Protein AF-0000000083960354 (afdb_homodimer)

Radius of gyration: 38.1 Å; Cα contacts (8 Å, |Δi|>4): 2220; chains: 2; bounding box: 64×115×76 Å

Organism: NCBI:txid5486

Foldseek 3Di:
DWEWFWEAEDFWIWIDGPLDIDIDTFDWDDAPQAIFGALVVVLVVVVVVCCVVPVPGAFFAYAYALKKFKWFWDDDPNFIKTFADAPHPPDRGRIGHLPIQRLPVLQVVCLVQVPPDVQCLQQQNGDGSSFQVSVLVVCQPPPDGQMEMEGSRFVSLQCQAFNWDADPRIIITGDDAADFAQDADDANRHPPFDGPVVCVSSVRDHHYDGLQRYDNGDDAFLAFRHHGVPDNHTYTHYYHLVVLLVLLQDAPVWQWAWEWEDDQWIKIKTKHLDADRFHLWRDQDDRADPRIGIIMDIGNGQPVLLCVQQNDPDDPVVLVVVQVVVCVVVVHHLCVVLLQKAWAGNCQAGSPDVNGRPDHIDIDWDPDPRADTLPPDNDPRSSSSVVVNSLLNVLLRVLVRPVRDDHQAYEYEDDVLPPLVSQLSNCLANVHWYWYWDDSNHRSSSRVSRRLSRQLNVCVVVVDDSVVSSNVSNNPGDIGTDDDDPDPRPVSSVSSVVSSVVNVVVVVVVVVVVVVVVD/DWEKFWEAEDFWIWIDGPLDIDIDTFDWDDAPQAIFGALVVVLVVVVVVCCVVPVPGAFFAYAYAQKKFKWFWDDDPNFIKTFADAPHPPDRGRIGHLPIQRLPVLQVVCLVQVPPDPQCLQQQNGDGSSFQVSVLVVCQPPPDGQMEMEGSRFVSLQCQAFNWDADPRIIITGDDAADFAQDADDANRHPPFDGPVVCVSSVRDHHYDGLQRYDNGDDAFLAFRHAGVPDNHTYTHYYHLVVLLVLLQDAPVWQWAWEWEDDQWIKIKTKHLDADRFHLWRDQDDRADPSIGIIMDIGNGQPVLLCVQQNDPDDPVVLVVVQVVVCVVVVHHLCVVLLQKAWAGNCQAGSPDVNGRPDHIDIDWDPDPRADTLPPDNDPRSSSSVVVNSLLNVLLRVLVRPVRDDHQAYEYEDDVLPPLVSQVSNCLANVHWYWYWDDSNHSSSSRVSRRLSRQLNVCVVVVDDSVVSSCVSNNPGDIGTDDDDPDPRPVSSVSSVVSSVVNVVVVVVVVVVVVVVVD

Secondary structure (DSSP, 8-state):
--EEEEEE-SSEEEEEETTEEEEEE---EE-SS-EEE-HHHHHHHHHHHHHHTTT--SEEEEEE-S-EEEEEEEEETTEEEEEEPPSSTTS---EE-TT---THHHHHHHHHH--S-HHHHHBTTS--TTSHHHHHHHHHHH--S-EEEEEHHHHHHHHHHH--EEETTEEEEE--PPPPP-S---STT-STT--HHHHHHTT---EE--S--S-SSPPPTT-EEEE-TTS--EEEEEEEHHHHHHHHH--TT-SSEEEEEESSSEEEEEEESS----TTSEEEE--SSTT-EEEEEEES-SHHHHHHHH-TT--HHHHHHHHHHHHHHHTS-HHHHTTT-EEEE-BTBB-SSS-BTT--EEEE----SSS---TT--SHHHHHHHHHHHHHHHHHHHHHHHTTS--SEEEEEEGGGG-HHHHHHHHHHH--EEEEE--TTTT-HHHHHHHHHHHHHHHHHTT--HHHHHHHHHTT--EEEPP--STTHHHHHHHHHHHHHHHHHHHHHHHHHHHHHH-/--EEEEEE-SSEEEEEETTEEEEEE---EE-SS-EEE-HHHHHHHHHHHHHHTTT--SEEEEEE-S-EEEEEEEEETTEEEEEEPPSSTTS---EE-TT----HHHHHHHHHH--S-HHHHHBTTS--TTSHHHHHHHHHHH--S-EEEEEHHHHHHHHHHH--EEETTEEEEE--PPPPPSS---STT-STT--HHHHHHTT---EE--S--S-SSPPPTT-EEEE-TTS--EEEEEEEHHHHHHHHH--TT-SSEEEEEESSSEEEEEEESS----TTSEEEE--SSTT-EEEEEEES-SHHHHHHHH-TT--HHHHHHHHHHHHHHHTS-HHHHTTT-EEEE-BTBB-SSS-BTT--EEEE----SSS---TT--SHHHHHHHHHHHHHHHHHHHHHHHTTS--SEEEEEEGGGG-HHHHHHHHHHH--EEEEE--TTTT-HHHHHHHHHHHHHHHHHTT--HHHHHHHHHTT--EEEPP--STTHHHHHHHHHHHHHHHHHHHHHHHHHHHHHH-

Structure (mmCIF, N/CA/C/O backbone):
data_AF-0000000083960354-model_v1
#
loop_
_entity.id
_entity.type
_entity.pdbx_description
1 polymer 'Protein MPA43'
#
loop_
_atom_site.group_PDB
_atom_site.id
_atom_site.type_symbol
_atom_site.label_atom_id
_atom_site.label_alt_id
_atom_site.label_comp_id
_atom_site.label_asym_id
_atom_site.label_entity_id
_atom_site.label_seq_id
_atom_site.pdbx_PDB_ins_code
_atom_site.Cartn_x
_atom_site.Cartn_y
_atom_site.Cartn_z
_atom_site.occupancy
_atom_site.B_iso_or_equiv
_atom_site.auth_seq_id
_atom_site.auth_comp_id
_atom_site.auth_asym_id
_atom_site.auth_atom_id
_atom_site.pdbx_PDB_model_num
ATOM 1 N N . MET A 1 1 ? -21.328 49.625 16.438 1 67.38 1 MET A N 1
ATOM 2 C CA . MET A 1 1 ? -19.859 49.656 16.391 1 67.38 1 MET A CA 1
ATOM 3 C C . MET A 1 1 ? -19.344 48.906 15.164 1 67.38 1 MET A C 1
ATOM 5 O O . MET A 1 1 ? -19.719 47.781 14.914 1 67.38 1 MET A O 1
ATOM 9 N N . ASP A 1 2 ? -18.594 49.75 14.344 1 91.25 2 ASP A N 1
ATOM 10 C CA . ASP A 1 2 ? -18.109 49.188 13.094 1 91.25 2 ASP A CA 1
ATOM 11 C C . ASP A 1 2 ? -16.656 48.719 13.234 1 91.25 2 ASP A C 1
ATOM 13 O O . ASP A 1 2 ? -15.828 49.438 13.789 1 91.25 2 ASP A O 1
ATOM 17 N N . ALA A 1 3 ? -16.375 47.469 13.023 1 96.5 3 ALA A N 1
ATOM 18 C CA . ALA A 1 3 ? -15.07 46.844 13.211 1 96.5 3 ALA A CA 1
ATOM 19 C C . ALA A 1 3 ? -14.594 46.156 11.93 1 96.5 3 ALA A C 1
ATOM 21 O O . ALA A 1 3 ? -15.391 45.906 11.023 1 96.5 3 ALA A O 1
ATOM 22 N N . VAL A 1 4 ? -13.281 45.969 11.93 1 97.06 4 VAL A N 1
ATOM 23 C CA . VAL A 1 4 ? -12.672 45.25 10.805 1 97.06 4 VAL A CA 1
ATOM 24 C C . VAL A 1 4 ? -11.789 44.125 11.32 1 97.06 4 VAL A C 1
ATOM 26 O O . VAL A 1 4 ? -11.078 44.281 12.32 1 97.06 4 VAL A O 1
ATOM 29 N N . GLY A 1 5 ? -11.969 43 10.711 1 97 5 GLY A N 1
ATOM 30 C CA . GLY A 1 5 ? -11.086 41.875 10.969 1 97 5 GLY A CA 1
ATOM 31 C C . GLY A 1 5 ? -10.195 41.531 9.789 1 97 5 GLY A C 1
ATOM 32 O O . GLY A 1 5 ? -10.664 41.469 8.648 1 97 5 GLY A O 1
ATOM 33 N N . ILE A 1 6 ? -8.852 41.344 10.047 1 97.75 6 ILE A N 1
ATOM 34 C CA . ILE A 1 6 ? -7.875 41 9.023 1 97.75 6 ILE A CA 1
ATOM 35 C C . ILE A 1 6 ? -7.289 39.625 9.305 1 97.75 6 ILE A C 1
ATOM 37 O O . ILE A 1 6 ? -6.867 39.344 10.43 1 97.75 6 ILE A O 1
ATOM 41 N N . ASP A 1 7 ? -7.309 38.812 8.281 1 96 7 ASP A N 1
ATOM 42 C CA . ASP A 1 7 ? -6.637 37.531 8.305 1 96 7 ASP A CA 1
ATOM 43 C C . ASP A 1 7 ? -5.535 37.438 7.25 1 96 7 ASP A C 1
ATOM 45 O O . ASP A 1 7 ? -5.816 37.469 6.051 1 96 7 ASP A O 1
ATOM 49 N N . ILE A 1 8 ? -4.273 37.344 7.742 1 96.69 8 ILE A N 1
ATOM 50 C CA . ILE A 1 8 ? -3.146 37.188 6.828 1 96.69 8 ILE A CA 1
ATOM 51 C C . ILE A 1 8 ? -2.76 35.719 6.73 1 96.69 8 ILE A C 1
ATOM 53 O O . ILE A 1 8 ? -1.924 35.25 7.5 1 96.69 8 ILE A O 1
ATOM 57 N N . GLY A 1 9 ? -3.287 35.125 5.723 1 91.12 9 GLY A N 1
ATOM 58 C CA . GLY A 1 9 ? -2.98 33.719 5.477 1 91.12 9 GLY A CA 1
ATOM 59 C C . GLY A 1 9 ? -1.713 33.5 4.668 1 91.12 9 GLY A C 1
ATOM 60 O O . GLY A 1 9 ? -0.95 34.469 4.457 1 91.12 9 GLY A O 1
ATOM 61 N N . THR A 1 10 ? -1.487 32.281 4.238 1 87.5 10 THR A N 1
ATOM 62 C CA . THR A 1 10 ? -0.272 31.922 3.508 1 87.5 10 THR A CA 1
ATOM 63 C C . THR A 1 10 ? -0.278 32.562 2.121 1 87.5 10 THR A C 1
ATOM 65 O O . THR A 1 10 ? 0.724 33.125 1.691 1 87.5 10 THR A O 1
ATOM 68 N N . GLY A 1 11 ? -1.442 32.531 1.475 1 88.69 11 GLY A N 1
ATOM 69 C CA . GLY A 1 11 ? -1.457 32.938 0.082 1 88.69 11 GLY A CA 1
ATOM 70 C C . GLY A 1 11 ? -2.172 34.281 -0.138 1 88.69 11 GLY A C 1
ATOM 71 O O . GLY A 1 11 ? -2.02 34.906 -1.188 1 88.69 11 GLY A O 1
ATOM 72 N N . SER A 1 12 ? -2.973 34.625 0.85 1 93.5 12 SER A N 1
ATOM 73 C CA . SER A 1 12 ? -3.758 35.812 0.65 1 93.5 12 SER A CA 1
ATOM 74 C C . SER A 1 12 ? -4.152 36.438 1.982 1 93.5 12 SER A C 1
ATOM 76 O O . SER A 1 12 ? -4.059 35.812 3.029 1 93.5 12 SER A O 1
ATOM 78 N N . ILE A 1 13 ? -4.574 37.75 1.894 1 95.88 13 ILE A N 1
ATOM 79 C CA . ILE A 1 13 ? -5.156 38.469 3.002 1 95.88 13 ILE A CA 1
ATOM 80 C C . ILE A 1 13 ? -6.672 38.562 2.838 1 95.88 13 ILE A C 1
ATOM 82 O O . ILE A 1 13 ? -7.176 38.75 1.729 1 95.88 13 ILE A O 1
ATOM 86 N N . ARG A 1 14 ? -7.371 38.344 3.916 1 94.56 14 ARG A N 1
ATOM 87 C CA . ARG A 1 14 ? -8.82 38.5 3.941 1 94.56 14 ARG A CA 1
ATOM 88 C C . ARG A 1 14 ? -9.234 39.594 4.93 1 94.56 14 ARG A C 1
ATOM 90 O O . ARG A 1 14 ? -8.711 39.656 6.047 1 94.56 14 ARG A O 1
ATOM 97 N N . MET A 1 15 ? -10.109 40.438 4.492 1 95.62 15 MET A N 1
ATOM 98 C CA . MET A 1 15 ? -10.68 41.5 5.352 1 95.62 15 MET A CA 1
ATOM 99 C C . MET A 1 15 ? -12.188 41.312 5.508 1 95.62 15 MET A C 1
ATOM 101 O O . MET A 1 15 ? -12.914 41.219 4.52 1 95.62 15 MET A O 1
ATOM 105 N N . TYR A 1 16 ? -12.602 41.125 6.715 1 94.19 16 TYR A N 1
ATOM 106 C CA . TYR A 1 16 ? -14.023 41.062 7.023 1 94.19 16 TYR A CA 1
ATOM 107 C C . TYR A 1 16 ? -14.531 42.406 7.508 1 94.19 16 TYR A C 1
ATOM 109 O O . TYR A 1 16 ? -14.055 42.938 8.516 1 94.19 16 TYR A O 1
ATOM 117 N N . HIS A 1 17 ? -15.531 43 6.824 1 93.19 17 HIS A N 1
ATOM 118 C CA . HIS A 1 17 ? -16.156 44.281 7.148 1 93.19 17 HIS A CA 1
ATOM 119 C C . HIS A 1 17 ? -17.562 44.344 6.574 1 93.19 17 HIS A C 1
ATOM 121 O O . HIS A 1 17 ? -17.781 44.062 5.391 1 93.19 17 HIS A O 1
ATOM 127 N N . GLY A 1 18 ? -18.578 44.688 7.371 1 87.56 18 GLY A N 1
ATOM 128 C CA . GLY A 1 18 ? -19.938 44.844 6.902 1 87.56 18 GLY A CA 1
ATOM 129 C C . GLY A 1 18 ? -20.531 43.562 6.348 1 87.56 18 GLY A C 1
ATOM 130 O O . GLY A 1 18 ? -21.172 43.562 5.293 1 87.56 18 GLY A O 1
ATOM 131 N N . SER A 1 19 ? -20.141 42.5 6.867 1 86.19 19 SER A N 1
ATOM 132 C CA . SER A 1 19 ? -20.625 41.156 6.516 1 86.19 19 SER A CA 1
ATOM 133 C C . SER A 1 19 ? -20.141 40.75 5.133 1 86.19 19 SER A C 1
ATOM 135 O O . SER A 1 19 ? -20.766 39.906 4.48 1 86.19 19 SER A O 1
ATOM 137 N N . GLN A 1 20 ? -19.094 41.406 4.727 1 88.88 20 GLN A N 1
ATOM 138 C CA . GLN A 1 20 ? -18.469 41.062 3.453 1 88.88 20 GLN A CA 1
ATOM 139 C C . GLN A 1 20 ? -17 40.75 3.639 1 88.88 20 GLN A C 1
ATOM 141 O O . GLN A 1 20 ? -16.359 41.219 4.59 1 88.88 20 GLN A O 1
ATOM 146 N N . VAL A 1 21 ? -16.531 39.906 2.77 1 91 21 VAL A N 1
ATOM 147 C CA . VAL A 1 21 ? -15.117 39.531 2.797 1 91 21 VAL A CA 1
ATOM 148 C C . VAL A 1 21 ? -14.445 40 1.5 1 91 21 VAL A C 1
ATOM 150 O O . VAL A 1 21 ? -14.984 39.781 0.411 1 91 21 VAL A O 1
ATOM 153 N N . GLN A 1 22 ? -13.359 40.719 1.618 1 92.5 22 GLN A N 1
ATOM 154 C CA . GLN A 1 22 ? -12.508 41.125 0.497 1 92.5 22 GLN A CA 1
ATOM 155 C C . GLN A 1 22 ? -11.164 40.406 0.563 1 92.5 22 GLN A C 1
ATOM 157 O O . GLN A 1 22 ? -10.688 40.062 1.648 1 92.5 22 GLN A O 1
ATOM 162 N N . TYR A 1 23 ? -10.586 40.219 -0.602 1 91.62 23 TYR A N 1
ATOM 163 C CA . TYR A 1 23 ? -9.383 39.406 -0.675 1 91.62 23 TYR A CA 1
ATOM 164 C C . TYR A 1 23 ? -8.281 40.125 -1.447 1 91.62 23 TYR A C 1
ATOM 166 O O . TYR A 1 23 ? -8.57 40.906 -2.336 1 91.62 23 TYR A O 1
ATOM 174 N N . SER A 1 24 ? -6.957 39.875 -1.041 1 95.94 24 SER A N 1
ATOM 175 C CA . SER A 1 24 ? -5.762 40.312 -1.757 1 95.94 24 SER A CA 1
ATOM 176 C C . SER A 1 24 ? -4.668 39.25 -1.717 1 95.94 24 SER A C 1
ATOM 178 O O . SER A 1 24 ? -4.273 38.781 -0.639 1 95.94 24 SER A O 1
ATOM 180 N N . PRO A 1 25 ? -4.082 38.844 -2.846 1 95.88 25 PRO A N 1
ATOM 181 C CA . PRO A 1 25 ? -3.074 37.781 -2.883 1 95.88 25 PRO A CA 1
ATOM 182 C C . PRO A 1 25 ? -1.724 38.25 -2.328 1 95.88 25 PRO A C 1
ATOM 184 O O . PRO A 1 25 ? -1.368 39.406 -2.434 1 95.88 25 PRO A O 1
ATOM 187 N N . ILE A 1 26 ? -1.023 37.312 -1.743 1 95.88 26 ILE A N 1
ATOM 188 C CA . ILE A 1 26 ? 0.321 37.531 -1.229 1 95.88 26 ILE A CA 1
ATOM 189 C C . ILE A 1 26 ? 1.338 36.781 -2.076 1 95.88 26 ILE A C 1
ATOM 191 O O . ILE A 1 26 ? 1.096 35.625 -2.471 1 95.88 26 ILE A O 1
ATOM 195 N N . THR A 1 27 ? 2.486 37.344 -2.359 1 95.56 27 THR A N 1
ATOM 196 C CA . THR A 1 27 ? 3.57 36.688 -3.088 1 95.56 27 THR A CA 1
ATOM 197 C C . THR A 1 27 ? 4.445 35.875 -2.145 1 95.56 27 THR A C 1
ATOM 199 O O . THR A 1 27 ? 4.852 36.344 -1.088 1 95.56 27 THR A O 1
ATOM 202 N N . THR A 1 28 ? 4.66 34.688 -2.504 1 94.06 28 THR A N 1
ATOM 203 C CA . THR A 1 28 ? 5.566 33.812 -1.751 1 94.06 28 THR A CA 1
ATOM 204 C C . THR A 1 28 ? 6.809 33.5 -2.574 1 94.06 28 THR A C 1
ATOM 206 O O . THR A 1 28 ? 6.707 33.188 -3.76 1 94.06 28 THR A O 1
ATOM 209 N N . THR A 1 29 ? 8.016 33.656 -1.961 1 93 29 THR A N 1
ATOM 210 C CA . THR A 1 29 ? 9.281 33.312 -2.604 1 93 29 THR A CA 1
ATOM 211 C C . THR A 1 29 ? 9.844 32 -2.047 1 93 29 THR A C 1
ATOM 213 O O . THR A 1 29 ? 10.148 31.922 -0.857 1 93 29 THR A O 1
ATOM 216 N N . HIS A 1 30 ? 9.969 31.062 -2.873 1 88.62 30 HIS A N 1
ATOM 217 C CA . HIS A 1 30 ? 10.641 29.828 -2.51 1 88.62 30 HIS A CA 1
ATOM 218 C C . HIS A 1 30 ? 12.133 29.891 -2.826 1 88.62 30 HIS A C 1
ATOM 220 O O . HIS A 1 30 ? 12.555 29.547 -3.93 1 88.62 30 HIS A O 1
ATOM 226 N N . GLY A 1 31 ? 12.828 30.344 -1.823 1 84.62 31 GLY A N 1
ATOM 227 C CA . GLY A 1 31 ? 14.258 30.516 -2.023 1 84.62 31 GLY A CA 1
ATOM 228 C C . GLY A 1 31 ? 15.039 29.234 -1.888 1 84.62 31 GLY A C 1
ATOM 229 O O . GLY A 1 31 ? 14.461 28.172 -1.629 1 84.62 31 GLY A O 1
ATOM 230 N N . ASN A 1 32 ? 16.391 29.234 -2.141 1 78.25 32 ASN A N 1
ATOM 231 C CA . ASN A 1 32 ? 17.266 28.078 -2.049 1 78.25 32 ASN A CA 1
ATOM 232 C C . ASN A 1 32 ? 17.406 27.594 -0.609 1 78.25 32 ASN A C 1
ATOM 234 O O . ASN A 1 32 ? 17.734 26.422 -0.37 1 78.25 32 ASN A O 1
ATOM 238 N N . LYS A 1 33 ? 17.203 28.594 0.32 1 75.38 33 LYS A N 1
ATOM 239 C CA . LYS A 1 33 ? 17.484 28.281 1.715 1 75.38 33 LYS A CA 1
ATOM 240 C C . LYS A 1 33 ? 16.203 28.234 2.543 1 75.38 33 LYS A C 1
ATOM 242 O O . LYS A 1 33 ? 16.047 27.375 3.408 1 75.38 33 LYS A O 1
ATOM 247 N N . VAL A 1 34 ? 15.406 29.328 2.299 1 89.44 34 VAL A N 1
ATOM 248 C CA . VAL A 1 34 ? 14.211 29.469 3.125 1 89.44 34 VAL A CA 1
ATOM 249 C C . VAL A 1 34 ? 13.047 29.953 2.268 1 89.44 34 VAL A C 1
ATOM 251 O O . VAL A 1 34 ? 13.25 30.484 1.173 1 89.44 34 VAL A O 1
ATOM 254 N N . ILE A 1 35 ? 11.875 29.75 2.723 1 92.19 35 ILE A N 1
ATOM 255 C CA . ILE A 1 35 ? 10.656 30.266 2.105 1 92.19 35 ILE A CA 1
ATOM 256 C C . ILE A 1 35 ? 10.258 31.578 2.752 1 92.19 35 ILE A C 1
ATOM 258 O O . ILE A 1 35 ? 10.125 31.672 3.975 1 92.19 35 ILE A O 1
ATOM 262 N N . THR A 1 36 ? 10.047 32.625 1.883 1 95.88 36 THR A N 1
ATOM 263 C CA . THR A 1 36 ? 9.906 33.938 2.471 1 95.88 36 THR A CA 1
ATOM 264 C C . THR A 1 36 ? 8.773 34.719 1.799 1 95.88 36 THR A C 1
ATOM 266 O O . THR A 1 36 ? 8.242 34.281 0.774 1 95.88 36 THR A O 1
ATOM 269 N N . GLN A 1 37 ? 8.367 35.75 2.492 1 96.94 37 GLN A N 1
ATOM 270 C CA . GLN A 1 37 ? 7.477 36.781 1.987 1 96.94 37 GLN A CA 1
ATOM 271 C C . GLN A 1 37 ? 7.988 38.156 2.35 1 96.94 37 GLN A C 1
ATOM 273 O O . GLN A 1 37 ? 9.086 38.312 2.895 1 96.94 37 GLN A O 1
ATOM 278 N N . SER A 1 38 ? 7.25 39.156 1.9 1 97.56 38 SER A N 1
ATOM 279 C CA . SER A 1 38 ? 7.625 40.562 2.17 1 97.56 38 SER A CA 1
ATOM 280 C C . SER A 1 38 ? 6.641 41.219 3.127 1 97.56 38 SER A C 1
ATOM 282 O O . SER A 1 38 ? 5.449 41.312 2.826 1 97.56 38 SER A O 1
ATOM 284 N N . SER A 1 39 ? 7.137 41.719 4.246 1 97.56 39 SER A N 1
ATOM 285 C CA . SER A 1 39 ? 6.273 42.344 5.254 1 97.56 39 SER A CA 1
ATOM 286 C C . SER A 1 39 ? 5.617 43.625 4.719 1 97.56 39 SER A C 1
ATOM 288 O O . SER A 1 39 ? 4.445 43.875 4.992 1 97.56 39 SER A O 1
ATOM 290 N N . PHE A 1 40 ? 6.324 44.344 3.994 1 96.62 40 PHE A N 1
ATOM 291 C CA . PHE A 1 40 ? 5.785 45.625 3.529 1 96.62 40 PHE A CA 1
ATOM 292 C C . PHE A 1 40 ? 4.867 45.406 2.33 1 96.62 40 PHE A C 1
ATOM 294 O O . PHE A 1 40 ? 3.939 46.188 2.105 1 96.62 40 PHE A O 1
ATOM 301 N N . GLU A 1 41 ? 5.121 44.375 1.548 1 96.94 41 GLU A N 1
ATOM 302 C CA . GLU A 1 41 ? 4.078 44 0.589 1 96.94 41 GLU A CA 1
ATOM 303 C C . GLU A 1 41 ? 2.762 43.688 1.296 1 96.94 41 GLU A C 1
ATOM 305 O O . GLU A 1 41 ? 1.703 44.188 0.891 1 96.94 41 GLU A O 1
ATOM 310 N N . ILE A 1 42 ? 2.863 42.906 2.312 1 98 42 ILE A N 1
ATOM 311 C CA . ILE A 1 42 ? 1.69 42.5 3.088 1 98 42 ILE A CA 1
ATOM 312 C C . ILE A 1 42 ? 1.022 43.75 3.672 1 98 42 ILE A C 1
ATOM 314 O O . ILE A 1 42 ? -0.198 43.906 3.58 1 98 42 ILE A O 1
ATOM 318 N N . TYR A 1 43 ? 1.802 44.625 4.215 1 97.88 43 TYR A N 1
ATOM 319 C CA . TYR A 1 43 ? 1.276 45.844 4.832 1 97.88 43 TYR A CA 1
ATOM 320 C C . TYR A 1 43 ? 0.567 46.719 3.807 1 97.88 43 TYR A C 1
ATOM 322 O O . TYR A 1 43 ? -0.525 47.219 4.066 1 97.88 43 TYR A O 1
ATOM 330 N N . ASP A 1 44 ? 1.19 46.875 2.668 1 96.75 44 ASP A N 1
ATOM 331 C CA . ASP A 1 44 ? 0.589 47.656 1.607 1 96.75 44 ASP A CA 1
ATOM 332 C C . ASP A 1 44 ? -0.757 47.094 1.178 1 96.75 44 ASP A C 1
ATOM 334 O O . ASP A 1 44 ? -1.698 47.844 0.897 1 96.75 44 ASP A O 1
ATOM 338 N N . LYS A 1 45 ? -0.787 45.875 1.073 1 97.5 45 LYS A N 1
ATOM 339 C CA . LYS A 1 45 ? -2.025 45.188 0.695 1 97.5 45 LYS A CA 1
ATOM 340 C C . LYS A 1 45 ? -3.09 45.375 1.776 1 97.5 45 LYS A C 1
ATOM 342 O O . LYS A 1 45 ? -4.273 45.5 1.472 1 97.5 45 LYS A O 1
ATOM 347 N N . VAL A 1 46 ? -2.695 45.281 3.062 1 97.56 46 VAL A N 1
ATOM 348 C CA . VAL A 1 46 ? -3.619 45.531 4.164 1 97.56 46 VAL A CA 1
ATOM 349 C C . VAL A 1 46 ? -4.188 46.938 4.051 1 97.56 46 VAL A C 1
ATOM 351 O O . VAL A 1 46 ? -5.402 47.156 4.145 1 97.56 46 VAL A O 1
ATOM 354 N N . LEU A 1 47 ? -3.322 47.938 3.826 1 96.5 47 LEU A N 1
ATOM 355 C CA . LEU A 1 47 ? -3.77 49.312 3.68 1 96.5 47 LEU A CA 1
ATOM 356 C C . LEU A 1 47 ? -4.719 49.469 2.494 1 96.5 47 LEU A C 1
ATOM 358 O O . LEU A 1 47 ? -5.688 50.219 2.555 1 96.5 47 LEU A O 1
ATOM 362 N N . GLY A 1 48 ? -4.34 48.781 1.43 1 96.69 48 GLY A N 1
ATOM 363 C CA . GLY A 1 48 ? -5.219 48.781 0.272 1 96.69 48 GLY A CA 1
ATOM 364 C C . GLY A 1 48 ? -6.621 48.281 0.587 1 96.69 48 GLY A C 1
ATOM 365 O O . GLY A 1 48 ? -7.605 48.875 0.136 1 96.69 48 GLY A O 1
ATOM 366 N N . LEU A 1 49 ? -6.77 47.25 1.324 1 96.56 49 LEU A N 1
ATOM 367 C CA . LEU A 1 49 ? -8.062 46.688 1.72 1 96.56 49 LEU A CA 1
ATOM 368 C C . LEU A 1 49 ? -8.797 47.656 2.646 1 96.56 49 LEU A C 1
ATOM 370 O O . LEU A 1 49 ? -10.008 47.844 2.498 1 96.56 49 LEU A O 1
ATOM 374 N N . LEU A 1 50 ? -8.086 48.25 3.607 1 95.88 50 LEU A N 1
ATOM 375 C CA . LEU A 1 50 ? -8.688 49.156 4.574 1 95.88 50 LEU A CA 1
ATOM 376 C C . LEU A 1 50 ? -9.211 50.438 3.881 1 95.88 50 LEU A C 1
ATOM 378 O O . LEU A 1 50 ? -10.195 51.031 4.328 1 95.88 50 LEU A O 1
ATOM 382 N N . SER A 1 51 ? -8.547 50.75 2.836 1 94.06 51 SER A N 1
ATOM 383 C CA . SER A 1 51 ? -8.906 51.969 2.113 1 94.06 51 SER A CA 1
ATOM 384 C C . SER A 1 51 ? -10.25 51.812 1.407 1 94.06 51 SER A C 1
ATOM 386 O O . SER A 1 51 ? -10.914 52.812 1.083 1 94.06 51 SER A O 1
ATOM 388 N N . ILE A 1 52 ? -10.625 50.625 1.146 1 89.31 52 ILE A N 1
ATOM 389 C CA . ILE A 1 52 ? -11.906 50.344 0.504 1 89.31 52 ILE A CA 1
ATOM 390 C C . ILE A 1 52 ? -13.039 50.906 1.362 1 89.31 52 ILE A C 1
ATOM 392 O O . ILE A 1 52 ? -14.039 51.406 0.836 1 89.31 52 ILE A O 1
ATOM 396 N N . SER A 1 53 ? -12.961 50.844 2.619 1 87.69 53 SER A N 1
ATOM 397 C CA . SER A 1 53 ? -13.961 51.375 3.545 1 87.69 53 SER A CA 1
ATOM 398 C C . SER A 1 53 ? -13.633 52.812 3.973 1 87.69 53 SER A C 1
ATOM 400 O O . SER A 1 53 ? -14.234 53.344 4.906 1 87.69 53 SER A O 1
ATOM 402 N N . ASN A 1 54 ? -12.656 53.375 3.406 1 90.25 54 ASN A N 1
ATOM 403 C CA . ASN A 1 54 ? -12.195 54.719 3.742 1 90.25 54 ASN A CA 1
ATOM 404 C C . ASN A 1 54 ? -11.852 54.844 5.227 1 90.25 54 ASN A C 1
ATOM 406 O O . ASN A 1 54 ? -12.102 55.875 5.84 1 90.25 54 ASN A O 1
ATOM 410 N N . PHE A 1 55 ? -11.516 53.75 5.82 1 90.62 55 PHE A N 1
ATOM 411 C CA . PHE A 1 55 ? -11.133 53.688 7.227 1 90.62 55 PHE A CA 1
ATOM 412 C C . PHE A 1 55 ? -12.297 54.094 8.117 1 90.62 55 PHE A C 1
ATOM 414 O O . PHE A 1 55 ? -12.094 54.719 9.164 1 90.62 55 PHE A O 1
ATOM 421 N N . GLN A 1 56 ? -13.453 53.875 7.625 1 92.19 56 GLN A N 1
ATOM 422 C CA . GLN A 1 56 ? -14.641 54.188 8.406 1 92.19 56 GLN A CA 1
ATOM 423 C C . GLN A 1 56 ? -15.039 53.031 9.305 1 92.19 56 GLN A C 1
ATOM 425 O O . GLN A 1 56 ? -16.016 52.344 9.039 1 92.19 56 GLN A O 1
ATOM 430 N N . PHE A 1 57 ? -14.406 52.812 10.352 1 96.25 57 PHE A N 1
ATOM 431 C CA . PHE A 1 57 ? -14.633 51.812 11.406 1 96.25 57 PHE A CA 1
ATOM 432 C C . PHE A 1 57 ? -13.945 52.25 12.695 1 96.25 57 PHE A C 1
ATOM 434 O O . PHE A 1 57 ? -13.133 53.188 12.695 1 96.25 57 PHE A O 1
ATOM 441 N N . ASP A 1 58 ? -14.289 51.594 13.781 1 96.62 58 ASP A N 1
ATOM 442 C CA . ASP A 1 58 ? -13.836 52.125 15.07 1 96.62 58 ASP A CA 1
ATOM 443 C C . ASP A 1 58 ? -12.773 51.188 15.68 1 96.62 58 ASP A C 1
ATOM 445 O O . ASP A 1 58 ? -12.102 51.562 16.641 1 96.62 58 ASP A O 1
ATOM 449 N N . SER A 1 59 ? -12.609 50.031 15.148 1 98.12 59 SER A N 1
ATOM 450 C CA . SER A 1 59 ? -11.625 49.094 15.703 1 98.12 59 SER A CA 1
ATOM 451 C C . SER A 1 59 ? -11.156 48.094 14.648 1 98.12 59 SER A C 1
ATOM 453 O O . SER A 1 59 ? -11.844 47.875 13.656 1 98.12 59 SER A O 1
ATOM 455 N N . ILE A 1 60 ? -9.953 47.531 14.891 1 98.38 60 ILE A N 1
ATOM 456 C CA . ILE A 1 60 ? -9.344 46.594 13.969 1 98.38 60 ILE A CA 1
ATOM 457 C C . ILE A 1 60 ? -8.555 45.531 14.75 1 98.38 60 ILE A C 1
ATOM 459 O O . ILE A 1 60 ? -8.07 45.812 15.852 1 98.38 60 ILE A O 1
ATOM 463 N N . CYS A 1 61 ? -8.516 44.375 14.234 1 98.44 61 CYS A N 1
ATOM 464 C CA . CYS A 1 61 ? -7.66 43.312 14.734 1 98.44 61 CYS A CA 1
ATOM 465 C C . CYS A 1 61 ? -7.027 42.531 13.594 1 98.44 61 CYS A C 1
ATOM 467 O O . CYS A 1 61 ? -7.68 42.281 12.578 1 98.44 61 CYS A O 1
ATOM 469 N N . VAL A 1 62 ? -5.738 42.188 13.766 1 98.25 62 VAL A N 1
ATOM 470 C CA . VAL A 1 62 ? -4.992 41.438 12.734 1 98.25 62 VAL A CA 1
ATOM 471 C C . VAL A 1 62 ? -4.617 40.062 13.25 1 98.25 62 VAL A C 1
ATOM 473 O O . VAL A 1 62 ? -3.945 39.938 14.273 1 98.25 62 VAL A O 1
ATOM 476 N N . CYS A 1 63 ? -5.066 39.062 12.586 1 96 63 CYS A N 1
ATOM 477 C CA . CYS A 1 63 ? -4.582 37.688 12.75 1 96 63 CYS A CA 1
ATOM 478 C C . CYS A 1 63 ? -3.721 37.25 11.57 1 96 63 CYS A C 1
ATOM 480 O O . CYS A 1 63 ? -3.846 37.812 10.477 1 96 63 CYS A O 1
ATOM 482 N N . ALA A 1 64 ? -2.824 36.312 11.828 1 95.38 64 ALA A N 1
ATOM 483 C CA . ALA A 1 64 ? -1.934 35.906 10.75 1 95.38 64 ALA A CA 1
ATOM 484 C C . ALA A 1 64 ? -1.369 34.5 11.016 1 95.38 64 ALA A C 1
ATOM 486 O O . ALA A 1 64 ? -1.551 33.938 12.109 1 95.38 64 ALA A O 1
ATOM 487 N N . THR A 1 65 ? -0.783 34 10.008 1 91.75 65 THR A N 1
ATOM 488 C CA . THR A 1 65 ? 0.03 32.781 10.203 1 91.75 65 THR A CA 1
ATOM 489 C C . THR A 1 65 ? 1.121 33.062 11.242 1 91.75 65 THR A C 1
ATOM 491 O O . THR A 1 65 ? 1.423 34.188 11.562 1 91.75 65 THR A O 1
ATOM 494 N N . CYS A 1 66 ? 1.701 31.969 11.727 1 90.88 66 CYS A N 1
ATOM 495 C CA . CYS A 1 66 ? 2.768 32.125 12.703 1 90.88 66 CYS A CA 1
ATOM 496 C C . CYS A 1 66 ? 4.102 32.406 12.023 1 90.88 66 CYS A C 1
ATOM 498 O O . CYS A 1 66 ? 5.121 31.812 12.383 1 90.88 66 CYS A O 1
ATOM 500 N N . SER A 1 67 ? 4.094 33.219 11.023 1 94 67 SER A N 1
ATOM 501 C CA . SER A 1 67 ? 5.312 33.625 10.336 1 94 67 SER A CA 1
ATOM 502 C C . SER A 1 67 ? 6.059 34.719 11.109 1 94 67 SER A C 1
ATOM 504 O O . SER A 1 67 ? 5.473 35.406 11.945 1 94 67 SER A O 1
ATOM 506 N N . GLN A 1 68 ? 7.359 34.812 10.852 1 96.06 68 GLN A N 1
ATOM 507 C CA . GLN A 1 68 ? 8.203 35.719 11.586 1 96.06 68 GLN A CA 1
ATOM 508 C C . GLN A 1 68 ? 8.711 36.844 10.68 1 96.06 68 GLN A C 1
ATOM 510 O O . GLN A 1 68 ? 9.156 36.594 9.562 1 96.06 68 GLN A O 1
ATOM 515 N N . VAL A 1 69 ? 8.586 38.062 11.164 1 97.56 69 VAL A N 1
ATOM 516 C CA . VAL A 1 69 ? 9.133 39.188 10.445 1 97.56 69 VAL A CA 1
ATOM 517 C C . VAL A 1 69 ? 10.523 39.531 10.984 1 97.56 69 VAL A C 1
ATOM 519 O O . VAL A 1 69 ? 10.688 39.781 12.18 1 97.56 69 VAL A O 1
ATOM 522 N N . VAL A 1 70 ? 11.461 39.5 10.117 1 97.75 70 VAL A N 1
ATOM 523 C CA . VAL A 1 70 ? 12.867 39.688 10.477 1 97.75 70 VAL A CA 1
ATOM 524 C C . VAL A 1 70 ? 13.305 41.125 10.086 1 97.75 70 VAL A C 1
ATOM 526 O O . VAL A 1 70 ? 13.328 41.469 8.906 1 97.75 70 VAL A O 1
ATOM 529 N N . LEU A 1 71 ? 13.688 41.844 11.141 1 97.75 71 LEU A N 1
ATOM 530 C CA . LEU A 1 71 ? 14.102 43.25 10.938 1 97.75 71 LEU A CA 1
ATOM 531 C C . LEU A 1 71 ? 15.492 43.5 11.516 1 97.75 71 LEU A C 1
ATOM 533 O O . LEU A 1 71 ? 15.953 42.719 12.375 1 97.75 71 LEU A O 1
ATOM 537 N N . GLU A 1 72 ? 16.109 44.469 11.07 1 97.12 72 GLU A N 1
ATOM 538 C CA . GLU A 1 72 ? 17.391 44.875 11.617 1 97.12 72 GLU A CA 1
ATOM 539 C C . GLU A 1 72 ? 17.344 46.312 12.133 1 97.12 72 GLU A C 1
ATOM 541 O O . GLU A 1 72 ? 16.656 47.156 11.57 1 97.12 72 GLU A O 1
ATOM 546 N N . LYS A 1 73 ? 18.109 46.594 13.164 1 96.62 73 LYS A N 1
ATOM 547 C CA . LYS A 1 73 ? 18.203 47.938 13.758 1 96.62 73 LYS A CA 1
ATOM 548 C C . LYS A 1 73 ? 19.125 48.844 12.953 1 96.62 73 LYS A C 1
ATOM 550 O O . LYS A 1 73 ? 20.172 48.406 12.469 1 96.62 73 LYS A O 1
ATOM 555 N N . VAL A 1 74 ? 18.625 50 12.805 1 94.5 74 VAL A N 1
ATOM 556 C CA . VAL A 1 74 ? 19.453 51.031 12.203 1 94.5 74 VAL A CA 1
ATOM 557 C C . VAL A 1 74 ? 19.344 52.312 13.023 1 94.5 74 VAL A C 1
ATOM 559 O O . VAL A 1 74 ? 18.266 52.656 13.516 1 94.5 74 VAL A O 1
ATOM 562 N N . ILE A 1 75 ? 20.469 53.031 13.117 1 93.12 75 ILE A N 1
ATOM 563 C CA . ILE A 1 75 ? 20.5 54.281 13.875 1 93.12 75 ILE A CA 1
ATOM 564 C C . ILE A 1 75 ? 20.547 55.438 12.906 1 93.12 75 ILE A C 1
ATOM 566 O O . ILE A 1 75 ? 21.438 55.531 12.062 1 93.12 75 ILE A O 1
ATOM 570 N N . ILE A 1 76 ? 19.547 56.25 12.992 1 91.44 76 ILE A N 1
ATOM 571 C CA . ILE A 1 76 ? 19.5 57.469 12.203 1 91.44 76 ILE A CA 1
ATOM 572 C C . ILE A 1 76 ? 19.297 58.656 13.125 1 91.44 76 ILE A C 1
ATOM 574 O O . ILE A 1 76 ? 18.297 58.781 13.836 1 91.44 76 ILE A O 1
ATOM 578 N N . GLU A 1 77 ? 20.25 59.625 13.117 1 90.5 77 GLU A N 1
ATOM 579 C CA . GLU A 1 77 ? 20.203 60.844 13.914 1 90.5 77 GLU A CA 1
ATOM 580 C C . GLU A 1 77 ? 19.938 60.531 15.391 1 90.5 77 GLU A C 1
ATOM 582 O O . GLU A 1 77 ? 19.047 61.125 16 1 90.5 77 GLU A O 1
ATOM 587 N N . GLY A 1 78 ? 20.5 59.469 15.883 1 90.88 78 GLY A N 1
ATOM 588 C CA . GLY A 1 78 ? 20.469 59.125 17.297 1 90.88 78 GLY A CA 1
ATOM 589 C C . GLY A 1 78 ? 19.266 58.281 17.688 1 90.88 78 GLY A C 1
ATOM 590 O O . GLY A 1 78 ? 19.156 57.844 18.828 1 90.88 78 GLY A O 1
ATOM 591 N N . ALA A 1 79 ? 18.375 58.125 16.75 1 92.69 79 ALA A N 1
ATOM 592 C CA . ALA A 1 79 ? 17.188 57.312 17.031 1 92.69 79 ALA A CA 1
ATOM 593 C C . ALA A 1 79 ? 17.281 55.938 16.375 1 92.69 79 ALA A C 1
ATOM 595 O O . ALA A 1 79 ? 17.875 55.812 15.297 1 92.69 79 ALA A O 1
ATOM 596 N N . THR A 1 80 ? 16.75 54.969 17.047 1 95.44 80 THR A N 1
ATOM 597 C CA . THR A 1 80 ? 16.781 53.594 16.531 1 95.44 80 THR A CA 1
ATOM 598 C C . THR A 1 80 ? 15.555 53.312 15.664 1 95.44 80 THR A C 1
ATOM 600 O O . THR A 1 80 ? 14.422 53.562 16.078 1 95.44 80 THR A O 1
ATOM 603 N N . TYR A 1 81 ? 15.766 52.844 14.477 1 96.62 81 TYR A N 1
ATOM 604 C CA . TYR A 1 81 ? 14.719 52.406 13.555 1 96.62 81 TYR A CA 1
ATOM 605 C C . TYR A 1 81 ? 14.891 50.969 13.156 1 96.62 81 TYR A C 1
ATOM 607 O O . TYR A 1 81 ? 15.938 50.375 13.398 1 96.62 81 TYR A O 1
ATOM 615 N N . LEU A 1 82 ? 13.805 50.375 12.719 1 97 82 LEU A N 1
ATOM 616 C CA . LEU A 1 82 ? 13.828 49.031 12.18 1 97 82 LEU A CA 1
ATOM 617 C C . LEU A 1 82 ? 13.633 49.031 10.664 1 97 82 LEU A C 1
ATOM 619 O O . LEU A 1 82 ? 12.836 49.812 10.141 1 97 82 LEU A O 1
ATOM 623 N N . THR A 1 83 ? 14.422 48.25 9.977 1 97 83 THR A N 1
ATOM 624 C CA . THR A 1 83 ? 14.297 48.062 8.531 1 97 83 THR A CA 1
ATOM 625 C C . THR A 1 83 ? 14.32 46.562 8.188 1 97 83 THR A C 1
ATOM 627 O O . THR A 1 83 ? 14.898 45.781 8.93 1 97 83 THR A O 1
ATOM 630 N N . PRO A 1 84 ? 13.625 46.188 7.09 1 97 84 PRO A N 1
ATOM 631 C CA . PRO A 1 84 ? 13.594 44.781 6.719 1 97 84 PRO A CA 1
ATOM 632 C C . PRO A 1 84 ? 14.984 44.188 6.52 1 97 84 PRO A C 1
ATOM 634 O O . PRO A 1 84 ? 15.844 44.812 5.902 1 97 84 PRO A O 1
ATOM 637 N N . TYR A 1 85 ? 15.219 43.031 7.125 1 96.62 85 TYR A N 1
ATOM 638 C CA . TYR A 1 85 ? 16.375 42.219 6.797 1 96.62 85 TYR A CA 1
ATOM 639 C C . TYR A 1 85 ? 16.016 41.125 5.777 1 96.62 85 TYR A C 1
ATOM 641 O O . TYR A 1 85 ? 15.227 40.219 6.07 1 96.62 85 TYR A O 1
ATOM 649 N N . HIS A 1 86 ? 16.641 41.156 4.648 1 94.94 86 HIS A N 1
ATOM 650 C CA . HIS A 1 86 ? 16.266 40.25 3.576 1 94.94 86 HIS A CA 1
ATOM 651 C C . HIS A 1 86 ? 17 38.906 3.697 1 94.94 86 HIS A C 1
ATOM 653 O O . HIS A 1 86 ? 18.234 38.875 3.617 1 94.94 86 HIS A O 1
ATOM 659 N N . LEU A 1 87 ? 16.234 37.875 3.85 1 94.88 87 LEU A N 1
ATOM 660 C CA . LEU A 1 87 ? 16.781 36.531 4.082 1 94.88 87 LEU A CA 1
ATOM 661 C C . LEU A 1 87 ? 17.219 35.875 2.773 1 94.88 87 LEU A C 1
ATOM 663 O O . LEU A 1 87 ? 18.047 34.969 2.777 1 94.88 87 LEU A O 1
ATOM 667 N N . ASN A 1 88 ? 16.547 36.219 1.674 1 92.19 88 ASN A N 1
ATOM 668 C CA . ASN A 1 88 ? 16.938 35.812 0.337 1 92.19 88 ASN A CA 1
ATOM 669 C C . ASN A 1 88 ? 17.547 36.938 -0.462 1 92.19 88 ASN A C 1
ATOM 671 O O . ASN A 1 88 ? 17.203 38.125 -0.256 1 92.19 88 ASN A O 1
ATOM 675 N N . ASP A 1 89 ? 18.406 36.594 -1.46 1 88.56 89 ASP A N 1
ATOM 676 C CA . ASP A 1 89 ? 19.094 37.625 -2.236 1 88.56 89 ASP A CA 1
ATOM 677 C C . ASP A 1 89 ? 18.203 38.188 -3.33 1 88.56 89 ASP A C 1
ATOM 679 O O . ASP A 1 89 ? 17.469 37.438 -3.98 1 88.56 89 ASP A O 1
ATOM 683 N N . GLY A 1 90 ? 18.266 39.469 -3.518 1 85.75 90 GLY A N 1
ATOM 684 C CA . GLY A 1 90 ? 17.703 40.156 -4.684 1 85.75 90 GLY A CA 1
ATOM 685 C C . GLY A 1 90 ? 16.203 40.312 -4.613 1 85.75 90 GLY A C 1
ATOM 686 O O . GLY A 1 90 ? 15.57 40.719 -5.586 1 85.75 90 GLY A O 1
ATOM 687 N N . VAL A 1 91 ? 15.586 39.969 -3.533 1 88.75 91 VAL A N 1
ATOM 688 C CA . VAL A 1 91 ? 14.141 40.094 -3.41 1 88.75 91 VAL A CA 1
ATOM 689 C C . VAL A 1 91 ? 13.773 40.5 -1.989 1 88.75 91 VAL A C 1
ATOM 691 O O . VAL A 1 91 ? 14.5 40.219 -1.04 1 88.75 91 VAL A O 1
ATOM 694 N N . GLU A 1 92 ? 12.742 41.344 -1.81 1 92.69 92 GLU A N 1
ATOM 695 C CA . GLU A 1 92 ? 12.219 41.625 -0.477 1 92.69 92 GLU A CA 1
ATOM 696 C C . GLU A 1 92 ? 11.742 40.344 0.208 1 92.69 92 GLU A C 1
ATOM 698 O O . GLU A 1 92 ? 10.805 39.688 -0.262 1 92.69 92 GLU A O 1
ATOM 703 N N . SER A 1 93 ? 12.383 39.938 1.27 1 95.75 93 SER A N 1
ATOM 704 C CA . SER A 1 93 ? 12.156 38.625 1.839 1 95.75 93 SER A CA 1
ATOM 705 C C . SER A 1 93 ? 12.383 38.625 3.348 1 95.75 93 SER A C 1
ATOM 707 O O . SER A 1 93 ? 13.125 37.781 3.869 1 95.75 93 SER A O 1
ATOM 709 N N . ASP A 1 94 ? 11.664 39.5 4.035 1 97.31 94 ASP A N 1
ATOM 710 C CA . ASP A 1 94 ? 11.938 39.688 5.457 1 97.31 94 ASP A CA 1
ATOM 711 C C . ASP A 1 94 ? 10.938 38.906 6.312 1 97.31 94 ASP A C 1
ATOM 713 O O . ASP A 1 94 ? 10.945 39.031 7.543 1 97.31 94 ASP A O 1
ATOM 717 N N . VAL A 1 95 ? 10.062 38.188 5.711 1 97.62 95 VAL A N 1
ATOM 718 C CA . VAL A 1 95 ? 9.133 37.312 6.441 1 97.62 95 VAL A CA 1
ATOM 719 C C . VAL A 1 95 ? 9.531 35.844 6.258 1 97.62 95 VAL A C 1
ATOM 721 O O . VAL A 1 95 ? 9.469 35.312 5.145 1 97.62 95 VAL A O 1
ATOM 724 N N . LEU A 1 96 ? 9.984 35.281 7.309 1 95.88 96 LEU A N 1
ATOM 725 C CA . LEU A 1 96 ? 10.203 33.812 7.305 1 95.88 96 LEU A CA 1
ATOM 726 C C . LEU A 1 96 ? 8.883 33.062 7.453 1 95.88 96 LEU A C 1
ATOM 728 O O . LEU A 1 96 ? 8.273 33.094 8.523 1 95.88 96 LEU A O 1
ATOM 732 N N . LEU A 1 97 ? 8.5 32.406 6.395 1 93.94 97 LEU A N 1
ATOM 733 C CA . LEU A 1 97 ? 7.176 31.797 6.32 1 93.94 97 LEU A CA 1
ATOM 734 C C . LEU A 1 97 ? 7.059 30.625 7.293 1 93.94 97 LEU A C 1
ATOM 736 O O . LEU A 1 97 ? 8.008 29.875 7.477 1 93.94 97 LEU A O 1
ATOM 740 N N . TRP A 1 98 ? 5.898 30.422 7.844 1 89.38 98 TRP A N 1
ATOM 741 C CA . TRP A 1 98 ? 5.645 29.438 8.883 1 89.38 98 TRP A CA 1
ATOM 742 C C . TRP A 1 98 ? 5.984 28.031 8.383 1 89.38 98 TRP A C 1
ATOM 744 O O . TRP A 1 98 ? 6.434 27.188 9.156 1 89.38 98 TRP A O 1
ATOM 754 N N . MET A 1 99 ? 5.809 27.75 7.125 1 81.75 99 MET A N 1
ATOM 755 C CA . MET A 1 99 ? 5.941 26.391 6.598 1 81.75 99 MET A CA 1
ATOM 756 C C . MET A 1 99 ? 7.398 26.062 6.289 1 81.75 99 MET A C 1
ATOM 758 O O . MET A 1 99 ? 7.711 24.969 5.832 1 81.75 99 MET A O 1
ATOM 762 N N . ASP A 1 100 ? 8.25 27.031 6.465 1 86.44 100 ASP A N 1
ATOM 763 C CA . ASP A 1 100 ? 9.672 26.766 6.262 1 86.44 100 ASP A CA 1
ATOM 764 C C . ASP A 1 100 ? 10.203 25.781 7.312 1 86.44 100 ASP A C 1
ATOM 766 O O . ASP A 1 100 ? 9.969 25.969 8.508 1 86.44 100 ASP A O 1
ATOM 770 N N . ASN A 1 101 ? 10.914 24.719 6.953 1 81.25 101 ASN A N 1
ATOM 771 C CA . ASN A 1 101 ? 11.398 23.688 7.852 1 81.25 101 ASN A CA 1
ATOM 772 C C . ASN A 1 101 ? 12.922 23.609 7.859 1 81.25 101 ASN A C 1
ATOM 774 O O . ASN A 1 101 ? 13.5 22.594 8.234 1 81.25 101 ASN A O 1
ATOM 778 N N . SER A 1 102 ? 13.547 24.609 7.574 1 85.62 102 SER A N 1
ATOM 779 C CA . SER A 1 102 ? 14.992 24.625 7.387 1 85.62 102 SER A CA 1
ATOM 780 C C . SER A 1 102 ? 15.727 24.469 8.711 1 85.62 102 SER A C 1
ATOM 782 O O . SER A 1 102 ? 16.875 24.016 8.75 1 85.62 102 SER A O 1
ATOM 784 N N . PRO A 1 103 ? 15.102 24.844 9.844 1 90.19 103 PRO A N 1
ATOM 785 C CA . PRO A 1 103 ? 15.852 24.781 11.102 1 90.19 103 PRO A CA 1
ATOM 786 C C . PRO A 1 103 ? 15.93 23.359 11.672 1 90.19 103 PRO A C 1
ATOM 788 O O . PRO A 1 103 ? 15.664 23.156 12.852 1 90.19 103 PRO A O 1
ATOM 791 N N . VAL A 1 104 ? 16.375 22.453 10.953 1 83.38 104 VAL A N 1
ATOM 792 C CA . VAL A 1 104 ? 16.438 21.047 11.359 1 83.38 104 VAL A CA 1
ATOM 793 C C . VAL A 1 104 ? 17.516 2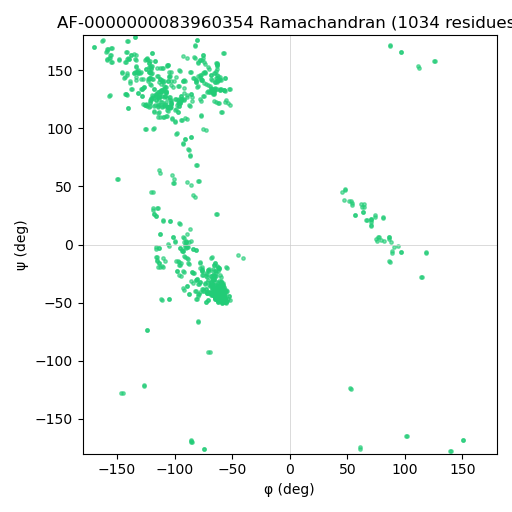0.875 12.43 1 83.38 104 VAL A C 1
ATOM 795 O O . VAL A 1 104 ? 17.266 20.266 13.477 1 83.38 104 VAL A O 1
ATOM 798 N N . ALA A 1 105 ? 18.719 21.438 12.203 1 88.5 105 ALA A N 1
ATOM 799 C CA . ALA A 1 105 ? 19.828 21.328 13.148 1 88.5 105 ALA A CA 1
ATOM 800 C C . ALA A 1 105 ? 19.484 22 14.477 1 88.5 105 ALA A C 1
ATOM 802 O O . ALA A 1 105 ? 19.797 21.469 15.547 1 88.5 105 ALA A O 1
ATOM 803 N N . GLN A 1 106 ? 18.875 23.141 14.422 1 91.25 106 GLN A N 1
ATOM 804 C CA . GLN A 1 106 ? 18.484 23.875 15.617 1 91.25 106 GLN A CA 1
ATOM 805 C C . GLN A 1 106 ? 17.438 23.109 16.422 1 91.25 106 GLN A C 1
ATOM 807 O O . GLN A 1 106 ? 17.484 23.109 17.656 1 91.25 106 GLN A O 1
ATOM 812 N N . CYS A 1 107 ? 16.547 22.516 15.695 1 86.19 107 CYS A N 1
ATOM 813 C CA . CYS A 1 107 ? 15.531 21.688 16.359 1 86.19 107 CYS A CA 1
ATOM 814 C C . CYS A 1 107 ? 16.172 20.531 17.109 1 86.19 107 CYS A C 1
ATOM 816 O O . CYS A 1 107 ? 15.812 20.266 18.266 1 86.19 107 CYS A O 1
ATOM 818 N N . GLU A 1 108 ? 17.125 19.906 16.516 1 86 108 GLU A N 1
ATOM 819 C CA . GLU A 1 108 ? 17.828 18.797 17.156 1 86 108 GLU A CA 1
ATOM 820 C C . GLU A 1 108 ? 18.578 19.281 18.406 1 86 108 GLU A C 1
ATOM 822 O O . GLU A 1 108 ? 18.562 18.609 19.438 1 86 108 GLU A O 1
ATOM 827 N N . GLU A 1 109 ? 19.156 20.375 18.297 1 89.94 109 GLU A N 1
ATOM 828 C CA . GLU A 1 109 ? 19.891 20.953 19.422 1 89.94 109 GLU A CA 1
ATOM 829 C C . GLU A 1 109 ? 18.938 21.297 20.562 1 89.94 109 GLU A C 1
ATOM 831 O O . GLU A 1 109 ? 19.234 20.984 21.734 1 89.94 109 GLU A O 1
ATOM 836 N N . LEU A 1 110 ? 17.859 21.922 20.234 1 88.38 110 LEU A N 1
ATOM 837 C CA . LEU A 1 110 ? 16.891 22.297 21.266 1 88.38 110 LEU A CA 1
ATOM 838 C C . LEU A 1 110 ? 16.344 21.062 21.969 1 88.38 110 LEU A C 1
ATOM 840 O O . LEU A 1 110 ? 16.188 21.047 23.188 1 88.38 110 LEU A O 1
ATOM 844 N N . ASN A 1 111 ? 16.062 20.078 21.203 1 86.81 111 ASN A N 1
ATOM 845 C CA . ASN A 1 111 ? 15.516 18.859 21.766 1 86.81 111 ASN A CA 1
ATOM 846 C C . ASN A 1 111 ? 16.531 18.141 22.656 1 86.81 111 ASN A C 1
ATOM 848 O O . ASN A 1 111 ? 16.172 17.469 23.625 1 86.81 111 ASN A O 1
ATOM 852 N N . ARG A 1 112 ? 17.781 18.297 22.344 1 87.06 112 ARG A N 1
ATOM 853 C CA . ARG A 1 112 ? 18.859 17.734 23.156 1 87.06 112 ARG A CA 1
ATOM 854 C C . ARG A 1 112 ? 19.062 18.531 24.438 1 87.06 112 ARG A C 1
ATOM 856 O O . ARG A 1 112 ? 19.234 17.953 25.5 1 87.06 112 ARG A O 1
ATOM 863 N N . ASP A 1 113 ? 18.922 19.812 24.297 1 85.19 113 ASP A N 1
ATOM 864 C CA . ASP A 1 113 ? 19.359 20.688 25.375 1 85.19 113 ASP A CA 1
ATOM 865 C C . ASP A 1 113 ? 18.219 21 26.328 1 85.19 113 ASP A C 1
ATOM 867 O O . ASP A 1 113 ? 18.438 21.266 27.516 1 85.19 113 ASP A O 1
ATOM 871 N N . VAL A 1 114 ? 17.156 21.141 25.75 1 82.19 114 VAL A N 1
ATOM 872 C CA . VAL A 1 114 ? 16 21.422 26.594 1 82.19 114 VAL A CA 1
ATOM 873 C C . VAL A 1 114 ? 15.391 20.109 27.094 1 82.19 114 VAL A C 1
ATOM 875 O O . VAL A 1 114 ? 14.672 19.438 26.359 1 82.19 114 VAL A O 1
ATOM 878 N N . VAL A 1 115 ? 15.859 19.719 28.266 1 72 115 VAL A N 1
ATOM 879 C CA . VAL A 1 115 ? 15.398 18.453 28.844 1 72 115 VAL A CA 1
ATOM 880 C C . VAL A 1 115 ? 14.547 18.719 30.078 1 72 115 VAL A C 1
ATOM 882 O O . VAL A 1 115 ? 14.812 19.656 30.828 1 72 115 VAL A O 1
ATOM 885 N N . GLU A 1 116 ? 13.484 18.141 30.188 1 66.88 116 GLU A N 1
ATOM 886 C CA . GLU A 1 116 ? 12.641 18.125 31.375 1 66.88 116 GLU A CA 1
ATOM 887 C C . GLU A 1 116 ? 12.109 19.516 31.703 1 66.88 116 GLU A C 1
ATOM 889 O O . GLU A 1 116 ? 12.133 19.938 32.875 1 66.88 116 GLU A O 1
ATOM 894 N N . ASP A 1 117 ? 11.875 20.312 30.734 1 71.38 117 ASP A N 1
ATOM 895 C CA . ASP A 1 117 ? 11.289 21.625 30.938 1 71.38 117 ASP A CA 1
ATOM 896 C C . ASP A 1 117 ? 9.797 21.625 30.625 1 71.38 117 ASP A C 1
ATOM 898 O O . ASP A 1 117 ? 9.352 20.922 29.703 1 71.38 117 ASP A O 1
ATOM 902 N N . ASP A 1 118 ? 9.094 22.344 31.453 1 74.75 118 ASP A N 1
ATOM 903 C CA . ASP A 1 118 ? 7.648 22.438 31.281 1 74.75 118 ASP A CA 1
ATOM 904 C C . ASP A 1 118 ? 7.289 22.922 29.875 1 74.75 118 ASP A C 1
ATOM 906 O O . ASP A 1 118 ? 6.211 22.609 29.375 1 74.75 118 ASP A O 1
ATOM 910 N N . VAL A 1 119 ? 8.305 23.516 29.312 1 74.31 119 VAL A N 1
ATOM 911 C CA . VAL A 1 119 ? 8.062 24.047 27.984 1 74.31 119 VAL A CA 1
ATOM 912 C C . VAL A 1 119 ? 7.855 22.891 27 1 74.31 119 VAL A C 1
ATOM 914 O O . VAL A 1 119 ? 7.039 22.984 26.078 1 74.31 119 VAL A O 1
ATOM 917 N N . LEU A 1 120 ? 8.539 21.875 27.219 1 76.56 120 LEU A N 1
ATOM 918 C CA . LEU A 1 120 ? 8.438 20.734 26.312 1 76.56 120 LEU A CA 1
ATOM 919 C C . LEU A 1 120 ? 7.055 20.094 26.406 1 76.56 120 LEU A C 1
ATOM 921 O O . LEU A 1 120 ? 6.516 19.641 25.391 1 76.56 120 LEU A O 1
ATOM 925 N N . GLN A 1 121 ? 6.496 20.188 27.516 1 77.38 121 GLN A N 1
ATOM 926 C CA . GLN A 1 121 ? 5.164 19.609 27.688 1 77.38 121 GLN A CA 1
ATOM 927 C C . GLN A 1 121 ? 4.113 20.438 26.953 1 77.38 121 GLN A C 1
ATOM 929 O O . GLN A 1 121 ? 3.143 19.891 26.438 1 77.38 121 GLN A O 1
ATOM 934 N N . GLN A 1 122 ? 4.34 21.688 26.891 1 80 122 GLN A N 1
ATOM 935 C CA . GLN A 1 122 ? 3.367 22.578 26.281 1 80 122 GLN A CA 1
ATOM 936 C C . GLN A 1 122 ? 3.4 22.484 24.766 1 80 122 GLN A C 1
ATOM 938 O O . GLN A 1 122 ? 2.438 22.859 24.094 1 80 122 GLN A O 1
ATOM 943 N N . ILE A 1 123 ? 4.566 21.938 24.359 1 78.81 123 ILE A N 1
ATOM 944 C CA . ILE A 1 123 ? 4.66 21.891 22.906 1 78.81 123 ILE A CA 1
ATOM 945 C C . ILE A 1 123 ? 4.578 20.438 22.438 1 78.81 123 ILE A C 1
ATOM 947 O O . ILE A 1 123 ? 5.086 20.109 21.359 1 78.81 123 ILE A O 1
ATOM 951 N N . GLY A 1 124 ? 4.051 19.625 23.25 1 73.44 124 GLY A N 1
ATOM 952 C CA . GLY A 1 124 ? 3.809 18.25 22.844 1 73.44 124 GLY A CA 1
ATOM 953 C C . GLY A 1 124 ? 5.012 17.344 23.047 1 73.44 124 GLY A C 1
ATOM 954 O O . GLY A 1 124 ? 5.062 16.25 22.516 1 73.44 124 GLY A O 1
ATOM 955 N N . GLY A 1 125 ? 6.066 17.844 23.672 1 76.06 125 GLY A N 1
ATOM 956 C CA . GLY A 1 125 ? 7.16 16.984 24.062 1 76.06 125 GLY A CA 1
ATOM 957 C C . GLY A 1 125 ? 8.453 17.266 23.328 1 76.06 125 GLY A C 1
ATOM 958 O O . GLY A 1 125 ? 9.539 16.969 23.828 1 76.06 125 GLY A O 1
ATOM 959 N N . LYS A 1 126 ? 8.297 17.781 22.125 1 78.88 126 LYS A N 1
ATOM 960 C CA . LYS A 1 126 ? 9.523 18.047 21.375 1 78.88 126 LYS A CA 1
ATOM 961 C C . LYS A 1 126 ? 9.359 19.25 20.453 1 78.88 126 LYS A C 1
ATOM 963 O O . LYS A 1 126 ? 8.25 19.562 20.031 1 78.88 126 LYS A O 1
ATOM 968 N N . PHE A 1 127 ? 10.523 19.797 20.109 1 80.69 127 PHE A N 1
ATOM 969 C CA . PHE A 1 127 ? 10.547 20.875 19.125 1 80.69 127 PHE A CA 1
ATOM 970 C C . PHE A 1 127 ? 10.484 20.312 17.703 1 80.69 127 PHE A C 1
ATOM 972 O O . PHE A 1 127 ? 11.039 19.25 17.438 1 80.69 127 PHE A O 1
ATOM 979 N N . ILE A 1 128 ? 9.727 21.047 16.875 1 77.25 128 ILE A N 1
ATOM 980 C CA . ILE A 1 128 ? 9.742 20.75 15.445 1 77.25 128 ILE A CA 1
ATOM 981 C C . ILE A 1 128 ? 10.156 21.984 14.664 1 77.25 128 ILE A C 1
ATOM 983 O O . ILE A 1 128 ? 10.008 23.109 15.148 1 77.25 128 ILE A O 1
ATOM 987 N N . PRO A 1 129 ? 10.68 21.812 13.453 1 80.19 129 PRO A N 1
ATOM 988 C CA . PRO A 1 129 ? 11.242 22.938 12.703 1 80.19 129 PRO A CA 1
ATOM 989 C C . PRO A 1 129 ? 10.211 24.016 12.406 1 80.19 129 PRO A C 1
ATOM 991 O O . PRO A 1 129 ? 10.57 25.188 12.25 1 80.19 129 PRO A O 1
ATOM 994 N N . GLU A 1 130 ? 8.953 23.719 12.453 1 79.19 130 GLU A N 1
ATOM 995 C CA . GLU A 1 130 ? 7.895 24.656 12.109 1 79.19 130 GLU A CA 1
ATOM 996 C C . GLU A 1 130 ? 7.652 25.656 13.242 1 79.19 130 GLU A C 1
ATOM 998 O O . GLU A 1 130 ? 7.074 26.719 13.023 1 79.19 130 GLU A O 1
ATOM 1003 N N . LEU A 1 131 ? 8.133 25.375 14.367 1 82.88 131 LEU A N 1
ATOM 1004 C CA . LEU A 1 131 ? 7.871 26.219 15.531 1 82.88 131 LEU A CA 1
ATOM 1005 C C . LEU A 1 131 ? 8.742 27.469 15.5 1 82.88 131 LEU A C 1
ATOM 1007 O O . LEU A 1 131 ? 9.797 27.484 14.867 1 82.88 131 LEU A O 1
ATOM 1011 N N . GLY A 1 132 ? 8.289 28.453 16.219 1 87.06 132 GLY A N 1
ATOM 1012 C CA . GLY A 1 132 ? 8.93 29.75 16.219 1 87.06 132 GLY A CA 1
ATOM 1013 C C . GLY A 1 132 ? 10.328 29.734 16.828 1 87.06 132 GLY A C 1
ATOM 1014 O O . GLY A 1 132 ? 11.234 30.406 16.328 1 87.06 132 GLY A O 1
ATOM 1015 N N . LEU A 1 133 ? 10.516 28.922 17.781 1 87.88 133 LEU A N 1
ATOM 1016 C CA . LEU A 1 133 ? 11.781 28.953 18.5 1 87.88 133 LEU A CA 1
ATOM 1017 C C . LEU A 1 133 ? 12.906 28.375 17.656 1 87.88 133 LEU A C 1
ATOM 1019 O O . LEU A 1 133 ? 14 28.938 17.594 1 87.88 133 LEU A O 1
ATOM 1023 N N . PRO A 1 134 ? 12.672 27.219 17.094 1 89.75 134 PRO A N 1
ATOM 1024 C CA . PRO A 1 134 ? 13.734 26.734 16.203 1 89.75 134 PRO A CA 1
ATOM 1025 C C . PRO A 1 134 ? 14.086 27.734 15.102 1 89.75 134 PRO A C 1
ATOM 1027 O O . PRO A 1 134 ? 15.266 27.891 14.758 1 89.75 134 PRO A O 1
ATOM 1030 N N . LYS A 1 135 ? 13.125 28.375 14.57 1 91.81 135 LYS A N 1
ATOM 1031 C CA . LYS A 1 135 ? 13.359 29.375 13.531 1 91.81 135 LYS A CA 1
ATOM 1032 C C . LYS A 1 135 ? 14.125 30.578 14.094 1 91.81 135 LYS A C 1
ATOM 1034 O O . LYS A 1 135 ? 14.977 31.141 13.406 1 91.81 135 LYS A O 1
ATOM 1039 N N . LEU A 1 136 ? 13.75 30.984 15.266 1 92.56 136 LEU A N 1
ATOM 1040 C CA . LEU A 1 136 ? 14.461 32.062 15.93 1 92.56 136 LEU A CA 1
ATOM 1041 C C . LEU A 1 136 ? 15.922 31.703 16.156 1 92.56 136 LEU A C 1
ATOM 1043 O O . LEU A 1 136 ? 16.812 32.531 15.984 1 92.56 136 LEU A O 1
ATOM 1047 N N . LYS A 1 137 ? 16.078 30.516 16.562 1 92.5 137 LYS A N 1
ATOM 1048 C CA . LYS A 1 137 ? 17.438 30.047 16.797 1 92.5 137 LYS A CA 1
ATOM 1049 C C . LYS A 1 137 ? 18.25 30 15.508 1 92.5 137 LYS A C 1
ATOM 1051 O O . LYS A 1 137 ? 19.438 30.297 15.5 1 92.5 137 LYS A O 1
ATOM 1056 N N . LEU A 1 138 ? 17.656 29.562 14.453 1 94.12 138 LEU A N 1
ATOM 1057 C CA . LEU A 1 138 ? 18.297 29.594 13.148 1 94.12 138 LEU A CA 1
ATOM 1058 C C . LEU A 1 138 ? 18.828 30.984 12.828 1 94.12 138 LEU A C 1
ATOM 1060 O O . LEU A 1 138 ? 19.984 31.141 12.422 1 94.12 138 LEU A O 1
ATOM 1064 N N . LEU A 1 139 ? 17.984 32 13.031 1 95.12 139 LEU A N 1
ATOM 1065 C CA . LEU A 1 139 ? 18.375 33.375 12.773 1 95.12 139 LEU A CA 1
ATOM 1066 C C . LEU A 1 139 ? 19.484 33.812 13.719 1 95.12 139 LEU A C 1
ATOM 1068 O O . LEU A 1 139 ? 20.438 34.469 13.297 1 95.12 139 LEU A O 1
ATOM 1072 N N . ASN A 1 140 ? 19.297 33.469 14.922 1 94.69 140 ASN A N 1
ATOM 1073 C CA . ASN A 1 140 ? 20.281 33.812 15.93 1 94.69 140 ASN A CA 1
ATOM 1074 C C . ASN A 1 140 ? 21.656 33.25 15.57 1 94.69 140 ASN A C 1
ATOM 1076 O O . ASN A 1 140 ? 22.672 33.906 15.789 1 94.69 140 ASN A O 1
ATOM 1080 N N . ASP A 1 141 ? 21.688 32.062 15.039 1 93.81 141 ASP A N 1
ATOM 1081 C CA . ASP A 1 141 ? 22.922 31.359 14.781 1 93.81 141 ASP A CA 1
ATOM 1082 C C . ASP A 1 141 ? 23.547 31.781 13.453 1 93.81 141 ASP A C 1
ATOM 1084 O O . ASP A 1 141 ? 24.75 31.625 13.242 1 93.81 141 ASP A O 1
ATOM 1088 N N . THR A 1 142 ? 22.797 32.25 12.562 1 92.25 142 THR A N 1
ATOM 1089 C CA . THR A 1 142 ? 23.312 32.375 11.203 1 92.25 142 THR A CA 1
ATOM 1090 C C . THR A 1 142 ? 23.453 33.844 10.805 1 92.25 142 THR A C 1
ATOM 1092 O O . THR A 1 142 ? 24.156 34.188 9.844 1 92.25 142 THR A O 1
ATOM 1095 N N . VAL A 1 143 ? 22.766 34.719 11.508 1 91.56 143 VAL A N 1
ATOM 1096 C CA . VAL A 1 143 ? 22.781 36.125 11.117 1 91.56 143 VAL A CA 1
ATOM 1097 C C . VAL A 1 143 ? 23.594 36.938 12.125 1 91.56 143 VAL A C 1
ATOM 1099 O O . VAL A 1 143 ? 23.375 36.812 13.336 1 91.56 143 VAL A O 1
ATOM 1102 N N . SER A 1 144 ? 24.438 37.812 11.695 1 85.81 144 SER A N 1
ATOM 1103 C CA . SER A 1 144 ? 25.344 38.562 12.555 1 85.81 144 SER A CA 1
ATOM 1104 C C . SER A 1 144 ? 24.766 39.938 12.891 1 85.81 144 SER A C 1
ATOM 1106 O O . SER A 1 144 ? 25.141 40.531 13.898 1 85.81 144 SER A O 1
ATOM 1108 N N . SER A 1 145 ? 23.797 40.406 12.234 1 86.69 145 SER A N 1
ATOM 1109 C CA . SER A 1 145 ? 23.203 41.719 12.445 1 86.69 145 SER A CA 1
ATOM 1110 C C . SER A 1 145 ? 22.359 41.75 13.711 1 86.69 145 SER A C 1
ATOM 1112 O O . SER A 1 145 ? 21.953 40.719 14.211 1 86.69 145 SER A O 1
ATOM 1114 N N . GLU A 1 146 ? 22.188 43.031 14.25 1 93.88 146 GLU A N 1
ATOM 1115 C CA . GLU A 1 146 ? 21.281 43.188 15.375 1 93.88 146 GLU A CA 1
ATOM 1116 C C . GLU A 1 146 ? 19.828 43.125 14.922 1 93.88 146 GLU A C 1
ATOM 1118 O O . GLU A 1 146 ? 19.234 44.125 14.508 1 93.88 146 GLU A O 1
ATOM 1123 N N . LEU A 1 147 ? 19.297 41.969 15.117 1 96.38 147 LEU A N 1
ATOM 1124 C CA . LEU A 1 147 ? 17.953 41.719 14.594 1 96.38 147 LEU A CA 1
ATOM 1125 C C . LEU A 1 147 ? 16.906 41.938 15.664 1 96.38 147 LEU A C 1
ATOM 1127 O O . LEU A 1 147 ? 17.188 41.875 16.859 1 96.38 147 LEU A O 1
ATOM 1131 N N . VAL A 1 148 ? 15.727 42.344 15.266 1 96.19 148 VAL A N 1
ATOM 1132 C CA . VAL A 1 148 ? 14.477 42.312 16 1 96.19 148 VAL A CA 1
ATOM 1133 C C . VAL A 1 148 ? 13.445 41.469 15.25 1 96.19 148 VAL A C 1
ATOM 1135 O O . VAL A 1 148 ? 13.188 41.719 14.07 1 96.19 148 VAL A O 1
ATOM 1138 N N . VAL A 1 149 ? 12.891 40.5 15.906 1 96.31 149 VAL A N 1
ATOM 1139 C CA . VAL A 1 149 ? 11.969 39.594 15.227 1 96.31 149 VAL A CA 1
ATOM 1140 C C . VAL A 1 149 ? 10.57 39.75 15.812 1 96.31 149 VAL A C 1
ATOM 1142 O O . VAL A 1 149 ? 10.406 39.844 17.031 1 96.31 149 VAL A O 1
ATOM 1145 N N . PHE A 1 150 ? 9.57 39.906 14.938 1 96 150 PHE A N 1
ATOM 1146 C CA . PHE A 1 150 ? 8.164 40 15.312 1 96 150 PHE A CA 1
ATOM 1147 C C . PHE A 1 150 ? 7.375 38.781 14.82 1 96 150 PHE A C 1
ATOM 1149 O O . PHE A 1 150 ? 7.754 38.156 13.828 1 96 150 PHE A O 1
ATOM 1156 N N . GLU A 1 151 ? 6.305 38.469 15.57 1 94.56 151 GLU A N 1
ATOM 1157 C CA . GLU A 1 151 ? 5.234 37.75 14.898 1 94.56 151 GLU A CA 1
ATOM 1158 C C . GLU A 1 151 ? 4.578 38.594 13.812 1 94.56 151 GLU A C 1
ATOM 1160 O O . GLU A 1 151 ? 4.41 39.781 13.977 1 94.56 151 GLU A O 1
ATOM 1165 N N . LEU A 1 152 ? 4.137 37.938 12.797 1 96.56 152 LEU A N 1
ATOM 1166 C CA . LEU A 1 152 ? 3.619 38.688 11.648 1 96.56 152 LEU A CA 1
ATOM 1167 C C . LEU A 1 152 ? 2.418 39.531 12.047 1 96.56 152 LEU A C 1
ATOM 1169 O O . LEU A 1 152 ? 2.348 40.719 11.703 1 96.56 152 LEU A O 1
ATOM 1173 N N . TYR A 1 153 ? 1.448 39 12.742 1 95.94 153 TYR A N 1
ATOM 1174 C CA . TYR A 1 153 ? 0.274 39.75 13.133 1 95.94 153 TYR A CA 1
ATOM 1175 C C . TYR A 1 153 ? 0.666 40.938 14.016 1 95.94 153 TYR A C 1
ATOM 1177 O O . TYR A 1 153 ? 0.069 42 13.922 1 95.94 153 TYR A O 1
ATOM 1185 N N . ASP A 1 154 ? 1.688 40.781 14.859 1 95.31 154 ASP A N 1
ATOM 1186 C CA . ASP A 1 154 ? 2.15 41.812 15.766 1 95.31 154 ASP A CA 1
ATOM 1187 C C . ASP A 1 154 ? 2.84 42.938 15 1 95.31 154 ASP A C 1
ATOM 1189 O O . ASP A 1 154 ? 2.688 44.125 15.344 1 95.31 154 ASP A O 1
ATOM 1193 N N . PHE A 1 155 ? 3.586 42.531 14.078 1 97.38 155 PHE A N 1
ATOM 1194 C CA . PHE A 1 155 ? 4.309 43.562 13.312 1 97.38 155 PHE A CA 1
ATOM 1195 C C . PHE A 1 155 ? 3.346 44.438 12.531 1 97.38 155 PHE A C 1
ATOM 1197 O O . PHE A 1 155 ? 3.537 45.656 12.438 1 97.38 155 PHE A O 1
ATOM 1204 N N . ILE A 1 156 ? 2.373 43.844 11.945 1 98.12 156 ILE A N 1
ATOM 1205 C CA . ILE A 1 156 ? 1.396 44.594 11.195 1 98.12 156 ILE A CA 1
ATOM 1206 C C . ILE A 1 156 ? 0.663 45.562 12.133 1 98.12 156 ILE A C 1
ATOM 1208 O O . ILE A 1 156 ? 0.426 46.719 11.797 1 98.12 156 ILE A O 1
ATOM 1212 N N . SER A 1 157 ? 0.285 45.094 13.281 1 97.44 157 SER A N 1
ATOM 1213 C CA . SER A 1 157 ? -0.317 45.938 14.289 1 97.44 157 SER A CA 1
ATOM 1214 C C . SER A 1 157 ? 0.63 47.062 14.688 1 97.44 157 SER A C 1
ATOM 1216 O O . SER A 1 157 ? 0.198 48.219 14.906 1 97.44 157 SER A O 1
ATOM 1218 N N . TYR A 1 158 ? 1.905 46.719 14.812 1 97.19 158 TYR A N 1
ATOM 1219 C CA . TYR A 1 158 ? 2.938 47.719 15.141 1 97.19 158 TYR A CA 1
ATOM 1220 C C . TYR A 1 158 ? 3.006 48.812 14.086 1 97.19 158 TYR A C 1
ATOM 1222 O O . TYR A 1 158 ? 3.084 50 14.414 1 97.19 158 TYR A O 1
ATOM 1230 N N . LEU A 1 159 ? 2.98 48.406 12.859 1 97.5 159 LEU A N 1
ATOM 1231 C CA . LEU A 1 159 ? 3.029 49.375 11.758 1 97.5 159 LEU A CA 1
ATOM 1232 C C . LEU A 1 159 ? 1.774 50.219 11.734 1 97.5 159 LEU A C 1
ATOM 1234 O O . LEU A 1 159 ? 1.839 51.406 11.391 1 97.5 159 LEU A O 1
ATOM 1238 N N . LEU A 1 160 ? 0.673 49.656 12.016 1 97.12 160 LEU A N 1
ATOM 1239 C CA . LEU A 1 160 ? -0.565 50.438 12.078 1 97.12 160 LEU A CA 1
ATOM 1240 C C . LEU A 1 160 ? -0.495 51.469 13.172 1 97.12 160 LEU A C 1
ATOM 1242 O O . LEU A 1 160 ? -1.057 52.562 13.023 1 97.12 160 LEU A O 1
ATOM 1246 N N . LYS A 1 161 ? 0.126 51.156 14.219 1 96.06 161 LYS A N 1
ATOM 1247 C CA . LYS A 1 161 ? 0.21 52 15.391 1 96.06 161 LYS A CA 1
ATOM 1248 C C . LYS A 1 161 ? 1.246 53.094 15.195 1 96.06 161 LYS A C 1
ATOM 1250 O O . LYS A 1 161 ? 1.012 54.25 15.562 1 96.06 161 LYS A O 1
ATOM 1255 N N . TYR A 1 162 ? 2.477 52.781 14.602 1 95 162 TYR A N 1
ATOM 1256 C CA . TYR A 1 162 ? 3.6 53.719 14.609 1 95 162 TYR A CA 1
ATOM 1257 C C . TYR A 1 162 ? 3.949 54.156 13.195 1 95 162 TYR A C 1
ATOM 1259 O O . TYR A 1 162 ? 4.723 55.125 13.016 1 95 162 TYR A O 1
ATOM 1267 N N . SER A 1 163 ? 3.379 53.5 12.188 1 93.19 163 SER A N 1
ATOM 1268 C CA . SER A 1 163 ? 3.592 53.812 10.789 1 93.19 163 SER A CA 1
ATOM 1269 C C . SER A 1 163 ? 5.059 53.656 10.398 1 93.19 163 SER A C 1
ATOM 1271 O O . SER A 1 163 ? 5.832 53.031 11.117 1 93.19 163 SER A O 1
ATOM 1273 N N . HIS A 1 164 ? 5.379 54.031 9.172 1 93.44 164 HIS A N 1
ATOM 1274 C CA . HIS A 1 164 ? 6.73 53.938 8.641 1 93.44 164 HIS A CA 1
ATOM 1275 C C . HIS A 1 164 ? 7.07 55.125 7.754 1 93.44 164 HIS A C 1
ATOM 1277 O O . HIS A 1 164 ? 6.188 55.906 7.41 1 93.44 164 HIS A O 1
ATOM 1283 N N . LYS A 1 165 ? 8.336 55.25 7.492 1 93.12 165 LYS A N 1
ATOM 1284 C CA . LYS A 1 165 ? 8.82 56.25 6.535 1 93.12 165 LYS A CA 1
ATOM 1285 C C . LYS A 1 165 ? 9.844 55.656 5.578 1 93.12 165 LYS A C 1
ATOM 1287 O O . LYS A 1 165 ? 10.367 54.562 5.832 1 93.12 165 LYS A O 1
ATOM 1292 N N . VAL A 1 166 ? 10 56.312 4.504 1 91.69 166 VAL A N 1
ATOM 1293 C CA . VAL A 1 166 ? 10.992 55.875 3.525 1 91.69 166 VAL A CA 1
ATOM 1294 C C . VAL A 1 166 ? 12.156 56.844 3.504 1 91.69 166 VAL A C 1
ATOM 1296 O O . VAL A 1 166 ? 11.961 58.062 3.299 1 91.69 166 VAL A O 1
ATOM 1299 N N . VAL A 1 167 ? 13.328 56.312 3.824 1 90.25 167 VAL A N 1
ATOM 1300 C CA . VAL A 1 167 ? 14.555 57.125 3.76 1 90.25 167 VAL A CA 1
ATOM 1301 C C . VAL A 1 167 ? 15.57 56.406 2.859 1 90.25 167 VAL A C 1
ATOM 1303 O O . VAL A 1 167 ? 15.961 55.281 3.121 1 90.25 167 VAL A O 1
ATOM 1306 N N . ASP A 1 168 ? 16.031 57.031 1.753 1 88.69 168 ASP A N 1
ATOM 1307 C CA . ASP A 1 168 ? 17.016 56.531 0.802 1 88.69 168 ASP A CA 1
ATOM 1308 C C . ASP A 1 168 ? 16.578 55.156 0.277 1 88.69 168 ASP A C 1
ATOM 1310 O O . ASP A 1 168 ? 17.391 54.219 0.224 1 88.69 168 ASP A O 1
ATOM 1314 N N . GLY A 1 169 ? 15.266 55.062 0.136 1 86.69 169 GLY A N 1
ATOM 1315 C CA . GLY A 1 169 ? 14.727 53.875 -0.467 1 86.69 169 GLY A CA 1
ATOM 1316 C C . GLY A 1 169 ? 14.508 52.75 0.534 1 86.69 169 GLY A C 1
ATOM 1317 O O . GLY A 1 169 ? 14.039 51.656 0.171 1 86.69 169 GLY A O 1
ATOM 1318 N N . LYS A 1 170 ? 14.75 53.062 1.764 1 90.25 170 LYS A N 1
ATOM 1319 C CA . LYS A 1 170 ? 14.562 52.062 2.805 1 90.25 170 LYS A CA 1
ATOM 1320 C C . LYS A 1 170 ? 13.328 52.375 3.646 1 90.25 170 LYS A C 1
ATOM 1322 O O . LYS A 1 170 ? 13.094 53.5 4.031 1 90.25 170 LYS A O 1
ATOM 1327 N N . LYS A 1 171 ? 12.547 51.375 3.822 1 94.56 171 LYS A N 1
ATOM 1328 C CA . LYS A 1 171 ? 11.406 51.5 4.723 1 94.56 171 LYS A CA 1
ATOM 1329 C C . LYS A 1 171 ? 11.844 51.406 6.184 1 94.56 171 LYS A C 1
ATOM 1331 O O . LYS A 1 171 ? 12.531 50.438 6.57 1 94.56 171 LYS A O 1
ATOM 1336 N N . LEU A 1 172 ? 11.477 52.438 6.965 1 94.5 172 LEU A N 1
ATOM 1337 C CA . LEU A 1 172 ? 11.914 52.531 8.352 1 94.5 172 LEU A CA 1
ATOM 1338 C C . LEU A 1 172 ? 10.727 52.75 9.289 1 94.5 172 LEU A C 1
ATOM 1340 O O . LEU A 1 172 ? 9.805 53.5 8.969 1 94.5 172 LEU A O 1
ATOM 1344 N N . THR A 1 173 ? 10.68 52.031 10.336 1 95.69 173 THR A N 1
ATOM 1345 C CA . THR A 1 173 ? 9.719 52.281 11.414 1 95.69 173 THR A CA 1
ATOM 1346 C C . THR A 1 173 ? 10.445 52.5 12.742 1 95.69 173 THR A C 1
ATOM 1348 O O . THR A 1 173 ? 11.469 51.875 13 1 95.69 173 THR A O 1
ATOM 1351 N N . PRO A 1 174 ? 9.961 53.438 13.562 1 95.31 174 PRO A N 1
ATOM 1352 C CA . PRO A 1 174 ? 10.609 53.625 14.859 1 95.31 174 PRO A CA 1
ATOM 1353 C C . PRO A 1 174 ? 10.578 52.375 15.727 1 95.31 174 PRO A C 1
ATOM 1355 O O . PRO A 1 174 ? 9.578 51.656 15.742 1 95.31 174 PRO A O 1
ATOM 1358 N N . TYR A 1 175 ? 11.664 52.219 16.375 1 95.62 175 TYR A N 1
ATOM 1359 C CA . TYR A 1 175 ? 11.711 51.062 17.25 1 95.62 175 TYR A CA 1
ATOM 1360 C C . TYR A 1 175 ? 11.531 51.469 18.703 1 95.62 175 TYR A C 1
ATOM 1362 O O . TYR A 1 175 ? 12.297 52.281 19.234 1 95.62 175 TYR A O 1
ATOM 1370 N N . ILE A 1 176 ? 10.555 50.938 19.312 1 93.12 176 ILE A N 1
ATOM 1371 C CA . ILE A 1 176 ? 10.352 51.031 20.75 1 93.12 176 ILE A CA 1
ATOM 1372 C C . ILE A 1 176 ? 10.617 49.688 21.406 1 93.12 176 ILE A C 1
ATOM 1374 O O . ILE A 1 176 ? 9.828 48.75 21.25 1 93.12 176 ILE A O 1
ATOM 1378 N N . LYS A 1 177 ? 11.656 49.625 22.109 1 91.69 177 LYS A N 1
ATOM 1379 C CA . LYS A 1 177 ? 12.031 48.375 22.766 1 91.69 177 LYS A CA 1
ATOM 1380 C C . LYS A 1 177 ? 11 47.969 23.812 1 91.69 177 LYS A C 1
ATOM 1382 O O . LYS A 1 177 ? 10.727 48.719 24.75 1 91.69 177 LYS A O 1
ATOM 1387 N N . PRO A 1 178 ? 10.461 46.781 23.641 1 90.19 178 PRO A N 1
ATOM 1388 C CA . PRO A 1 178 ? 9.477 46.344 24.641 1 90.19 178 PRO A CA 1
ATOM 1389 C C . PRO A 1 178 ? 10.109 45.906 25.953 1 90.19 178 PRO A C 1
ATOM 1391 O O . PRO A 1 178 ? 11.289 45.531 25.969 1 90.19 178 PRO A O 1
ATOM 1394 N N . GLN A 1 179 ? 9.297 45.906 26.953 1 86.19 179 GLN A N 1
ATOM 1395 C CA . GLN A 1 179 ? 9.711 45.312 28.203 1 86.19 179 GLN A CA 1
ATOM 1396 C C . GLN A 1 179 ? 9.844 43.781 28.078 1 86.19 179 GLN A C 1
ATOM 1398 O O . GLN A 1 179 ? 9.039 43.156 27.391 1 86.19 179 GLN A O 1
ATOM 1403 N N . ARG A 1 180 ? 10.859 43.188 28.734 1 84.62 180 ARG A N 1
ATOM 1404 C CA . ARG A 1 180 ? 11.047 41.75 28.672 1 84.62 180 ARG A CA 1
ATOM 1405 C C . ARG A 1 180 ? 10.008 41.031 29.516 1 84.62 180 ARG A C 1
ATOM 1407 O O . ARG A 1 180 ? 9.609 41.5 30.578 1 84.62 180 ARG A O 1
ATOM 1414 N N . PHE A 1 181 ? 9.531 39.969 28.969 1 84.44 181 PHE A N 1
ATOM 1415 C CA . PHE A 1 181 ? 8.602 39.156 29.75 1 84.44 181 PHE A CA 1
ATOM 1416 C C . PHE A 1 181 ? 9.312 38.5 30.922 1 84.44 181 PHE A C 1
ATOM 1418 O O . PHE A 1 181 ? 10.422 38 30.781 1 84.44 181 PHE A O 1
ATOM 1425 N N . LYS A 1 182 ? 8.773 38.594 32.094 1 76.88 182 LYS A N 1
ATOM 1426 C CA . LYS A 1 182 ? 9.367 38.031 33.281 1 76.88 182 LYS A CA 1
ATOM 1427 C C . LYS A 1 182 ? 9.062 36.531 33.375 1 76.88 182 LYS A C 1
ATOM 1429 O O . LYS A 1 182 ? 9.898 35.75 33.844 1 76.88 182 LYS A O 1
ATOM 1434 N N . GLU A 1 183 ? 7.82 36.219 33.156 1 66.94 183 GLU A N 1
ATOM 1435 C CA . GLU A 1 183 ? 7.367 34.812 33.281 1 66.94 183 GLU A CA 1
ATOM 1436 C C . GLU A 1 183 ? 6.484 34.438 32.094 1 66.94 183 GLU A C 1
ATOM 1438 O O . GLU A 1 183 ? 5.953 35.312 31.391 1 66.94 183 GLU A O 1
ATOM 1443 N N . GLY A 1 184 ? 6.613 33.188 31.812 1 64.62 184 GLY A N 1
ATOM 1444 C CA . GLY A 1 184 ? 5.641 32.719 30.859 1 64.62 184 GLY A CA 1
ATOM 1445 C C . GLY A 1 184 ? 6.273 32.031 29.656 1 64.62 184 GLY A C 1
ATOM 1446 O O . GLY A 1 184 ? 7.492 32.094 29.469 1 64.62 184 GLY A O 1
ATOM 1447 N N . TYR A 1 185 ? 5.48 31.219 29.016 1 63.75 185 TYR A N 1
ATOM 1448 C CA . TYR A 1 185 ? 5.898 30.484 27.828 1 63.75 185 TYR A CA 1
ATOM 1449 C C . TYR A 1 185 ? 5.094 30.938 26.609 1 63.75 185 TYR A C 1
ATOM 1451 O O . TYR A 1 185 ? 3.979 31.453 26.75 1 63.75 185 TYR A O 1
ATOM 1459 N N . ALA A 1 186 ? 5.906 30.922 25.438 1 66.31 186 ALA A N 1
ATOM 1460 C CA . ALA A 1 186 ? 5.293 31.297 24.156 1 66.31 186 ALA A CA 1
ATOM 1461 C C . ALA A 1 186 ? 4.18 30.312 23.781 1 66.31 186 ALA A C 1
ATOM 1463 O O . ALA A 1 186 ? 4.238 29.141 24.141 1 66.31 186 ALA A O 1
ATOM 1464 N N . LEU A 1 187 ? 3.219 30.938 23.141 1 65.31 187 LEU A N 1
ATOM 1465 C CA . LEU A 1 187 ? 2.088 30.219 22.578 1 65.31 187 LEU A CA 1
ATOM 1466 C C . LEU A 1 187 ? 2.488 29.484 21.297 1 65.31 187 LEU A C 1
ATOM 1468 O O . LEU A 1 187 ? 3.072 30.094 20.391 1 65.31 187 LEU A O 1
ATOM 1472 N N . ASP A 1 188 ? 2.189 28.172 21.25 1 62.47 188 ASP A N 1
ATOM 1473 C CA . ASP A 1 188 ? 2.064 27.359 20.047 1 62.47 188 ASP A CA 1
ATOM 1474 C C . ASP A 1 188 ? 3.23 27.594 19.094 1 62.47 188 ASP A C 1
ATOM 1476 O O . ASP A 1 188 ? 3.025 27.797 17.891 1 62.47 188 ASP A O 1
ATOM 1480 N N . GLY A 1 189 ? 4.359 27.75 19.578 1 65.75 189 GLY A N 1
ATOM 1481 C CA . GLY A 1 189 ? 5.457 27.891 18.641 1 65.75 189 GLY A CA 1
ATOM 1482 C C . GLY A 1 189 ? 5.781 29.344 18.312 1 65.75 189 GLY A C 1
ATOM 1483 O O . GLY A 1 189 ? 6.574 29.625 17.422 1 65.75 189 GLY A O 1
ATOM 1484 N N . SER A 1 190 ? 5.07 30.266 18.859 1 77.62 190 SER A N 1
ATOM 1485 C CA . SER A 1 190 ? 5.258 31.688 18.625 1 77.62 190 SER A CA 1
ATOM 1486 C C . SER A 1 190 ? 6.625 32.156 19.109 1 77.62 190 SER A C 1
ATOM 1488 O O . SER A 1 190 ? 7.246 31.5 19.953 1 77.62 190 SER A O 1
ATOM 1490 N N . VAL A 1 191 ? 7.07 33.156 18.453 1 82.25 191 VAL A N 1
ATOM 1491 C CA . VAL A 1 191 ? 8.32 33.75 18.906 1 82.25 191 VAL A CA 1
ATOM 1492 C C . VAL A 1 191 ? 8.062 34.594 20.141 1 82.25 191 VAL A C 1
ATOM 1494 O O . VAL A 1 191 ? 8.953 34.781 20.984 1 82.25 191 VAL A O 1
ATOM 1497 N N . LYS A 1 192 ? 6.883 34.969 20.25 1 81.56 192 LYS A N 1
ATOM 1498 C CA . LYS A 1 192 ? 6.512 35.844 21.359 1 81.56 192 LYS A CA 1
ATOM 1499 C C . LYS A 1 192 ? 6.047 35.031 22.562 1 81.56 192 LYS A C 1
ATOM 1501 O O . LYS A 1 192 ? 5.371 34.031 22.422 1 81.56 192 LYS A O 1
ATOM 1506 N N . GLY A 1 193 ? 6.441 35.531 23.766 1 79.06 193 GLY A N 1
ATOM 1507 C CA . GLY A 1 193 ? 5.844 34.969 24.969 1 79.06 193 GLY A CA 1
ATOM 1508 C C . GLY A 1 193 ? 6.855 34.312 25.875 1 79.06 193 GLY A C 1
ATOM 1509 O O . GLY A 1 193 ? 6.539 33.969 27.031 1 79.06 193 GLY A O 1
ATOM 1510 N N . TRP A 1 194 ? 8.078 34.25 25.344 1 82.44 194 TRP A N 1
ATOM 1511 C CA . TRP A 1 194 ? 9.117 33.562 26.125 1 82.44 194 TRP A CA 1
ATOM 1512 C C . TRP A 1 194 ? 9.719 34.531 27.156 1 82.44 194 TRP A C 1
ATOM 1514 O O . TRP A 1 194 ? 9.945 35.688 26.859 1 82.44 194 TRP A O 1
ATOM 1524 N N . SER A 1 195 ? 10.008 33.938 28.297 1 81.38 195 SER A N 1
ATOM 1525 C CA . SER A 1 195 ? 10.703 34.75 29.297 1 81.38 195 SER A CA 1
ATOM 1526 C C . SER A 1 195 ? 12.141 35.031 28.875 1 81.38 195 SER A C 1
ATOM 1528 O O . SER A 1 195 ? 12.766 34.219 28.188 1 81.38 195 SER A O 1
ATOM 1530 N N . ALA A 1 196 ? 12.523 36.125 29.391 1 83 196 ALA A N 1
ATOM 1531 C CA . ALA A 1 196 ? 13.906 36.469 29.094 1 83 196 ALA A CA 1
ATOM 1532 C C . ALA A 1 196 ? 14.883 35.438 29.625 1 83 196 ALA A C 1
ATOM 1534 O O . ALA A 1 196 ? 15.875 35.125 28.969 1 83 196 ALA A O 1
ATOM 1535 N N . VAL A 1 197 ? 14.594 34.938 30.688 1 83.69 197 VAL A N 1
ATOM 1536 C CA . VAL A 1 197 ? 15.461 33.938 31.328 1 83.69 197 VAL A CA 1
ATOM 1537 C C . VAL A 1 197 ? 15.523 32.688 30.469 1 83.69 197 VAL A C 1
ATOM 1539 O O . VAL A 1 197 ? 16.594 32.094 30.312 1 83.69 197 VAL A O 1
ATOM 1542 N N . PHE A 1 198 ? 14.469 32.281 29.953 1 83.31 198 PHE A N 1
ATOM 1543 C CA . PHE A 1 198 ? 14.414 31.094 29.125 1 83.31 198 PHE A CA 1
ATOM 1544 C C . PHE A 1 198 ? 15.219 31.281 27.844 1 83.31 198 PHE A C 1
ATOM 1546 O O . PHE A 1 198 ? 15.977 30.391 27.453 1 83.31 198 PHE A O 1
ATOM 1553 N N . LEU A 1 199 ? 15.078 32.375 27.219 1 86.5 199 LEU A N 1
ATOM 1554 C CA . LEU A 1 199 ? 15.805 32.656 26 1 86.5 199 LEU A CA 1
ATOM 1555 C C . LEU A 1 199 ? 17.312 32.719 26.25 1 86.5 199 LEU A C 1
ATOM 1557 O O . LEU A 1 199 ? 18.094 32.219 25.453 1 86.5 199 LEU A O 1
ATOM 1561 N N . ASP A 1 200 ? 17.609 33.312 27.344 1 87.5 200 ASP A N 1
ATOM 1562 C CA . ASP A 1 200 ? 19.016 33.406 27.703 1 87.5 200 ASP A CA 1
ATOM 1563 C C . ASP A 1 200 ? 19.641 32.031 27.922 1 87.5 200 ASP A C 1
ATOM 1565 O O . ASP A 1 200 ? 20.781 31.781 27.547 1 87.5 200 ASP A O 1
ATOM 1569 N N . LYS A 1 201 ? 18.875 31.234 28.516 1 85.69 201 LYS A N 1
ATOM 1570 C CA . LYS A 1 201 ? 19.328 29.875 28.766 1 85.69 201 LYS A CA 1
ATOM 1571 C C . LYS A 1 201 ? 19.625 29.141 27.453 1 85.69 201 LYS A C 1
ATOM 1573 O O . LYS A 1 201 ? 20.5 28.281 27.391 1 85.69 201 LYS A O 1
ATOM 1578 N N . LEU A 1 202 ? 18.906 29.484 26.469 1 86.75 202 LEU A N 1
ATOM 1579 C CA . LEU A 1 202 ? 19.062 28.812 25.172 1 86.75 202 LEU A CA 1
ATOM 1580 C C . LEU A 1 202 ? 20.109 29.531 24.328 1 86.75 202 LEU A C 1
ATOM 1582 O O . LEU A 1 202 ? 20.359 29.125 23.188 1 86.75 202 LEU A O 1
ATOM 1586 N N . GLY A 1 203 ? 20.641 30.578 24.844 1 88.69 203 GLY A N 1
ATOM 1587 C CA . GLY A 1 203 ? 21.641 31.359 24.109 1 88.69 203 GLY A CA 1
ATOM 1588 C C . GLY A 1 203 ? 21.047 32.188 22.984 1 88.69 203 GLY A C 1
ATOM 1589 O O . GLY A 1 203 ? 21.719 32.469 22 1 88.69 203 GLY A O 1
ATOM 1590 N N . ILE A 1 204 ? 19.812 32.5 23.141 1 90.69 204 ILE A N 1
ATOM 1591 C CA . ILE A 1 204 ? 19.156 33.312 22.125 1 90.69 204 ILE A CA 1
ATOM 1592 C C . ILE A 1 204 ? 19.172 34.781 22.562 1 90.69 204 ILE A C 1
ATOM 1594 O O . ILE A 1 204 ? 18.516 35.156 23.547 1 90.69 204 ILE A O 1
ATOM 1598 N N . GLY A 1 205 ? 19.891 35.562 21.812 1 90.31 205 GLY A N 1
ATOM 1599 C CA . GLY A 1 205 ? 20.047 36.969 22.156 1 90.31 205 GLY A CA 1
ATOM 1600 C C . GLY A 1 205 ? 19.219 37.906 21.281 1 90.31 205 GLY A C 1
ATOM 1601 O O . GLY A 1 205 ? 19.141 39.094 21.547 1 90.31 205 GLY A O 1
ATOM 1602 N N . ILE A 1 206 ? 18.531 37.375 20.359 1 93.06 206 ILE A N 1
ATOM 1603 C CA . ILE A 1 206 ? 17.734 38.156 19.422 1 93.06 206 ILE A CA 1
ATOM 1604 C C . ILE A 1 206 ? 16.578 38.812 20.172 1 93.06 206 ILE A C 1
ATOM 1606 O O . ILE A 1 206 ? 15.953 38.188 21.031 1 93.06 206 ILE A O 1
ATOM 1610 N N . GLU A 1 207 ? 16.359 40.094 19.922 1 92.69 207 GLU A N 1
ATOM 1611 C CA . GLU A 1 207 ? 15.242 40.812 20.531 1 92.69 207 GLU A CA 1
ATOM 1612 C C . GLU A 1 207 ? 13.922 40.469 19.859 1 92.69 207 GLU A C 1
ATOM 1614 O O . GLU A 1 207 ? 13.867 40.312 18.625 1 92.69 207 GLU A O 1
ATOM 1619 N N . ILE A 1 208 ? 12.906 40.375 20.703 1 92.62 208 ILE A N 1
ATOM 1620 C CA . ILE A 1 208 ? 11.562 40.094 20.203 1 92.62 208 ILE A CA 1
ATOM 1621 C C . ILE A 1 208 ? 10.711 41.344 20.266 1 92.62 208 ILE A C 1
ATOM 1623 O O . ILE A 1 208 ? 10.531 41.938 21.344 1 92.62 208 ILE A O 1
ATOM 1627 N N . GLY A 1 209 ? 10.258 41.781 19.062 1 92.62 209 GLY A N 1
ATOM 1628 C CA . GLY A 1 209 ? 9.359 42.938 19.016 1 92.62 209 GLY A CA 1
ATOM 1629 C C . GLY A 1 209 ? 7.914 42.562 19.297 1 92.62 209 GLY A C 1
ATOM 1630 O O . GLY A 1 209 ? 7.539 41.375 19.219 1 92.62 209 GLY A O 1
ATOM 1631 N N . ARG A 1 210 ? 7.094 43.594 19.688 1 91.69 210 ARG A N 1
ATOM 1632 C CA . ARG A 1 210 ? 5.664 43.406 19.891 1 91.69 210 ARG A CA 1
ATOM 1633 C C . ARG A 1 210 ? 4.902 44.719 19.812 1 91.69 210 ARG A C 1
ATOM 1635 O O . ARG A 1 210 ? 5.488 45.781 19.984 1 91.69 210 ARG A O 1
ATOM 1642 N N . SER A 1 211 ? 3.645 44.531 19.562 1 89.94 211 SER A N 1
ATOM 1643 C CA . SER A 1 211 ? 2.805 45.719 19.406 1 89.94 211 SER A CA 1
ATO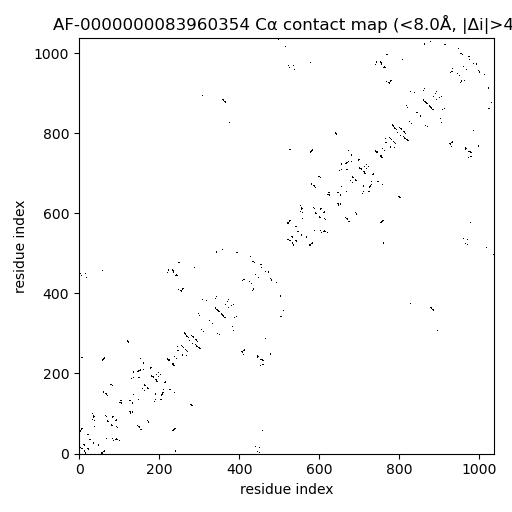M 1644 C C . SER A 1 211 ? 2.414 46.312 20.75 1 89.94 211 SER A C 1
ATOM 1646 O O . SER A 1 211 ? 2.156 47.5 20.859 1 89.94 211 SER A O 1
ATOM 1648 N N . GLU A 1 212 ? 2.236 45.406 21.75 1 87.31 212 GLU A N 1
ATOM 1649 C CA . GLU A 1 212 ? 1.969 45.906 23.094 1 87.31 212 GLU A CA 1
ATOM 1650 C C . GLU A 1 212 ? 3.266 46.156 23.844 1 87.31 212 GLU A C 1
ATOM 1652 O O . GLU A 1 212 ? 3.703 45.344 24.656 1 87.31 212 GLU A O 1
ATOM 1657 N N . VAL A 1 213 ? 3.936 47.25 23.672 1 80.38 213 VAL A N 1
ATOM 1658 C CA . VAL A 1 213 ? 5.289 47.562 24.125 1 80.38 213 VAL A CA 1
ATOM 1659 C C . VAL A 1 213 ? 5.34 47.562 25.656 1 80.38 213 VAL A C 1
ATOM 1661 O O . VAL A 1 213 ? 6.395 47.312 26.234 1 80.38 213 VAL A O 1
ATOM 1664 N N . GLU A 1 214 ? 4.246 47.781 26.219 1 80.06 214 GLU A N 1
ATOM 1665 C CA . GLU A 1 214 ? 4.234 47.812 27.688 1 80.06 214 GLU A CA 1
ATOM 1666 C C . GLU A 1 214 ? 3.664 46.531 28.266 1 80.06 214 GLU A C 1
ATOM 1668 O O . GLU A 1 214 ? 2.822 45.875 27.656 1 80.06 214 GLU A O 1
ATOM 1673 N N . GLY A 1 215 ? 4.23 46.219 29.469 1 81 215 GLY A N 1
ATOM 1674 C CA . GLY A 1 215 ? 3.723 45.062 30.156 1 81 215 GLY A CA 1
ATOM 1675 C C . GLY A 1 215 ? 4.727 43.906 30.234 1 81 215 GLY A C 1
ATOM 1676 O O . GLY A 1 215 ? 5.531 43.719 29.312 1 81 215 GLY A O 1
ATOM 1677 N N . ASP A 1 216 ? 4.629 43.094 31.234 1 80.12 216 ASP A N 1
ATOM 1678 C CA . ASP A 1 216 ? 5.605 42.031 31.484 1 80.12 216 ASP A CA 1
ATOM 1679 C C . ASP A 1 216 ? 4.984 40.656 31.281 1 80.12 216 ASP A C 1
ATOM 1681 O O . ASP A 1 216 ? 5.539 39.656 31.719 1 80.12 216 ASP A O 1
ATOM 1685 N N . ARG A 1 217 ? 3.766 40.719 30.734 1 79.94 217 ARG A N 1
ATOM 1686 C CA . ARG A 1 217 ? 3.119 39.469 30.406 1 79.94 217 ARG A CA 1
ATOM 1687 C C . ARG A 1 217 ? 2.359 39.562 29.094 1 79.94 217 ARG A C 1
ATOM 1689 O O . ARG A 1 217 ? 2.051 40.656 28.625 1 79.94 217 ARG A O 1
ATOM 1696 N N . LEU A 1 218 ? 2.111 38.438 28.547 1 83.5 218 LEU A N 1
ATOM 1697 C CA . LEU A 1 218 ? 1.353 38.406 27.297 1 83.5 218 LEU A CA 1
ATOM 1698 C C . LEU A 1 218 ? -0.078 38.875 27.516 1 83.5 218 LEU A C 1
ATOM 1700 O O . LEU A 1 218 ? -0.743 38.438 28.469 1 83.5 218 LEU A O 1
ATOM 1704 N N . LEU A 1 219 ? -0.543 39.781 26.688 1 88.25 219 LEU A N 1
ATOM 1705 C CA . LEU A 1 219 ? -1.923 40.25 26.766 1 88.25 219 LEU A CA 1
ATOM 1706 C C . LEU A 1 219 ? -2.877 39.25 26.141 1 88.25 219 LEU A C 1
ATOM 1708 O O . LEU A 1 219 ? -2.514 38.531 25.203 1 88.25 219 LEU A O 1
ATOM 1712 N N . PRO A 1 220 ? -4.09 39.188 26.75 1 91.69 220 PRO A N 1
ATOM 1713 C CA . PRO A 1 220 ? -5.082 38.312 26.094 1 91.69 220 PRO A CA 1
ATOM 1714 C C . PRO A 1 220 ? -5.453 38.781 24.703 1 91.69 220 PRO A C 1
ATOM 1716 O O . PRO A 1 220 ? -5.336 39.969 24.391 1 91.69 220 PRO A O 1
ATOM 1719 N N . ILE A 1 221 ? -5.859 37.906 23.922 1 94.19 221 ILE A N 1
ATOM 1720 C CA . ILE A 1 221 ? -6.297 38.281 22.578 1 94.19 221 ILE A CA 1
ATOM 1721 C C . ILE A 1 221 ? -7.477 39.25 22.672 1 94.19 221 ILE A C 1
ATOM 1723 O O . ILE A 1 221 ? -8.297 39.156 23.578 1 94.19 221 ILE A O 1
ATOM 1727 N N . GLY A 1 222 ? -7.508 40.156 21.781 1 96.31 222 GLY A N 1
ATOM 1728 C CA . GLY A 1 222 ? -8.602 41.125 21.703 1 96.31 222 GLY A CA 1
ATOM 1729 C C . GLY A 1 222 ? -8.383 42.344 22.594 1 96.31 222 GLY A C 1
ATOM 1730 O O . GLY A 1 222 ? -9.078 43.344 22.453 1 96.31 222 GLY A O 1
ATOM 1731 N N . TYR A 1 223 ? -7.445 42.25 23.5 1 95.56 223 TYR A N 1
ATOM 1732 C CA . TYR A 1 223 ? -7.168 43.406 24.359 1 95.56 223 TYR A CA 1
ATOM 1733 C C . TYR A 1 223 ? -6.645 44.562 23.547 1 95.56 223 TYR A C 1
ATOM 1735 O O . TYR A 1 223 ? -5.848 44.406 22.609 1 95.56 223 TYR A O 1
ATOM 1743 N N . PRO A 1 224 ? -7.086 45.781 23.859 1 96.06 224 PRO A N 1
ATOM 1744 C CA . PRO A 1 224 ? -6.598 46.938 23.094 1 96.06 224 PRO A CA 1
ATOM 1745 C C . PRO A 1 224 ? -5.098 47.188 23.281 1 96.06 224 PRO A C 1
ATOM 1747 O O . PRO A 1 224 ? -4.605 47.188 24.406 1 96.06 224 PRO A O 1
ATOM 1750 N N . VAL A 1 225 ? -4.43 47.406 22.172 1 95.19 225 VAL A N 1
ATOM 1751 C CA . VAL A 1 225 ? -2.982 47.594 22.25 1 95.19 225 VAL A CA 1
ATOM 1752 C C . VAL A 1 225 ? -2.613 49 21.797 1 95.19 225 VAL A C 1
ATOM 1754 O O . VAL A 1 225 ? -1.437 49.375 21.797 1 95.19 225 VAL A O 1
ATOM 1757 N N . GLY A 1 226 ? -3.488 49.781 21.391 1 95.06 226 GLY A N 1
ATOM 1758 C CA . GLY A 1 226 ? -3.271 51.156 20.938 1 95.06 226 GLY A CA 1
ATOM 1759 C C . GLY A 1 226 ? -4.273 5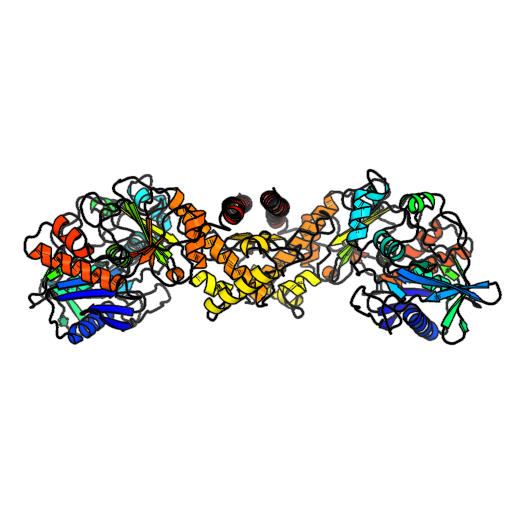1.594 19.891 1 95.06 226 GLY A C 1
ATOM 1760 O O . GLY A 1 226 ? -5.348 51.031 19.766 1 95.06 226 GLY A O 1
ATOM 1761 N N . THR A 1 227 ? -3.949 52.719 19.297 1 96.81 227 THR A N 1
ATOM 1762 C CA . THR A 1 227 ? -4.766 53.281 18.203 1 96.81 227 THR A CA 1
ATOM 1763 C C . THR A 1 227 ? -3.941 53.438 16.938 1 96.81 227 THR A C 1
ATOM 1765 O O . THR A 1 227 ? -2.719 53.562 17 1 96.81 227 THR A O 1
ATOM 1768 N N . MET A 1 228 ? -4.676 53.375 15.875 1 96.56 228 MET A N 1
ATOM 1769 C CA . MET A 1 228 ? -4.016 53.562 14.586 1 96.56 228 MET A CA 1
ATOM 1770 C C . MET A 1 228 ? -3.422 54.938 14.477 1 96.56 228 MET A C 1
ATOM 1772 O O . MET A 1 228 ? -4.035 55.938 14.914 1 96.56 228 MET A O 1
ATOM 1776 N N . HIS A 1 229 ? -2.232 55 13.867 1 93.94 229 HIS A N 1
ATOM 1777 C CA . HIS A 1 229 ? -1.517 56.25 13.711 1 93.94 229 HIS A CA 1
ATOM 1778 C C . HIS A 1 229 ? -2.412 57.312 13.086 1 93.94 229 HIS A C 1
ATOM 1780 O O . HIS A 1 229 ? -2.945 57.125 11.992 1 93.94 229 HIS A O 1
ATOM 1786 N N . ASN A 1 230 ? -2.633 58.375 13.742 1 92.69 230 ASN A N 1
ATOM 1787 C CA . ASN A 1 230 ? -3.361 59.594 13.328 1 92.69 230 ASN A CA 1
ATOM 1788 C C . ASN A 1 230 ? -4.848 59.281 13.141 1 92.69 230 ASN A C 1
ATOM 1790 O O . ASN A 1 230 ? -5.531 60 12.383 1 92.69 230 ASN A O 1
ATOM 1794 N N . ARG A 1 231 ? -5.348 58.188 13.758 1 95.12 231 ARG A N 1
ATOM 1795 C CA . ARG A 1 231 ? -6.762 57.844 13.68 1 95.12 231 ARG A CA 1
ATOM 1796 C C . ARG A 1 231 ? -7.27 57.312 15.016 1 95.12 231 ARG A C 1
ATOM 1798 O O . ARG A 1 231 ? -6.508 56.75 15.789 1 95.12 231 ARG A O 1
ATOM 1805 N N . ASP A 1 232 ? -8.508 57.625 15.281 1 94.69 232 ASP A N 1
ATOM 1806 C CA . ASP A 1 232 ? -9.133 57.125 16.5 1 94.69 232 ASP A CA 1
ATOM 1807 C C . ASP A 1 232 ? -9.734 55.719 16.281 1 94.69 232 ASP A C 1
ATOM 1809 O O . ASP A 1 232 ? -10.938 55.531 16.469 1 94.69 232 ASP A O 1
ATOM 1813 N N . ILE A 1 233 ? -8.961 54.844 15.773 1 97.56 233 ILE A N 1
ATOM 1814 C CA . ILE A 1 233 ? -9.336 53.469 15.539 1 97.56 233 ILE A CA 1
ATOM 1815 C C . ILE A 1 233 ? -8.57 52.562 16.5 1 97.56 233 ILE A C 1
ATOM 1817 O O . ILE A 1 233 ? -7.34 52.5 16.469 1 97.56 233 ILE A O 1
ATOM 1821 N N . VAL A 1 234 ? -9.258 51.844 17.359 1 97.81 234 VAL A N 1
ATOM 1822 C CA . VAL A 1 234 ? -8.648 50.969 18.359 1 97.81 234 VAL A CA 1
ATOM 1823 C C . VAL A 1 234 ? -8.039 49.75 17.688 1 97.81 234 VAL A C 1
ATOM 1825 O O . VAL A 1 234 ? -8.664 49.125 16.812 1 97.81 234 VAL A O 1
ATOM 1828 N N . ILE A 1 235 ? -6.828 49.438 18.031 1 98.12 235 ILE A N 1
ATOM 1829 C CA . ILE A 1 235 ? -6.18 48.219 17.578 1 98.12 235 ILE A CA 1
ATOM 1830 C C . ILE A 1 235 ? -6.242 47.156 18.672 1 98.12 235 ILE A C 1
ATOM 1832 O O . ILE A 1 235 ? -5.734 47.375 19.781 1 98.12 235 ILE A O 1
ATOM 1836 N N . ALA A 1 236 ? -6.934 46.094 18.375 1 97.88 236 ALA A N 1
ATOM 1837 C CA . ALA A 1 236 ? -7.016 44.969 19.312 1 97.88 236 ALA A CA 1
ATOM 1838 C C . ALA A 1 236 ? -5.848 44 19.141 1 97.88 236 ALA A C 1
ATOM 1840 O O . ALA A 1 236 ? -5.352 43.812 18.016 1 97.88 236 ALA A O 1
ATOM 1841 N N . HIS A 1 237 ? -5.441 43.375 20.266 1 96.06 237 HIS A N 1
ATOM 1842 C CA . HIS A 1 237 ? -4.371 42.375 20.234 1 96.06 237 HIS A CA 1
ATOM 1843 C C . HIS A 1 237 ? -4.754 41.188 19.359 1 96.06 237 HIS A C 1
ATOM 1845 O O . HIS A 1 237 ? -5.746 40.5 19.625 1 96.06 237 HIS A O 1
ATOM 1851 N N . GLY A 1 238 ? -3.973 40.906 18.344 1 94.88 238 GLY A N 1
ATOM 1852 C CA . GLY A 1 238 ? -4.234 39.812 17.406 1 94.88 238 GLY A CA 1
ATOM 1853 C C . GLY A 1 238 ? -3.693 38.469 17.891 1 94.88 238 GLY A C 1
ATOM 1854 O O . GLY A 1 238 ? -3.395 38.312 19.078 1 94.88 238 GLY A O 1
ATOM 1855 N N . CYS A 1 239 ? -3.688 37.469 16.969 1 93.38 239 CYS A N 1
ATOM 1856 C CA . CYS A 1 239 ? -3.209 36.156 17.297 1 93.38 239 CYS A CA 1
ATOM 1857 C C . CYS A 1 239 ? -2.906 35.344 16.016 1 93.38 239 CYS A C 1
ATOM 1859 O O . CYS A 1 239 ? -3.086 35.875 14.914 1 93.38 239 CYS A O 1
ATOM 1861 N N . ILE A 1 240 ? -2.369 34.188 16.25 1 92.19 240 ILE A N 1
ATOM 1862 C CA . ILE A 1 240 ? -2.176 33.25 15.141 1 92.19 240 ILE A CA 1
ATOM 1863 C C . ILE A 1 240 ? -3.529 32.844 14.555 1 92.19 240 ILE A C 1
ATOM 1865 O O . ILE A 1 240 ? -4.504 32.656 15.281 1 92.19 240 ILE A O 1
ATOM 1869 N N . ASP A 1 241 ? -3.635 32.656 13.258 1 90.31 241 ASP A N 1
ATOM 1870 C CA . ASP A 1 241 ? -4.875 32.594 12.484 1 90.31 241 ASP A CA 1
ATOM 1871 C C . ASP A 1 241 ? -5.773 31.484 13 1 90.31 241 ASP A C 1
ATOM 1873 O O . ASP A 1 241 ? -6.996 31.625 13.062 1 90.31 241 ASP A O 1
ATOM 1877 N N . CYS A 1 242 ? -5.227 30.391 13.461 1 88.69 242 CYS A N 1
ATOM 1878 C CA . CYS A 1 242 ? -6.062 29.281 13.914 1 88.69 242 CYS A CA 1
ATOM 1879 C C . CYS A 1 242 ? -6.875 29.672 15.148 1 88.69 242 CYS A C 1
ATOM 1881 O O . CYS A 1 242 ? -8.008 29.219 15.312 1 88.69 242 CYS A O 1
ATOM 1883 N N . TYR A 1 243 ? -6.355 30.547 15.938 1 91.56 243 TYR A N 1
ATOM 1884 C CA . TYR A 1 243 ? -7.062 30.984 17.141 1 91.56 243 TYR A CA 1
ATOM 1885 C C . TYR A 1 243 ? -8.156 31.984 16.797 1 91.56 243 TYR A C 1
ATOM 1887 O O . TYR A 1 243 ? -9.156 32.094 17.516 1 91.56 243 TYR A O 1
ATOM 1895 N N . GLY A 1 244 ? -7.883 32.75 15.766 1 91.31 244 GLY A N 1
ATOM 1896 C CA . GLY A 1 244 ? -8.992 33.562 15.242 1 91.31 244 GLY A CA 1
ATOM 1897 C C . GLY A 1 244 ? -10.164 32.719 14.781 1 91.31 244 GLY A C 1
ATOM 1898 O O . GLY A 1 244 ? -11.32 33.031 15.055 1 91.31 244 GLY A O 1
ATOM 1899 N N . GLY A 1 245 ? -9.828 31.672 14.102 1 89.75 245 GLY A N 1
ATOM 1900 C CA . GLY A 1 245 ? -10.859 30.719 13.703 1 89.75 245 GLY A CA 1
ATOM 1901 C C . GLY A 1 245 ? -11.586 30.094 14.875 1 89.75 245 GLY A C 1
ATOM 1902 O O . GLY A 1 245 ? -12.812 29.922 14.836 1 89.75 245 GLY A O 1
ATOM 1903 N N . TRP A 1 246 ? -10.844 29.703 15.883 1 91.44 246 TRP A N 1
ATOM 1904 C CA . TRP A 1 246 ? -11.414 29.172 17.109 1 91.44 246 TRP A CA 1
ATOM 1905 C C . TRP A 1 246 ? -12.383 30.156 17.75 1 91.44 246 TRP A C 1
ATOM 1907 O O . TRP A 1 246 ? -13.492 29.797 18.141 1 91.44 246 TRP A O 1
ATOM 1917 N N . PHE A 1 247 ? -11.961 31.438 17.797 1 92.56 247 PHE A N 1
ATOM 1918 C CA . PHE A 1 247 ? -12.766 32.469 18.422 1 92.56 247 PHE A CA 1
ATOM 1919 C C . PHE A 1 247 ? -14.086 32.656 17.688 1 92.56 247 PHE A C 1
ATOM 1921 O O . PHE A 1 247 ? -15.117 32.938 18.297 1 92.56 247 PHE A O 1
ATOM 1928 N N . ASN A 1 248 ? -14.062 32.531 16.406 1 92.56 248 ASN A N 1
ATOM 1929 C CA . ASN A 1 248 ? -15.25 32.625 15.578 1 92.56 248 ASN A CA 1
ATOM 1930 C C . ASN A 1 248 ? -16.266 31.531 15.891 1 92.56 248 ASN A C 1
ATOM 1932 O O . ASN A 1 248 ? -17.453 31.688 15.617 1 92.56 248 ASN A O 1
ATOM 1936 N N . ASN A 1 249 ? -15.828 30.469 16.438 1 90.25 249 ASN A N 1
ATOM 1937 C CA . ASN A 1 249 ? -16.703 29.312 16.625 1 90.25 249 ASN A CA 1
ATOM 1938 C C . ASN A 1 249 ? -16.969 29.031 18.109 1 90.25 249 ASN A C 1
ATOM 1940 O O . ASN A 1 249 ? -17.734 28.125 18.438 1 90.25 249 ASN A O 1
ATOM 1944 N N . LEU A 1 250 ? -16.359 29.781 18.938 1 90.25 250 LEU A N 1
ATOM 1945 C CA . LEU A 1 250 ? -16.531 29.609 20.375 1 90.25 250 LEU A CA 1
ATOM 1946 C C . LEU A 1 250 ? -17.969 29.875 20.797 1 90.25 250 LEU A C 1
ATOM 1948 O O . LEU A 1 250 ? -18.594 30.828 20.312 1 90.25 250 LEU A O 1
ATOM 1952 N N . GLN A 1 251 ? -18.469 28.969 21.625 1 87.56 251 GLN A N 1
ATOM 1953 C CA . GLN A 1 251 ? -19.828 29.125 22.141 1 87.56 251 GLN A CA 1
ATOM 1954 C C . GLN A 1 251 ? -19.844 29.219 23.656 1 87.56 251 GLN A C 1
ATOM 1956 O O . GLN A 1 251 ? -19.062 28.547 24.328 1 87.56 251 GLN A O 1
ATOM 1961 N N . LEU A 1 252 ? -20.812 30 24.172 1 78.06 252 LEU A N 1
ATOM 1962 C CA . LEU A 1 252 ? -20.938 30.188 25.609 1 78.06 252 LEU A CA 1
ATOM 1963 C C . LEU A 1 252 ? -21.391 28.906 26.297 1 78.06 252 LEU A C 1
ATOM 1965 O O . LEU A 1 252 ? -21.047 28.656 27.453 1 78.06 252 LEU A O 1
ATOM 1969 N N . SER A 1 253 ? -22.047 28.125 25.656 1 73.62 253 SER A N 1
ATOM 1970 C CA . SER A 1 253 ? -22.734 26.969 26.234 1 73.62 253 SER A CA 1
ATOM 1971 C C . SER A 1 253 ? -21.766 25.797 26.422 1 73.62 253 SER A C 1
ATOM 1973 O O . SER A 1 253 ? -22.094 24.828 27.094 1 73.62 253 SER A O 1
ATOM 1975 N N . ALA A 1 254 ? -20.625 25.875 26.031 1 73.25 254 ALA A N 1
ATOM 1976 C CA . ALA A 1 254 ? -19.75 24.703 26.094 1 73.25 254 ALA A CA 1
ATOM 1977 C C . ALA A 1 254 ? -18.453 25.047 26.812 1 73.25 254 ALA A C 1
ATOM 1979 O O . ALA A 1 254 ? -17.719 25.953 26.422 1 73.25 254 ALA A O 1
ATOM 1980 N N . SER A 1 255 ? -18.219 24.328 27.875 1 78.94 255 SER A N 1
ATOM 1981 C CA . SER A 1 255 ? -16.984 24.547 28.625 1 78.94 255 SER A CA 1
ATOM 1982 C C . SER A 1 255 ? -15.82 23.797 27.984 1 78.94 255 SER A C 1
ATOM 1984 O O . SER A 1 255 ? -14.695 24.297 27.953 1 78.94 255 SER A O 1
ATOM 1986 N N . ASN A 1 256 ? -16.109 22.609 27.547 1 90.69 256 ASN A N 1
ATOM 1987 C CA . ASN A 1 256 ? -15.117 21.781 26.859 1 90.69 256 ASN A CA 1
ATOM 1988 C C . ASN A 1 256 ? -15.547 21.469 25.422 1 90.69 256 ASN A C 1
ATOM 1990 O O . ASN A 1 256 ? -16.344 20.562 25.188 1 90.69 256 ASN A O 1
ATOM 1994 N N . ALA A 1 257 ? -14.977 22.203 24.547 1 93 257 ALA A N 1
ATOM 1995 C CA . ALA A 1 257 ? -15.391 22.062 23.141 1 93 257 ALA A CA 1
ATOM 1996 C C . ALA A 1 257 ? -14.188 21.984 22.219 1 93 257 ALA A C 1
ATOM 1998 O O . ALA A 1 257 ? -13.102 22.484 22.547 1 93 257 ALA A O 1
ATOM 1999 N N . VAL A 1 258 ? -14.414 21.328 21.109 1 94.94 258 VAL A N 1
ATOM 2000 C CA . VAL A 1 258 ? -13.383 21.25 20.078 1 94.94 258 VAL A CA 1
ATOM 2001 C C . VAL A 1 258 ? -13.859 21.953 18.812 1 94.94 258 VAL A C 1
ATOM 2003 O O . VAL A 1 258 ? -14.977 21.719 18.344 1 94.94 258 VAL A O 1
ATOM 2006 N N . SER A 1 259 ? -13.047 22.875 18.406 1 93.56 259 SER A N 1
ATOM 2007 C CA . SER A 1 259 ? -13.219 23.438 17.062 1 93.56 259 SER A CA 1
ATOM 2008 C C . SER A 1 259 ? -12.352 22.719 16.047 1 93.56 259 SER A C 1
ATOM 2010 O O . SER A 1 259 ? -11.133 22.609 16.219 1 93.56 259 SER A O 1
ATOM 2012 N N . MET A 1 260 ? -12.992 22.25 15.023 1 93.12 260 MET A N 1
ATOM 2013 C CA . MET A 1 260 ? -12.32 21.516 13.953 1 93.12 260 MET A CA 1
ATOM 2014 C C . MET A 1 260 ? -12.383 22.297 12.641 1 93.12 260 MET A C 1
ATOM 2016 O O . MET A 1 260 ? -13.453 22.453 12.055 1 93.12 260 MET A O 1
ATOM 2020 N N . VAL A 1 261 ? -11.258 22.812 12.203 1 88.25 261 VAL A N 1
ATOM 2021 C CA . VAL A 1 261 ? -11.172 23.531 10.93 1 88.25 261 VAL A CA 1
ATOM 2022 C C . VAL A 1 261 ? -10.539 22.609 9.875 1 88.25 261 VAL A C 1
ATOM 2024 O O . VAL A 1 261 ? -9.32 22.438 9.852 1 88.25 261 VAL A O 1
ATOM 2027 N N . ALA A 1 262 ? -11.359 22.188 8.977 1 86.62 262 ALA A N 1
ATOM 2028 C CA . ALA A 1 262 ? -10.93 21.141 8.039 1 86.62 262 ALA A CA 1
ATOM 2029 C C . ALA A 1 262 ? -10.727 21.719 6.641 1 86.62 262 ALA A C 1
ATOM 2031 O O . ALA A 1 262 ? -11.641 22.312 6.07 1 86.62 262 ALA A O 1
ATOM 2032 N N . GLY A 1 263 ? -9.492 21.609 6.051 1 81.75 263 GLY A N 1
ATOM 2033 C CA . GLY A 1 263 ? -9.109 22 4.707 1 81.75 263 GLY A CA 1
ATOM 2034 C C . GLY A 1 263 ? -8.086 21.078 4.082 1 81.75 263 GLY A C 1
ATOM 2035 O O . GLY A 1 263 ? -8.266 19.859 4.055 1 81.75 263 GLY A O 1
ATOM 2036 N N . THR A 1 264 ? -6.957 21.75 3.582 1 80 264 THR A N 1
ATOM 2037 C CA . THR A 1 264 ? -5.824 20.953 3.123 1 80 264 THR A CA 1
ATOM 2038 C C . THR A 1 264 ? -5.258 20.109 4.262 1 80 264 THR A C 1
ATOM 2040 O O . THR A 1 264 ? -4.914 18.938 4.066 1 80 264 THR A O 1
ATOM 2043 N N . SER A 1 265 ? -5.172 20.766 5.352 1 85.06 265 SER A N 1
ATOM 2044 C CA . SER A 1 265 ? -4.926 20.125 6.641 1 85.06 265 SER A CA 1
ATOM 2045 C C . SER A 1 265 ? -6.078 20.391 7.609 1 85.06 265 SER A C 1
ATOM 2047 O O . SER A 1 265 ? -7.004 21.141 7.297 1 85.06 265 SER A O 1
ATOM 2049 N N . THR A 1 266 ? -6.137 19.641 8.68 1 90.75 266 THR A N 1
ATOM 2050 C CA . THR A 1 266 ? -7.141 19.891 9.711 1 90.75 266 THR A CA 1
ATOM 2051 C C . THR A 1 266 ? -6.484 20.344 11.008 1 90.75 266 THR A C 1
ATOM 2053 O O . THR A 1 266 ? -5.547 19.703 11.492 1 90.75 266 THR A O 1
ATOM 2056 N N . CYS A 1 267 ? -6.934 21.453 11.523 1 90.31 267 CYS A N 1
ATOM 2057 C CA . CYS A 1 267 ? -6.5 21.984 12.812 1 90.31 267 CYS A CA 1
ATOM 2058 C C . CYS A 1 267 ? -7.594 21.828 13.859 1 90.31 267 CYS A C 1
ATOM 2060 O O . CYS A 1 267 ? -8.766 22.125 13.594 1 90.31 267 CYS A O 1
ATOM 2062 N N . PHE A 1 268 ? -7.223 21.312 14.969 1 94 268 PHE A N 1
ATOM 2063 C CA . PHE A 1 268 ? -8.133 21.188 16.094 1 94 268 PHE A CA 1
ATOM 2064 C C . PHE A 1 268 ? -7.727 22.141 17.219 1 94 268 PHE A C 1
ATOM 2066 O O . PHE A 1 268 ? -6.551 22.219 17.578 1 94 268 PHE A O 1
ATOM 2073 N N . ILE A 1 269 ? -8.688 22.828 17.719 1 93.69 269 ILE A N 1
ATOM 2074 C CA . ILE A 1 269 ? -8.484 23.625 18.938 1 93.69 269 ILE A CA 1
ATOM 2075 C C . ILE A 1 269 ? -9.469 23.188 20.016 1 93.69 269 ILE A C 1
ATOM 2077 O O . ILE A 1 269 ? -10.68 23.234 19.828 1 93.69 269 ILE A O 1
ATOM 2081 N N . TYR A 1 270 ? -8.93 22.719 21.078 1 94 270 TYR A N 1
ATOM 2082 C CA . TYR A 1 270 ? -9.695 22.281 22.234 1 94 270 TYR A CA 1
ATOM 2083 C C . TYR A 1 270 ? -9.641 23.328 23.344 1 94 270 TYR A C 1
ATOM 2085 O O . TYR A 1 270 ? -8.555 23.797 23.703 1 94 270 TYR A O 1
ATOM 2093 N N . ASN A 1 271 ? -10.797 23.781 23.797 1 93.94 271 ASN A N 1
ATOM 2094 C CA . ASN A 1 271 ? -10.828 24.625 24.984 1 93.94 271 ASN A CA 1
ATOM 2095 C C . ASN A 1 271 ? -11.359 23.875 26.203 1 93.94 271 ASN A C 1
ATOM 2097 O O . ASN A 1 271 ? -12.273 23.062 26.078 1 93.94 271 ASN A O 1
ATOM 2101 N N . SER A 1 272 ? -10.734 24.172 27.266 1 92.62 272 SER A N 1
ATOM 2102 C CA . SER A 1 272 ? -11.055 23.469 28.5 1 92.62 272 SER A CA 1
ATOM 2103 C C . SER A 1 272 ? -11 24.406 29.688 1 92.62 272 SER A C 1
ATOM 2105 O O . SER A 1 272 ? -10.305 25.438 29.656 1 92.62 272 SER A O 1
ATOM 2107 N N . SER A 1 273 ? -11.711 24.016 30.734 1 89.69 273 SER A N 1
ATOM 2108 C CA . SER A 1 273 ? -11.664 24.75 31.984 1 89.69 273 SER A CA 1
ATOM 2109 C C . SER A 1 273 ? -10.57 24.219 32.906 1 89.69 273 SER A C 1
ATOM 2111 O O . SER A 1 273 ? -10.289 24.797 33.938 1 89.69 273 SER A O 1
ATOM 2113 N N . THR A 1 274 ? -9.945 23.203 32.438 1 88.94 274 THR A N 1
ATOM 2114 C CA . THR A 1 274 ? -8.891 22.594 33.25 1 88.94 274 THR A CA 1
ATOM 2115 C C . THR A 1 274 ? -7.527 22.812 32.594 1 88.94 274 THR A C 1
ATOM 2117 O O . THR A 1 274 ? -7.406 22.781 31.359 1 88.94 274 THR A O 1
ATOM 2120 N N . ASN A 1 275 ? -6.539 23.047 33.469 1 87.94 275 ASN A N 1
ATOM 2121 C CA . ASN A 1 275 ? -5.184 23.344 33 1 87.94 275 ASN A CA 1
ATOM 2122 C C . ASN A 1 275 ? -4.281 22.125 33.125 1 87.94 275 ASN A C 1
ATOM 2124 O O . ASN A 1 275 ? -3.268 22.156 33.812 1 87.94 275 ASN A O 1
ATOM 2128 N N . ASN A 1 276 ? -4.59 21.094 32.5 1 87.5 276 ASN A N 1
ATOM 2129 C CA . ASN A 1 276 ? -3.758 19.891 32.531 1 87.5 276 ASN A CA 1
ATOM 2130 C C . ASN A 1 276 ? -2.988 19.719 31.219 1 87.5 276 ASN A C 1
ATOM 2132 O O . ASN A 1 276 ? -3.479 20.078 30.141 1 87.5 276 ASN A O 1
ATOM 2136 N N . TYR A 1 277 ? -1.816 19.219 31.453 1 85.25 277 TYR A N 1
ATOM 2137 C CA . TYR A 1 277 ? -1.079 18.844 30.25 1 85.25 277 TYR A CA 1
ATOM 2138 C C . TYR A 1 277 ? -1.715 17.625 29.578 1 85.25 277 TYR A C 1
ATOM 2140 O O . TYR A 1 277 ? -2.131 16.688 30.266 1 85.25 277 TYR A O 1
ATOM 2148 N N . ILE A 1 278 ? -1.883 17.797 28.344 1 85.44 278 ILE A N 1
ATOM 2149 C CA . ILE A 1 278 ? -2.416 16.688 27.562 1 85.44 278 ILE A CA 1
ATOM 2150 C C . ILE A 1 278 ? -1.354 16.188 26.578 1 85.44 278 ILE A C 1
ATOM 2152 O O . ILE A 1 278 ? -0.84 16.969 25.766 1 85.44 278 ILE A O 1
ATOM 2156 N N . THR A 1 279 ? -1.072 14.938 26.625 1 79.62 279 THR A N 1
ATOM 2157 C CA . THR A 1 279 ? -0.015 14.336 25.812 1 79.62 279 THR A CA 1
ATOM 2158 C C . THR A 1 279 ? -0.295 14.539 24.328 1 79.62 279 THR A C 1
ATOM 2160 O O . THR A 1 279 ? -1.433 14.383 23.875 1 79.62 279 THR A O 1
ATOM 2163 N N . ASN A 1 280 ? 0.776 14.961 23.578 1 74.88 280 ASN A N 1
ATOM 2164 C CA . ASN A 1 280 ? 0.79 15.047 22.125 1 74.88 280 ASN A CA 1
ATOM 2165 C C . ASN A 1 280 ? -0.092 16.188 21.625 1 74.88 280 ASN A C 1
ATOM 2167 O O . ASN A 1 280 ? -0.634 16.125 20.531 1 74.88 280 ASN A O 1
ATOM 2171 N N . THR A 1 281 ? -0.462 17.109 22.484 1 82.88 281 THR A N 1
ATOM 2172 C CA . THR A 1 281 ? -1.102 18.375 22.109 1 82.88 281 THR A CA 1
ATOM 2173 C C . THR A 1 281 ? -0.23 19.562 22.5 1 82.88 281 THR A C 1
ATOM 2175 O O . THR A 1 281 ? 0.689 19.422 23.312 1 82.88 281 THR A O 1
ATOM 2178 N N . TRP A 1 282 ? -0.496 20.594 21.844 1 84.12 282 TRP A N 1
ATOM 2179 C CA . TRP A 1 282 ? 0.137 21.844 22.25 1 84.12 282 TRP A CA 1
ATOM 2180 C C . TRP A 1 282 ? -0.771 22.641 23.188 1 84.12 282 TRP A C 1
ATOM 2182 O O . TRP A 1 282 ? -1.907 22.953 22.828 1 84.12 282 TRP A O 1
ATOM 2192 N N . GLY A 1 283 ? -0.316 22.953 24.25 1 85.88 283 GLY A N 1
ATOM 2193 C CA . GLY A 1 283 ? -1.07 23.609 25.312 1 85.88 283 GLY A CA 1
ATOM 2194 C C . GLY A 1 283 ? -0.745 23.078 26.688 1 85.88 283 GLY A C 1
ATOM 2195 O O . GLY A 1 283 ? 0.139 22.219 26.844 1 85.88 283 GLY A O 1
ATOM 2196 N N . PRO A 1 284 ? -1.372 23.547 27.688 1 88.56 284 PRO A N 1
ATOM 2197 C CA . PRO A 1 284 ? -2.443 24.547 27.688 1 88.56 284 PRO A CA 1
ATOM 2198 C C . PRO A 1 284 ? -1.923 25.969 27.5 1 88.56 284 PRO A C 1
ATOM 2200 O O . PRO A 1 284 ? -0.865 26.312 28.031 1 88.56 284 PRO A O 1
ATOM 2203 N N . TYR A 1 285 ? -2.738 26.719 26.734 1 86.25 285 TYR A N 1
ATOM 2204 C CA . TYR A 1 285 ? -2.494 28.141 26.578 1 86.25 285 TYR A CA 1
ATOM 2205 C C . TYR A 1 285 ? -3.672 28.953 27.094 1 86.25 285 TYR A C 1
ATOM 2207 O O . TYR A 1 285 ? -4.824 28.672 26.766 1 86.25 285 TYR A O 1
ATOM 2215 N N . GLU A 1 286 ? -3.412 29.859 27.922 1 86.81 286 GLU A N 1
ATOM 2216 C CA . GLU A 1 286 ? -4.441 30.797 28.359 1 86.81 286 GLU A CA 1
ATOM 2217 C C . GLU A 1 286 ? -4.438 32.062 27.5 1 86.81 286 GLU A C 1
ATOM 2219 O O . GLU A 1 286 ? -3.863 33.062 27.875 1 86.81 286 GLU A O 1
ATOM 2224 N N . LEU A 1 287 ? -5.133 32.031 26.406 1 86.19 287 LEU A N 1
ATOM 2225 C CA . LEU A 1 287 ? -5.035 33.062 25.359 1 86.19 287 LEU A CA 1
ATOM 2226 C C . LEU A 1 287 ? -6.066 34.156 25.594 1 86.19 287 LEU A C 1
ATOM 2228 O O . LEU A 1 287 ? -5.91 35.281 25.078 1 86.19 287 LEU A O 1
ATOM 2232 N N . SER A 1 288 ? -7.105 33.844 26.281 1 90.44 288 SER A N 1
ATOM 2233 C CA . SER A 1 288 ? -8.219 34.781 26.406 1 90.44 288 SER A CA 1
ATOM 2234 C C . SER A 1 288 ? -8.578 35.031 27.859 1 90.44 288 SER A C 1
ATOM 2236 O O . SER A 1 288 ? -7.816 35.656 28.609 1 90.44 288 SER A O 1
ATOM 2238 N N . LYS A 1 289 ? -9.82 34.75 28.188 1 87.38 289 LYS A N 1
ATOM 2239 C CA . LYS A 1 289 ? -10.227 35.031 29.562 1 87.38 289 LYS A CA 1
ATOM 2240 C C . LYS A 1 289 ? -9.641 34.031 30.547 1 87.38 289 LYS A C 1
ATOM 2242 O O . LYS A 1 289 ? -9.406 32.875 30.188 1 87.38 289 LYS A O 1
ATOM 2247 N N . PRO A 1 290 ? -9.367 34.5 31.734 1 86.5 290 PRO A N 1
ATOM 2248 C CA . PRO A 1 290 ? -8.812 33.594 32.75 1 86.5 290 PRO A CA 1
ATOM 2249 C C . PRO A 1 290 ? -9.664 32.344 32.938 1 86.5 290 PRO A C 1
ATOM 2251 O O . PRO A 1 290 ? -10.898 32.406 32.938 1 86.5 290 PRO A O 1
ATOM 2254 N N . GLY A 1 291 ? -9 31.203 32.969 1 87.94 291 GLY A N 1
ATOM 2255 C CA . GLY A 1 291 ? -9.703 29.953 33.219 1 87.94 291 GLY A CA 1
ATOM 2256 C C . GLY A 1 291 ? -10.062 29.203 31.953 1 87.94 291 GLY A C 1
ATOM 2257 O O . GLY A 1 291 ? -10.594 28.094 32.031 1 87.94 291 GLY A O 1
ATOM 2258 N N . VAL A 1 292 ? -9.836 29.781 30.891 1 89.81 292 VAL A N 1
ATOM 2259 C CA . VAL A 1 292 ? -10.055 29.109 29.625 1 89.81 292 VAL A CA 1
ATOM 2260 C C . VAL A 1 292 ? -8.711 28.734 29 1 89.81 292 VAL A C 1
ATOM 2262 O O . VAL A 1 292 ? -7.93 29.609 28.625 1 89.81 292 VAL A O 1
ATOM 2265 N N . TYR A 1 293 ? -8.492 27.453 28.875 1 91.25 293 TYR A N 1
ATOM 2266 C CA . TYR A 1 293 ? -7.238 26.953 28.328 1 91.25 293 TYR A CA 1
ATOM 2267 C C . TYR A 1 293 ? -7.469 26.328 26.953 1 91.25 293 TYR A C 1
ATOM 2269 O O . TYR A 1 293 ? -8.477 25.656 26.719 1 91.25 293 TYR A O 1
ATOM 2277 N N . VAL A 1 294 ? -6.504 26.609 26.141 1 92.19 294 VAL A N 1
ATOM 2278 C CA . VAL A 1 294 ? -6.676 26.125 24.781 1 92.19 294 VAL A CA 1
ATOM 2279 C C . VAL A 1 294 ? -5.547 25.156 24.422 1 92.19 294 VAL A C 1
ATOM 2281 O O . VAL A 1 294 ? -4.414 25.312 24.891 1 92.19 294 VAL A O 1
ATOM 2284 N N . TYR A 1 295 ? -5.859 24.125 23.688 1 90.88 295 TYR A N 1
ATOM 2285 C CA . TYR A 1 295 ? -4.941 23.141 23.141 1 90.88 295 TYR A CA 1
ATOM 2286 C C . TYR A 1 295 ? -5.055 23.078 21.609 1 90.88 295 TYR A C 1
ATOM 2288 O O . TYR A 1 295 ? -6.152 23.172 21.062 1 90.88 295 TYR A O 1
ATOM 2296 N N . GLU A 1 296 ? -3.941 22.891 21 1 90.56 296 GLU A N 1
ATOM 2297 C CA . GLU A 1 296 ? -3.941 22.766 19.547 1 90.56 296 GLU A CA 1
ATOM 2298 C C . GLU A 1 296 ? -3.355 21.422 19.125 1 90.56 296 GLU A C 1
ATOM 2300 O O . GLU A 1 296 ? -2.363 20.953 19.688 1 90.56 296 GLU A O 1
ATOM 2305 N N . PHE A 1 297 ? -3.943 20.797 18.188 1 89.75 297 PHE A N 1
ATOM 2306 C CA . PHE A 1 297 ? -3.432 19.609 17.531 1 89.75 297 PHE A CA 1
ATOM 2307 C C . PHE A 1 297 ? -4.02 19.469 16.125 1 89.75 297 PHE A C 1
ATOM 2309 O O . PHE A 1 297 ? -4.855 20.281 15.719 1 89.75 297 PHE A O 1
ATOM 2316 N N . GLY A 1 298 ? -3.453 18.547 15.336 1 89.06 298 GLY A N 1
ATOM 2317 C CA . GLY A 1 298 ? -3.977 18.547 13.977 1 89.06 298 GLY A CA 1
ATOM 2318 C C . GLY A 1 298 ? -3.521 17.359 13.156 1 89.06 298 GLY A C 1
ATOM 2319 O O . GLY A 1 298 ? -2.746 16.531 13.633 1 89.06 298 GLY A O 1
ATOM 2320 N N . GLN A 1 299 ? -4.16 17.25 12.016 1 91.06 299 GLN A N 1
ATOM 2321 C CA . GLN A 1 299 ? -3.816 16.312 10.945 1 91.06 299 GLN A CA 1
ATOM 2322 C C . GLN A 1 299 ? -3.148 17.031 9.781 1 91.06 299 GLN A C 1
ATOM 2324 O O . GLN A 1 299 ? -3.762 17.891 9.141 1 91.06 299 GLN A O 1
ATOM 2329 N N . PRO A 1 300 ? -1.895 16.656 9.5 1 84.94 300 PRO A N 1
ATOM 2330 C CA . PRO A 1 300 ? -1.127 17.422 8.516 1 84.94 300 PRO A CA 1
ATOM 2331 C C . PRO A 1 300 ? -1.726 17.344 7.113 1 84.94 300 PRO A C 1
ATOM 2333 O O . PRO A 1 300 ? -1.507 18.234 6.293 1 84.94 300 PRO A O 1
ATOM 2336 N N . ALA A 1 301 ? -2.428 16.266 6.84 1 89.38 301 ALA A N 1
ATOM 2337 C CA . ALA A 1 301 ? -3.035 16.109 5.52 1 89.38 301 ALA A CA 1
ATOM 2338 C C . ALA A 1 301 ? -4.43 15.492 5.629 1 89.38 301 ALA A C 1
ATOM 2340 O O . ALA A 1 301 ? -4.594 14.383 6.145 1 89.38 301 ALA A O 1
ATOM 2341 N N . THR A 1 302 ? -5.402 16.281 5.188 1 93.62 302 THR A N 1
ATOM 2342 C CA . THR A 1 302 ? -6.77 15.789 5.094 1 93.62 302 THR A CA 1
ATOM 2343 C C . THR A 1 302 ? -7.309 15.945 3.676 1 93.62 302 THR A C 1
ATOM 2345 O O . THR A 1 302 ? -7.242 15.016 2.873 1 93.62 302 THR A O 1
ATOM 2348 N N . GLY A 1 303 ? -7.621 17.281 3.32 1 91.06 303 GLY A N 1
ATOM 2349 C CA . GLY A 1 303 ? -7.91 17.516 1.912 1 91.06 303 GLY A CA 1
ATOM 2350 C C . GLY A 1 303 ? -6.754 17.141 1.001 1 91.06 303 GLY A C 1
ATOM 2351 O O . GLY A 1 303 ? -6.961 16.594 -0.081 1 91.06 303 GLY A O 1
ATOM 2352 N N . LYS A 1 304 ? -5.598 17.484 1.426 1 87.12 304 LYS A N 1
ATOM 2353 C CA . LYS A 1 304 ? -4.383 17.156 0.683 1 87.12 304 LYS A CA 1
ATOM 2354 C C . LYS A 1 304 ? -4.23 15.656 0.503 1 87.12 304 LYS A C 1
ATOM 2356 O O . LYS A 1 304 ? -3.721 15.195 -0.521 1 87.12 304 LYS A O 1
ATOM 2361 N N . LEU A 1 305 ? -4.594 14.867 1.5 1 93.94 305 LEU A N 1
ATOM 2362 C CA . LEU A 1 305 ? -4.527 13.414 1.398 1 93.94 305 LEU A CA 1
ATOM 2363 C C . LEU A 1 305 ? -5.41 12.906 0.264 1 93.94 305 LEU A C 1
ATOM 2365 O O . LEU A 1 305 ? -4.984 12.062 -0.529 1 93.94 305 LEU A O 1
ATOM 2369 N N . TYR A 1 306 ? -6.652 13.43 0.151 1 95.25 306 TYR A N 1
ATOM 2370 C CA . TYR A 1 306 ? -7.535 13.07 -0.953 1 95.25 306 TYR A CA 1
ATOM 2371 C C . TYR A 1 306 ? -6.914 13.453 -2.293 1 95.25 306 TYR A C 1
ATOM 2373 O O . TYR A 1 306 ? -6.992 12.688 -3.258 1 95.25 306 TYR A O 1
ATOM 2381 N N . GLU A 1 307 ? -6.336 14.602 -2.299 1 92 307 GLU A N 1
ATOM 2382 C CA . GLU A 1 307 ? -5.727 15.078 -3.539 1 92 307 GLU A CA 1
ATOM 2383 C C . GLU A 1 307 ? -4.598 14.156 -3.986 1 92 307 GLU A C 1
ATOM 2385 O O . GLU A 1 307 ? -4.488 13.828 -5.168 1 92 307 GLU A O 1
ATOM 2390 N N . VAL A 1 308 ? -3.766 13.789 -3.066 1 90.31 308 VAL A N 1
ATOM 2391 C CA . VAL A 1 308 ? -2.602 12.961 -3.359 1 90.31 308 VAL A CA 1
ATOM 2392 C C . VAL A 1 308 ? -3.055 11.586 -3.838 1 90.31 308 VAL A C 1
ATOM 2394 O O . VAL A 1 308 ? -2.471 11.023 -4.766 1 90.31 308 VAL A O 1
ATOM 2397 N N . VAL A 1 309 ? -4.066 11.031 -3.27 1 94.06 309 VAL A N 1
ATOM 2398 C CA . VAL A 1 309 ? -4.469 9.648 -3.506 1 94.06 309 VAL A CA 1
ATOM 2399 C C . VAL A 1 309 ? -5.438 9.586 -4.684 1 94.06 309 VAL A C 1
ATOM 2401 O O . VAL A 1 309 ? -5.379 8.656 -5.496 1 94.06 309 VAL A O 1
ATOM 2404 N N . LEU A 1 310 ? -6.324 10.625 -4.82 1 95.06 310 LEU A N 1
ATOM 2405 C CA . LEU A 1 310 ? -7.426 10.523 -5.773 1 95.06 310 LEU A CA 1
ATOM 2406 C C . LEU A 1 310 ? -7.277 11.555 -6.887 1 95.06 310 LEU A C 1
ATOM 2408 O O . LEU A 1 310 ? -7.938 11.453 -7.926 1 95.06 310 LEU A O 1
ATOM 2412 N N . GLY A 1 311 ? -6.438 12.492 -6.688 1 91.5 311 GLY A N 1
ATOM 2413 C CA . GLY A 1 311 ? -6.266 13.555 -7.668 1 91.5 311 GLY A CA 1
ATOM 2414 C C . GLY A 1 311 ? -7.055 14.805 -7.34 1 91.5 311 GLY A C 1
ATOM 2415 O O . GLY A 1 311 ? -8.047 14.742 -6.613 1 91.5 311 GLY A O 1
ATOM 2416 N N . LYS A 1 312 ? -6.773 15.867 -7.953 1 87.12 312 LYS A N 1
ATOM 2417 C CA . LYS A 1 312 ? -7.328 17.188 -7.668 1 87.12 312 LYS A CA 1
ATOM 2418 C C . LYS A 1 312 ? -8.758 17.312 -8.195 1 87.12 312 LYS A C 1
ATOM 2420 O O . LYS A 1 312 ? -9.555 18.094 -7.672 1 87.12 312 LYS A O 1
ATOM 2425 N N . GLU A 1 313 ? -9.109 16.547 -9.109 1 91.56 313 GLU A N 1
ATOM 2426 C CA . GLU A 1 313 ? -10.391 16.719 -9.797 1 91.56 313 GLU A CA 1
ATOM 2427 C C . GLU A 1 313 ? -11.43 15.727 -9.273 1 91.56 313 GLU A C 1
ATOM 2429 O O . GLU A 1 313 ? -12.516 15.594 -9.844 1 91.56 313 GLU A O 1
ATOM 2434 N N . PHE A 1 314 ? -11.086 15.047 -8.289 1 94.06 314 PHE A N 1
ATOM 2435 C CA . PHE A 1 314 ? -12.031 14.078 -7.75 1 94.06 314 PHE A CA 1
ATOM 2436 C C . PHE A 1 314 ? -13.336 14.75 -7.355 1 94.06 314 PHE A C 1
ATOM 2438 O O . PHE A 1 314 ? -13.328 15.781 -6.676 1 94.06 314 PHE A O 1
ATOM 2445 N N . ASP A 1 315 ? -14.422 14.211 -7.73 1 95.56 315 ASP A N 1
ATOM 2446 C CA . ASP A 1 315 ? -15.75 14.75 -7.465 1 95.56 315 ASP A CA 1
ATOM 2447 C C . ASP A 1 315 ? -16.406 14.047 -6.277 1 95.56 315 ASP A C 1
ATOM 2449 O O . ASP A 1 315 ? -17.031 13.008 -6.438 1 95.56 315 ASP A O 1
ATOM 2453 N N . PHE A 1 316 ? -16.469 14.695 -5.184 1 95.56 316 PHE A N 1
ATOM 2454 C CA . PHE A 1 316 ? -16.938 14.109 -3.938 1 95.56 316 PHE A CA 1
ATOM 2455 C C . PHE A 1 316 ? -18.453 13.883 -3.988 1 95.56 316 PHE A C 1
ATOM 2457 O O . PHE A 1 316 ? -18.938 12.859 -3.508 1 95.56 316 PHE A O 1
ATOM 2464 N N . ASP A 1 317 ? -19.188 14.797 -4.52 1 95.44 317 ASP A N 1
ATOM 2465 C CA . ASP A 1 317 ? -20.641 14.68 -4.586 1 95.44 317 ASP A CA 1
ATOM 2466 C C . ASP A 1 317 ? -21.062 13.484 -5.445 1 95.44 317 ASP A C 1
ATOM 2468 O O . ASP A 1 317 ? -21.938 12.711 -5.059 1 95.44 317 ASP A O 1
ATOM 2472 N N . ARG A 1 318 ? -20.484 13.414 -6.504 1 97.06 318 ARG A N 1
ATOM 2473 C CA . ARG A 1 318 ? -20.766 12.281 -7.379 1 97.06 318 ARG A CA 1
ATOM 2474 C C . ARG A 1 318 ? -20.391 10.961 -6.719 1 97.06 318 ARG A C 1
ATOM 2476 O O . ARG A 1 318 ? -21.094 9.961 -6.859 1 97.06 318 ARG A O 1
ATOM 2483 N N . ALA A 1 319 ? -19.219 10.984 -6.078 1 97.69 319 ALA A N 1
ATOM 2484 C CA . ALA A 1 319 ? -18.766 9.781 -5.379 1 97.69 319 ALA A CA 1
ATOM 2485 C C . ALA A 1 319 ? -19.812 9.32 -4.359 1 97.69 319 ALA A C 1
ATOM 2487 O O . ALA A 1 319 ? -20.062 8.125 -4.227 1 97.69 319 ALA A O 1
ATOM 2488 N N . GLU A 1 320 ? -20.438 10.234 -3.646 1 97.44 320 GLU A N 1
ATOM 2489 C CA . GLU A 1 320 ? -21.422 9.891 -2.631 1 97.44 320 GLU A CA 1
ATOM 2490 C C . GLU A 1 320 ? -22.641 9.227 -3.258 1 97.44 320 GLU A C 1
ATOM 2492 O O . GLU A 1 320 ? -23.203 8.281 -2.701 1 97.44 320 GLU A O 1
ATOM 2497 N N . ILE A 1 321 ? -23 9.727 -4.344 1 97.75 321 ILE A N 1
ATOM 2498 C CA . ILE A 1 321 ? -24.141 9.156 -5.059 1 97.75 321 ILE A CA 1
ATOM 2499 C C . ILE A 1 321 ? -23.797 7.73 -5.5 1 97.75 321 ILE A C 1
ATOM 2501 O O . ILE A 1 321 ? -24.609 6.812 -5.324 1 97.75 321 ILE A O 1
ATOM 2505 N N . GLU A 1 322 ? -22.688 7.566 -6.047 1 98.12 322 GLU A N 1
ATOM 2506 C CA . GLU A 1 322 ? -22.25 6.27 -6.547 1 98.12 322 GLU A CA 1
ATOM 2507 C C . GLU A 1 322 ? -22.109 5.258 -5.414 1 98.12 322 GLU A C 1
ATOM 2509 O O . GLU A 1 322 ? -22.422 4.074 -5.586 1 98.12 322 GLU A O 1
ATOM 2514 N N . ILE A 1 323 ? -21.625 5.648 -4.305 1 97.88 323 ILE A N 1
ATOM 2515 C CA . ILE A 1 323 ? -21.484 4.781 -3.137 1 97.88 323 ILE A CA 1
ATOM 2516 C C . ILE A 1 323 ? -22.875 4.328 -2.664 1 97.88 323 ILE A C 1
ATOM 2518 O O . ILE A 1 323 ? -23.062 3.16 -2.318 1 97.88 323 ILE A O 1
ATOM 2522 N N . GLU A 1 324 ? -23.797 5.258 -2.623 1 96.88 324 GLU A N 1
ATOM 2523 C CA . GLU A 1 324 ? -25.156 4.895 -2.25 1 96.88 324 GLU A CA 1
ATOM 2524 C C . GLU A 1 324 ? -25.734 3.848 -3.199 1 96.88 324 GLU A C 1
ATOM 2526 O O . GLU A 1 324 ? -26.422 2.92 -2.768 1 96.88 324 GLU A O 1
ATOM 2531 N N . GLU A 1 325 ? -25.422 4.047 -4.434 1 97.56 325 GLU A N 1
ATOM 2532 C CA . GLU A 1 325 ? -25.875 3.074 -5.43 1 97.56 325 GLU A CA 1
ATOM 2533 C C . GLU A 1 325 ? -25.234 1.709 -5.188 1 97.56 325 GLU A C 1
ATOM 2535 O O . GLU A 1 325 ? -25.906 0.678 -5.316 1 97.56 325 GLU A O 1
ATOM 2540 N N . MET A 1 326 ? -24 1.682 -4.91 1 96.06 326 MET A N 1
ATOM 2541 C CA . MET A 1 326 ? -23.297 0.437 -4.621 1 96.06 326 MET A CA 1
ATOM 2542 C C . MET A 1 326 ? -23.891 -0.252 -3.393 1 96.06 326 MET A C 1
ATOM 2544 O O . MET A 1 326 ? -24.047 -1.475 -3.377 1 96.06 326 MET A O 1
ATOM 2548 N N . GLU A 1 327 ? -24.172 0.51 -2.346 1 95.69 327 GLU A N 1
ATOM 2549 C CA . GLU A 1 327 ? -24.766 -0.035 -1.135 1 95.69 327 GLU A CA 1
ATOM 2550 C C . GLU A 1 327 ? -26.125 -0.677 -1.437 1 95.69 327 GLU A C 1
ATOM 2552 O O . GLU A 1 327 ? -26.422 -1.769 -0.946 1 95.69 327 GLU A O 1
ATOM 2557 N N . LYS A 1 328 ? -26.906 -0.025 -2.244 1 96.19 328 LYS A N 1
ATOM 2558 C CA . LYS A 1 328 ? -28.219 -0.551 -2.625 1 96.19 328 LYS A CA 1
ATOM 2559 C C . LYS A 1 328 ? -28.078 -1.833 -3.441 1 96.19 328 LYS A C 1
ATOM 2561 O O . LYS A 1 328 ? -28.797 -2.809 -3.201 1 96.19 328 LYS A O 1
ATOM 2566 N N . LYS A 1 329 ? -27.172 -1.794 -4.332 1 95.38 329 LYS A N 1
ATOM 2567 C CA . LYS A 1 329 ? -26.953 -2.93 -5.219 1 95.38 329 LYS A CA 1
ATOM 2568 C C . LYS A 1 329 ? -26.547 -4.172 -4.434 1 95.38 329 LYS A C 1
ATOM 2570 O O . LYS A 1 329 ? -26.984 -5.281 -4.75 1 95.38 329 LYS A O 1
ATOM 2575 N N . HIS A 1 330 ? -25.734 -4.031 -3.436 1 93.38 330 HIS A N 1
ATOM 2576 C CA . HIS A 1 330 ? -25.188 -5.18 -2.715 1 93.38 330 HIS A CA 1
ATOM 2577 C C . HIS A 1 330 ? -25.969 -5.441 -1.434 1 93.38 330 HIS A C 1
ATOM 2579 O O . HIS A 1 330 ? -25.781 -6.48 -0.791 1 93.38 330 HIS A O 1
ATOM 2585 N N . GLY A 1 331 ? -26.797 -4.516 -0.966 1 94.38 331 GLY A N 1
ATOM 2586 C CA . GLY A 1 331 ? -27.547 -4.656 0.268 1 94.38 331 GLY A CA 1
ATOM 2587 C C . GLY A 1 331 ? -26.688 -4.586 1.511 1 94.38 331 GLY A C 1
ATOM 2588 O O . GLY A 1 331 ? -26.984 -5.227 2.521 1 94.38 331 GLY A O 1
ATOM 2589 N N . GLN A 1 332 ? -25.547 -4.004 1.396 1 94.25 332 GLN A N 1
ATOM 2590 C CA . GLN A 1 332 ? -24.578 -3.826 2.471 1 94.25 332 GLN A CA 1
ATOM 2591 C C . GLN A 1 332 ? -24.062 -2.387 2.527 1 94.25 332 GLN A C 1
ATOM 2593 O O . GLN A 1 332 ? -24.094 -1.676 1.521 1 94.25 332 GLN A O 1
ATOM 2598 N N . SER A 1 333 ? -23.734 -1.904 3.766 1 95.19 333 SER A N 1
ATOM 2599 C CA . SER A 1 333 ? -23.094 -0.599 3.861 1 95.19 333 SER A CA 1
ATOM 2600 C C . SER A 1 333 ? -21.734 -0.604 3.176 1 95.19 333 SER A C 1
ATOM 2602 O O . SER A 1 333 ? -21.125 -1.663 2.99 1 95.19 333 SER A O 1
ATOM 2604 N N . ILE A 1 334 ? -21.266 0.527 2.76 1 96.44 334 ILE A N 1
ATOM 2605 C CA . ILE A 1 334 ? -19.969 0.64 2.109 1 96.44 334 ILE A CA 1
ATOM 2606 C C . ILE A 1 334 ? -18.875 0.151 3.057 1 96.44 334 ILE A C 1
ATOM 2608 O O . ILE A 1 334 ? -17.875 -0.425 2.615 1 96.44 334 ILE A O 1
ATOM 2612 N N . HIS A 1 335 ? -19.062 0.371 4.367 1 96.31 335 HIS A N 1
ATOM 2613 C CA . HIS A 1 335 ? -18.062 -0.059 5.348 1 96.31 335 HIS A CA 1
ATOM 2614 C C . HIS A 1 335 ? -18 -1.58 5.434 1 96.31 335 HIS A C 1
ATOM 2616 O O . HIS A 1 335 ? -16.938 -2.145 5.676 1 96.31 335 HIS A O 1
ATOM 2622 N N . GLU A 1 336 ? -19.109 -2.23 5.254 1 94.75 336 GLU A N 1
ATOM 2623 C CA . GLU A 1 336 ? -19.125 -3.688 5.172 1 94.75 336 GLU A CA 1
ATOM 2624 C C . GLU A 1 336 ? -18.438 -4.18 3.9 1 94.75 336 GLU A C 1
ATOM 2626 O O . GLU A 1 336 ? -17.703 -5.168 3.932 1 94.75 336 GLU A O 1
ATOM 2631 N N . LEU A 1 337 ? -18.75 -3.512 2.855 1 95.12 337 LEU A N 1
ATOM 2632 C CA . LEU A 1 337 ? -18.203 -3.912 1.563 1 95.12 337 LEU A CA 1
ATOM 2633 C C . LEU A 1 337 ? -16.672 -3.793 1.557 1 95.12 337 LEU A C 1
ATOM 2635 O O . LEU A 1 337 ? -15.992 -4.59 0.916 1 95.12 337 LEU A O 1
ATOM 2639 N N . VAL A 1 338 ? -16.109 -2.834 2.273 1 96.56 338 VAL A N 1
ATOM 2640 C CA . VAL A 1 338 ? -14.68 -2.586 2.186 1 96.56 338 VAL A CA 1
ATOM 2641 C C . VAL A 1 338 ? -13.984 -3.137 3.428 1 96.56 338 VAL A C 1
ATOM 2643 O O . VAL A 1 338 ? -12.859 -2.734 3.748 1 96.56 338 VAL A O 1
ATOM 2646 N N . LYS A 1 339 ? -14.562 -4.039 4.164 1 95.56 339 LYS A N 1
ATOM 2647 C CA . LYS A 1 339 ? -14.062 -4.5 5.457 1 95.56 339 LYS A CA 1
ATOM 2648 C C . LYS A 1 339 ? -12.734 -5.23 5.305 1 95.56 339 LYS A C 1
ATOM 2650 O O . LYS A 1 339 ? -11.977 -5.363 6.27 1 95.56 339 LYS A O 1
ATOM 2655 N N . GLY A 1 340 ? -12.367 -5.68 4.102 1 94.75 340 GLY A N 1
ATOM 2656 C CA . GLY A 1 340 ? -11.133 -6.422 3.887 1 94.75 340 GLY A CA 1
ATOM 2657 C C . GLY A 1 340 ? -9.969 -5.539 3.486 1 94.75 340 GLY A C 1
ATOM 2658 O O . GLY A 1 340 ? -8.844 -6.016 3.348 1 94.75 340 GLY A O 1
ATOM 2659 N N . TYR A 1 341 ? -10.234 -4.281 3.27 1 96.94 341 TYR A N 1
ATOM 2660 C CA . TYR A 1 341 ? -9.195 -3.305 2.949 1 96.94 341 TYR A CA 1
ATOM 2661 C C . TYR A 1 341 ? -8.75 -2.553 4.199 1 96.94 341 TYR A C 1
ATOM 2663 O O . TYR A 1 341 ? -9.578 -2.164 5.023 1 96.94 341 TYR A O 1
ATOM 2671 N N . PHE A 1 342 ? -7.465 -2.367 4.371 1 98.31 342 PHE A N 1
ATOM 2672 C CA . PHE A 1 342 ? -6.965 -1.634 5.531 1 98.31 342 PHE A CA 1
ATOM 2673 C C . PHE A 1 342 ? -6.039 -0.503 5.098 1 98.31 342 PHE A C 1
ATOM 2675 O O . PHE A 1 342 ? -5.207 -0.683 4.207 1 98.31 342 PHE A O 1
ATOM 2682 N N . TYR A 1 343 ? -6.223 0.66 5.699 1 98.38 343 TYR A N 1
ATOM 2683 C CA . TYR A 1 343 ? -5.527 1.849 5.223 1 98.38 343 TYR A CA 1
ATOM 2684 C C . TYR A 1 343 ? -5.094 2.732 6.387 1 98.38 343 TYR A C 1
ATOM 2686 O O . TYR A 1 343 ? -5.867 2.965 7.316 1 98.38 343 TYR A O 1
ATOM 2694 N N . TYR A 1 344 ? -3.865 3.115 6.426 1 98.56 344 TYR A N 1
ATOM 2695 C CA . TYR A 1 344 ? -3.268 4.141 7.273 1 98.56 344 TYR A CA 1
ATOM 2696 C C . TYR A 1 344 ? -2.666 5.262 6.438 1 98.56 344 TYR A C 1
ATOM 2698 O O . TYR A 1 344 ? -1.771 5.027 5.621 1 98.56 344 TYR A O 1
ATOM 2706 N N . GLY A 1 345 ? -3.066 6.535 6.711 1 97.44 345 GLY A N 1
ATOM 2707 C CA . GLY A 1 345 ? -2.883 7.535 5.672 1 97.44 345 GLY A CA 1
ATOM 2708 C C . GLY A 1 345 ? -1.972 8.672 6.09 1 97.44 345 GLY A C 1
ATOM 2709 O O . GLY A 1 345 ? -2.098 9.789 5.59 1 97.44 345 GLY A O 1
ATOM 2710 N N . ASP A 1 346 ? -0.979 8.523 6.961 1 94.94 346 ASP A N 1
ATOM 2711 C CA . ASP A 1 346 ? -0.027 9.57 7.312 1 94.94 346 ASP A CA 1
ATOM 2712 C C . ASP A 1 346 ? 1.069 9.695 6.254 1 94.94 346 ASP A C 1
ATOM 2714 O O . ASP A 1 346 ? 2.252 9.516 6.555 1 94.94 346 ASP A O 1
ATOM 2718 N N . VAL A 1 347 ? 0.691 10.148 5.094 1 92.81 347 VAL A N 1
ATOM 2719 C CA . VAL A 1 347 ? 1.565 10.195 3.926 1 92.81 347 VAL A CA 1
ATOM 2720 C C . VAL A 1 347 ? 2.707 11.18 4.176 1 92.81 347 VAL A C 1
ATOM 2722 O O . VAL A 1 347 ? 3.797 11.031 3.617 1 92.81 347 VAL A O 1
ATOM 2725 N N . PHE A 1 348 ? 2.51 12.188 5.023 1 83.94 348 PHE A N 1
ATOM 2726 C CA . PHE A 1 348 ? 3.521 13.203 5.293 1 83.94 348 PHE A CA 1
ATOM 2727 C C . PHE A 1 348 ? 3.969 13.148 6.746 1 83.94 348 PHE A C 1
ATOM 2729 O O . PHE A 1 348 ? 4.355 14.172 7.32 1 83.94 348 PHE A O 1
ATOM 2736 N N . GLY A 1 349 ? 3.791 11.984 7.312 1 88 349 GLY A N 1
ATOM 2737 C CA . GLY A 1 349 ? 4.105 11.875 8.727 1 88 349 GLY A CA 1
ATOM 2738 C C . GLY A 1 349 ? 2.939 12.25 9.625 1 88 349 GLY A C 1
ATOM 2739 O O . GLY A 1 349 ? 1.897 12.695 9.148 1 88 349 GLY A O 1
ATOM 2740 N N . ASN A 1 350 ? 3.141 11.984 10.891 1 88.69 350 ASN A N 1
ATOM 2741 C CA . ASN A 1 350 ? 2.084 12.266 11.852 1 88.69 350 ASN A CA 1
ATOM 2742 C C . ASN A 1 350 ? 2.488 13.375 12.82 1 88.69 350 ASN A C 1
ATOM 2744 O O . ASN A 1 350 ? 3.5 13.266 13.516 1 88.69 350 ASN A O 1
ATOM 2748 N N . ARG A 1 351 ? 1.756 14.398 12.812 1 81.88 351 ARG A N 1
ATOM 2749 C CA . ARG A 1 351 ? 1.929 15.477 13.789 1 81.88 351 ARG A CA 1
ATOM 2750 C C . ARG A 1 351 ? 1.279 15.109 15.117 1 81.88 351 ARG A C 1
ATOM 2752 O O . ARG A 1 351 ? 1.939 15.117 16.156 1 81.88 351 ARG A O 1
ATOM 2759 N N . SER A 1 352 ? 0.051 14.992 15.227 1 84 352 SER A N 1
ATOM 2760 C CA . SER A 1 352 ? -0.725 14.492 16.359 1 84 352 SER A CA 1
ATOM 2761 C C . SER A 1 352 ? -1.57 13.289 15.953 1 84 352 SER A C 1
ATOM 2763 O O . SER A 1 352 ? -2.025 13.195 14.812 1 84 352 SER A O 1
ATOM 2765 N N . PRO A 1 353 ? -1.768 12.258 16.797 1 84.25 353 PRO A N 1
ATOM 2766 C CA . PRO A 1 353 ? -1.326 12.219 18.203 1 84.25 353 PRO A CA 1
ATOM 2767 C C . PRO A 1 353 ? 0.076 11.633 18.359 1 84.25 353 PRO A C 1
ATOM 2769 O O . PRO A 1 353 ? 0.614 11.609 19.469 1 84.25 353 PRO A O 1
ATOM 2772 N N . LEU A 1 354 ? 0.779 11.281 17.281 1 86.62 354 LEU A N 1
ATOM 2773 C CA . LEU A 1 354 ? 1.967 10.453 17.438 1 86.62 354 LEU A CA 1
ATOM 2774 C C . LEU A 1 354 ? 3.232 11.305 17.438 1 86.62 354 LEU A C 1
ATOM 2776 O O . LEU A 1 354 ? 4.289 10.852 17.891 1 86.62 354 LEU A O 1
ATOM 2780 N N . GLN A 1 355 ? 3.203 12.484 16.875 1 80.88 355 GLN A N 1
ATOM 2781 C CA . GLN A 1 355 ? 4.383 13.328 16.688 1 80.88 355 GLN A CA 1
ATOM 2782 C C . GLN A 1 355 ? 5.535 12.531 16.078 1 80.88 355 GLN A C 1
ATOM 2784 O O . GLN A 1 355 ? 6.648 12.539 16.609 1 80.88 355 GLN A O 1
ATOM 2789 N N . ASP A 1 356 ? 5.277 11.812 15.102 1 85.06 356 ASP A N 1
ATOM 2790 C CA . ASP A 1 356 ? 6.223 10.93 14.43 1 85.06 356 ASP A CA 1
ATOM 2791 C C . ASP A 1 356 ? 6.297 11.234 12.938 1 85.06 356 ASP A C 1
ATOM 2793 O O . ASP A 1 356 ? 5.473 10.75 12.156 1 85.06 356 ASP A O 1
ATOM 2797 N N . PRO A 1 357 ? 7.297 11.969 12.531 1 80.88 357 PRO A N 1
ATOM 2798 C CA . PRO A 1 357 ? 7.414 12.359 11.117 1 80.88 357 PRO A CA 1
ATOM 2799 C C . PRO A 1 357 ? 7.715 11.172 10.203 1 80.88 357 PRO A C 1
ATOM 2801 O O . PRO A 1 357 ? 7.613 11.281 8.984 1 80.88 357 PRO A O 1
ATOM 2804 N N . GLU A 1 358 ? 8.047 10.055 10.797 1 86.5 358 GLU A N 1
ATOM 2805 C CA . GLU A 1 358 ? 8.438 8.898 9.992 1 86.5 358 GLU A CA 1
ATOM 2806 C C . GLU A 1 358 ? 7.238 8.016 9.672 1 86.5 358 GLU A C 1
ATOM 2808 O O . GLU A 1 358 ? 7.348 7.078 8.875 1 86.5 358 GLU A O 1
ATOM 2813 N N . MET A 1 359 ? 6.125 8.305 10.328 1 93.06 359 MET A N 1
ATOM 2814 C CA . MET A 1 359 ? 4.926 7.562 9.945 1 93.06 359 MET A CA 1
ATOM 2815 C C . MET A 1 359 ? 4.641 7.73 8.453 1 93.06 359 MET A C 1
ATOM 2817 O O . MET A 1 359 ? 4.91 8.789 7.883 1 93.06 359 MET A O 1
ATOM 2821 N N . SER A 1 360 ? 4.18 6.695 7.855 1 94.81 360 SER A N 1
ATOM 2822 C CA . SER A 1 360 ? 3.947 6.738 6.414 1 94.81 360 SER A CA 1
ATOM 2823 C C . SER A 1 360 ? 2.664 6.004 6.039 1 94.81 360 SER A C 1
ATOM 2825 O O . SER A 1 360 ? 2.002 5.422 6.898 1 94.81 360 SER A O 1
ATOM 2827 N N . GLU A 1 361 ? 2.363 6.117 4.746 1 96.94 361 GLU A N 1
ATOM 2828 C CA . GLU A 1 361 ? 1.182 5.434 4.227 1 96.94 361 GLU A CA 1
ATOM 2829 C C . GLU A 1 361 ? 1.353 3.92 4.27 1 96.94 361 GLU A C 1
ATOM 2831 O O . GLU A 1 361 ? 2.434 3.402 3.98 1 96.94 361 GLU A O 1
ATOM 2836 N N . MET A 1 362 ? 0.409 3.193 4.738 1 98.31 362 MET A N 1
ATOM 2837 C CA . MET A 1 362 ? 0.347 1.736 4.785 1 98.31 362 MET A CA 1
ATOM 2838 C C . MET A 1 362 ? -0.961 1.228 4.188 1 98.31 362 MET A C 1
ATOM 2840 O O . MET A 1 362 ? -2.039 1.7 4.551 1 98.31 362 MET A O 1
ATOM 2844 N N . VAL A 1 363 ? -0.894 0.32 3.258 1 97.94 363 VAL A N 1
ATOM 2845 C CA . VAL A 1 363 ? -2.082 -0.214 2.6 1 97.94 363 VAL A CA 1
ATOM 2846 C C . VAL A 1 363 ? -2.02 -1.739 2.578 1 97.94 363 VAL A C 1
ATOM 2848 O O . VAL A 1 363 ? -0.97 -2.318 2.287 1 97.94 363 VAL A O 1
ATOM 2851 N N . ILE A 1 364 ? -3.021 -2.367 2.975 1 98 364 ILE A N 1
ATOM 2852 C CA . ILE A 1 364 ? -3.25 -3.787 2.736 1 98 364 ILE A CA 1
ATOM 2853 C C . ILE A 1 364 ? -4.461 -3.969 1.823 1 98 364 ILE A C 1
ATOM 2855 O O . ILE A 1 364 ? -5.586 -3.639 2.201 1 98 364 ILE A O 1
ATOM 2859 N N . ASP A 1 365 ? -4.211 -4.453 0.683 1 95.38 365 ASP A N 1
ATOM 2860 C CA . ASP A 1 365 ? -5.254 -4.648 -0.319 1 95.38 365 ASP A CA 1
ATOM 2861 C C . ASP A 1 365 ? -6.137 -5.844 0.033 1 95.38 365 ASP A C 1
ATOM 2863 O O . ASP A 1 365 ? -6.09 -6.348 1.157 1 95.38 365 ASP A O 1
ATOM 2867 N N . SER A 1 366 ? -7.078 -6.168 -0.869 1 90.25 366 SER A N 1
ATOM 2868 C CA . SER A 1 366 ? -7.984 -7.277 -0.603 1 90.25 366 SER A CA 1
ATOM 2869 C C . SER A 1 366 ? -8.195 -8.133 -1.85 1 90.25 366 SER A C 1
ATOM 2871 O O . SER A 1 366 ? -8.273 -7.605 -2.963 1 90.25 366 SER A O 1
ATOM 2873 N N . ASN A 1 367 ? -8.102 -9.406 -1.637 1 81.69 367 ASN A N 1
ATOM 2874 C CA . ASN A 1 367 ? -8.453 -10.359 -2.688 1 81.69 367 ASN A CA 1
ATOM 2875 C C . ASN A 1 367 ? -9.844 -10.945 -2.473 1 81.69 367 ASN A C 1
ATOM 2877 O O . ASN A 1 367 ? -9.992 -12.156 -2.334 1 81.69 367 ASN A O 1
ATOM 2881 N N . ASN A 1 368 ? -10.789 -10 -2.398 1 77.88 368 ASN A N 1
ATOM 2882 C CA . ASN A 1 368 ? -12.156 -10.477 -2.262 1 77.88 368 ASN A CA 1
ATOM 2883 C C . ASN A 1 368 ? -12.844 -10.609 -3.619 1 77.88 368 ASN A C 1
ATOM 2885 O O . ASN A 1 368 ? -12.297 -10.188 -4.637 1 77.88 368 ASN A O 1
ATOM 2889 N N . GLN A 1 369 ? -13.898 -11.312 -3.727 1 70.38 369 GLN A N 1
ATOM 2890 C CA . GLN A 1 369 ? -14.555 -11.625 -4.992 1 70.38 369 GLN A CA 1
ATOM 2891 C C . GLN A 1 369 ? -15.625 -10.586 -5.32 1 70.38 369 GLN A C 1
ATOM 2893 O O . GLN A 1 369 ? -16.234 -10.633 -6.387 1 70.38 369 GLN A O 1
ATOM 2898 N N . ILE A 1 370 ? -15.75 -9.602 -4.469 1 77.75 370 ILE A N 1
ATOM 2899 C CA . ILE A 1 370 ? -16.859 -8.664 -4.609 1 77.75 370 ILE A CA 1
ATOM 2900 C C . ILE A 1 370 ? -16.344 -7.348 -5.184 1 77.75 370 ILE A C 1
ATOM 2902 O O . ILE A 1 370 ? -16.969 -6.773 -6.082 1 77.75 370 ILE A O 1
ATOM 2906 N N . LEU A 1 371 ? -15.297 -6.859 -4.672 1 88.38 371 LEU A N 1
ATOM 2907 C CA . LEU A 1 371 ? -14.734 -5.574 -5.07 1 88.38 371 LEU A CA 1
ATOM 2908 C C . LEU A 1 371 ? -13.312 -5.738 -5.602 1 88.38 371 LEU A C 1
ATOM 2910 O O . LEU A 1 371 ? -12.625 -6.695 -5.25 1 88.38 371 LEU A O 1
ATOM 2914 N N . PRO A 1 372 ? -12.945 -4.855 -6.426 1 89 372 PRO A N 1
ATOM 2915 C CA . PRO A 1 372 ? -11.609 -4.98 -7.02 1 89 372 PRO A CA 1
ATOM 2916 C C . PRO A 1 372 ? -10.492 -4.594 -6.055 1 89 372 PRO A C 1
ATOM 2918 O O . PRO A 1 372 ? -10.742 -3.936 -5.043 1 89 372 PRO A O 1
ATOM 2921 N N . ARG A 1 373 ? -9.273 -5.02 -6.422 1 89.38 373 ARG A N 1
ATOM 2922 C CA . ARG A 1 373 ? -8.086 -4.52 -5.746 1 89.38 373 ARG A CA 1
ATOM 2923 C C . ARG A 1 373 ? -7.918 -3.02 -5.961 1 89.38 373 ARG A C 1
ATOM 2925 O O . ARG A 1 373 ? -8.352 -2.482 -6.984 1 89.38 373 ARG A O 1
ATOM 2932 N N . ILE A 1 374 ? -7.191 -2.414 -4.992 1 91.25 374 ILE A N 1
ATOM 2933 C CA . ILE A 1 374 ? -7.164 -0.959 -5.086 1 91.25 374 ILE A CA 1
ATOM 2934 C C . ILE A 1 374 ? -5.75 -0.488 -5.414 1 91.25 374 ILE A C 1
ATOM 2936 O O . ILE A 1 374 ? -5.547 0.665 -5.805 1 91.25 374 ILE A O 1
ATOM 2940 N N . LEU A 1 375 ? -4.895 -1.487 -5.184 1 89 375 LEU A N 1
ATOM 2941 C CA . LEU A 1 375 ? -3.531 -1.119 -5.555 1 89 375 LEU A CA 1
ATOM 2942 C C . LEU A 1 375 ? -3.291 -1.358 -7.043 1 89 375 LEU A C 1
ATOM 2944 O O . LEU A 1 375 ? -3.678 -2.4 -7.578 1 89 375 LEU A O 1
ATOM 2948 N N . HIS A 1 376 ? -2.916 -0.572 -7.891 1 80.44 376 HIS A N 1
ATOM 2949 C CA . HIS A 1 376 ? -2.537 -0.634 -9.297 1 80.44 376 HIS A CA 1
ATOM 2950 C C . HIS A 1 376 ? -3.766 -0.608 -10.203 1 80.44 376 HIS A C 1
ATOM 2952 O O . HIS A 1 376 ? -3.715 -1.083 -11.336 1 80.44 376 HIS A O 1
ATOM 2958 N N . ASN A 1 377 ? -4.938 -0.48 -9.703 1 73.31 377 ASN A N 1
ATOM 2959 C CA . ASN A 1 377 ? -6.184 -0.28 -10.43 1 73.31 377 ASN A CA 1
ATOM 2960 C C . ASN A 1 377 ? -6.691 1.152 -10.297 1 73.31 377 ASN A C 1
ATOM 2962 O O . ASN A 1 377 ? -6.742 1.693 -9.188 1 73.31 377 ASN A O 1
ATOM 2966 N N . ASP A 1 378 ? -6.926 1.734 -11.445 1 74.81 378 ASP A N 1
ATOM 2967 C CA . ASP A 1 378 ? -7.367 3.123 -11.375 1 74.81 378 ASP A CA 1
ATOM 2968 C C . ASP A 1 378 ? -8.805 3.27 -11.883 1 74.81 378 ASP A C 1
ATOM 2970 O O . ASP A 1 378 ? -9.188 4.336 -12.367 1 74.81 378 ASP A O 1
ATOM 2974 N N . ASP A 1 379 ? -9.508 2.232 -11.648 1 86.94 379 ASP A N 1
ATOM 2975 C CA . ASP A 1 379 ? -10.898 2.338 -12.078 1 86.94 379 ASP A CA 1
ATOM 2976 C C . ASP A 1 379 ? -11.734 3.088 -11.039 1 86.94 379 ASP A C 1
ATOM 2978 O O . ASP A 1 379 ? -11.242 3.428 -9.961 1 86.94 379 ASP A O 1
ATOM 2982 N N . ARG A 1 380 ? -12.945 3.381 -11.414 1 93.25 380 ARG A N 1
ATOM 2983 C CA . ARG A 1 380 ? -13.805 4.234 -10.602 1 93.25 380 ARG A CA 1
ATOM 2984 C C . ARG A 1 380 ? -14.141 3.568 -9.273 1 93.25 380 ARG A C 1
ATOM 2986 O O . ARG A 1 380 ? -14.133 4.223 -8.227 1 93.25 380 ARG A O 1
ATOM 2993 N N . VAL A 1 381 ? -14.367 2.285 -9.258 1 94.31 381 VAL A N 1
ATOM 2994 C CA . VAL A 1 381 ? -14.727 1.574 -8.039 1 94.31 381 VAL A CA 1
ATOM 2995 C C . VAL A 1 381 ? -13.555 1.607 -7.059 1 94.31 381 VAL A C 1
ATOM 2997 O O . VAL A 1 381 ? -13.75 1.824 -5.859 1 94.31 381 VAL A O 1
ATOM 3000 N N . SER A 1 382 ? -12.414 1.389 -7.613 1 94.62 382 SER A N 1
ATOM 3001 C CA . SER A 1 382 ? -11.227 1.467 -6.77 1 94.62 382 SER A CA 1
ATOM 3002 C C . SER A 1 382 ? -11.094 2.846 -6.137 1 94.62 382 SER A C 1
ATOM 3004 O O . SER A 1 382 ? -10.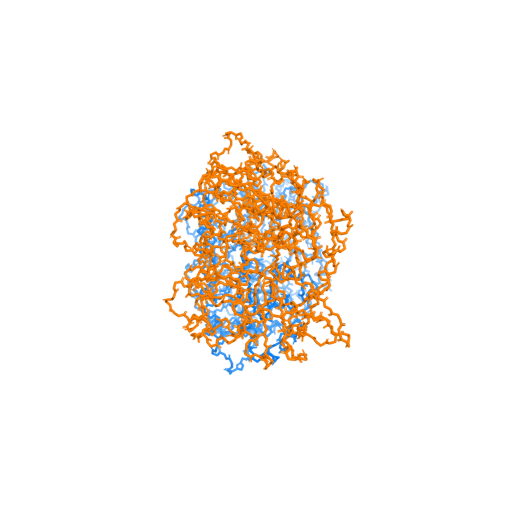672 2.967 -4.98 1 94.62 382 SER A O 1
ATOM 3006 N N . GLN A 1 383 ? -11.406 3.869 -6.859 1 96.06 383 GLN A N 1
ATOM 3007 C CA . GLN A 1 383 ? -11.352 5.23 -6.34 1 96.06 383 GLN A CA 1
ATOM 3008 C C . GLN A 1 383 ? -12.352 5.43 -5.203 1 96.06 383 GLN A C 1
ATOM 3010 O O . GLN A 1 383 ? -12.047 6.098 -4.211 1 96.06 383 GLN A O 1
ATOM 3015 N N . LEU A 1 384 ? -13.5 4.867 -5.402 1 97.56 384 LEU A N 1
ATOM 3016 C CA . LEU A 1 384 ? -14.531 4.977 -4.375 1 97.56 384 LEU A CA 1
ATOM 3017 C C . LEU A 1 384 ? -14.102 4.273 -3.092 1 97.56 384 LEU A C 1
ATOM 3019 O O . LEU A 1 384 ? -14.336 4.781 -1.992 1 97.56 384 LEU A O 1
ATOM 3023 N N . ILE A 1 385 ? -13.469 3.137 -3.27 1 97.38 385 ILE A N 1
ATOM 3024 C CA . ILE A 1 385 ? -12.977 2.398 -2.113 1 97.38 385 ILE A CA 1
ATOM 3025 C C . ILE A 1 385 ? -11.938 3.234 -1.374 1 97.38 385 ILE A C 1
ATOM 3027 O O . ILE A 1 385 ? -12 3.379 -0.151 1 97.38 385 ILE A O 1
ATOM 3031 N N . LYS A 1 386 ? -11.016 3.803 -2.127 1 97.5 386 LYS A N 1
ATOM 3032 C CA . LYS A 1 386 ? -9.977 4.637 -1.531 1 97.5 386 LYS A CA 1
ATOM 3033 C C . LYS A 1 386 ? -10.578 5.84 -0.812 1 97.5 386 LYS A C 1
ATOM 3035 O O . LYS A 1 386 ? -10.125 6.215 0.271 1 97.5 386 LYS A O 1
ATOM 3040 N N . TYR A 1 387 ? -11.578 6.406 -1.412 1 98 387 TYR A N 1
ATOM 3041 C CA . TYR A 1 387 ? -12.281 7.543 -0.822 1 98 387 TYR A CA 1
ATOM 3042 C C . TYR A 1 387 ? -12.812 7.191 0.561 1 98 387 TYR A C 1
ATOM 3044 O O . TYR A 1 387 ? -12.594 7.93 1.523 1 98 387 TYR A O 1
ATOM 3052 N N . VAL A 1 388 ? -13.414 6.086 0.692 1 98.31 388 VAL A N 1
ATOM 3053 C CA . VAL A 1 388 ? -14.039 5.652 1.94 1 98.31 388 VAL A CA 1
ATOM 3054 C C . VAL A 1 388 ? -12.953 5.293 2.955 1 98.31 388 VAL A C 1
ATOM 3056 O O . VAL A 1 388 ? -13.078 5.613 4.141 1 98.31 388 VAL A O 1
ATOM 3059 N N . LEU A 1 389 ? -11.938 4.625 2.496 1 98.5 389 LEU A N 1
ATOM 3060 C CA . LEU A 1 389 ? -10.859 4.223 3.389 1 98.5 389 LEU A CA 1
ATOM 3061 C C . LEU A 1 389 ? -10.164 5.441 3.982 1 98.5 389 LEU A C 1
ATOM 3063 O O . LEU A 1 389 ? -9.797 5.441 5.16 1 98.5 389 LEU A O 1
ATOM 3067 N N . ILE A 1 390 ? -9.922 6.469 3.201 1 98.25 390 ILE A N 1
ATOM 3068 C CA . ILE A 1 390 ? -9.328 7.711 3.686 1 98.25 390 ILE A CA 1
ATOM 3069 C C . ILE A 1 390 ? -10.242 8.336 4.742 1 98.25 390 ILE A C 1
ATOM 3071 O O . ILE A 1 390 ? -9.766 8.797 5.785 1 98.25 390 ILE A O 1
ATOM 3075 N N . MET A 1 391 ? -11.523 8.336 4.445 1 98.06 391 MET A N 1
ATOM 3076 C CA . MET A 1 391 ? -12.484 8.891 5.398 1 98.06 391 MET A CA 1
ATOM 3077 C C . MET A 1 391 ? -12.414 8.156 6.734 1 98.06 391 MET A C 1
ATOM 3079 O O . MET A 1 391 ? -12.398 8.789 7.789 1 98.06 391 MET A O 1
ATOM 3083 N N . GLU A 1 392 ? -12.391 6.832 6.66 1 98.5 392 GLU A N 1
ATOM 3084 C CA . GLU A 1 392 ? -12.258 6.043 7.879 1 98.5 392 GLU A CA 1
ATOM 3085 C C . GLU A 1 392 ? -10.992 6.426 8.641 1 98.5 392 GLU A C 1
ATOM 3087 O O . GLU A 1 392 ? -11.031 6.629 9.859 1 98.5 392 GLU A O 1
ATOM 3092 N N . PHE A 1 393 ? -9.906 6.543 7.941 1 98.5 393 PHE A N 1
ATOM 3093 C CA . PHE A 1 393 ? -8.617 6.879 8.547 1 98.5 393 PHE A CA 1
ATOM 3094 C C . PHE A 1 393 ? -8.695 8.219 9.266 1 98.5 393 PHE A C 1
ATOM 3096 O O . PHE A 1 393 ? -8.25 8.344 10.406 1 98.5 393 PHE A O 1
ATOM 3103 N N . LEU A 1 394 ? -9.195 9.156 8.57 1 97.81 394 LEU A N 1
ATOM 3104 C CA . LEU A 1 394 ? -9.273 10.5 9.133 1 97.81 394 LEU A CA 1
ATOM 3105 C C . LEU A 1 394 ? -10.141 10.508 10.391 1 97.81 394 LEU A C 1
ATOM 3107 O O . LEU A 1 394 ? -9.797 11.156 11.383 1 97.81 394 LEU A O 1
ATOM 3111 N N . VAL A 1 395 ? -11.242 9.82 10.375 1 97.75 395 VAL A N 1
ATOM 3112 C CA . VAL A 1 395 ? -12.141 9.758 11.516 1 97.75 395 VAL A CA 1
ATOM 3113 C C . VAL A 1 395 ? -11.477 8.992 12.656 1 97.75 395 VAL A C 1
ATOM 3115 O O . VAL A 1 395 ? -11.586 9.383 13.82 1 97.75 395 VAL A O 1
ATOM 3118 N N . PHE A 1 396 ? -10.805 7.898 12.328 1 98.25 396 PHE A N 1
ATOM 3119 C CA . PHE A 1 396 ? -10.109 7.121 13.344 1 98.25 396 PHE A CA 1
ATOM 3120 C C . PHE A 1 396 ? -9.039 7.961 14.023 1 98.25 396 PHE A C 1
ATOM 3122 O O . PHE A 1 396 ? -8.891 7.914 15.25 1 98.25 396 PHE A O 1
ATOM 3129 N N . GLN A 1 397 ? -8.305 8.641 13.227 1 96.88 397 GLN A N 1
ATOM 3130 C CA . GLN A 1 397 ? -7.262 9.492 13.797 1 96.88 397 GLN A CA 1
ATOM 3131 C C . GLN A 1 397 ? -7.867 10.602 14.648 1 96.88 397 GLN A C 1
ATOM 3133 O O . GLN A 1 397 ? -7.324 10.953 15.703 1 96.88 397 GLN A O 1
ATOM 3138 N N . THR A 1 398 ? -8.977 11.156 14.203 1 96.19 398 THR A N 1
ATOM 3139 C CA . THR A 1 398 ? -9.688 12.148 15 1 96.19 398 THR A CA 1
ATOM 3140 C C . THR A 1 398 ? -10.156 11.555 16.328 1 96.19 398 THR A C 1
ATOM 3142 O O . THR A 1 398 ? -10 12.164 17.375 1 96.19 398 THR A O 1
ATOM 3145 N N . LYS A 1 399 ? -10.734 10.422 16.266 1 96.56 399 LYS A N 1
ATOM 3146 C CA . LYS A 1 399 ? -11.172 9.742 17.484 1 96.56 399 LYS A CA 1
ATOM 3147 C C . LYS A 1 399 ? -10 9.539 18.438 1 96.56 399 LYS A C 1
ATOM 3149 O O . LYS A 1 399 ? -10.133 9.766 19.641 1 96.56 399 LYS A O 1
ATOM 3154 N N . SER A 1 400 ? -8.938 9.078 17.875 1 95.06 400 SER A N 1
ATOM 3155 C CA . SER A 1 400 ? -7.754 8.828 18.688 1 95.06 400 SER A CA 1
ATOM 3156 C C . SER A 1 400 ? -7.293 10.094 19.406 1 95.06 400 SER A C 1
ATOM 3158 O O . SER A 1 400 ? -6.801 10.031 20.531 1 95.06 400 SER A O 1
ATOM 3160 N N . LEU A 1 401 ? -7.438 11.172 18.797 1 90.38 401 LEU A N 1
ATOM 3161 C CA . LEU A 1 401 ? -7.074 12.469 19.359 1 90.38 401 LEU A CA 1
ATOM 3162 C C . LEU A 1 401 ? -8.062 12.891 20.438 1 90.38 401 LEU A C 1
ATOM 3164 O O . LEU A 1 401 ? -7.664 13.422 21.469 1 90.38 401 LEU A O 1
ATOM 3168 N N . LEU A 1 402 ? -9.289 12.609 20.219 1 93.69 402 LEU A N 1
ATOM 3169 C CA . LEU A 1 402 ? -10.352 13.117 21.078 1 93.69 402 LEU A CA 1
ATOM 3170 C C . LEU A 1 402 ? -10.539 12.219 22.297 1 93.69 402 LEU A C 1
ATOM 3172 O O . LEU A 1 402 ? -11.062 12.664 23.328 1 93.69 402 LEU A O 1
ATOM 3176 N N . GLU A 1 403 ? -10.156 11 22.234 1 91.5 403 GLU A N 1
ATOM 3177 C CA . GLU A 1 403 ? -10.367 10.047 23.312 1 91.5 403 GLU A CA 1
ATOM 3178 C C . GLU A 1 403 ? -9.617 10.477 24.578 1 91.5 403 GLU A C 1
ATOM 3180 O O . GLU A 1 403 ? -10 10.094 25.688 1 91.5 403 GLU A O 1
ATOM 3185 N N . LEU A 1 404 ? -8.688 11.312 24.469 1 85.19 404 LEU A N 1
ATOM 3186 C CA . LEU A 1 404 ? -7.883 11.781 25.594 1 85.19 404 LEU A CA 1
ATOM 3187 C C . LEU A 1 404 ? -8.516 13 26.234 1 85.19 404 LEU A C 1
ATOM 3189 O O . LEU A 1 404 ? -8.062 13.469 27.281 1 85.19 404 LEU A O 1
ATOM 3193 N N . LEU A 1 405 ? -9.625 13.453 25.672 1 91.06 405 LEU A N 1
ATOM 3194 C CA . LEU A 1 405 ? -10.219 14.719 26.078 1 91.06 405 LEU A CA 1
ATOM 3195 C C . LEU A 1 405 ? -11.633 14.516 26.594 1 91.06 405 LEU A C 1
ATOM 3197 O O . LEU A 1 405 ? -12.273 13.5 26.281 1 91.06 405 LEU A O 1
ATOM 3201 N N . THR A 1 406 ? -11.984 15.375 27.469 1 91.31 406 THR A N 1
ATOM 3202 C CA . THR A 1 406 ? -13.398 15.5 27.797 1 91.31 406 THR A CA 1
ATOM 3203 C C . THR A 1 406 ? -14.07 16.531 26.875 1 91.31 406 THR A C 1
ATOM 3205 O O . THR A 1 406 ? -13.828 17.734 27 1 91.31 406 THR A O 1
ATOM 3208 N N . VAL A 1 407 ? -14.883 16.031 25.969 1 93.44 407 VAL A N 1
ATOM 3209 C CA . VAL A 1 407 ? -15.43 16.922 24.938 1 93.44 407 VAL A CA 1
ATOM 3210 C C . VAL A 1 407 ? -16.953 16.922 25.016 1 93.44 407 VAL A C 1
ATOM 3212 O O . VAL A 1 407 ? -17.594 15.867 24.891 1 93.44 407 VAL A O 1
ATOM 3215 N N . ASP A 1 408 ? -17.5 18.094 25.156 1 91.56 408 ASP A N 1
ATOM 3216 C CA . ASP A 1 408 ? -18.953 18.234 25.156 1 91.56 408 ASP A CA 1
ATOM 3217 C C . ASP A 1 408 ? -19.516 18.219 23.734 1 91.56 408 ASP A C 1
ATOM 3219 O O . ASP A 1 408 ? -20.547 17.609 23.469 1 91.56 408 ASP A O 1
ATOM 3223 N N . LYS A 1 409 ? -18.828 18.922 22.906 1 92.75 409 LYS A N 1
ATOM 3224 C CA . LYS A 1 409 ? -19.266 19 21.516 1 92.75 409 LYS A CA 1
ATOM 3225 C C . LYS A 1 409 ? -18.109 19.359 20.594 1 92.75 409 LYS A C 1
ATOM 3227 O O . LYS A 1 409 ? -17.078 19.859 21.047 1 92.75 409 LYS A O 1
ATOM 3232 N N . LEU A 1 410 ? -18.312 19.062 19.375 1 94.81 410 LEU A N 1
ATOM 3233 C CA . LEU A 1 410 ? -17.359 19.375 18.312 1 94.81 410 LEU A CA 1
ATOM 3234 C C . LEU A 1 410 ? -18.016 20.25 17.25 1 94.81 410 LEU A C 1
ATOM 3236 O O . LEU A 1 410 ? -19.094 19.938 16.75 1 94.81 410 LEU A O 1
ATOM 3240 N N . VAL A 1 411 ? -17.422 21.422 17.047 1 93.06 411 VAL A N 1
ATOM 3241 C CA . VAL A 1 411 ? -17.875 22.328 15.992 1 93.06 411 VAL A CA 1
ATOM 3242 C C . VAL A 1 411 ? -16.938 22.266 14.797 1 93.06 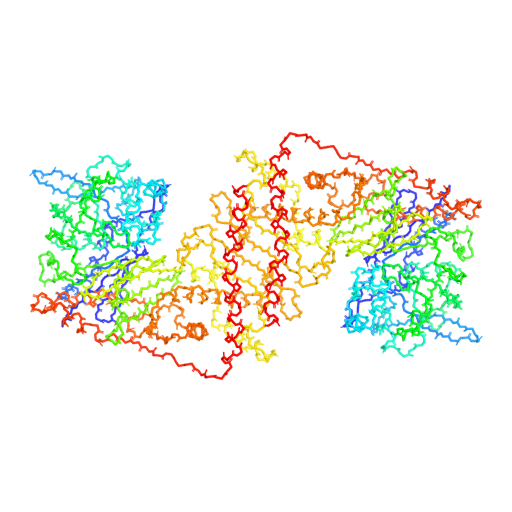411 VAL A C 1
ATOM 3244 O O . VAL A 1 411 ? -15.75 22.578 14.914 1 93.06 411 VAL A O 1
ATOM 3247 N N . ILE A 1 412 ? -17.469 21.906 13.664 1 92.75 412 ILE A N 1
ATOM 3248 C CA . ILE A 1 412 ? -16.641 21.719 12.477 1 92.75 412 ILE A CA 1
ATOM 3249 C C . ILE A 1 412 ? -16.953 22.797 11.445 1 92.75 412 ILE A C 1
ATOM 3251 O O . ILE A 1 412 ? -18.109 23.172 11.273 1 92.75 412 ILE A O 1
ATOM 3255 N N . VAL A 1 413 ? -15.914 23.312 10.828 1 88.19 413 VAL A N 1
ATOM 3256 C CA . VAL A 1 413 ? -16.031 24.234 9.711 1 88.19 413 VAL A CA 1
ATOM 3257 C C . VAL A 1 413 ? -15.086 23.812 8.586 1 88.19 413 VAL A C 1
ATOM 3259 O O . VAL A 1 413 ? -14.203 22.969 8.797 1 88.19 413 VAL A O 1
ATOM 3262 N N . GLY A 1 414 ? -15.32 24.359 7.332 1 82 414 GLY A N 1
ATOM 3263 C CA . GLY A 1 414 ? -14.469 24.031 6.195 1 82 414 GLY A CA 1
ATOM 3264 C C . GLY A 1 414 ? -15.094 23.016 5.258 1 82 414 GLY A C 1
ATOM 3265 O O . GLY A 1 414 ? -16.281 22.719 5.363 1 82 414 GLY A O 1
ATOM 3266 N N . SER A 1 415 ? -14.281 22.469 4.434 1 79.81 415 SER A N 1
ATOM 3267 C CA . SER A 1 415 ? -14.781 21.641 3.33 1 79.81 415 SER A CA 1
ATOM 3268 C C . SER A 1 415 ? -15.375 20.328 3.834 1 79.81 415 SER A C 1
ATOM 3270 O O . SER A 1 415 ? -16.375 19.859 3.293 1 79.81 415 SER A O 1
ATOM 3272 N N . GLN A 1 416 ? -14.82 19.781 4.848 1 87.62 416 GLN A N 1
ATOM 3273 C CA . GLN A 1 416 ? -15.289 18.484 5.348 1 87.62 416 GLN A CA 1
ATOM 3274 C C . GLN A 1 416 ? -16.656 18.625 6.016 1 87.62 416 GLN A C 1
ATOM 3276 O O . GLN A 1 416 ? -17.375 17.641 6.172 1 87.62 416 GLN A O 1
ATOM 3281 N N . ALA A 1 417 ? -17.016 19.797 6.453 1 89.25 417 ALA A N 1
ATOM 3282 C CA . ALA A 1 417 ? -18.297 20.047 7.105 1 89.25 417 ALA A CA 1
ATOM 3283 C C . ALA A 1 417 ? -19.453 19.828 6.137 1 89.25 417 ALA A C 1
ATOM 3285 O O . ALA A 1 417 ? -20.609 19.672 6.555 1 89.25 417 ALA A O 1
ATOM 3286 N N . LYS A 1 418 ? -19.141 19.781 4.898 1 87.06 418 LYS A N 1
ATOM 3287 C CA . LYS A 1 418 ? -20.172 19.641 3.869 1 87.06 418 LYS A CA 1
ATOM 3288 C C . LYS A 1 418 ? -20.469 18.172 3.576 1 87.06 418 LYS A C 1
ATOM 3290 O O . LYS A 1 418 ? -21.453 17.859 2.9 1 87.06 418 LYS A O 1
ATOM 3295 N N . ASN A 1 419 ? -19.672 17.328 4.051 1 93.06 419 ASN A N 1
ATOM 3296 C CA . ASN A 1 419 ? -19.828 15.914 3.76 1 93.06 419 ASN A CA 1
ATOM 3297 C C . ASN A 1 419 ? -20.625 15.195 4.84 1 93.06 419 ASN A C 1
ATOM 3299 O O . ASN A 1 419 ? -20.094 14.867 5.902 1 93.06 419 ASN A O 1
ATOM 3303 N N . ALA A 1 420 ? -21.828 14.844 4.527 1 93 420 ALA A N 1
ATOM 3304 C CA . ALA A 1 420 ? -22.75 14.258 5.496 1 93 420 ALA A CA 1
ATOM 3305 C C . ALA A 1 420 ? -22.25 12.906 5.992 1 93 420 ALA A C 1
ATOM 3307 O O . ALA A 1 420 ? -22.422 12.57 7.168 1 93 420 ALA A O 1
ATOM 3308 N N . ARG A 1 421 ? -21.719 12.164 5.137 1 93.88 421 ARG A N 1
ATOM 3309 C CA . ARG A 1 421 ? -21.203 10.852 5.527 1 93.88 421 ARG A CA 1
ATOM 3310 C C . ARG A 1 421 ? -20.078 10.992 6.543 1 93.88 421 ARG A C 1
ATOM 3312 O O . ARG A 1 421 ? -20.016 10.242 7.52 1 93.88 421 ARG A O 1
ATOM 3319 N N . PHE A 1 422 ? -19.234 11.898 6.277 1 95.94 422 PHE A N 1
ATOM 3320 C CA . PHE A 1 422 ? -18.125 12.148 7.184 1 95.94 422 PHE A CA 1
ATOM 3321 C C . PHE A 1 422 ? -18.625 12.531 8.57 1 95.94 422 PHE A C 1
ATOM 3323 O O . PHE A 1 422 ? -18.156 11.992 9.578 1 95.94 422 PHE A O 1
ATOM 3330 N N . LEU A 1 423 ? -19.547 13.398 8.617 1 95.31 423 LEU A N 1
ATOM 3331 C CA . LEU A 1 423 ? -20.094 13.883 9.883 1 95.31 423 LEU A CA 1
ATOM 3332 C C . LEU A 1 423 ? -20.781 12.75 10.648 1 95.31 423 LEU A C 1
ATOM 3334 O O . LEU A 1 423 ? -20.625 12.633 11.867 1 95.31 423 LEU A O 1
ATOM 3338 N N . ARG A 1 424 ? -21.453 11.969 9.953 1 93.5 424 ARG A N 1
ATOM 3339 C CA . ARG A 1 424 ? -22.109 10.82 10.57 1 93.5 424 ARG A CA 1
ATOM 3340 C C . ARG A 1 424 ? -21.094 9.844 11.148 1 93.5 424 ARG A C 1
ATOM 3342 O O . ARG A 1 424 ? -21.281 9.32 12.25 1 93.5 424 ARG A O 1
ATOM 3349 N N . LEU A 1 425 ? -20.125 9.586 10.383 1 95.31 425 LEU A N 1
ATOM 3350 C CA . LEU A 1 425 ? -19.078 8.672 10.828 1 95.31 425 LEU A CA 1
ATOM 3351 C C . LEU A 1 425 ? -18.375 9.219 12.062 1 95.31 425 LEU A C 1
ATOM 3353 O O . LEU A 1 425 ? -18.031 8.469 12.977 1 95.31 425 LEU A O 1
ATOM 3357 N N . LEU A 1 426 ? -18.078 10.484 12.039 1 95.44 426 LEU A N 1
ATOM 3358 C CA . LEU A 1 426 ? -17.438 11.148 13.172 1 95.44 426 LEU A CA 1
ATOM 3359 C C . LEU A 1 426 ? -18.281 10.984 14.438 1 95.44 426 LEU A C 1
ATOM 3361 O O . LEU A 1 426 ? -17.75 10.617 15.492 1 95.44 426 LEU A O 1
ATOM 3365 N N . ASN A 1 427 ? -19.531 11.242 14.328 1 94.69 427 ASN A N 1
ATOM 3366 C CA . ASN A 1 427 ? -20.438 11.078 15.453 1 94.69 427 ASN A CA 1
ATOM 3367 C C . ASN A 1 427 ? -20.5 9.625 15.922 1 94.69 427 ASN A C 1
ATOM 3369 O O . ASN A 1 427 ? -20.438 9.352 17.125 1 94.69 427 ASN A O 1
ATOM 3373 N N . LEU A 1 428 ? -20.625 8.781 15.023 1 94.56 428 LEU A N 1
ATOM 3374 C CA . LEU A 1 428 ? -20.75 7.355 15.328 1 94.56 428 LEU A CA 1
ATOM 3375 C C . LEU A 1 428 ? -19.531 6.848 16.078 1 94.56 428 LEU A C 1
ATOM 3377 O O . LEU A 1 428 ? -19.672 6.098 17.047 1 94.56 428 LEU A O 1
ATOM 3381 N N . MET A 1 429 ? -18.375 7.223 15.672 1 95.56 429 MET A N 1
ATOM 3382 C CA . MET A 1 429 ? -17.156 6.648 16.203 1 95.56 429 MET A CA 1
ATOM 3383 C C . MET A 1 429 ? -16.719 7.363 17.484 1 95.56 429 MET A C 1
ATOM 3385 O O . MET A 1 429 ? -16.141 6.75 18.375 1 95.56 429 MET A O 1
ATOM 3389 N N . THR A 1 430 ? -17 8.656 17.609 1 94.5 430 THR A N 1
ATOM 3390 C CA . THR A 1 430 ? -16.516 9.406 18.766 1 94.5 430 THR A CA 1
ATOM 3391 C C . THR A 1 430 ? -17.594 9.484 19.844 1 94.5 430 THR A C 1
ATOM 3393 O O . THR A 1 430 ? -17.281 9.68 21.016 1 94.5 430 THR A O 1
ATOM 3396 N N . GLY A 1 431 ? -18.859 9.391 19.391 1 92.81 431 GLY A N 1
ATOM 3397 C CA . GLY A 1 431 ? -19.969 9.586 20.297 1 92.81 431 GLY A CA 1
ATOM 3398 C C . GLY A 1 431 ? -20.203 11.039 20.656 1 92.81 431 GLY A C 1
ATOM 3399 O O . GLY A 1 431 ? -21.062 11.359 21.484 1 92.81 431 GLY A O 1
ATOM 3400 N N . ILE A 1 432 ? -19.484 11.938 20.109 1 93.88 432 ILE A N 1
ATOM 3401 C CA . ILE A 1 432 ? -19.547 13.359 20.422 1 93.88 432 ILE A CA 1
ATOM 3402 C C . ILE A 1 432 ? -20.547 14.047 19.5 1 93.88 432 ILE A C 1
ATOM 3404 O O . ILE A 1 432 ? -20.625 13.734 18.297 1 93.88 432 ILE A O 1
ATOM 3408 N N . ASP A 1 433 ? -21.281 14.969 20.062 1 93.12 433 ASP A N 1
ATOM 3409 C CA . ASP A 1 433 ? -22.188 15.781 19.25 1 93.12 433 ASP A CA 1
ATOM 3410 C C . ASP A 1 433 ? -21.422 16.656 18.281 1 93.12 433 ASP A C 1
ATOM 3412 O O . ASP A 1 433 ? -20.453 17.328 18.656 1 93.12 433 ASP A O 1
ATOM 3416 N N . VAL A 1 434 ? -21.875 16.625 16.984 1 94.31 434 VAL A N 1
ATOM 3417 C CA . VAL A 1 434 ? -21.219 17.391 15.938 1 94.31 434 VAL A CA 1
ATOM 3418 C C . VAL A 1 434 ? -22.109 18.531 15.469 1 94.31 434 VAL A C 1
ATOM 3420 O O . VAL A 1 434 ? -23.297 18.312 15.18 1 94.31 434 VAL A O 1
ATOM 3423 N N . GLU A 1 435 ? -21.562 19.703 15.469 1 93.06 435 GLU A N 1
ATOM 3424 C CA . GLU A 1 435 ? -22.25 20.891 14.953 1 93.06 435 GLU A CA 1
ATOM 3425 C C . GLU A 1 435 ? -21.453 21.531 13.82 1 93.06 435 GLU A C 1
ATOM 3427 O O . GLU A 1 435 ? -20.219 21.438 13.781 1 93.06 435 GLU A O 1
ATOM 3432 N N . ILE A 1 436 ? -22.156 22.141 12.883 1 91.5 436 ILE A N 1
ATOM 3433 C CA . ILE A 1 436 ? -21.516 22.875 11.789 1 91.5 436 ILE A CA 1
ATOM 3434 C C . ILE A 1 436 ? -21.531 24.375 12.086 1 91.5 436 ILE A C 1
ATOM 3436 O O . ILE A 1 436 ? -22.594 24.938 12.375 1 91.5 436 ILE A O 1
ATOM 3440 N N . GLY A 1 437 ? -20.344 24.906 12.039 1 87 437 GLY A N 1
ATOM 3441 C CA . GLY A 1 437 ? -20.297 26.344 12.203 1 87 437 GLY A CA 1
ATOM 3442 C C . GLY A 1 437 ? -21.156 27.094 11.195 1 87 437 GLY A C 1
ATOM 3443 O O . GLY A 1 437 ? -21.141 26.766 10.008 1 87 437 GLY A O 1
ATOM 3444 N N . ASP A 1 438 ? -22.078 27.891 11.578 1 79.06 438 ASP A N 1
ATOM 3445 C CA . ASP A 1 438 ? -23.047 28.562 10.727 1 79.06 438 ASP A CA 1
ATOM 3446 C C . ASP A 1 438 ? -22.906 30.078 10.828 1 79.06 438 ASP A C 1
ATOM 3448 O O . ASP A 1 438 ? -23.891 30.781 11.039 1 79.06 438 ASP A O 1
ATOM 3452 N N . ASN A 1 439 ? -21.719 30.422 10.773 1 71.81 439 ASN A N 1
ATOM 3453 C CA . ASN A 1 439 ? -21.516 31.859 10.867 1 71.81 439 ASN A CA 1
ATOM 3454 C C . ASN A 1 439 ? -21.484 32.5 9.484 1 71.81 439 ASN A C 1
ATOM 3456 O O . ASN A 1 439 ? -21.141 31.859 8.492 1 71.81 439 ASN A O 1
ATOM 3460 N N . GLU A 1 440 ? -22.219 33.562 9.227 1 59.19 440 GLU A N 1
ATOM 3461 C CA . GLU A 1 440 ? -22.453 34.281 7.969 1 59.19 440 GLU A CA 1
ATOM 3462 C C . GLU A 1 440 ? -21.172 34.406 7.164 1 59.19 440 GLU A C 1
ATOM 3464 O O . GLU A 1 440 ? -21.203 34.812 6 1 59.19 440 GLU A O 1
ATOM 3469 N N . ALA A 1 441 ? -20.125 34.125 7.719 1 55.72 441 ALA A N 1
ATOM 3470 C CA . ALA A 1 441 ? -18.875 34.5 7.055 1 55.72 441 ALA A CA 1
ATOM 3471 C C . ALA A 1 441 ? -18.438 33.406 6.066 1 55.72 441 ALA A C 1
ATOM 3473 O O . ALA A 1 441 ? -17.438 33.594 5.355 1 55.72 441 ALA A O 1
ATOM 3474 N N . GLY A 1 442 ? -19.312 32.5 5.777 1 55.56 442 GLY A N 1
ATOM 3475 C CA . GLY A 1 442 ? -18.906 31.453 4.855 1 55.56 442 GLY A CA 1
ATOM 3476 C C . GLY A 1 442 ? -17.609 30.766 5.262 1 55.56 442 GLY A C 1
ATOM 3477 O O . GLY A 1 442 ? -17.484 30.297 6.391 1 55.56 442 GLY A O 1
ATOM 3478 N N . THR A 1 443 ? -16.594 30.844 4.207 1 56.53 443 THR A N 1
ATOM 3479 C CA . THR A 1 443 ? -15.297 30.172 4.289 1 56.53 443 THR A CA 1
ATOM 3480 C C . THR A 1 443 ? -14.281 31.062 4.992 1 56.53 443 THR A C 1
ATOM 3482 O O . THR A 1 443 ? -13.172 30.625 5.297 1 56.53 443 THR A O 1
ATOM 3485 N N . ASP A 1 444 ? -14.695 32.156 5.418 1 74.88 444 ASP A N 1
ATOM 3486 C CA . ASP A 1 444 ? -13.625 33.031 5.91 1 74.88 444 ASP A CA 1
ATOM 3487 C C . ASP A 1 444 ? -13.742 33.25 7.418 1 74.88 444 ASP A C 1
ATOM 3489 O O . ASP A 1 444 ? -13.781 34.375 7.887 1 74.88 444 ASP A O 1
ATOM 3493 N N . GLU A 1 445 ? -13.578 32.156 8.141 1 83.25 445 GLU A N 1
ATOM 3494 C CA . GLU A 1 445 ? -13.812 32.031 9.578 1 83.25 445 GLU A CA 1
ATOM 3495 C C . GLU A 1 445 ? -12.797 32.844 10.375 1 83.25 445 GLU A C 1
ATOM 3497 O O . GLU A 1 445 ? -13.148 33.5 11.359 1 83.25 445 GLU A O 1
ATOM 3502 N N . VAL A 1 446 ? -11.562 32.938 9.867 1 89.19 446 VAL A N 1
ATOM 3503 C CA . VAL A 1 446 ? -10.516 33.625 10.633 1 89.19 446 VAL A CA 1
ATOM 3504 C C . VAL A 1 446 ? -10.727 35.125 10.57 1 89.19 446 VAL A C 1
ATOM 3506 O O . VAL A 1 446 ? -10.586 35.812 11.586 1 89.19 446 VAL A O 1
ATOM 3509 N N . ALA A 1 447 ? -11.109 35.625 9.422 1 93.38 447 ALA A N 1
ATOM 3510 C CA . ALA A 1 447 ? -11.336 37.062 9.281 1 93.38 447 ALA A CA 1
ATOM 3511 C C . ALA A 1 447 ? -12.477 37.531 10.172 1 93.38 447 ALA A C 1
ATOM 3513 O O . ALA A 1 447 ? -12.398 38.594 10.797 1 93.38 447 ALA A O 1
ATOM 3514 N N . ARG A 1 448 ? -13.453 36.75 10.211 1 93.56 448 ARG A N 1
ATOM 3515 C CA . ARG A 1 448 ? -14.562 37.125 11.094 1 93.56 448 ARG A CA 1
ATOM 3516 C C . ARG A 1 448 ? -14.156 37 12.555 1 93.56 448 ARG A C 1
ATOM 3518 O O . ARG A 1 448 ? -14.586 37.781 13.391 1 93.56 448 ARG A O 1
ATOM 3525 N N . GLY A 1 449 ? -13.438 35.969 12.867 1 94.62 449 GLY A N 1
ATOM 3526 C CA . GLY A 1 449 ? -12.883 35.875 14.211 1 94.62 449 GLY A CA 1
ATOM 3527 C C . GLY A 1 449 ? -12.102 37.094 14.617 1 94.62 449 GLY A C 1
ATOM 3528 O O . GLY A 1 449 ? -12.25 37.594 15.734 1 94.62 449 GLY A O 1
ATOM 3529 N N . ALA A 1 450 ? -11.273 37.562 13.703 1 96.31 450 ALA A N 1
ATOM 3530 C CA . ALA A 1 450 ? -10.516 38.781 13.93 1 96.31 450 ALA A CA 1
ATOM 3531 C C . ALA A 1 450 ? -11.453 39.969 14.125 1 96.31 450 ALA A C 1
ATOM 3533 O O . ALA A 1 450 ? -11.188 40.844 14.945 1 96.31 450 ALA A O 1
ATOM 3534 N N . PHE A 1 451 ? -12.523 40 13.352 1 96.19 451 PHE A N 1
ATOM 3535 C CA . PHE A 1 451 ? -13.555 41.031 13.484 1 96.19 451 PHE A CA 1
ATOM 3536 C C . PHE A 1 451 ? -14.133 41.031 14.898 1 96.19 451 PHE A C 1
ATOM 3538 O O . PHE A 1 451 ? -14.297 42.094 15.508 1 96.19 451 PHE A O 1
ATOM 3545 N N . LEU A 1 452 ? -14.453 39.875 15.367 1 95.69 452 LEU A N 1
ATOM 3546 C CA . LEU A 1 452 ? -14.992 39.75 16.719 1 95.69 452 LEU A CA 1
ATOM 3547 C C . LEU A 1 452 ? -13.977 40.25 17.75 1 95.69 452 LEU A C 1
ATOM 3549 O O . LEU A 1 452 ? -14.352 40.875 18.75 1 95.69 452 LEU A O 1
ATOM 3553 N N . LEU A 1 453 ? -12.766 39.938 17.531 1 97.44 453 LEU A N 1
ATOM 3554 C CA . LEU A 1 453 ? -11.719 40.375 18.438 1 97.44 453 LEU A CA 1
ATOM 3555 C C . LEU A 1 453 ? -11.594 41.906 18.422 1 97.44 453 LEU A C 1
ATOM 3557 O O . LEU A 1 453 ? -11.336 42.531 19.453 1 97.44 453 LEU A O 1
ATOM 3561 N N . ALA A 1 454 ? -11.703 42.469 17.234 1 98.19 454 ALA A N 1
ATOM 3562 C CA . ALA A 1 454 ? -11.703 43.938 17.125 1 98.19 454 ALA A CA 1
ATOM 3563 C C . ALA A 1 454 ? -12.836 44.531 17.953 1 98.19 454 ALA A C 1
ATOM 3565 O O . ALA A 1 454 ? -12.641 45.562 18.641 1 98.19 454 ALA A O 1
ATOM 3566 N N . ARG A 1 455 ? -13.953 43.938 17.875 1 97.12 455 ARG A N 1
ATOM 3567 C CA . ARG A 1 455 ? -15.102 44.375 18.656 1 97.12 455 ARG A CA 1
ATOM 3568 C C . ARG A 1 455 ? -14.828 44.25 20.156 1 97.12 455 ARG A C 1
ATOM 3570 O O . ARG A 1 455 ? -15.164 45.156 20.938 1 97.12 455 ARG A O 1
ATOM 3577 N N . LEU A 1 456 ? -14.281 43.188 20.5 1 97.38 456 LEU A N 1
ATOM 3578 C CA . LEU A 1 456 ? -13.883 42.969 21.891 1 97.38 456 LEU A CA 1
ATOM 3579 C C . LEU A 1 456 ? -12.953 44.094 22.359 1 97.38 456 LEU A C 1
ATOM 3581 O O . LEU A 1 456 ? -13.164 44.656 23.438 1 97.38 456 LEU A O 1
ATOM 3585 N N . GLY A 1 457 ? -11.945 44.406 21.594 1 97.31 457 GLY A N 1
ATOM 3586 C CA . GLY A 1 457 ? -11.016 45.469 21.922 1 97.31 457 GLY A CA 1
ATOM 3587 C C . GLY A 1 457 ? -11.695 46.812 22.109 1 97.31 457 GLY A C 1
ATOM 3588 O O . GLY A 1 457 ? -11.344 47.562 23.016 1 97.31 457 GLY A O 1
ATOM 3589 N N . LYS A 1 458 ? -12.609 47.094 21.281 1 97.69 458 LYS A N 1
ATOM 3590 C CA . LYS A 1 458 ? -13.352 48.344 21.375 1 97.69 458 LYS A CA 1
ATOM 3591 C C . LYS A 1 458 ? -14.133 48.438 22.688 1 97.69 458 LYS A C 1
ATOM 3593 O O . LYS A 1 458 ? -14.094 49.438 23.375 1 97.69 458 LYS A O 1
ATOM 3598 N N . LEU A 1 459 ? -14.781 47.344 22.969 1 97.06 459 LEU A N 1
ATOM 3599 C CA . LEU A 1 459 ? -15.57 47.312 24.203 1 97.06 459 LEU A CA 1
ATOM 3600 C C . LEU A 1 459 ? -14.672 47.469 25.422 1 97.06 459 LEU A C 1
ATOM 3602 O O . LEU A 1 459 ? -15.016 48.219 26.344 1 97.06 459 LEU A O 1
ATOM 3606 N N . VAL A 1 460 ? -13.594 46.844 25.422 1 96.44 460 VAL A N 1
ATOM 3607 C CA . VAL A 1 460 ? -12.672 46.938 26.547 1 96.44 460 VAL A CA 1
ATOM 3608 C C . VAL A 1 460 ? -12.125 48.344 26.641 1 96.44 460 VAL A C 1
ATOM 3610 O O . VAL A 1 460 ? -11.953 48.875 27.75 1 96.44 460 VAL A O 1
ATOM 3613 N N . SER A 1 461 ? -11.812 48.969 25.516 1 95.5 461 SER A N 1
ATOM 3614 C CA . SER A 1 461 ? -11.297 50.312 25.5 1 95.5 461 SER A CA 1
ATOM 3615 C C . SER A 1 461 ? -12.305 51.312 26.078 1 95.5 461 SER A C 1
ATOM 3617 O O . SER A 1 461 ? -11.938 52.406 26.531 1 95.5 461 SER A O 1
ATOM 3619 N N . LEU A 1 462 ? -13.594 50.938 26.125 1 94.19 462 LEU A N 1
ATOM 3620 C CA . LEU A 1 462 ? -14.664 51.75 26.703 1 94.19 462 LEU A CA 1
ATOM 3621 C C . LEU A 1 462 ? -14.945 51.344 28.141 1 94.19 462 LEU A C 1
ATOM 3623 O O . LEU A 1 462 ? -16.047 51.562 28.656 1 94.19 462 LEU A O 1
ATOM 3627 N N . SER A 1 463 ? -14.07 50.688 28.734 1 90.38 463 SER A N 1
ATOM 3628 C CA . SER A 1 463 ? -14.008 50.406 30.172 1 90.38 463 SER A CA 1
ATOM 3629 C C . SER A 1 463 ? -14.914 49.25 30.531 1 90.38 463 SER A C 1
ATOM 3631 O O . SER A 1 463 ? -15.328 49.094 31.688 1 90.38 463 SER A O 1
ATOM 3633 N N . HIS A 1 464 ? -15.188 48.438 29.578 1 89.44 464 HIS A N 1
ATOM 3634 C CA . HIS A 1 464 ? -15.844 47.188 29.906 1 89.44 464 HIS A CA 1
ATOM 3635 C C . HIS A 1 464 ? -14.836 46.156 30.453 1 89.44 464 HIS A C 1
ATOM 3637 O O . HIS A 1 464 ? -13.688 46.125 30.016 1 89.44 464 HIS A O 1
ATOM 3643 N N . ASP A 1 465 ? -15.391 45.406 31.391 1 94.38 465 ASP A N 1
ATOM 3644 C CA . ASP A 1 465 ? -14.594 44.281 31.859 1 94.38 465 ASP A CA 1
ATOM 3645 C C . ASP A 1 465 ? -14.328 43.312 30.734 1 94.38 465 ASP A C 1
ATOM 3647 O O . ASP A 1 465 ? -15.211 43.031 29.922 1 94.38 465 ASP A O 1
ATOM 3651 N N . TYR A 1 466 ? -13.156 42.719 30.641 1 95.12 466 TYR A N 1
ATOM 3652 C CA . TYR A 1 466 ? -12.727 41.875 29.547 1 95.12 466 TYR A CA 1
ATOM 3653 C C . TYR A 1 466 ? -13.656 40.656 29.422 1 95.12 466 TYR A C 1
ATOM 3655 O O . TYR A 1 466 ? -14.102 40.312 28.328 1 95.12 466 TYR A O 1
ATOM 3663 N N . THR A 1 467 ? -13.977 40.031 30.516 1 94.25 467 THR A N 1
ATOM 3664 C CA . THR A 1 467 ? -14.781 38.812 30.5 1 94.25 467 THR A CA 1
ATOM 3665 C C . THR A 1 467 ? -16.188 39.094 29.984 1 94.25 467 THR A C 1
ATOM 3667 O O . THR A 1 467 ? -16.75 38.344 29.203 1 94.25 467 THR A O 1
ATOM 3670 N N . THR A 1 468 ? -16.734 40.156 30.469 1 94.56 468 THR A N 1
ATOM 3671 C CA . THR A 1 468 ? -18.078 40.562 30.047 1 94.56 468 THR A CA 1
ATOM 3672 C C . THR A 1 468 ? -18.094 40.875 28.547 1 94.56 468 THR A C 1
ATOM 3674 O O . THR A 1 468 ? -18.984 40.438 27.828 1 94.56 468 THR A O 1
ATOM 3677 N N . ALA A 1 469 ? -17.109 41.656 28.125 1 95.75 469 ALA A N 1
ATOM 3678 C CA . ALA A 1 469 ? -17 42 26.719 1 95.75 469 ALA A CA 1
ATOM 3679 C C . ALA A 1 469 ? -16.797 40.75 25.859 1 95.75 469 ALA A C 1
ATOM 3681 O O . ALA A 1 469 ? -17.391 40.625 24.781 1 95.75 469 ALA A O 1
ATOM 3682 N N . PHE A 1 470 ? -15.945 39.875 26.344 1 95 470 PHE A N 1
ATOM 3683 C CA . PHE A 1 470 ? -15.664 38.625 25.688 1 95 470 PHE A CA 1
ATOM 3684 C C . PHE A 1 470 ? -16.938 37.844 25.453 1 95 470 PHE A C 1
ATOM 3686 O O . PHE A 1 470 ? -17.219 37.406 24.328 1 95 470 PHE A O 1
ATOM 3693 N N . ASN A 1 471 ? -17.75 37.656 26.422 1 93.44 471 ASN A N 1
ATOM 3694 C CA . ASN A 1 471 ? -19 36.906 26.328 1 93.44 471 ASN A CA 1
ATOM 3695 C C . ASN A 1 471 ? -19.984 37.594 25.375 1 93.44 471 ASN A C 1
ATOM 3697 O O . ASN A 1 471 ? -20.719 36.938 24.656 1 93.44 471 ASN A O 1
ATOM 3701 N N . GLN A 1 472 ? -19.984 38.875 25.422 1 94.12 472 GLN A N 1
ATOM 3702 C CA . GLN A 1 472 ? -20.906 39.625 24.578 1 94.12 472 GLN A CA 1
ATOM 3703 C C . GLN A 1 472 ? -20.594 39.438 23.094 1 94.12 472 GLN A C 1
ATOM 3705 O O . GLN A 1 472 ? -21.5 39.25 22.281 1 94.12 472 GLN A O 1
ATOM 3710 N N . VAL A 1 473 ? -19.328 39.438 22.766 1 94.38 473 VAL A N 1
ATOM 3711 C CA . VAL A 1 473 ? -18.969 39.438 21.359 1 94.38 473 VAL A CA 1
ATOM 3712 C C . VAL A 1 473 ? -19.172 38.031 20.781 1 94.38 473 VAL A C 1
ATOM 3714 O O . VAL A 1 473 ? -19.469 37.906 19.594 1 94.38 473 VAL A O 1
ATOM 3717 N N . ILE A 1 474 ? -19.094 37 21.609 1 92.06 474 ILE A N 1
ATOM 3718 C CA . ILE A 1 474 ? -19.203 35.656 21.062 1 92.06 474 ILE A CA 1
ATOM 3719 C C . ILE A 1 474 ? -20.641 35.156 21.172 1 92.06 474 ILE A C 1
ATOM 3721 O O . ILE A 1 474 ? -20.969 34.062 20.719 1 92.06 474 ILE A O 1
ATOM 3725 N N . GLN A 1 475 ? -21.5 35.906 21.75 1 90.88 475 GLN A N 1
ATOM 3726 C CA . GLN A 1 475 ? -22.891 35.531 22 1 90.88 475 GLN A CA 1
ATOM 3727 C C . GLN A 1 475 ? -23.609 35.219 20.703 1 90.88 475 GLN A C 1
ATOM 3729 O O . GLN A 1 475 ? -24.516 34.375 20.672 1 90.88 475 GLN A O 1
ATOM 3734 N N . GLN A 1 476 ? -23.172 35.812 19.672 1 84.5 476 GLN A N 1
ATOM 3735 C CA . GLN A 1 476 ? -23.875 35.656 18.406 1 84.5 476 GLN A CA 1
ATOM 3736 C C . GLN A 1 476 ? -23.281 34.5 17.578 1 84.5 476 GLN A C 1
ATOM 3738 O O . GLN A 1 476 ? -23.797 34.188 16.5 1 84.5 476 GLN A O 1
ATOM 3743 N N . ASN A 1 477 ? -22.234 33.969 18.078 1 89.38 477 ASN A N 1
ATOM 3744 C CA . ASN A 1 477 ? -21.719 32.781 17.359 1 89.38 477 ASN A CA 1
ATOM 3745 C C . ASN A 1 477 ? -22.734 31.656 17.328 1 89.38 477 ASN A C 1
ATOM 3747 O O . ASN A 1 477 ? -23.422 31.406 18.328 1 89.38 477 ASN A O 1
ATOM 3751 N N . ARG A 1 478 ? -22.922 31.078 16.156 1 85.69 478 ARG A N 1
ATOM 3752 C CA . ARG A 1 478 ? -23.938 30.062 15.969 1 85.69 478 ARG A CA 1
ATOM 3753 C C . ARG A 1 478 ? -23.344 28.797 15.328 1 85.69 478 ARG A C 1
ATOM 3755 O O . ARG A 1 478 ? -22.391 28.891 14.555 1 85.69 478 ARG A O 1
ATOM 3762 N N . ALA A 1 479 ? -23.844 27.734 15.781 1 87.38 479 ALA A N 1
ATOM 3763 C CA . ALA A 1 479 ? -23.578 26.453 15.148 1 87.38 479 ALA A CA 1
ATOM 3764 C C . ALA A 1 479 ? -24.859 25.625 15.016 1 87.38 479 ALA A C 1
ATOM 3766 O O . ALA A 1 479 ? -25.797 25.812 15.789 1 87.38 479 ALA A O 1
ATOM 3767 N N . LYS A 1 480 ? -24.906 24.859 13.961 1 88.56 480 LYS A N 1
ATOM 3768 C CA . LYS A 1 480 ? -26.062 24.031 13.727 1 88.56 480 LYS A CA 1
ATOM 3769 C C . LYS A 1 480 ? -25.781 22.562 14.062 1 88.56 480 LYS A C 1
ATOM 3771 O O . LYS A 1 480 ? -24.828 21.984 13.547 1 88.56 480 LYS A O 1
ATOM 3776 N N . LYS A 1 481 ? -26.641 22.047 14.883 1 88.75 481 LYS A N 1
ATOM 3777 C CA . LYS A 1 481 ? -26.484 20.641 15.242 1 88.75 481 LYS A CA 1
ATOM 3778 C C . LYS A 1 481 ? -26.828 19.734 14.055 1 88.75 481 LYS A C 1
ATOM 3780 O O . LYS A 1 481 ? -27.781 20 13.312 1 88.75 481 LYS A O 1
ATOM 3785 N N . VAL A 1 482 ? -26.016 18.766 13.898 1 87.81 482 VAL A N 1
ATOM 3786 C CA . VAL A 1 482 ? -26.281 17.766 12.859 1 87.81 482 VAL A CA 1
ATOM 3787 C C . VAL A 1 482 ? -27.078 16.609 13.445 1 87.81 482 VAL A C 1
ATOM 3789 O O . VAL A 1 482 ? -26.688 16.016 14.445 1 87.81 482 VAL A O 1
ATOM 3792 N N . GLU A 1 483 ? -28.203 16.281 12.891 1 83.44 483 GLU A N 1
ATOM 3793 C CA . GLU A 1 483 ? -29.047 15.172 13.344 1 83.44 483 GLU A CA 1
ATOM 3794 C C . GLU A 1 483 ? -28.781 13.906 12.539 1 83.44 483 GLU A C 1
ATOM 3796 O O . GLU A 1 483 ? -28.688 13.961 11.305 1 83.44 483 GLU A O 1
ATOM 3801 N N . PHE A 1 484 ? -28.469 12.898 13.336 1 78.31 484 PHE A N 1
ATOM 3802 C CA . PHE A 1 484 ? -28.203 11.633 12.641 1 78.31 484 PHE A CA 1
ATOM 3803 C C . PHE A 1 484 ? -29.328 10.641 12.906 1 78.31 484 PHE A C 1
ATOM 3805 O O . PHE A 1 484 ? -29.859 10.578 14.016 1 78.31 484 PHE A O 1
ATOM 3812 N N . ALA A 1 485 ? -30 10 11.93 1 61.59 485 ALA A N 1
ATOM 3813 C CA . ALA A 1 485 ? -31.062 9.008 12.055 1 61.59 485 ALA A CA 1
ATOM 3814 C C . ALA A 1 485 ? -30.547 7.711 12.664 1 61.59 485 ALA A C 1
ATOM 3816 O O . ALA A 1 485 ? -29.406 7.316 12.406 1 61.59 485 ALA A O 1
ATOM 3817 N N . GLY A 1 486 ? -31.125 6.906 13.773 1 58.5 486 GLY A N 1
ATOM 3818 C CA . GLY A 1 486 ? -30.766 5.805 14.648 1 58.5 486 GLY A CA 1
ATOM 3819 C C . GLY A 1 486 ? -30.562 4.496 13.906 1 58.5 486 GLY A C 1
ATOM 3820 O O . GLY A 1 486 ? -30.109 3.506 14.492 1 58.5 486 GLY A O 1
ATOM 3821 N N . GLY A 1 487 ? -31 4.18 12.852 1 50.03 487 GLY A N 1
ATOM 3822 C CA . GLY A 1 487 ? -31.234 2.799 12.469 1 50.03 487 GLY A CA 1
ATOM 3823 C C . GLY A 1 487 ? -29.969 2 12.273 1 50.03 487 GLY A C 1
ATOM 3824 O O . GLY A 1 487 ? -29.766 0.969 12.922 1 50.03 487 GLY A O 1
ATOM 3825 N N . LYS A 1 488 ? -29.328 1.827 11.195 1 56.41 488 LYS A N 1
ATOM 3826 C CA . LYS A 1 488 ? -28.25 0.998 10.68 1 56.41 488 LYS A CA 1
ATOM 3827 C C . LYS A 1 488 ? -26.938 1.294 11.406 1 56.41 488 LYS A C 1
ATOM 3829 O O . LYS A 1 488 ? -25.891 0.738 11.062 1 56.41 488 LYS A O 1
ATOM 3834 N N . HIS A 1 489 ? -27 1.773 12.656 1 75.31 489 HIS A N 1
ATOM 3835 C CA . HIS A 1 489 ? -25.906 2.441 13.344 1 75.31 489 HIS A CA 1
ATOM 3836 C C . HIS A 1 489 ? -25.141 1.464 14.227 1 75.31 489 HIS A C 1
ATOM 3838 O O . HIS A 1 489 ? -23.906 1.524 14.297 1 75.31 489 HIS A O 1
ATOM 3844 N N . GLU A 1 490 ? -25.766 0.332 14.508 1 80.25 490 GLU A N 1
ATOM 3845 C CA . GLU A 1 490 ? -25.078 -0.527 15.461 1 80.25 490 GLU A CA 1
ATOM 3846 C C . GLU A 1 490 ? -24.094 -1.452 14.766 1 80.25 490 GLU A C 1
ATOM 3848 O O . GLU A 1 490 ? -22.969 -1.647 15.242 1 80.25 490 GLU A O 1
ATOM 3853 N N . LYS A 1 491 ? -24.469 -2.055 13.609 1 88.25 491 LYS A N 1
ATOM 3854 C CA . LYS A 1 491 ? -23.594 -2.947 12.859 1 88.25 491 LYS A CA 1
ATOM 3855 C C . LYS A 1 491 ? -22.344 -2.211 12.375 1 88.25 491 LYS A C 1
ATOM 3857 O O . LYS A 1 491 ? -21.234 -2.727 12.492 1 88.25 491 LYS A O 1
ATOM 3862 N N . ASN A 1 492 ? -22.547 -1.085 11.883 1 92.75 492 ASN A N 1
ATOM 3863 C CA . ASN A 1 492 ? -21.406 -0.285 11.422 1 92.75 492 ASN A CA 1
ATOM 3864 C C . ASN A 1 492 ? -20.5 0.114 12.578 1 92.75 492 ASN A C 1
ATOM 3866 O O . ASN A 1 492 ? -19.281 0.138 12.43 1 92.75 492 ASN A O 1
ATOM 3870 N N . HIS A 1 493 ? -21.188 0.407 13.703 1 94.81 493 HIS A N 1
ATOM 3871 C CA . HIS A 1 493 ? -20.375 0.79 14.859 1 94.81 493 HIS A CA 1
ATOM 3872 C C . HIS A 1 493 ? -19.469 -0.35 15.297 1 94.81 493 HIS A C 1
ATOM 3874 O O . HIS A 1 493 ? -18.297 -0.13 15.586 1 94.81 493 HIS A O 1
ATOM 3880 N N . THR A 1 494 ? -19.969 -1.527 15.352 1 95.31 494 THR A N 1
ATOM 3881 C CA . THR A 1 494 ? -19.188 -2.697 15.742 1 95.31 494 THR A CA 1
ATOM 3882 C C . THR A 1 494 ? -18.047 -2.947 14.758 1 95.31 494 THR A C 1
ATOM 3884 O O . THR A 1 494 ? -16.906 -3.162 15.164 1 95.31 494 THR A O 1
ATOM 3887 N N . LEU A 1 495 ? -18.375 -2.947 13.523 1 96.38 495 LEU A N 1
ATOM 3888 C CA . LEU A 1 495 ? -17.406 -3.164 12.469 1 96.38 495 LEU A CA 1
ATOM 3889 C C . LEU A 1 495 ? -16.297 -2.109 12.523 1 96.38 495 LEU A C 1
ATOM 3891 O O . LEU A 1 495 ? -15.117 -2.441 12.453 1 96.38 495 LEU A O 1
ATOM 3895 N N . LEU A 1 496 ? -16.688 -0.904 12.641 1 97.56 496 LEU A N 1
ATOM 3896 C CA . LEU A 1 496 ? -15.742 0.2 12.602 1 97.56 496 LEU A CA 1
ATOM 3897 C C . LEU A 1 496 ? -14.906 0.244 13.883 1 97.56 496 LEU A C 1
ATOM 3899 O O . LEU A 1 496 ? -13.766 0.707 13.867 1 97.56 496 LEU A O 1
ATOM 3903 N N . THR A 1 497 ? -15.438 -0.226 14.969 1 97.31 497 THR A N 1
ATOM 3904 C CA . THR A 1 497 ? -14.656 -0.342 16.188 1 97.31 497 THR A CA 1
ATOM 3905 C C . THR A 1 497 ? -13.516 -1.335 16.016 1 97.31 497 THR A C 1
ATOM 3907 O O . THR A 1 497 ? -12.398 -1.101 16.484 1 97.31 497 THR A O 1
ATOM 3910 N N . LYS A 1 498 ? -13.789 -2.42 15.336 1 97.81 498 LYS A N 1
ATOM 3911 C CA . LYS A 1 498 ? -12.734 -3.375 15.023 1 97.81 498 LYS A CA 1
ATOM 3912 C C . LYS A 1 498 ? -11.68 -2.748 14.109 1 97.81 498 LYS A C 1
ATOM 3914 O O . LYS A 1 498 ? -10.484 -2.934 14.32 1 97.81 498 LYS A O 1
ATOM 3919 N N . LYS A 1 499 ? -12.125 -2.049 13.133 1 98.12 499 LYS A N 1
ATOM 3920 C CA . LYS A 1 499 ? -11.195 -1.376 12.227 1 98.12 499 LYS A CA 1
ATOM 3921 C C . LYS A 1 499 ? -10.359 -0.333 12.969 1 98.12 499 LYS A C 1
ATOM 3923 O O . LYS A 1 499 ? -9.195 -0.106 12.625 1 98.12 499 LYS A O 1
ATOM 3928 N N . TYR A 1 500 ? -11 0.306 13.938 1 98.31 500 TYR A N 1
ATOM 3929 C CA . TYR A 1 500 ? -10.258 1.262 14.75 1 98.31 500 TYR A CA 1
ATOM 3930 C C . TYR A 1 500 ? -9.125 0.574 15.5 1 98.31 500 TYR A C 1
ATOM 3932 O O . TYR A 1 500 ? -8.023 1.122 15.617 1 98.31 500 TYR A O 1
ATOM 3940 N N . GLU A 1 501 ? -9.367 -0.599 16.031 1 98.19 501 GLU A N 1
ATOM 3941 C CA . GLU A 1 501 ? -8.305 -1.362 16.688 1 98.19 501 GLU A CA 1
ATOM 3942 C C . GLU A 1 501 ? -7.199 -1.725 15.695 1 98.19 501 GLU A C 1
ATOM 3944 O O . GLU A 1 501 ? -6.02 -1.724 16.047 1 98.19 501 GLU A O 1
ATOM 3949 N N . ILE A 1 502 ? -7.57 -2.084 14.562 1 98.56 502 ILE A N 1
ATOM 3950 C CA . ILE A 1 502 ? -6.609 -2.395 13.516 1 98.56 502 ILE A CA 1
ATOM 3951 C C . ILE A 1 502 ? -5.797 -1.148 13.164 1 98.56 502 ILE A C 1
ATOM 3953 O O . ILE A 1 502 ? -4.578 -1.221 13 1 98.56 502 ILE A O 1
ATOM 3957 N N . PHE A 1 503 ? -6.512 -0.018 13.125 1 98.25 503 PHE A N 1
ATOM 3958 C CA . PHE A 1 503 ? -5.836 1.259 12.914 1 98.25 503 PHE A CA 1
ATOM 3959 C C . PHE A 1 503 ? -4.738 1.467 13.953 1 98.25 503 PHE A C 1
ATOM 3961 O O . PHE A 1 503 ? -3.609 1.824 13.602 1 98.25 503 PHE A O 1
ATOM 3968 N N . LYS A 1 504 ? -5.055 1.262 15.102 1 97.94 504 LYS A N 1
ATOM 3969 C CA . LYS A 1 504 ? -4.062 1.401 16.172 1 97.94 504 LYS A CA 1
ATOM 3970 C C . LYS A 1 504 ? -2.912 0.417 15.977 1 97.94 504 LYS A C 1
ATOM 3972 O O . LYS A 1 504 ? -1.75 0.766 16.188 1 97.94 504 LYS A O 1
ATOM 3977 N N . ASP A 1 505 ? -3.227 -0.759 15.602 1 98.62 505 ASP A N 1
ATOM 3978 C CA . ASP A 1 505 ? -2.189 -1.766 15.398 1 98.62 505 ASP A CA 1
ATOM 3979 C C . ASP A 1 505 ? -1.296 -1.402 14.219 1 98.62 505 ASP A C 1
ATOM 3981 O O . ASP A 1 505 ? -0.103 -1.711 14.219 1 98.62 505 ASP A O 1
ATOM 3985 N N . MET A 1 506 ? -1.835 -0.861 13.188 1 98.62 506 MET A N 1
ATOM 3986 C CA . MET A 1 506 ? -1.048 -0.436 12.031 1 98.62 506 MET A CA 1
ATOM 3987 C C . MET A 1 506 ? 0.028 0.562 12.445 1 98.62 506 MET A C 1
ATOM 3989 O O . MET A 1 506 ? 1.125 0.569 11.883 1 98.62 506 MET A O 1
ATOM 3993 N N . ILE A 1 507 ? -0.272 1.444 13.398 1 97.62 507 ILE A N 1
ATOM 3994 C CA . ILE A 1 507 ? 0.722 2.352 13.961 1 97.62 507 ILE A CA 1
ATOM 3995 C C . ILE A 1 507 ? 1.863 1.547 14.578 1 97.62 507 ILE A C 1
ATOM 3997 O O . ILE A 1 507 ? 3.035 1.8 14.289 1 97.62 507 ILE A O 1
ATOM 4001 N N . ASN A 1 508 ? 1.526 0.588 15.344 1 97.94 508 ASN A N 1
ATOM 4002 C CA . ASN A 1 508 ? 2.512 -0.23 16.047 1 97.94 508 ASN A CA 1
ATOM 4003 C C . ASN A 1 508 ? 3.373 -1.025 15.062 1 97.94 508 ASN A C 1
ATOM 4005 O O . ASN A 1 508 ? 4.574 -1.197 15.281 1 97.94 508 ASN A O 1
ATOM 4009 N N . VAL A 1 509 ? 2.783 -1.561 14.078 1 98.38 509 VAL A N 1
ATOM 4010 C CA . VAL A 1 509 ? 3.477 -2.363 13.078 1 98.38 509 VAL A CA 1
ATOM 4011 C C . VAL A 1 509 ? 4.555 -1.521 12.398 1 98.38 509 VAL A C 1
ATOM 4013 O O . VAL A 1 509 ? 5.691 -1.968 12.242 1 98.38 509 VAL A O 1
ATOM 4016 N N . GLN A 1 510 ? 4.195 -0.328 11.969 1 97.38 510 GLN A N 1
ATOM 4017 C CA . GLN A 1 510 ? 5.176 0.54 11.32 1 97.38 510 GLN A CA 1
ATOM 4018 C C . GLN A 1 510 ? 6.344 0.844 12.258 1 97.38 510 GLN A C 1
ATOM 4020 O O . GLN A 1 510 ? 7.504 0.782 11.852 1 97.38 510 GLN A O 1
ATOM 4025 N N . ARG A 1 511 ? 6.059 1.184 13.461 1 95.38 511 ARG A N 1
ATOM 4026 C CA . ARG A 1 511 ? 7.105 1.502 14.43 1 95.38 511 ARG A CA 1
ATOM 4027 C C . ARG A 1 511 ? 7.973 0.282 14.727 1 95.38 511 ARG A C 1
ATOM 4029 O O . ARG A 1 511 ? 9.195 0.398 14.852 1 95.38 511 ARG A O 1
ATOM 4036 N N . LYS A 1 512 ? 7.359 -0.839 14.852 1 97.69 512 LYS A N 1
ATOM 4037 C CA . LYS A 1 512 ? 8.078 -2.09 15.07 1 97.69 512 LYS A CA 1
ATOM 4038 C C . LYS A 1 512 ? 9.062 -2.365 13.938 1 97.69 512 LYS A C 1
ATOM 4040 O O . LYS A 1 512 ? 10.219 -2.705 14.18 1 97.69 512 LYS A O 1
ATOM 4045 N N . TYR A 1 513 ? 8.633 -2.283 12.727 1 97.94 513 TYR A N 1
ATOM 4046 C CA . TYR A 1 513 ? 9.477 -2.57 11.57 1 97.94 513 TYR A CA 1
ATOM 4047 C C . TYR A 1 513 ? 10.648 -1.599 11.5 1 97.94 513 TYR A C 1
ATOM 4049 O O . TYR A 1 513 ? 11.781 -2.002 11.227 1 97.94 513 TYR A O 1
ATOM 4057 N N . ARG A 1 514 ? 10.391 -0.317 11.742 1 93.94 514 ARG A N 1
ATOM 4058 C CA . ARG A 1 514 ? 11.461 0.668 11.75 1 93.94 514 ARG A CA 1
ATOM 4059 C C . ARG A 1 514 ? 12.484 0.354 12.836 1 93.94 514 ARG A C 1
ATOM 4061 O O . ARG A 1 514 ? 13.695 0.471 12.617 1 93.94 514 ARG A O 1
ATOM 4068 N N . SER A 1 515 ? 11.953 -0.027 13.969 1 94.88 515 SER A N 1
ATOM 4069 C CA . SER A 1 515 ? 12.836 -0.383 15.078 1 94.88 515 SER A CA 1
ATOM 4070 C C . SER A 1 515 ? 13.703 -1.586 14.719 1 94.88 515 SER A C 1
ATOM 4072 O O . SER A 1 515 ? 14.891 -1.623 15.062 1 94.88 515 SER A O 1
ATOM 4074 N N . LEU A 1 516 ? 13.164 -2.562 14.094 1 95.44 516 LEU A N 1
ATOM 4075 C CA . LEU A 1 516 ? 13.898 -3.75 13.68 1 95.44 516 LEU A CA 1
ATOM 4076 C C . LEU A 1 516 ? 14.992 -3.391 12.68 1 95.44 516 LEU A C 1
ATOM 4078 O O . LEU A 1 516 ? 16.094 -3.955 12.711 1 95.44 516 LEU A O 1
ATOM 4082 N N . MET A 1 517 ? 14.742 -2.486 11.797 1 94.38 517 MET A N 1
ATOM 4083 C CA . MET A 1 517 ? 15.695 -2.104 10.758 1 94.38 517 MET A CA 1
ATOM 4084 C C . MET A 1 517 ? 16.828 -1.269 11.344 1 94.38 517 MET A C 1
ATOM 4086 O O . MET A 1 517 ? 17.969 -1.317 10.859 1 94.38 517 MET A O 1
ATOM 4090 N N . ASN A 1 518 ? 16.5 -0.495 12.328 1 86.19 518 ASN A N 1
ATOM 4091 C CA . ASN A 1 518 ? 17.5 0.406 12.906 1 86.19 518 ASN A CA 1
ATOM 4092 C C . ASN A 1 518 ? 18.297 -0.276 14.008 1 86.19 518 ASN A C 1
ATOM 4094 O O . ASN A 1 518 ? 19.328 0.233 14.438 1 86.19 518 ASN A O 1
ATOM 4098 N N . GLY A 1 519 ? 17.891 -1.407 14.594 1 77.62 519 GLY A N 1
ATOM 4099 C CA . GLY A 1 519 ? 18.594 -2.137 15.633 1 77.62 519 GLY A CA 1
ATOM 4100 C C . GLY A 1 519 ? 19.469 -3.248 15.094 1 77.62 519 GLY A C 1
ATOM 4101 O O . GLY A 1 519 ? 19.359 -3.623 13.922 1 77.62 519 GLY A O 1
ATOM 4102 N N . MET B 1 1 ? 19.594 -42.25 -32.312 1 67.31 1 MET B N 1
ATOM 4103 C CA . MET B 1 1 ? 18.156 -42.375 -32.094 1 67.31 1 MET B CA 1
ATOM 4104 C C . MET B 1 1 ? 17.469 -41.031 -32.188 1 67.31 1 MET B C 1
ATOM 4106 O O . MET B 1 1 ? 17.891 -40.062 -31.531 1 67.31 1 MET B O 1
ATOM 4110 N N . ASP B 1 2 ? 16.516 -41 -33.219 1 91.25 2 ASP B N 1
ATOM 4111 C CA . ASP B 1 2 ? 15.859 -39.719 -33.438 1 91.25 2 ASP B CA 1
ATOM 4112 C C . ASP B 1 2 ? 14.516 -39.656 -32.719 1 91.25 2 ASP B C 1
ATOM 4114 O O . ASP B 1 2 ? 13.742 -40.625 -32.781 1 91.25 2 ASP B O 1
ATOM 4118 N N . ALA B 1 3 ? 14.328 -38.719 -31.844 1 96.56 3 ALA B N 1
ATOM 4119 C CA . ALA B 1 3 ? 13.133 -38.562 -31 1 96.56 3 ALA B CA 1
ATOM 4120 C C . ALA B 1 3 ? 12.492 -37.219 -31.156 1 96.56 3 ALA B C 1
ATOM 4122 O O . ALA B 1 3 ? 13.125 -36.281 -31.656 1 96.56 3 ALA B O 1
ATOM 4123 N N . VAL B 1 4 ? 11.227 -37.188 -30.75 1 97.19 4 VAL B N 1
ATOM 4124 C CA . VAL B 1 4 ? 10.484 -35.938 -30.781 1 97.19 4 VAL B CA 1
ATOM 4125 C C . VAL B 1 4 ? 9.828 -35.688 -29.422 1 97.19 4 VAL B C 1
ATOM 4127 O O . VAL B 1 4 ? 9.312 -36.625 -28.797 1 97.19 4 VAL B O 1
ATOM 4130 N N . GLY B 1 5 ? 9.984 -34.5 -28.984 1 97.06 5 GLY B N 1
ATOM 4131 C CA . GLY B 1 5 ? 9.273 -34.062 -27.781 1 97.06 5 GLY B CA 1
ATOM 4132 C C . GLY B 1 5 ? 8.211 -33.031 -28.078 1 97.06 5 GLY B C 1
ATOM 4133 O O . GLY B 1 5 ? 8.469 -32.062 -28.781 1 97.06 5 GLY B O 1
ATOM 4134 N N . ILE B 1 6 ? 6.977 -33.219 -27.516 1 97.81 6 ILE B N 1
ATOM 4135 C CA . ILE B 1 6 ? 5.859 -32.312 -27.688 1 97.81 6 ILE B CA 1
ATOM 4136 C C . ILE B 1 6 ? 5.469 -31.703 -26.344 1 97.81 6 ILE B C 1
ATOM 4138 O O . ILE B 1 6 ? 5.297 -32.438 -25.359 1 97.81 6 ILE B O 1
ATOM 4142 N N . ASP B 1 7 ? 5.371 -30.406 -26.344 1 96.12 7 ASP B N 1
ATOM 4143 C CA . ASP B 1 7 ? 4.84 -29.672 -25.203 1 96.12 7 ASP B CA 1
ATOM 4144 C C . ASP B 1 7 ? 3.568 -28.906 -25.578 1 96.12 7 ASP B C 1
ATOM 4146 O O . ASP B 1 7 ? 3.613 -27.969 -26.375 1 96.12 7 ASP B O 1
ATOM 4150 N N . ILE B 1 8 ? 2.434 -29.328 -24.953 1 96.81 8 ILE B N 1
ATOM 4151 C CA . ILE B 1 8 ? 1.173 -28.625 -25.172 1 96.81 8 ILE B CA 1
ATOM 4152 C C . ILE B 1 8 ? 0.909 -27.656 -24.031 1 96.81 8 ILE B C 1
ATOM 4154 O O . ILE B 1 8 ? 0.281 -28.031 -23.031 1 96.81 8 ILE B O 1
ATOM 4158 N N . GLY B 1 9 ? 1.295 -26.469 -24.281 1 91.25 9 GLY B N 1
ATOM 4159 C CA . GLY B 1 9 ? 1.074 -25.422 -23.297 1 91.25 9 GLY B CA 1
ATOM 4160 C C . GLY B 1 9 ? -0.3 -24.781 -23.391 1 91.25 9 GLY B C 1
ATOM 4161 O O . GLY B 1 9 ? -1.177 -25.297 -24.094 1 91.25 9 GLY B O 1
ATOM 4162 N N . THR B 1 10 ? -0.49 -23.688 -22.656 1 87.69 10 THR B N 1
ATOM 4163 C CA . THR B 1 10 ? -1.786 -23.016 -22.609 1 87.69 10 THR B CA 1
ATOM 4164 C C . THR B 1 10 ? -2.105 -22.359 -23.938 1 87.69 10 THR B C 1
ATOM 4166 O O . THR B 1 10 ? -3.219 -22.484 -24.453 1 87.69 10 THR B O 1
ATOM 4169 N N . GLY B 1 11 ? -1.087 -21.734 -24.547 1 88.69 11 GLY B N 1
ATOM 4170 C CA . GLY B 1 11 ? -1.381 -20.922 -25.719 1 88.69 11 GLY B CA 1
ATOM 4171 C C . GLY B 1 11 ? -0.843 -21.516 -27 1 88.69 11 GLY B C 1
ATOM 4172 O O . GLY B 1 11 ? -1.249 -21.125 -28.094 1 88.69 11 GLY B O 1
ATOM 4173 N N . SER B 1 12 ? 0.09 -22.422 -26.812 1 93.56 12 SER B N 1
ATOM 4174 C CA . SER B 1 12 ? 0.709 -22.969 -28.016 1 93.56 12 SER B CA 1
ATOM 4175 C C . SER B 1 12 ? 1.291 -24.344 -27.766 1 93.56 12 SER B C 1
ATOM 4177 O O . SER B 1 12 ? 1.452 -24.766 -26.625 1 93.56 12 SER B O 1
ATOM 4179 N N . ILE B 1 13 ? 1.564 -25.062 -28.891 1 95.94 13 ILE B N 1
ATOM 4180 C CA . ILE B 1 13 ? 2.279 -26.328 -28.906 1 95.94 13 ILE B CA 1
ATOM 4181 C C . ILE B 1 13 ? 3.723 -26.109 -29.344 1 95.94 13 ILE B C 1
ATOM 4183 O O . ILE B 1 13 ? 3.984 -25.328 -30.266 1 95.94 13 ILE B O 1
ATOM 4187 N N . ARG B 1 14 ? 4.633 -26.734 -28.656 1 94.75 14 ARG B N 1
ATOM 4188 C CA . ARG B 1 14 ? 6.039 -26.734 -29.047 1 94.75 14 ARG B CA 1
ATOM 4189 C C . ARG B 1 14 ? 6.531 -28.141 -29.359 1 94.75 14 ARG B C 1
ATOM 4191 O O . ARG B 1 14 ? 6.238 -29.078 -28.625 1 94.75 14 ARG B O 1
ATOM 4198 N N . MET B 1 15 ? 7.227 -28.266 -30.453 1 95.69 15 MET B N 1
ATOM 4199 C CA . MET B 1 15 ? 7.848 -29.531 -30.828 1 95.69 15 MET B CA 1
ATOM 4200 C C . MET B 1 15 ? 9.367 -29.406 -30.875 1 95.69 15 MET B C 1
ATOM 4202 O O . MET B 1 15 ? 9.898 -28.531 -31.562 1 95.69 15 MET B O 1
ATOM 4206 N N . TYR B 1 16 ? 10.023 -30.188 -30.078 1 94.25 16 TYR B N 1
ATOM 4207 C CA . TYR B 1 16 ? 11.477 -30.266 -30.125 1 94.25 16 TYR B CA 1
ATOM 4208 C C . TYR B 1 16 ? 11.938 -31.438 -30.969 1 94.25 16 TYR B C 1
ATOM 4210 O O . TYR B 1 16 ? 11.617 -32.594 -30.656 1 94.25 16 TYR B O 1
ATOM 4218 N N . HIS B 1 17 ? 12.727 -31.188 -32 1 93.19 17 HIS B N 1
ATOM 4219 C CA . HIS B 1 17 ? 13.281 -32.188 -32.906 1 93.19 17 HIS B CA 1
ATOM 4220 C C . HIS B 1 17 ? 14.539 -31.688 -33.594 1 93.19 17 HIS B C 1
ATOM 4222 O O . HIS B 1 17 ? 14.547 -30.578 -34.156 1 93.19 17 HIS B O 1
ATOM 4228 N N . GLY B 1 18 ? 15.633 -32.406 -33.562 1 87.62 18 GLY B N 1
ATOM 4229 C CA . GLY B 1 18 ? 16.875 -32.031 -34.219 1 87.62 18 GLY B CA 1
ATOM 4230 C C . GLY B 1 18 ? 17.453 -30.734 -33.688 1 87.62 18 GLY B C 1
ATOM 4231 O O . GLY B 1 18 ? 17.875 -29.875 -34.469 1 87.62 18 GLY B O 1
ATOM 4232 N N . SER B 1 19 ? 17.281 -30.516 -32.469 1 86.19 19 SER B N 1
ATOM 4233 C CA . SER B 1 19 ? 17.828 -29.359 -31.766 1 86.19 19 SER B CA 1
ATOM 4234 C C . SER B 1 19 ? 17.125 -28.062 -32.188 1 86.19 19 SER B C 1
ATOM 4236 O O . SER B 1 19 ? 17.688 -26.984 -32.094 1 86.19 19 SER B O 1
ATOM 4238 N N . GLN B 1 20 ? 15.961 -28.25 -32.75 1 88.94 20 GLN B N 1
ATOM 4239 C CA . GLN B 1 20 ? 15.141 -27.109 -33.125 1 88.94 20 GLN B CA 1
ATOM 4240 C C . GLN B 1 20 ? 13.758 -27.188 -32.5 1 88.94 20 GLN B C 1
ATOM 4242 O O . GLN B 1 20 ? 13.281 -28.266 -32.156 1 88.94 20 GLN B O 1
ATOM 4247 N N . VAL B 1 21 ? 13.219 -26.031 -32.281 1 91.12 21 VAL B N 1
ATOM 4248 C CA . VAL B 1 21 ? 11.867 -25.953 -31.734 1 91.12 21 VAL B CA 1
ATOM 4249 C C . VAL B 1 21 ? 10.93 -25.297 -32.75 1 91.12 21 VAL B C 1
ATOM 4251 O O . VAL B 1 21 ? 11.266 -24.266 -33.344 1 91.12 21 VAL B O 1
ATOM 4254 N N . GLN B 1 22 ? 9.828 -25.953 -33.031 1 92.56 22 GLN B N 1
ATOM 4255 C CA . GLN B 1 22 ? 8.75 -25.406 -33.844 1 92.56 22 GLN B CA 1
ATOM 4256 C C . GLN B 1 22 ? 7.508 -25.125 -33 1 92.56 22 GLN B C 1
ATOM 4258 O O . GLN B 1 22 ? 7.277 -25.797 -32 1 92.56 22 GLN B O 1
ATOM 4263 N N . TYR B 1 23 ? 6.762 -24.156 -33.469 1 91.81 23 TYR B N 1
ATOM 4264 C CA . TYR B 1 23 ? 5.648 -23.688 -32.656 1 91.81 23 TYR B CA 1
ATOM 4265 C C . TYR B 1 23 ? 4.359 -23.656 -33.469 1 91.81 23 TYR B C 1
ATOM 4267 O O . TYR B 1 23 ? 4.391 -23.453 -34.688 1 91.81 23 TYR B O 1
ATOM 4275 N N . SER B 1 24 ? 3.145 -23.906 -32.75 1 96 24 SER B N 1
ATOM 4276 C CA . SER B 1 24 ? 1.803 -23.75 -33.312 1 96 24 SER B CA 1
ATOM 4277 C C . SER B 1 24 ? 0.837 -23.203 -32.25 1 96 24 SER B C 1
ATOM 4279 O O . SER B 1 24 ? 0.692 -23.797 -31.188 1 96 24 SER B O 1
ATOM 4281 N N . PRO B 1 25 ? 0.088 -22.156 -32.531 1 95.88 25 PRO B N 1
ATOM 4282 C CA . PRO B 1 25 ? -0.807 -21.547 -31.562 1 95.88 25 PRO B CA 1
ATOM 4283 C C . PRO B 1 25 ? -2.064 -22.391 -31.312 1 95.88 25 PRO B C 1
ATOM 4285 O O . PRO B 1 25 ? -2.539 -23.078 -32.219 1 95.88 25 PRO B O 1
ATOM 4288 N N . ILE B 1 26 ? -2.561 -22.312 -30.094 1 95.94 26 ILE B N 1
ATOM 4289 C CA . ILE B 1 26 ? -3.799 -22.969 -29.703 1 95.94 26 ILE B CA 1
ATOM 4290 C C . ILE B 1 26 ? -4.883 -21.922 -29.438 1 95.94 26 ILE B C 1
ATOM 4292 O O . ILE B 1 26 ? -4.613 -20.875 -28.844 1 95.94 26 ILE B O 1
ATOM 4296 N N . THR B 1 27 ? -6.113 -22.172 -29.812 1 95.5 27 THR B N 1
ATOM 4297 C CA . THR B 1 27 ? -7.25 -21.297 -29.562 1 95.5 27 THR B CA 1
ATOM 4298 C C . THR B 1 27 ? -7.848 -21.578 -28.188 1 95.5 27 THR B C 1
ATOM 4300 O O . THR B 1 27 ? -8.094 -22.734 -27.828 1 95.5 27 THR B O 1
ATOM 4303 N N . THR B 1 28 ? -8.016 -20.578 -27.453 1 94.12 28 THR B N 1
ATOM 4304 C CA . THR B 1 28 ? -8.672 -20.688 -26.156 1 94.12 28 THR B CA 1
ATOM 4305 C C . THR B 1 28 ? -10.016 -19.969 -26.156 1 94.12 28 THR B C 1
ATOM 4307 O O . THR B 1 28 ? -10.109 -18.828 -26.656 1 94.12 28 THR B O 1
ATOM 4310 N N . THR B 1 29 ? -11.086 -20.641 -25.688 1 93.12 29 THR B N 1
ATOM 4311 C CA . THR B 1 29 ? -12.414 -20.047 -25.578 1 93.12 29 THR B CA 1
ATOM 4312 C C . THR B 1 29 ? -12.742 -19.703 -24.125 1 93.12 29 THR B C 1
ATOM 4314 O O . THR B 1 29 ? -12.805 -20.594 -23.266 1 93.12 29 THR B O 1
ATOM 4317 N N . HIS B 1 30 ? -12.93 -18.5 -23.891 1 88.88 30 HIS B N 1
ATOM 4318 C CA . HIS B 1 30 ? -13.406 -18.047 -22.578 1 88.88 30 HIS B CA 1
ATOM 4319 C C . HIS B 1 30 ? -14.93 -17.984 -22.547 1 88.88 30 HIS B C 1
ATOM 4321 O O . HIS B 1 30 ? -15.523 -16.953 -22.859 1 88.88 30 HIS B O 1
ATOM 4327 N N . GLY B 1 31 ? -15.453 -19.109 -22.141 1 84.81 31 GLY B N 1
ATOM 4328 C CA . GLY B 1 31 ? -16.906 -19.188 -22.125 1 84.81 31 GLY B CA 1
ATOM 4329 C C . GLY B 1 31 ? -17.531 -18.547 -20.906 1 84.81 31 GLY B C 1
ATOM 4330 O O . GLY B 1 31 ? -16.812 -18.016 -20.047 1 84.81 31 GLY B O 1
ATOM 4331 N N . ASN B 1 32 ? -18.891 -18.484 -20.812 1 78.56 32 ASN B N 1
ATOM 4332 C CA . ASN B 1 32 ? -19.625 -17.891 -19.688 1 78.56 32 ASN B CA 1
ATOM 4333 C C . ASN B 1 32 ? -19.438 -18.688 -18.406 1 78.56 32 ASN B C 1
ATOM 4335 O O . ASN B 1 32 ? -19.562 -18.156 -17.312 1 78.56 32 ASN B O 1
ATOM 4339 N N . LYS B 1 33 ? -19.156 -20.031 -18.641 1 75.31 33 LYS B N 1
ATOM 4340 C CA . LYS B 1 33 ? -19.125 -20.922 -17.469 1 75.31 33 LYS B CA 1
ATOM 4341 C C . LYS B 1 33 ? -17.719 -21.422 -17.188 1 75.31 33 LYS B C 1
ATOM 4343 O O . LYS B 1 33 ? -17.297 -21.516 -16.031 1 75.31 33 LYS B O 1
ATOM 4348 N N . VAL B 1 34 ? -17.109 -21.859 -18.344 1 89.56 34 VAL B N 1
ATOM 4349 C CA . VAL B 1 34 ? -15.797 -22.484 -18.172 1 89.56 34 VAL B CA 1
ATOM 4350 C C . VAL B 1 34 ? -14.859 -22.031 -19.297 1 89.56 34 VAL B C 1
ATOM 4352 O O . VAL B 1 34 ? -15.32 -21.531 -20.328 1 89.56 34 VAL B O 1
ATOM 4355 N N . ILE B 1 35 ? -13.609 -22.141 -19.094 1 92.31 35 ILE B N 1
ATOM 4356 C CA . ILE B 1 35 ? -12.586 -21.875 -20.094 1 92.31 35 ILE B CA 1
ATOM 4357 C C . ILE B 1 35 ? -12.195 -23.188 -20.797 1 92.31 35 ILE B C 1
ATOM 4359 O O . ILE B 1 35 ? -11.836 -24.156 -20.141 1 92.31 35 ILE B O 1
ATOM 4363 N N . THR B 1 36 ? -12.25 -23.141 -22.156 1 96 36 THR B N 1
ATOM 4364 C CA . THR B 1 36 ? -12.125 -24.422 -22.844 1 96 36 THR B CA 1
ATOM 4365 C C . THR B 1 36 ? -11.219 -24.281 -24.062 1 96 36 THR B C 1
ATOM 4367 O O . THR B 1 36 ? -10.844 -23.172 -24.453 1 96 36 THR B O 1
ATOM 4370 N N . GLN B 1 37 ? -10.781 -25.438 -24.516 1 97 37 GLN B N 1
ATOM 4371 C CA . GLN B 1 37 ? -10.102 -25.625 -25.797 1 97 37 GLN B CA 1
ATOM 4372 C C . GLN B 1 37 ? -10.664 -26.828 -26.547 1 97 37 GLN B C 1
ATOM 4374 O O . GLN B 1 37 ? -11.648 -27.422 -26.109 1 97 37 GLN B O 1
ATOM 4379 N N . SER B 1 38 ? -10.117 -27.031 -27.719 1 97.56 38 SER B N 1
ATOM 4380 C CA . SER B 1 38 ? -10.555 -28.156 -28.547 1 97.56 38 SER B CA 1
ATOM 4381 C C . SER B 1 38 ? -9.469 -29.219 -28.672 1 97.56 38 SER B C 1
ATOM 4383 O O . SER B 1 38 ? -8.375 -28.953 -29.156 1 97.56 38 SER B O 1
ATOM 4385 N N . SER B 1 39 ? -9.797 -30.453 -28.281 1 97.62 39 SER B N 1
ATOM 4386 C CA . SER B 1 39 ? -8.812 -31.531 -28.312 1 97.62 39 SER B CA 1
ATOM 4387 C C . SER B 1 39 ? -8.398 -31.875 -29.734 1 97.62 39 SER B C 1
ATOM 4389 O O . SER B 1 39 ? -7.223 -32.156 -29.984 1 97.62 39 SER B O 1
ATOM 4391 N N . PHE B 1 40 ? -9.289 -31.844 -30.594 1 96.62 40 PHE B N 1
ATOM 4392 C CA . PHE B 1 40 ? -8.961 -32.25 -31.953 1 96.62 40 PHE B CA 1
ATOM 4393 C C . PHE B 1 40 ? -8.273 -31.094 -32.688 1 96.62 40 PHE B C 1
ATOM 4395 O O . PHE B 1 40 ? -7.484 -31.344 -33.625 1 96.62 40 PHE B O 1
ATOM 4402 N N . GLU B 1 41 ? -8.586 -29.875 -32.344 1 96.94 41 GLU B N 1
ATOM 4403 C CA . GLU B 1 41 ? -7.723 -28.812 -32.844 1 96.94 41 GLU B CA 1
ATOM 4404 C C . GLU B 1 41 ? -6.273 -29.047 -32.438 1 96.94 41 GLU B C 1
ATOM 4406 O O . GLU B 1 41 ? -5.359 -28.938 -33.25 1 96.94 41 GLU B O 1
ATOM 4411 N N . ILE B 1 42 ? -6.094 -29.312 -31.172 1 98 42 ILE B N 1
ATOM 4412 C CA . ILE B 1 42 ? -4.766 -29.547 -30.625 1 98 42 ILE B CA 1
ATOM 4413 C C . ILE B 1 42 ? -4.113 -30.719 -31.359 1 98 42 ILE B C 1
ATOM 4415 O O . ILE B 1 42 ? -2.957 -30.641 -31.781 1 98 42 ILE B O 1
ATOM 4419 N N . TYR B 1 43 ? -4.852 -31.766 -31.562 1 97.88 43 TYR B N 1
ATOM 4420 C CA . TYR B 1 43 ? -4.328 -32.969 -32.219 1 97.88 43 TYR B CA 1
ATOM 4421 C C . TYR B 1 43 ? -3.914 -32.656 -33.656 1 97.88 43 TYR B C 1
ATOM 4423 O O . TYR B 1 43 ? -2.846 -33.094 -34.094 1 97.88 43 TYR B O 1
ATOM 4431 N N . ASP B 1 44 ? -4.762 -31.938 -34.344 1 96.75 44 ASP B N 1
ATOM 4432 C CA . ASP B 1 44 ? -4.453 -31.578 -35.719 1 96.75 44 ASP B CA 1
ATOM 4433 C C . ASP B 1 44 ? -3.166 -30.766 -35.781 1 96.75 44 ASP B C 1
ATOM 4435 O O . ASP B 1 44 ? -2.367 -30.938 -36.719 1 96.75 44 ASP B O 1
ATOM 4439 N N . LYS B 1 45 ? -3.039 -29.922 -34.906 1 97.56 45 LYS B N 1
ATOM 4440 C CA . LYS B 1 45 ? -1.839 -29.094 -34.875 1 97.56 45 LYS B CA 1
ATOM 4441 C C . LYS B 1 45 ? -0.607 -29.922 -34.531 1 97.56 45 LYS B C 1
ATOM 4443 O O . LYS B 1 45 ? 0.479 -29.672 -35.062 1 97.56 45 LYS B O 1
ATOM 4448 N N . VAL B 1 46 ? -0.738 -30.891 -33.625 1 97.56 46 VAL B N 1
ATOM 4449 C CA . VAL B 1 46 ? 0.353 -31.812 -33.312 1 97.56 46 VAL B CA 1
ATOM 4450 C C . VAL B 1 46 ? 0.755 -32.562 -34.562 1 97.56 46 VAL B C 1
ATOM 4452 O O . VAL B 1 46 ? 1.94 -32.656 -34.906 1 97.56 46 VAL B O 1
ATOM 4455 N N . LEU B 1 47 ? -0.226 -33.094 -35.312 1 96.5 47 LEU B N 1
ATOM 4456 C CA . LEU B 1 47 ? 0.057 -33.812 -36.562 1 96.5 47 LEU B CA 1
ATOM 4457 C C . LEU B 1 47 ? 0.745 -32.906 -37.562 1 96.5 47 LEU B C 1
ATOM 4459 O O . LEU B 1 47 ? 1.637 -33.344 -38.281 1 96.5 47 LEU B O 1
ATOM 4463 N N . GLY B 1 48 ? 0.225 -31.688 -37.594 1 96.69 48 GLY B N 1
ATOM 4464 C CA . GLY B 1 48 ? 0.864 -30.719 -38.469 1 96.69 48 GLY B CA 1
ATOM 4465 C C . GLY B 1 48 ? 2.338 -30.531 -38.188 1 96.69 48 GLY B C 1
ATOM 4466 O O . GLY B 1 48 ? 3.162 -30.484 -39.094 1 96.69 48 GLY B O 1
ATOM 4467 N N . LEU B 1 49 ? 2.719 -30.438 -36.969 1 96.5 49 LEU B N 1
ATOM 4468 C CA . LEU B 1 49 ? 4.105 -30.266 -36.531 1 96.5 49 LEU B CA 1
ATOM 4469 C C . LEU B 1 49 ? 4.918 -31.516 -36.844 1 96.5 49 LEU B C 1
ATOM 4471 O O . LEU B 1 49 ? 6.051 -31.438 -37.344 1 96.5 49 LEU B O 1
ATOM 4475 N N . LEU B 1 50 ? 4.348 -32.719 -36.594 1 95.88 50 LEU B N 1
ATOM 4476 C CA . LEU B 1 50 ? 5.035 -33.969 -36.812 1 95.88 50 LEU B CA 1
ATOM 4477 C C . LEU B 1 50 ? 5.301 -34.188 -38.312 1 95.88 50 LEU B C 1
ATOM 4479 O O . LEU B 1 50 ? 6.293 -34.812 -38.688 1 95.88 50 LEU B O 1
ATOM 4483 N N . SER B 1 51 ? 4.426 -33.656 -39.062 1 94 51 SER B N 1
ATOM 4484 C CA . SER B 1 51 ? 4.535 -33.844 -40.531 1 94 51 SER B CA 1
ATOM 4485 C C . SER B 1 51 ? 5.727 -33.062 -41.094 1 94 51 SER B C 1
ATOM 4487 O O . SER B 1 51 ? 6.215 -33.375 -42.156 1 94 51 SER B O 1
ATOM 4489 N N . ILE B 1 52 ? 6.145 -32.094 -40.375 1 89 52 ILE B N 1
ATOM 4490 C CA . ILE B 1 52 ? 7.297 -31.312 -40.812 1 89 52 ILE B CA 1
ATOM 4491 C C . ILE B 1 52 ? 8.516 -32.219 -40.938 1 89 52 ILE B C 1
ATOM 4493 O O . ILE B 1 52 ? 9.344 -32.031 -41.844 1 89 52 ILE B O 1
ATOM 4497 N N . SER B 1 53 ? 8.703 -33.156 -40.125 1 87.25 53 SER B N 1
ATOM 4498 C CA . SER B 1 53 ? 9.805 -34.125 -40.156 1 87.25 53 SER B CA 1
ATOM 4499 C C . SER B 1 53 ? 9.43 -35.375 -40.938 1 87.25 53 SER B C 1
ATOM 4501 O O . SER B 1 53 ? 10.148 -36.375 -40.906 1 87.25 53 SER B O 1
ATOM 4503 N N . ASN B 1 54 ? 8.312 -35.375 -41.531 1 89.88 54 ASN B N 1
ATOM 4504 C CA . ASN B 1 54 ? 7.797 -36.531 -42.281 1 89.88 54 ASN B CA 1
ATOM 4505 C C . ASN B 1 54 ? 7.734 -37.781 -41.406 1 89.88 54 ASN B C 1
ATOM 4507 O O . ASN B 1 54 ? 8 -38.875 -41.875 1 89.88 54 ASN B O 1
ATOM 4511 N N . PHE B 1 55 ? 7.621 -37.562 -40.125 1 90 55 PHE B N 1
ATOM 4512 C CA . PHE B 1 55 ? 7.516 -38.656 -39.156 1 90 55 PHE B CA 1
ATOM 4513 C C . PHE B 1 55 ? 8.781 -39.5 -39.156 1 90 55 PHE B C 1
ATOM 4515 O O . PHE B 1 55 ? 8.719 -40.719 -38.969 1 90 55 PHE B O 1
ATOM 4522 N N . GLN B 1 56 ? 9.844 -38.875 -39.5 1 91.88 56 GLN B N 1
ATOM 4523 C CA . GLN B 1 56 ? 11.125 -39.562 -39.5 1 91.88 56 GLN B CA 1
ATOM 4524 C C . GLN B 1 56 ? 11.789 -39.5 -38.125 1 91.88 56 GLN B C 1
ATOM 4526 O O . GLN B 1 56 ? 12.758 -38.75 -37.938 1 91.88 56 GLN B O 1
ATOM 4531 N N . PHE B 1 57 ? 11.391 -40.219 -37.219 1 96.19 57 PHE B N 1
ATOM 4532 C CA . PHE B 1 57 ? 11.898 -40.375 -35.844 1 96.19 57 PHE B CA 1
ATOM 4533 C C . PHE B 1 57 ? 11.43 -41.688 -35.25 1 96.19 57 PHE B C 1
ATOM 4535 O O . PHE B 1 57 ? 10.547 -42.344 -35.812 1 96.19 57 PHE B O 1
ATOM 4542 N N . ASP B 1 58 ? 12.031 -42.094 -34.156 1 96.62 58 ASP B N 1
ATOM 4543 C CA . ASP B 1 58 ? 11.797 -43.469 -33.656 1 96.62 58 ASP B CA 1
ATOM 4544 C C . ASP B 1 58 ? 10.953 -43.438 -32.406 1 96.62 58 ASP B C 1
ATOM 4546 O O . ASP B 1 58 ? 10.445 -44.469 -31.969 1 96.62 58 ASP B O 1
ATOM 4550 N N . SER B 1 59 ? 10.797 -42.312 -31.797 1 98.12 59 SER B N 1
ATOM 4551 C CA . SER B 1 59 ? 10.031 -42.219 -30.562 1 98.12 59 SER B CA 1
ATOM 4552 C C . SER B 1 59 ? 9.461 -40.844 -30.344 1 98.12 59 SER B C 1
ATOM 4554 O O . SER B 1 59 ? 9.969 -39.844 -30.891 1 98.12 59 SER B O 1
ATOM 4556 N N . ILE B 1 60 ? 8.391 -40.781 -29.531 1 98.38 60 ILE B N 1
ATOM 4557 C CA . ILE B 1 60 ? 7.707 -39.5 -29.25 1 98.38 60 ILE B CA 1
ATOM 4558 C C . ILE B 1 60 ? 7.188 -39.531 -27.812 1 98.38 60 ILE B C 1
ATOM 4560 O O . ILE B 1 60 ? 6.902 -40.594 -27.25 1 98.38 60 ILE B O 1
ATOM 4564 N N . CYS B 1 61 ? 7.164 -38.375 -27.219 1 98.44 61 CYS B N 1
ATOM 4565 C CA . CYS B 1 61 ? 6.52 -38.188 -25.922 1 98.44 61 CYS B CA 1
ATOM 4566 C C . CYS B 1 61 ? 5.754 -36.875 -25.906 1 98.44 61 CYS B C 1
ATOM 4568 O O . CYS B 1 61 ? 6.223 -35.844 -26.453 1 98.44 61 CYS B O 1
ATOM 4570 N N . VAL B 1 62 ? 4.562 -36.875 -25.281 1 98.25 62 VAL B N 1
ATOM 4571 C CA . VAL B 1 62 ? 3.705 -35.719 -25.203 1 98.25 62 VAL B CA 1
ATOM 4572 C C . VAL B 1 62 ? 3.568 -35.25 -23.75 1 98.25 62 VAL B C 1
ATOM 4574 O O . VAL B 1 62 ? 3.121 -36.031 -22.906 1 98.25 62 VAL B O 1
ATOM 4577 N N . CYS B 1 63 ? 3.984 -34.062 -23.469 1 96.06 63 CYS B N 1
ATOM 4578 C CA . CYS B 1 63 ? 3.672 -33.375 -22.219 1 96.06 63 CYS B CA 1
ATOM 4579 C C . CYS B 1 63 ? 2.643 -32.281 -22.453 1 96.06 63 CYS B C 1
ATOM 4581 O O . CYS B 1 63 ? 2.506 -31.766 -23.578 1 96.06 63 CYS B O 1
ATOM 4583 N N . ALA B 1 64 ? 1.895 -31.953 -21.391 1 95.5 64 ALA B N 1
ATOM 4584 C CA . ALA B 1 64 ? 0.859 -30.938 -21.562 1 95.5 64 ALA B CA 1
ATOM 4585 C C . ALA B 1 64 ? 0.483 -30.328 -20.219 1 95.5 64 ALA B C 1
ATOM 4587 O O . ALA B 1 64 ? 0.92 -30.797 -19.156 1 95.5 64 ALA B O 1
ATOM 4588 N N . THR B 1 65 ? -0.242 -29.266 -20.312 1 91.81 65 THR B N 1
ATOM 4589 C CA . THR B 1 65 ? -0.887 -28.75 -19.125 1 91.81 65 THR B CA 1
ATOM 4590 C C . THR B 1 65 ? -1.779 -29.797 -18.484 1 91.81 65 THR B C 1
ATOM 4592 O O . THR B 1 65 ? -2.115 -30.812 -19.109 1 91.81 65 THR B O 1
ATOM 4595 N N . CYS B 1 66 ? -2.16 -29.531 -17.25 1 90.94 66 CYS B N 1
ATOM 4596 C CA . CYS B 1 66 ? -3.029 -30.5 -16.578 1 90.94 66 CYS B CA 1
ATOM 4597 C C . CYS B 1 66 ? -4.488 -30.266 -16.938 1 90.94 66 CYS B C 1
ATOM 4599 O O . CYS B 1 66 ? -5.363 -30.266 -16.078 1 90.94 66 CYS B O 1
ATOM 4601 N N . SER B 1 67 ? -4.742 -30.016 -18.188 1 94.06 67 SER B N 1
ATOM 4602 C CA . SER B 1 67 ? -6.102 -29.859 -18.688 1 94.06 67 SER B CA 1
ATOM 4603 C C . SER B 1 67 ? -6.781 -31.203 -18.906 1 94.06 67 SER B C 1
ATOM 4605 O O . SER B 1 67 ? -6.109 -32.219 -19.047 1 94.06 67 SER B O 1
ATOM 4607 N N . GLN B 1 68 ? -8.109 -31.172 -18.875 1 96.06 68 GLN B N 1
ATOM 4608 C CA . GLN B 1 68 ? -8.883 -32.406 -18.984 1 96.06 68 GLN B CA 1
ATOM 4609 C C . GLN B 1 68 ? -9.656 -32.469 -20.312 1 96.06 68 GLN B C 1
ATOM 4611 O O . GLN B 1 68 ? -10.281 -31.484 -20.703 1 96.06 68 GLN B O 1
ATOM 4616 N N . VAL B 1 69 ? -9.555 -33.562 -20.953 1 97.62 69 VAL B N 1
ATOM 4617 C CA . VAL B 1 69 ? -10.336 -33.781 -22.172 1 97.62 69 VAL B CA 1
ATOM 4618 C C . VAL B 1 69 ? -11.625 -34.531 -21.828 1 97.62 69 VAL B C 1
ATOM 4620 O O . VAL B 1 69 ? -11.578 -35.656 -21.266 1 97.62 69 VAL B O 1
ATOM 4623 N N . VAL B 1 70 ? -12.711 -33.938 -22.156 1 97.75 70 VAL B N 1
ATOM 4624 C CA . VAL B 1 70 ? -14.023 -34.469 -21.828 1 97.75 70 VAL B CA 1
ATOM 4625 C C . VAL B 1 70 ? -14.664 -35.094 -23.062 1 97.75 70 VAL B C 1
ATOM 4627 O O . VAL B 1 70 ? -14.945 -34.406 -24.047 1 97.75 70 VAL B O 1
ATOM 4630 N N . LEU B 1 71 ? -14.914 -36.438 -22.922 1 97.81 71 LEU B N 1
ATOM 4631 C CA . LEU B 1 71 ? -15.477 -37.188 -24.031 1 97.81 71 LEU B CA 1
ATOM 4632 C C . LEU B 1 71 ? -16.75 -37.906 -23.594 1 97.81 71 LEU B C 1
ATOM 4634 O O . LEU B 1 71 ? -16.953 -38.156 -22.406 1 97.81 71 LEU B O 1
ATOM 4638 N N . GLU B 1 72 ? -17.531 -38.25 -24.516 1 97.12 72 GLU B N 1
ATOM 4639 C CA . GLU B 1 72 ? -18.719 -39.062 -24.25 1 97.12 72 GLU B CA 1
ATOM 4640 C C . GLU B 1 72 ? -18.703 -40.344 -25.047 1 97.12 72 GLU B C 1
ATOM 4642 O O . GLU B 1 72 ? -18.203 -40.375 -26.172 1 97.12 72 GLU B O 1
ATOM 4647 N N . LYS B 1 73 ? -19.281 -41.406 -24.5 1 96.62 73 LYS B N 1
ATOM 4648 C CA . LYS B 1 73 ? -19.375 -42.688 -25.141 1 96.62 73 LYS B CA 1
ATOM 4649 C C . LYS B 1 73 ? -20.516 -42.75 -26.156 1 96.62 73 LYS B C 1
ATOM 4651 O O . LYS B 1 73 ? -21.578 -42.188 -25.906 1 96.62 73 LYS B O 1
ATOM 4656 N N . VAL B 1 74 ? -20.141 -43.312 -27.219 1 94.38 74 VAL B N 1
ATOM 4657 C CA . VAL B 1 74 ? -21.156 -43.562 -28.234 1 94.38 74 VAL B CA 1
ATOM 4658 C C . VAL B 1 74 ? -21.016 -45 -28.75 1 94.38 74 VAL B C 1
ATOM 4660 O O . VAL B 1 74 ? -19.906 -45.5 -28.906 1 94.38 74 VAL B O 1
ATOM 4663 N N . ILE B 1 75 ? -22.172 -45.625 -29 1 93.12 75 ILE B N 1
ATOM 4664 C CA . ILE B 1 75 ? -22.172 -47 -29.5 1 93.12 75 ILE B CA 1
ATOM 4665 C C . ILE B 1 75 ? -22.516 -47 -30.984 1 93.12 75 ILE B C 1
ATOM 4667 O O . ILE B 1 75 ? -23.562 -46.5 -31.391 1 93.12 75 ILE B O 1
ATOM 4671 N N . ILE B 1 76 ? -21.609 -47.469 -31.75 1 91.31 76 ILE B N 1
ATOM 4672 C CA . ILE B 1 76 ? -21.828 -47.625 -33.188 1 91.31 76 ILE B CA 1
ATOM 4673 C C . ILE B 1 76 ? -21.562 -49.094 -33.594 1 91.31 76 ILE B C 1
ATOM 4675 O O . ILE B 1 76 ? -20.453 -49.594 -33.438 1 91.31 76 ILE B O 1
ATOM 4679 N N . GLU B 1 77 ? -22.578 -49.781 -34.125 1 90.5 77 GLU B N 1
ATOM 4680 C CA . GLU B 1 77 ? -22.484 -51.156 -34.594 1 90.5 77 GLU B CA 1
ATOM 4681 C C . GLU B 1 77 ? -21.922 -52.062 -33.5 1 90.5 77 GLU B C 1
ATOM 4683 O O . GLU B 1 77 ? -20.984 -52.844 -33.75 1 90.5 77 GLU B O 1
ATOM 4688 N N . GLY B 1 78 ? -22.266 -51.844 -32.281 1 90.81 78 GLY B N 1
ATOM 4689 C CA . GLY B 1 78 ? -21.938 -52.719 -31.156 1 90.81 78 GLY B CA 1
ATOM 4690 C C . GLY B 1 78 ? -20.594 -52.375 -30.516 1 90.81 78 GLY B C 1
ATOM 4691 O O . GLY B 1 78 ? -20.234 -52.969 -29.484 1 90.81 78 GLY B O 1
ATOM 4692 N N . ALA B 1 79 ? -19.891 -51.438 -31.141 1 92.44 79 ALA B N 1
ATOM 4693 C CA . ALA B 1 79 ? -18.609 -51.031 -30.578 1 92.44 79 ALA B CA 1
ATOM 4694 C C . ALA B 1 79 ? -18.703 -49.688 -29.906 1 92.44 79 ALA B C 1
ATOM 4696 O O . ALA B 1 79 ? -19.484 -48.812 -30.328 1 92.44 79 ALA B O 1
ATOM 4697 N N . THR B 1 80 ? -17.969 -49.531 -28.844 1 95.38 80 THR B N 1
ATOM 4698 C CA . THR B 1 80 ? -17.984 -48.281 -28.094 1 95.38 80 THR B CA 1
ATOM 4699 C C . THR B 1 80 ? -16.922 -47.312 -28.641 1 95.38 80 THR B C 1
ATOM 4701 O O . THR B 1 80 ? -15.758 -47.688 -28.781 1 95.38 80 THR B O 1
ATOM 4704 N N . TYR B 1 81 ? -17.312 -46.125 -28.938 1 96.56 81 TYR B N 1
ATOM 4705 C CA . TYR B 1 81 ? -16.422 -45.062 -29.391 1 96.56 81 TYR B CA 1
ATOM 4706 C C . TYR B 1 81 ? -16.531 -43.844 -28.469 1 96.56 81 TYR B C 1
ATOM 4708 O O . TYR B 1 81 ? -17.453 -43.75 -27.672 1 96.56 81 TYR B O 1
ATOM 4716 N N . LEU B 1 82 ? -15.492 -43.031 -28.516 1 97 82 LEU B N 1
ATOM 4717 C CA . LEU B 1 82 ? -15.492 -41.781 -27.781 1 97 82 LEU B CA 1
ATOM 4718 C C . LEU B 1 82 ? -15.594 -40.594 -28.75 1 97 82 LEU B C 1
ATOM 4720 O O . LEU B 1 82 ? -14.992 -40.625 -29.828 1 97 82 LEU B O 1
ATOM 4724 N N . THR B 1 83 ? -16.422 -39.625 -28.422 1 97 83 THR B N 1
ATOM 4725 C CA . THR B 1 83 ? -16.547 -38.406 -29.172 1 97 83 THR B CA 1
ATOM 4726 C C . THR B 1 83 ? -16.516 -37.188 -28.234 1 97 83 THR B C 1
ATOM 4728 O O . THR B 1 83 ? -16.859 -37.312 -27.047 1 97 83 THR B O 1
ATOM 4731 N N . PRO B 1 84 ? -16 -36.031 -28.734 1 97 84 PRO B N 1
ATOM 4732 C CA . PRO B 1 84 ? -15.914 -34.875 -27.875 1 97 84 PRO B CA 1
ATOM 4733 C C . PRO B 1 84 ? -17.266 -34.469 -27.281 1 97 84 PRO B C 1
ATOM 4735 O O . PRO B 1 84 ? -18.266 -34.469 -27.984 1 97 84 PRO B O 1
ATOM 4738 N N . TYR B 1 85 ? -17.266 -34.219 -25.984 1 96.69 85 TYR B N 1
ATOM 4739 C CA . TYR B 1 85 ? -18.391 -33.562 -25.328 1 96.69 85 TYR B CA 1
ATOM 4740 C C . TYR B 1 85 ? -18.125 -32.062 -25.188 1 96.69 85 TYR B C 1
ATOM 4742 O O . TYR B 1 85 ? -17.234 -31.641 -24.453 1 96.69 85 TYR B O 1
ATOM 4750 N N . HIS B 1 86 ? -18.953 -31.266 -25.781 1 94.94 86 HIS B N 1
ATOM 4751 C CA . HIS B 1 86 ? -18.703 -29.828 -25.797 1 94.94 86 HIS B CA 1
ATOM 4752 C C . HIS B 1 86 ? -19.281 -29.156 -24.562 1 94.94 86 HIS B C 1
ATOM 4754 O O . HIS B 1 86 ? -20.5 -29.188 -24.344 1 94.94 86 HIS B O 1
ATOM 4760 N N . LEU B 1 87 ? -18.406 -28.531 -23.812 1 95 87 LEU B N 1
ATOM 4761 C CA . LEU B 1 87 ? -18.781 -27.906 -22.547 1 95 87 LEU B CA 1
ATOM 4762 C C . LEU B 1 87 ? -19.406 -26.547 -22.766 1 95 87 LEU B C 1
ATOM 4764 O O . LEU B 1 87 ? -20.109 -26.031 -21.891 1 95 87 LEU B O 1
ATOM 4768 N N . ASN B 1 88 ? -18.984 -25.859 -23.828 1 92.31 88 ASN B N 1
ATOM 4769 C CA . ASN B 1 88 ? -19.578 -24.594 -24.234 1 92.31 88 ASN B CA 1
ATOM 4770 C C . ASN B 1 88 ? -20.438 -24.75 -25.484 1 92.31 88 ASN B C 1
ATOM 4772 O O . ASN B 1 88 ? -20.172 -25.625 -26.312 1 92.31 88 ASN B O 1
ATOM 4776 N N . ASP B 1 89 ? -21.438 -23.828 -25.656 1 88.69 89 ASP B N 1
ATOM 4777 C CA . ASP B 1 89 ? -22.344 -23.953 -26.781 1 88.69 89 ASP B CA 1
ATOM 4778 C C . ASP B 1 89 ? -21.719 -23.375 -28.062 1 88.69 89 ASP B C 1
ATOM 4780 O O . ASP B 1 89 ? -21.062 -22.344 -28.016 1 88.69 89 ASP B O 1
ATOM 4784 N N . GLY B 1 90 ? -21.938 -24.047 -29.156 1 85.81 90 GLY B N 1
ATOM 4785 C CA . GLY B 1 90 ? -21.688 -23.531 -30.484 1 85.81 90 GLY B CA 1
ATOM 4786 C C . GLY B 1 90 ? -20.203 -23.547 -30.859 1 85.81 90 GLY B C 1
ATOM 4787 O O . GLY B 1 90 ? -19.812 -23 -31.875 1 85.81 90 GLY B O 1
ATOM 4788 N N . VAL B 1 91 ? -19.375 -24.109 -30.047 1 89.06 91 VAL B N 1
ATOM 4789 C CA . VAL B 1 91 ? -17.938 -24.156 -30.344 1 89.06 91 VAL B CA 1
ATOM 4790 C C . VAL B 1 91 ? -17.359 -25.484 -29.875 1 89.06 91 VAL B C 1
ATOM 4792 O O . VAL B 1 91 ? -17.859 -26.094 -28.922 1 89.06 91 VAL B O 1
ATOM 4795 N N . GLU B 1 92 ? -16.391 -26.062 -30.594 1 92.62 92 GLU B N 1
ATOM 4796 C CA . GLU B 1 92 ? -15.648 -27.219 -30.094 1 92.62 92 GLU B CA 1
ATOM 4797 C C . GLU B 1 92 ? -14.93 -26.891 -28.797 1 92.62 92 GLU B C 1
ATOM 4799 O O . GLU B 1 92 ? -14.047 -26.031 -28.766 1 92.62 92 GLU B O 1
ATOM 4804 N N . SER B 1 93 ? -15.32 -27.5 -27.719 1 95.75 93 SER B N 1
ATOM 4805 C CA . SER B 1 93 ? -14.875 -27.078 -26.391 1 95.75 93 SER B CA 1
ATOM 4806 C C . SER B 1 93 ? -14.812 -28.266 -25.438 1 95.75 93 SER B C 1
ATOM 4808 O O . SER B 1 93 ? -15.367 -28.219 -24.344 1 95.75 93 SER B O 1
ATOM 4810 N N . ASP B 1 94 ? -14.055 -29.281 -25.828 1 97.38 94 ASP B N 1
ATOM 4811 C CA . ASP B 1 94 ? -14.07 -30.516 -25.047 1 97.38 94 ASP B CA 1
ATOM 4812 C C . ASP B 1 94 ? -12.859 -30.594 -24.125 1 97.38 94 ASP B C 1
ATOM 4814 O O . ASP B 1 94 ? -12.641 -31.609 -23.453 1 97.38 94 ASP B O 1
ATOM 4818 N N . VAL B 1 95 ? -12.039 -29.594 -24.094 1 97.75 95 VAL B N 1
ATOM 4819 C CA . VAL B 1 95 ? -10.922 -29.531 -23.172 1 97.75 95 VAL B CA 1
ATOM 4820 C C . VAL B 1 95 ? -11.211 -28.5 -22.078 1 97.75 95 VAL B C 1
ATOM 4822 O O . VAL B 1 95 ? -11.312 -27.312 -22.359 1 97.75 95 VAL B O 1
ATOM 4825 N N . LEU B 1 96 ? -11.406 -28.984 -20.891 1 95.94 96 LEU B N 1
ATOM 4826 C CA . LEU B 1 96 ? -11.484 -28.094 -19.75 1 95.94 96 LEU B CA 1
ATOM 4827 C C . LEU B 1 96 ? -10.102 -27.609 -19.328 1 95.94 96 LEU B C 1
ATOM 4829 O O . LEU B 1 96 ? -9.305 -28.391 -18.812 1 95.94 96 LEU B O 1
ATOM 4833 N N . LEU B 1 97 ? -9.867 -26.344 -19.547 1 94.06 97 LEU B N 1
ATOM 4834 C CA . LEU B 1 97 ? -8.531 -25.781 -19.375 1 94.06 97 LEU B CA 1
ATOM 4835 C C . LEU B 1 97 ? -8.125 -25.781 -17.906 1 94.06 97 LEU B C 1
ATOM 4837 O O . LEU B 1 97 ? -8.953 -25.531 -17.031 1 94.06 97 LEU B O 1
ATOM 4841 N N . TRP B 1 98 ? -6.859 -25.969 -17.625 1 89.44 98 TRP B N 1
ATOM 4842 C CA . TRP B 1 98 ? -6.324 -26.109 -16.281 1 89.44 98 TRP B CA 1
ATOM 4843 C C . TRP B 1 98 ? -6.617 -24.859 -15.445 1 89.44 98 TRP B C 1
ATOM 4845 O O . TRP B 1 98 ? -6.836 -24.969 -14.234 1 89.44 98 TRP B O 1
ATOM 4855 N N . MET B 1 99 ? -6.66 -23.703 -16.031 1 82.12 99 MET B N 1
ATOM 4856 C CA . MET B 1 99 ? -6.766 -22.453 -15.281 1 82.12 99 MET B CA 1
ATOM 4857 C C . MET B 1 99 ? -8.219 -22.141 -14.938 1 82.12 99 MET B C 1
ATOM 4859 O O . MET B 1 99 ? -8.508 -21.125 -14.305 1 82.12 99 MET B O 1
ATOM 4863 N N . ASP B 1 100 ? -9.109 -22.953 -15.406 1 86.81 100 ASP B N 1
ATOM 4864 C CA . ASP B 1 100 ? -10.508 -22.766 -15.047 1 86.81 100 ASP B CA 1
ATOM 4865 C C . ASP B 1 100 ? -10.734 -23.016 -13.555 1 86.81 100 ASP B C 1
ATOM 4867 O O . ASP B 1 100 ? -10.297 -24.031 -13.016 1 86.81 100 ASP B O 1
ATOM 4871 N N . ASN B 1 101 ? -11.391 -22.125 -12.82 1 81.62 101 ASN B N 1
ATOM 4872 C CA . ASN B 1 101 ? -11.594 -22.219 -11.375 1 81.62 101 ASN B CA 1
ATOM 4873 C C . ASN B 1 101 ? -13.078 -22.312 -11.023 1 81.62 101 ASN B C 1
ATOM 4875 O O . ASN B 1 101 ? -13.477 -22.016 -9.898 1 81.62 101 ASN B O 1
ATOM 4879 N N . SER B 1 102 ? -13.844 -22.781 -11.844 1 86 102 SER B N 1
ATOM 4880 C CA . SER B 1 102 ? -15.289 -22.766 -11.695 1 86 102 SER B CA 1
ATOM 4881 C C . SER B 1 102 ? -15.742 -23.766 -10.625 1 86 102 SER B C 1
ATOM 4883 O O . SER B 1 102 ? -16.812 -23.594 -10.031 1 86 102 SER B O 1
ATOM 4885 N N . PRO B 1 103 ? -14.961 -24.812 -10.352 1 90.31 103 PRO B N 1
ATOM 4886 C CA . PRO B 1 103 ? -15.445 -25.812 -9.391 1 90.31 103 PRO B CA 1
ATOM 4887 C C . PRO B 1 103 ? -15.289 -25.359 -7.941 1 90.31 103 PRO B C 1
ATOM 4889 O O . PRO B 1 103 ? -14.797 -26.125 -7.105 1 90.31 103 PRO B O 1
ATOM 4892 N N . VAL B 1 104 ? -15.789 -24.266 -7.59 1 84 104 VAL B N 1
ATOM 4893 C CA . VAL B 1 104 ? -15.648 -23.703 -6.25 1 84 104 VAL B CA 1
ATOM 4894 C C . VAL B 1 104 ? -16.484 -24.516 -5.258 1 84 104 VAL B C 1
ATOM 4896 O O . VAL B 1 104 ? -15.977 -24.922 -4.207 1 84 104 VAL B O 1
ATOM 4899 N N . ALA B 1 105 ? -17.734 -24.797 -5.602 1 88.69 105 ALA B N 1
ATOM 4900 C CA . ALA B 1 105 ? -18.625 -25.562 -4.723 1 88.69 105 ALA B CA 1
ATOM 4901 C C . ALA B 1 105 ? -18.109 -26.969 -4.5 1 88.69 105 ALA B C 1
ATOM 4903 O O . ALA B 1 105 ? -18.156 -27.5 -3.381 1 88.69 105 ALA B O 1
ATOM 4904 N N . GLN B 1 106 ? -17.625 -27.609 -5.527 1 91.19 106 GLN B N 1
ATOM 4905 C CA . GLN B 1 106 ? -17.078 -28.953 -5.441 1 91.19 106 GLN B CA 1
ATOM 4906 C C . GLN B 1 106 ? -15.836 -28.984 -4.551 1 91.19 106 GLN B C 1
ATOM 4908 O O . GLN B 1 106 ? -15.641 -29.938 -3.791 1 91.19 106 GLN B O 1
ATOM 4913 N N . CYS B 1 107 ? -15.047 -27.984 -4.719 1 86.31 107 CYS B N 1
ATOM 4914 C CA . CYS B 1 107 ? -13.859 -27.875 -3.881 1 86.31 107 CYS B CA 1
ATOM 4915 C C . CYS B 1 107 ? -14.234 -27.797 -2.406 1 86.31 107 CYS B C 1
ATOM 4917 O O . CYS B 1 107 ? -13.641 -28.469 -1.569 1 86.31 107 CYS B O 1
ATOM 4919 N N . GLU B 1 108 ? -15.219 -27.016 -2.111 1 86.12 108 GLU B N 1
ATOM 4920 C CA . GLU B 1 108 ? -15.68 -26.875 -0.734 1 86.12 108 GLU B CA 1
ATOM 4921 C C . GLU B 1 108 ? -16.219 -28.203 -0.2 1 86.12 108 GLU B C 1
ATOM 4923 O O . GLU B 1 108 ? -15.945 -28.562 0.948 1 86.12 108 GLU B O 1
ATOM 4928 N N . GLU B 1 109 ? -16.906 -28.859 -0.991 1 90.06 109 GLU B N 1
ATOM 4929 C CA . GLU B 1 109 ? -17.453 -30.156 -0.615 1 90.06 109 GLU B CA 1
ATOM 4930 C C . GLU B 1 109 ? -16.344 -31.172 -0.349 1 90.06 109 GLU B C 1
ATOM 4932 O O . GLU B 1 109 ? -16.375 -31.891 0.647 1 90.06 109 GLU B O 1
ATOM 4937 N N . LEU B 1 110 ? -15.406 -31.219 -1.246 1 88.38 110 LEU B N 1
ATOM 4938 C CA . LEU B 1 110 ? -14.297 -32.156 -1.095 1 88.38 110 LEU B CA 1
ATOM 4939 C C . LEU B 1 110 ? -13.508 -31.859 0.177 1 88.38 110 LEU B C 1
ATOM 4941 O O . LEU B 1 110 ? -13.133 -32.781 0.907 1 88.38 110 LEU B O 1
ATOM 4945 N N . ASN B 1 111 ? -13.289 -30.625 0.422 1 86.88 111 ASN B N 1
ATOM 4946 C CA . ASN B 1 111 ? -12.531 -30.234 1.607 1 86.88 111 ASN B CA 1
ATOM 4947 C C . ASN B 1 111 ? -13.297 -30.547 2.889 1 86.88 111 ASN B C 1
ATOM 4949 O O . ASN B 1 111 ? -12.695 -30.828 3.928 1 86.88 111 ASN B O 1
ATOM 4953 N N . ARG B 1 112 ? -14.586 -30.531 2.822 1 87.12 112 ARG B N 1
ATOM 4954 C CA . ARG B 1 112 ? -15.438 -30.891 3.953 1 87.12 112 ARG B CA 1
ATOM 4955 C C . ARG B 1 112 ? -15.469 -32.406 4.156 1 87.12 112 ARG B C 1
ATOM 4957 O O . ARG B 1 112 ? -15.383 -32.875 5.289 1 87.12 112 ARG B O 1
ATOM 4964 N N . ASP B 1 113 ? -15.484 -33.094 3.072 1 85.25 113 ASP B N 1
ATOM 4965 C CA . ASP B 1 113 ? -15.781 -34.531 3.127 1 85.25 113 ASP B CA 1
ATOM 4966 C C . ASP B 1 113 ? -14.508 -35.344 3.258 1 85.25 113 ASP B C 1
ATOM 4968 O O . ASP B 1 113 ? -14.523 -36.438 3.809 1 85.25 113 ASP B O 1
ATOM 4972 N N . VAL B 1 114 ? -13.602 -34.906 2.602 1 82.31 114 VAL B N 1
ATOM 4973 C CA . VAL B 1 114 ? -12.336 -35.625 2.676 1 82.31 114 VAL B CA 1
ATOM 4974 C C . VAL B 1 114 ? -11.523 -35.125 3.871 1 82.31 114 VAL B C 1
ATOM 4976 O O . VAL B 1 114 ? -10.906 -34.062 3.811 1 82.31 114 VAL B O 1
ATOM 4979 N N . VAL B 1 115 ? -11.711 -35.812 4.984 1 71.94 115 VAL B N 1
ATOM 4980 C CA . VAL B 1 115 ? -11.039 -35.406 6.215 1 71.94 115 VAL B CA 1
ATOM 4981 C C . VAL B 1 115 ? -9.992 -36.469 6.598 1 71.94 115 VAL B C 1
ATOM 4983 O O . VAL B 1 115 ? -10.203 -37.656 6.383 1 71.94 115 VAL B O 1
ATOM 4986 N N . GLU B 1 116 ? -8.875 -36.094 6.91 1 66.81 116 GLU B N 1
ATOM 4987 C CA . GLU B 1 116 ? -7.824 -36.906 7.492 1 66.81 116 GLU B CA 1
ATOM 4988 C C . GLU B 1 116 ? -7.371 -38 6.52 1 66.81 116 GLU B C 1
ATOM 4990 O O . GLU B 1 116 ? -7.219 -39.156 6.902 1 66.81 116 GLU B O 1
ATOM 4995 N N . ASP B 1 117 ? -7.363 -37.719 5.262 1 71.5 117 ASP B N 1
ATOM 4996 C CA . ASP B 1 117 ? -6.875 -38.656 4.254 1 71.5 117 ASP B CA 1
ATOM 4997 C C . ASP B 1 117 ? -5.48 -38.25 3.766 1 71.5 117 ASP B C 1
ATOM 4999 O O . ASP B 1 117 ? -5.164 -37.062 3.662 1 71.5 117 ASP B O 1
ATOM 5003 N N . ASP B 1 118 ? -4.699 -39.281 3.58 1 74.81 118 ASP B N 1
ATOM 5004 C CA . ASP B 1 118 ? -3.33 -39.094 3.111 1 74.81 118 ASP B CA 1
ATOM 5005 C C . ASP B 1 118 ? -3.299 -38.281 1.824 1 74.81 118 ASP B C 1
ATOM 5007 O O . ASP B 1 118 ? -2.318 -37.562 1.547 1 74.81 118 ASP B O 1
ATOM 5011 N N . VAL B 1 119 ? -4.461 -38.312 1.22 1 74.5 119 VAL B N 1
ATOM 5012 C CA . VAL B 1 119 ? -4.539 -37.594 -0.044 1 74.5 119 VAL B CA 1
ATOM 5013 C C . VAL B 1 119 ? -4.418 -36.094 0.213 1 74.5 119 VAL B C 1
ATOM 5015 O O . VAL B 1 119 ? -3.803 -35.375 -0.575 1 74.5 119 VAL B O 1
ATOM 5018 N N . LEU B 1 120 ? -4.934 -35.688 1.271 1 76.75 120 LEU B N 1
ATOM 5019 C CA . LEU B 1 120 ? -4.902 -34.25 1.585 1 76.75 120 LEU B CA 1
ATOM 5020 C C . LEU B 1 120 ? -3.475 -33.812 1.865 1 76.75 120 LEU B C 1
ATOM 5022 O O . LEU B 1 120 ? -3.094 -32.688 1.491 1 76.75 120 LEU B O 1
ATOM 5026 N N . GLN B 1 121 ? -2.727 -34.656 2.385 1 77.56 121 GLN B N 1
ATOM 5027 C CA . GLN B 1 121 ? -1.342 -34.312 2.678 1 77.56 121 GLN B CA 1
ATOM 5028 C C . GLN B 1 121 ? -0.525 -34.188 1.395 1 77.56 121 GLN B C 1
ATOM 5030 O O . GLN B 1 121 ? 0.364 -33.312 1.306 1 77.56 121 GLN B O 1
ATOM 5035 N N . GLN B 1 122 ? -0.873 -34.906 0.427 1 80.38 122 GLN B N 1
ATOM 5036 C CA . GLN B 1 122 ? -0.116 -34.938 -0.82 1 80.38 122 GLN B CA 1
ATOM 5037 C C . GLN B 1 122 ? -0.433 -33.688 -1.668 1 80.38 122 GLN B C 1
ATOM 5039 O O . GLN B 1 122 ? 0.347 -33.344 -2.547 1 80.38 122 GLN B O 1
ATOM 5044 N N . ILE B 1 123 ? -1.596 -33.156 -1.278 1 79.06 123 ILE B N 1
ATOM 5045 C CA . ILE B 1 123 ? -1.963 -32.031 -2.109 1 79.06 123 ILE B CA 1
ATOM 5046 C C . ILE B 1 123 ? -1.847 -30.734 -1.298 1 79.06 123 ILE B C 1
ATOM 5048 O O . ILE B 1 123 ? -2.514 -29.75 -1.599 1 79.06 123 ILE B O 1
ATOM 5052 N N . GLY B 1 124 ? -1.104 -30.797 -0.272 1 73.81 124 GLY B N 1
ATOM 5053 C CA . GLY B 1 124 ? -0.819 -29.594 0.498 1 73.81 124 GLY B CA 1
ATOM 5054 C C . GLY B 1 124 ? -1.874 -29.297 1.545 1 73.81 124 GLY B C 1
ATOM 5055 O O . GLY B 1 124 ? -1.921 -28.188 2.086 1 73.81 124 GLY B O 1
ATOM 5056 N N . GLY B 1 125 ? -2.838 -30.188 1.736 1 76.25 125 GLY B N 1
ATOM 5057 C CA . GLY B 1 125 ? -3.754 -30.047 2.857 1 76.25 125 GLY B CA 1
ATOM 5058 C C . GLY B 1 125 ? -5.188 -29.781 2.43 1 76.25 125 GLY B C 1
ATOM 5059 O O . GLY B 1 125 ? -6.125 -30.078 3.172 1 76.25 125 GLY B O 1
ATOM 5060 N N . LYS B 1 126 ? -5.316 -29.156 1.271 1 78.94 126 LYS B N 1
ATOM 5061 C CA . LYS B 1 126 ? -6.684 -28.875 0.845 1 78.94 126 LYS B CA 1
ATOM 5062 C C . LYS B 1 126 ? -6.805 -28.906 -0.676 1 78.94 126 LYS B C 1
ATOM 5064 O O . LYS B 1 126 ? -5.828 -28.672 -1.389 1 78.94 126 LYS B O 1
ATOM 5069 N N . PHE B 1 127 ? -8.062 -29.094 -1.081 1 80.81 127 PHE B N 1
ATOM 5070 C CA . PHE B 1 127 ? -8.367 -29.031 -2.506 1 80.81 127 PHE B CA 1
ATOM 5071 C C . PHE B 1 127 ? -8.523 -27.578 -2.953 1 80.81 127 PHE B C 1
ATOM 5073 O O . PHE B 1 127 ? -9.031 -26.75 -2.197 1 80.81 127 PHE B O 1
ATOM 5080 N N . ILE B 1 128 ? -8.008 -27.328 -4.176 1 77.38 128 ILE B N 1
ATOM 5081 C CA . ILE B 1 128 ? -8.266 -26.047 -4.809 1 77.38 128 ILE B CA 1
ATOM 5082 C C . ILE B 1 128 ? -8.938 -26.266 -6.164 1 77.38 128 ILE B C 1
ATOM 5084 O O . ILE B 1 128 ? -8.805 -27.328 -6.766 1 77.38 128 ILE B O 1
ATOM 5088 N N . PRO B 1 129 ? -9.664 -25.266 -6.652 1 80.5 129 PRO B N 1
ATOM 5089 C CA . PRO B 1 129 ? -10.461 -25.453 -7.867 1 80.5 129 PRO B CA 1
ATOM 5090 C C . PRO B 1 129 ? -9.609 -25.812 -9.086 1 80.5 129 PRO B C 1
ATOM 5092 O O . PRO B 1 129 ? -10.094 -26.484 -10.008 1 80.5 129 PRO B O 1
ATOM 5095 N N . GLU B 1 130 ? -8.352 -25.547 -9.07 1 79.31 130 GLU B N 1
ATOM 5096 C CA . GLU B 1 130 ? -7.469 -25.781 -10.211 1 79.31 130 GLU B CA 1
ATOM 5097 C C . GLU B 1 130 ? -7.105 -27.25 -10.328 1 79.31 130 GLU B C 1
ATOM 5099 O O . GLU B 1 130 ? -6.684 -27.703 -11.398 1 79.31 130 GLU B O 1
ATOM 5104 N N . LEU B 1 131 ? -7.328 -27.984 -9.328 1 83 131 LEU B N 1
ATOM 5105 C CA . LEU B 1 131 ? -6.922 -29.391 -9.32 1 83 131 LEU B CA 1
ATOM 5106 C C . LEU B 1 131 ? -7.891 -30.234 -10.133 1 83 131 LEU B C 1
ATOM 5108 O O . LEU B 1 131 ? -9.047 -29.859 -10.328 1 83 131 LEU B O 1
ATOM 5112 N N . GLY B 1 132 ? -7.414 -31.375 -10.547 1 87.12 132 GLY B N 1
ATOM 5113 C CA . GLY B 1 132 ? -8.164 -32.25 -11.422 1 87.12 132 GLY B CA 1
ATOM 5114 C C . GLY B 1 132 ? -9.406 -32.844 -10.766 1 87.12 132 GLY B C 1
ATOM 5115 O O . GLY B 1 132 ? -10.453 -32.938 -11.406 1 87.12 132 GLY B O 1
ATOM 5116 N N . LEU B 1 133 ? -9.336 -33.094 -9.531 1 87.88 133 LEU B N 1
ATOM 5117 C CA . LEU B 1 133 ? -10.438 -33.781 -8.875 1 87.88 133 LEU B CA 1
ATOM 5118 C C . LEU B 1 133 ? -11.648 -32.844 -8.734 1 87.88 133 LEU B C 1
ATOM 5120 O O . LEU B 1 133 ? -12.781 -33.25 -8.992 1 87.88 133 LEU B O 1
ATOM 5124 N N . PRO B 1 134 ? -11.422 -31.672 -8.227 1 89.75 134 PRO B N 1
ATOM 5125 C CA . PRO B 1 134 ? -12.586 -30.766 -8.188 1 89.75 134 PRO B CA 1
ATOM 5126 C C . PRO B 1 134 ? -13.227 -30.594 -9.562 1 89.75 134 PRO B C 1
ATOM 5128 O O . PRO B 1 134 ? -14.453 -30.531 -9.664 1 89.75 134 PRO B O 1
ATOM 5131 N N . LYS B 1 135 ? -12.453 -30.5 -10.57 1 91.88 135 LYS B N 1
ATOM 5132 C CA . LYS B 1 135 ? -12.969 -30.359 -11.93 1 91.88 135 LYS B CA 1
ATOM 5133 C C . LYS B 1 135 ? -13.719 -31.609 -12.359 1 91.88 135 LYS B C 1
ATOM 5135 O O . LYS B 1 135 ? -14.742 -31.531 -13.047 1 91.88 135 LYS B O 1
ATOM 5140 N N . LEU B 1 136 ? -13.172 -32.75 -12.031 1 92.56 136 LEU B N 1
ATOM 5141 C CA . LEU B 1 136 ? -13.836 -34 -12.32 1 92.56 136 LEU B CA 1
ATOM 5142 C C . LEU B 1 136 ? -15.188 -34.094 -11.617 1 92.56 136 LEU B C 1
ATOM 5144 O O . LEU B 1 136 ? -16.172 -34.562 -12.195 1 92.56 136 LEU B O 1
ATOM 5148 N N . LYS B 1 137 ? -15.164 -33.656 -10.438 1 92.56 137 LYS B N 1
ATOM 5149 C CA . LYS B 1 137 ? -16.406 -33.656 -9.664 1 92.56 137 LYS B CA 1
ATOM 5150 C C . LYS B 1 137 ? -17.438 -32.719 -10.266 1 92.56 137 LYS B C 1
ATOM 5152 O O . LYS B 1 137 ? -18.641 -33 -10.273 1 92.56 137 LYS B O 1
ATOM 5157 N N . LEU B 1 138 ? -17 -31.578 -10.695 1 94.12 138 LEU B N 1
ATOM 5158 C CA . LEU B 1 138 ? -17.891 -30.656 -11.383 1 94.12 138 LEU B CA 1
ATOM 5159 C C . LEU B 1 138 ? -18.594 -31.328 -12.547 1 94.12 138 LEU B C 1
ATOM 5161 O O . LEU B 1 138 ? -19.812 -31.219 -12.703 1 94.12 138 LEU B O 1
ATOM 5165 N N . LEU B 1 139 ? -17.828 -32.062 -13.359 1 95.19 139 LEU B N 1
ATOM 5166 C CA . LEU B 1 139 ? -18.375 -32.75 -14.516 1 95.19 139 LEU B CA 1
ATOM 5167 C C . LEU B 1 139 ? -19.328 -33.875 -14.07 1 95.19 139 LEU B C 1
ATOM 5169 O O . LEU B 1 139 ? -20.406 -34.031 -14.648 1 95.19 139 LEU B O 1
ATOM 5173 N N . ASN B 1 140 ? -18.875 -34.562 -13.102 1 94.75 140 ASN B N 1
ATOM 5174 C CA . ASN B 1 140 ? -19.688 -35.625 -12.547 1 94.75 140 ASN B CA 1
ATOM 5175 C C . ASN B 1 140 ? -21.047 -35.125 -12.078 1 94.75 140 ASN B C 1
ATOM 5177 O O . ASN B 1 140 ? -22.062 -35.812 -12.258 1 94.75 140 ASN B O 1
ATOM 5181 N N . ASP B 1 141 ? -21.062 -34 -11.5 1 93.88 141 ASP B N 1
ATOM 5182 C CA . ASP B 1 141 ? -22.266 -33.438 -10.867 1 93.88 141 ASP B CA 1
ATOM 5183 C C . ASP B 1 141 ? -23.156 -32.75 -11.883 1 93.88 141 ASP B C 1
ATOM 5185 O O . ASP B 1 141 ? -24.359 -32.594 -11.664 1 93.88 141 ASP B O 1
ATOM 5189 N N . THR B 1 142 ? -22.656 -32.312 -12.938 1 92.31 142 THR B N 1
ATOM 5190 C CA . THR B 1 142 ? -23.422 -31.375 -13.766 1 92.31 142 THR B CA 1
ATOM 5191 C C . THR B 1 142 ? -23.766 -32 -15.109 1 92.31 142 THR B C 1
ATOM 5193 O O . THR B 1 142 ? -24.656 -31.531 -15.812 1 92.31 142 THR B O 1
ATOM 5196 N N . VAL B 1 143 ? -23.047 -33.031 -15.477 1 91.75 143 VAL B N 1
ATOM 5197 C CA . VAL B 1 143 ? -23.266 -33.625 -16.797 1 91.75 143 VAL B CA 1
ATOM 5198 C C . VAL B 1 143 ? -23.938 -35 -16.656 1 91.75 143 VAL B C 1
ATOM 5200 O O . VAL B 1 143 ? -23.484 -35.844 -15.875 1 91.75 143 VAL B O 1
ATOM 5203 N N . SER B 1 144 ? -24.938 -35.281 -17.406 1 85.88 144 SER B N 1
ATOM 5204 C CA . SER B 1 144 ? -25.734 -36.5 -17.297 1 85.88 144 SER B CA 1
ATOM 5205 C C . SER B 1 144 ? -25.234 -37.594 -18.266 1 85.88 144 SER B C 1
ATOM 5207 O O . SER B 1 144 ? -25.453 -38.781 -18.047 1 85.88 144 SER B O 1
ATOM 5209 N N . SER B 1 145 ? -24.453 -37.281 -19.219 1 86.69 145 SER B N 1
ATOM 5210 C CA . SER B 1 145 ? -23.938 -38.219 -20.219 1 86.69 145 SER B CA 1
ATOM 5211 C C . SER B 1 145 ? -22.875 -39.125 -19.625 1 86.69 145 SER B C 1
ATOM 5213 O O . SER B 1 145 ? -22.281 -38.812 -18.594 1 86.69 145 SER B O 1
ATOM 5215 N N . GLU B 1 146 ? -22.734 -40.344 -20.297 1 93.81 146 GLU B N 1
ATOM 5216 C CA . GLU B 1 146 ? -21.641 -41.219 -19.922 1 93.81 146 GLU B CA 1
ATOM 5217 C C . GLU B 1 146 ? -20.297 -40.688 -20.406 1 93.81 146 GLU B C 1
ATOM 5219 O O . GLU B 1 146 ? -19.891 -40.938 -21.547 1 93.81 146 GLU B O 1
ATOM 5224 N N . LEU B 1 147 ? -19.641 -40.062 -19.516 1 96.38 147 LEU B N 1
ATOM 5225 C CA . LEU B 1 147 ? -18.406 -39.375 -19.891 1 96.38 147 LEU B CA 1
ATOM 5226 C C . LEU B 1 147 ? -17.188 -40.25 -19.625 1 96.38 147 LEU B C 1
ATOM 5228 O O . LEU B 1 147 ? -17.234 -41.156 -18.781 1 96.38 147 LEU B O 1
ATOM 5232 N N . VAL B 1 148 ? -16.156 -40.094 -20.406 1 96.19 148 VAL B N 1
ATOM 5233 C CA . VAL B 1 148 ? -14.789 -40.531 -20.156 1 96.19 148 VAL B CA 1
ATOM 5234 C C . VAL B 1 148 ? -13.852 -39.312 -20.172 1 96.19 148 VAL B C 1
ATOM 5236 O O . VAL B 1 148 ? -13.836 -38.562 -21.141 1 96.19 148 VAL B O 1
ATOM 5239 N N . VAL B 1 149 ? -13.094 -39.156 -19.125 1 96.31 149 VAL B N 1
ATOM 5240 C CA . VAL B 1 149 ? -12.234 -38 -19.016 1 96.31 149 VAL B CA 1
ATOM 5241 C C . VAL B 1 149 ? -10.773 -38.406 -19.047 1 96.31 149 VAL B C 1
ATOM 5243 O O . VAL B 1 149 ? -10.391 -39.406 -18.422 1 96.31 149 VAL B O 1
ATOM 5246 N N . PHE B 1 150 ? -9.961 -37.719 -19.891 1 96 150 PHE B N 1
ATOM 5247 C CA . PHE B 1 150 ? -8.531 -37.969 -20 1 96 150 PHE B CA 1
ATOM 5248 C C . PHE B 1 150 ? -7.746 -36.75 -19.531 1 96 150 PHE B C 1
ATOM 5250 O O . PHE B 1 150 ? -8.242 -35.625 -19.578 1 96 150 PHE B O 1
ATOM 5257 N N . GLU B 1 151 ? -6.52 -37.031 -19.031 1 94.56 151 GLU B N 1
ATOM 5258 C CA . GLU B 1 151 ? -5.535 -35.938 -19.078 1 94.56 151 GLU B CA 1
ATOM 5259 C C . GLU B 1 151 ? -5.176 -35.594 -20.516 1 94.56 151 GLU B C 1
ATOM 5261 O O . GLU B 1 151 ? -5.086 -36.469 -21.375 1 94.56 151 GLU B O 1
ATOM 5266 N N . LEU B 1 152 ? -4.883 -34.344 -20.734 1 96.62 152 LEU B N 1
ATOM 5267 C CA . LEU B 1 152 ? -4.664 -33.906 -22.109 1 96.62 152 LEU B CA 1
ATOM 5268 C C . LEU B 1 152 ? -3.49 -34.625 -22.734 1 96.62 152 LEU B C 1
ATOM 5270 O O . LEU B 1 152 ? -3.598 -35.125 -23.875 1 96.62 152 LEU B O 1
ATOM 5274 N N . TYR B 1 153 ? -2.359 -34.719 -22.094 1 96 153 TYR B N 1
ATOM 5275 C CA . TYR B 1 153 ? -1.205 -35.406 -22.656 1 96 153 TYR B CA 1
ATOM 5276 C C . TYR B 1 153 ? -1.529 -36.875 -22.969 1 96 153 TYR B C 1
ATOM 5278 O O . TYR B 1 153 ? -1.066 -37.406 -23.969 1 96 153 TYR B O 1
ATOM 5286 N N . ASP B 1 154 ? -2.348 -37.5 -22.125 1 95.31 154 ASP B N 1
ATOM 5287 C CA . ASP B 1 154 ? -2.717 -38.906 -22.281 1 95.31 154 ASP B CA 1
ATOM 5288 C C . ASP B 1 154 ? -3.646 -39.094 -23.484 1 95.31 154 ASP B C 1
ATOM 5290 O O . ASP B 1 154 ? -3.533 -40.062 -24.203 1 95.31 154 ASP B O 1
ATOM 5294 N N . PHE B 1 155 ? -4.516 -38.188 -23.594 1 97.44 155 PHE B N 1
ATOM 5295 C CA . PHE B 1 155 ? -5.461 -38.312 -24.688 1 97.44 155 PHE B CA 1
ATOM 5296 C C . PHE B 1 155 ? -4.754 -38.188 -26.031 1 97.44 155 PHE B C 1
ATOM 5298 O O . PHE B 1 155 ? -5.074 -38.906 -26.984 1 97.44 155 PHE B O 1
ATOM 5305 N N . ILE B 1 156 ? -3.859 -37.25 -26.109 1 98.12 156 ILE B N 1
ATOM 5306 C CA . ILE B 1 156 ? -3.121 -37.094 -27.359 1 98.12 156 ILE B CA 1
ATOM 5307 C C . ILE B 1 156 ? -2.312 -38.344 -27.656 1 98.12 156 ILE B C 1
ATOM 5309 O O . ILE B 1 156 ? -2.26 -38.812 -28.812 1 98.12 156 ILE B O 1
ATOM 5313 N N . SER B 1 157 ? -1.678 -38.906 -26.656 1 97.44 157 SER B N 1
ATOM 5314 C CA . SER B 1 157 ? -0.979 -40.156 -26.828 1 97.44 157 SER B CA 1
ATOM 5315 C C . SER B 1 157 ? -1.934 -41.281 -27.266 1 97.44 157 SER B C 1
ATOM 5317 O O . SER B 1 157 ? -1.576 -42.125 -28.094 1 97.44 157 SER B O 1
ATOM 5319 N N . TYR B 1 158 ? -3.129 -41.25 -26.688 1 97.19 158 TYR B N 1
ATOM 5320 C CA . TYR B 1 158 ? -4.164 -42.219 -27.031 1 97.19 158 TYR B CA 1
ATOM 5321 C C . TYR B 1 158 ? -4.535 -42.125 -28.516 1 97.19 158 TYR B C 1
ATOM 5323 O O . TYR B 1 158 ? -4.656 -43.125 -29.203 1 97.19 158 TYR B O 1
ATOM 5331 N N . LEU B 1 159 ? -4.711 -40.906 -28.953 1 97.5 159 LEU B N 1
ATOM 5332 C CA . LEU B 1 159 ? -5.055 -40.688 -30.359 1 97.5 159 LEU B CA 1
ATOM 5333 C C . LEU B 1 159 ? -3.912 -41.094 -31.281 1 97.5 159 LEU B C 1
ATOM 5335 O O . LEU B 1 159 ? -4.148 -41.594 -32.375 1 97.5 159 LEU B O 1
ATOM 5339 N N . LEU B 1 160 ? -2.734 -40.844 -30.875 1 97.25 160 LEU B N 1
ATOM 5340 C CA . LEU B 1 160 ? -1.583 -41.25 -31.672 1 97.25 160 LEU B CA 1
ATOM 5341 C C . LEU B 1 160 ? -1.542 -42.781 -31.797 1 97.25 160 LEU B C 1
ATOM 5343 O O . LEU B 1 160 ? -1.114 -43.312 -32.844 1 97.25 160 LEU B O 1
ATOM 5347 N N . LYS B 1 161 ? -1.906 -43.438 -30.781 1 96.31 161 LYS B N 1
ATOM 5348 C CA . LYS B 1 161 ? -1.846 -44.875 -30.719 1 96.31 161 LYS B CA 1
ATOM 5349 C C . LYS B 1 161 ? -3.002 -45.531 -31.484 1 96.31 161 LYS B C 1
ATOM 5351 O O . LYS B 1 161 ? -2.812 -46.5 -32.188 1 96.31 161 LYS B O 1
ATOM 5356 N N . TYR B 1 162 ? -4.297 -44.969 -31.375 1 95 162 TYR B N 1
ATOM 5357 C CA . TYR B 1 162 ? -5.48 -45.656 -31.875 1 95 162 TYR B CA 1
ATOM 5358 C C . TYR B 1 162 ? -6.133 -44.875 -33 1 95 162 TYR B C 1
ATOM 5360 O O . TYR B 1 162 ? -7.023 -45.406 -33.688 1 95 162 TYR B O 1
ATOM 5368 N N . SER B 1 163 ? -5.707 -43.625 -33.219 1 93.25 163 SER B N 1
ATOM 5369 C CA . SER B 1 163 ? -6.211 -42.781 -34.281 1 93.25 163 SER B CA 1
ATOM 5370 C C . SER B 1 163 ? -7.703 -42.531 -34.125 1 93.25 163 SER B C 1
ATOM 5372 O O . SER B 1 163 ? -8.266 -42.75 -33.062 1 93.25 163 SER B O 1
ATOM 5374 N N . HIS B 1 164 ? -8.281 -41.844 -35.094 1 93.5 164 HIS B N 1
ATOM 5375 C CA . HIS B 1 164 ? -9.695 -41.5 -35.094 1 93.5 164 HIS B CA 1
ATOM 5376 C C . HIS B 1 164 ? -10.305 -41.594 -36.469 1 93.5 164 HIS B C 1
ATOM 5378 O O . HIS B 1 164 ? -9.578 -41.75 -37.469 1 93.5 164 HIS B O 1
ATOM 5384 N N . LYS B 1 165 ? -11.602 -41.594 -36.5 1 93.06 165 LYS B N 1
ATOM 5385 C CA . LYS B 1 165 ? -12.344 -41.531 -37.75 1 93.06 165 LYS B CA 1
ATOM 5386 C C . LYS B 1 165 ? -13.469 -40.5 -37.688 1 93.06 165 LYS B C 1
ATOM 5388 O O . LYS B 1 165 ? -13.844 -40.062 -36.594 1 93.06 165 LYS B O 1
ATOM 5393 N N . VAL B 1 166 ? -13.875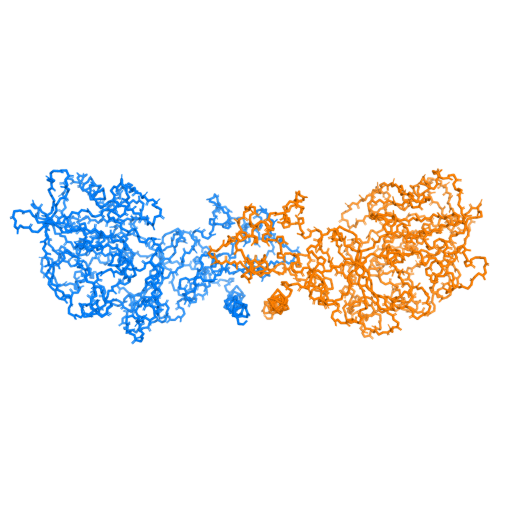 -40.094 -38.812 1 91.62 166 VAL B N 1
ATOM 5394 C CA . VAL B 1 166 ? -14.992 -39.156 -38.875 1 91.62 166 VAL B CA 1
ATOM 5395 C C . VAL B 1 166 ? -16.234 -39.875 -39.438 1 91.62 166 VAL B C 1
ATOM 5397 O O . VAL B 1 166 ? -16.188 -40.438 -40.531 1 91.62 166 VAL B O 1
ATOM 5400 N N . VAL B 1 167 ? -17.281 -39.875 -38.594 1 90.12 167 VAL B N 1
ATOM 5401 C CA . VAL B 1 167 ? -18.562 -40.438 -39.031 1 90.12 167 VAL B CA 1
ATOM 5402 C C . VAL B 1 167 ? -19.656 -39.406 -38.844 1 90.12 167 VAL B C 1
ATOM 5404 O O . VAL B 1 167 ? -19.891 -38.938 -37.719 1 90.12 167 VAL B O 1
ATOM 5407 N N . ASP B 1 168 ? -20.375 -38.969 -39.906 1 88.56 168 ASP B N 1
ATOM 5408 C CA . ASP B 1 168 ? -21.453 -38 -39.906 1 88.56 168 ASP B CA 1
ATOM 5409 C C . ASP B 1 168 ? -21.016 -36.688 -39.25 1 88.56 168 ASP B C 1
ATOM 5411 O O . ASP B 1 168 ? -21.719 -36.156 -38.406 1 88.56 168 ASP B O 1
ATOM 5415 N N . GLY B 1 169 ? -19.734 -36.438 -39.5 1 86.5 169 GLY B N 1
ATOM 5416 C CA . GLY B 1 169 ? -19.219 -35.156 -39.031 1 86.5 169 GLY B CA 1
ATOM 5417 C C . GLY B 1 169 ? -18.719 -35.219 -37.625 1 86.5 169 GLY B C 1
ATOM 5418 O O . GLY B 1 169 ? -18.234 -34.219 -37.094 1 86.5 169 GLY B O 1
ATOM 5419 N N . LYS B 1 170 ? -18.766 -36.375 -37.062 1 90.06 170 LYS B N 1
ATOM 5420 C CA . LYS B 1 170 ? -18.297 -36.531 -35.688 1 90.06 170 LYS B CA 1
ATOM 5421 C C . LYS B 1 170 ? -16.953 -37.281 -35.656 1 90.06 170 LYS B C 1
ATOM 5423 O O . LYS B 1 170 ? -16.766 -38.25 -36.344 1 90.06 170 LYS B O 1
ATOM 5428 N N . LYS B 1 171 ? -16.078 -36.719 -34.938 1 94.62 171 LYS B N 1
ATOM 5429 C CA . LYS B 1 171 ? -14.797 -37.375 -34.688 1 94.62 171 LYS B CA 1
ATOM 5430 C C . LYS B 1 171 ? -14.938 -38.469 -33.656 1 94.62 171 LYS B C 1
ATOM 5432 O O . LYS B 1 171 ? -15.445 -38.25 -32.562 1 94.62 171 LYS B O 1
ATOM 5437 N N . LEU B 1 172 ? -14.516 -39.719 -34.062 1 94.56 172 LEU B N 1
ATOM 5438 C CA . LEU B 1 172 ? -14.688 -40.875 -33.188 1 94.56 172 LEU B CA 1
ATOM 5439 C C . LEU B 1 172 ? -13.367 -41.625 -33 1 94.56 172 LEU B C 1
ATOM 5441 O O . LEU B 1 172 ? -12.602 -41.781 -33.969 1 94.56 172 LEU B O 1
ATOM 5445 N N . THR B 1 173 ? -13.055 -41.969 -31.828 1 95.69 173 THR B N 1
ATOM 5446 C CA . THR B 1 173 ? -11.938 -42.875 -31.547 1 95.69 173 THR B CA 1
ATOM 5447 C C . THR B 1 173 ? -12.406 -44.094 -30.766 1 95.69 173 THR B C 1
ATOM 5449 O O . THR B 1 173 ? -13.297 -43.969 -29.922 1 95.69 173 THR B O 1
ATOM 5452 N N . PRO B 1 174 ? -11.859 -45.25 -31.062 1 95.25 174 PRO B N 1
ATOM 5453 C CA . PRO B 1 174 ? -12.273 -46.438 -30.312 1 95.25 174 PRO B CA 1
ATOM 5454 C C . PRO B 1 174 ? -11.953 -46.312 -28.812 1 95.25 174 PRO B C 1
ATOM 5456 O O . PRO B 1 174 ? -10.914 -45.781 -28.438 1 95.25 174 PRO B O 1
ATOM 5459 N N . TYR B 1 175 ? -12.891 -46.812 -28.109 1 95.56 175 TYR B N 1
ATOM 5460 C CA . TYR B 1 175 ? -12.656 -46.781 -26.656 1 95.56 175 TYR B CA 1
ATOM 5461 C C . TYR B 1 175 ? -12.242 -48.156 -26.125 1 95.56 175 TYR B C 1
ATOM 5463 O O . TYR B 1 175 ? -12.961 -49.125 -26.297 1 95.56 175 TYR B O 1
ATOM 5471 N N . ILE B 1 176 ? -11.117 -48.156 -25.531 1 93.06 176 ILE B N 1
ATOM 5472 C CA . ILE B 1 176 ? -10.656 -49.312 -24.766 1 93.06 176 ILE B CA 1
ATOM 5473 C C . ILE B 1 176 ? -10.664 -49 -23.281 1 93.06 176 ILE B C 1
ATOM 5475 O O . ILE B 1 176 ? -9.844 -48.219 -22.797 1 93.06 176 ILE B O 1
ATOM 5479 N N . LYS B 1 177 ? -11.539 -49.594 -22.594 1 91.62 177 LYS B N 1
ATOM 5480 C CA . LYS B 1 177 ? -11.672 -49.312 -21.156 1 91.62 177 LYS B CA 1
ATOM 5481 C C . LYS B 1 177 ? -10.43 -49.781 -20.406 1 91.62 177 LYS B C 1
ATOM 5483 O O . LYS B 1 177 ? -10.062 -50.969 -20.469 1 91.62 177 LYS B O 1
ATOM 5488 N N . PRO B 1 178 ? -9.82 -48.875 -19.703 1 90 178 PRO B N 1
ATOM 5489 C CA . PRO B 1 178 ? -8.633 -49.25 -18.953 1 90 178 PRO B CA 1
ATOM 5490 C C . PRO B 1 178 ? -8.969 -50.031 -17.688 1 90 178 PRO B C 1
ATOM 5492 O O . PRO B 1 178 ? -10.078 -49.906 -17.156 1 90 178 PRO B O 1
ATOM 5495 N N . GLN B 1 179 ? -7.988 -50.75 -17.234 1 85.94 179 GLN B N 1
ATOM 5496 C CA . GLN B 1 179 ? -8.109 -51.375 -15.914 1 85.94 179 GLN B CA 1
ATOM 5497 C C . GLN B 1 179 ? -8.117 -50.312 -14.805 1 85.94 179 GLN B C 1
ATOM 5499 O O . GLN B 1 179 ? -7.398 -49.312 -14.883 1 85.94 179 GLN B O 1
ATOM 5504 N N . ARG B 1 180 ? -8.945 -50.531 -13.766 1 84.5 180 ARG B N 1
ATOM 5505 C CA . ARG B 1 180 ? -9 -49.594 -12.656 1 84.5 180 ARG B CA 1
ATOM 5506 C C . ARG B 1 180 ? -7.754 -49.688 -11.781 1 84.5 180 ARG B C 1
ATOM 5508 O O . ARG B 1 180 ? -7.219 -50.781 -11.586 1 84.5 180 ARG B O 1
ATOM 5515 N N . PHE B 1 181 ? -7.289 -48.594 -11.398 1 84.25 181 PHE B N 1
ATOM 5516 C CA . PHE B 1 181 ? -6.164 -48.594 -10.469 1 84.25 181 PHE B CA 1
ATOM 5517 C C . PHE B 1 181 ? -6.578 -49.156 -9.117 1 84.25 181 PHE B C 1
ATOM 5519 O O . PHE B 1 181 ? -7.633 -48.781 -8.586 1 84.25 181 PHE B O 1
ATOM 5526 N N . LYS B 1 182 ? -5.848 -50.062 -8.578 1 76.75 182 LYS B N 1
ATOM 5527 C CA . LYS B 1 182 ? -6.16 -50.688 -7.289 1 76.75 182 LYS B CA 1
ATOM 5528 C C . LYS B 1 182 ? -5.695 -49.781 -6.141 1 76.75 182 LYS B C 1
ATOM 5530 O O . LYS B 1 182 ? -6.367 -49.688 -5.109 1 76.75 182 LYS B O 1
ATOM 5535 N N . GLU B 1 183 ? -4.484 -49.312 -6.273 1 66.38 183 GLU B N 1
ATOM 5536 C CA . GLU B 1 183 ? -3.889 -48.469 -5.234 1 66.38 183 GLU B CA 1
ATOM 5537 C C . GLU B 1 183 ? -3.225 -47.219 -5.836 1 66.38 183 GLU B C 1
ATOM 5539 O O . GLU B 1 183 ? -2.926 -47.188 -7.031 1 66.38 183 GLU B O 1
ATOM 5544 N N . GLY B 1 184 ? -3.307 -46.25 -5.004 1 64.31 184 GLY B N 1
ATOM 5545 C CA . GLY B 1 184 ? -2.492 -45.125 -5.391 1 64.31 184 GLY B CA 1
ATOM 5546 C C . GLY B 1 184 ? -3.281 -43.812 -5.496 1 64.31 184 GLY B C 1
ATOM 5547 O O . GLY B 1 184 ? -4.512 -43.844 -5.445 1 64.31 184 GLY B O 1
ATOM 5548 N N . TYR B 1 185 ? -2.557 -42.781 -5.391 1 63.25 185 TYR B N 1
ATOM 5549 C CA . TYR B 1 185 ? -3.117 -41.438 -5.496 1 63.25 185 TYR B CA 1
ATOM 5550 C C . TYR B 1 185 ? -2.588 -40.719 -6.734 1 63.25 185 TYR B C 1
ATOM 5552 O O . TYR B 1 185 ? -1.519 -41.062 -7.246 1 63.25 185 TYR B O 1
ATOM 5560 N N . ALA B 1 186 ? -3.602 -39.875 -7.305 1 65.31 186 ALA B N 1
ATOM 5561 C CA . ALA B 1 186 ? -3.254 -39.062 -8.477 1 65.31 186 ALA B CA 1
ATOM 5562 C C . ALA B 1 186 ? -2.15 -38.062 -8.148 1 65.31 186 ALA B C 1
ATOM 5564 O O . ALA B 1 186 ? -2.035 -37.625 -7.004 1 65.31 186 ALA B O 1
ATOM 5565 N N . LEU B 1 187 ? -1.36 -37.906 -9.195 1 64.19 187 LEU B N 1
ATOM 5566 C CA . LEU B 1 187 ? -0.29 -36.906 -9.172 1 64.19 187 LEU B CA 1
ATOM 5567 C C . LEU B 1 187 ? -0.85 -35.5 -9.32 1 64.19 187 LEU B C 1
ATOM 5569 O O . LEU B 1 187 ? -1.644 -35.219 -10.234 1 64.19 187 LEU B O 1
ATOM 5573 N N . ASP B 1 188 ? -0.487 -34.562 -8.406 1 61.97 188 ASP B N 1
ATOM 5574 C CA . ASP B 1 188 ? -0.495 -33.125 -8.539 1 61.97 188 ASP B CA 1
ATOM 5575 C C . ASP B 1 188 ? -1.797 -32.625 -9.172 1 61.97 188 ASP B C 1
ATOM 5577 O O . ASP B 1 188 ? -1.774 -31.875 -10.141 1 61.97 188 ASP B O 1
ATOM 5581 N N . GLY B 1 189 ? -2.881 -33.094 -8.766 1 65.81 189 GLY B N 1
ATOM 5582 C CA . GLY B 1 189 ? -4.117 -32.562 -9.305 1 65.81 189 GLY B CA 1
ATOM 5583 C C . GLY B 1 189 ? -4.609 -33.281 -10.531 1 65.81 189 GLY B C 1
ATOM 5584 O O . GLY B 1 189 ? -5.574 -32.875 -11.172 1 65.81 189 GLY B O 1
ATOM 5585 N N . SER B 1 190 ? -3.904 -34.25 -11.008 1 77.56 190 SER B N 1
ATOM 5586 C CA . SER B 1 190 ? -4.262 -35.031 -12.188 1 77.56 190 SER B CA 1
ATOM 5587 C C . SER B 1 190 ? -5.555 -35.812 -11.977 1 77.56 190 SER B C 1
ATOM 5589 O O . SER B 1 190 ? -5.93 -36.094 -10.836 1 77.56 190 SER B O 1
ATOM 5591 N N . VAL B 1 191 ? -6.211 -35.969 -13.047 1 81.88 191 VAL B N 1
ATOM 5592 C CA . VAL B 1 191 ? -7.402 -36.812 -12.984 1 81.88 191 VAL B CA 1
ATOM 5593 C C . VAL B 1 191 ? -6.996 -38.281 -12.93 1 81.88 191 VAL B C 1
ATOM 5595 O O . VAL B 1 191 ? -7.723 -39.125 -12.383 1 81.88 191 VAL B O 1
ATOM 5598 N N . LYS B 1 192 ? -5.859 -38.469 -13.359 1 81.31 192 LYS B N 1
ATOM 5599 C CA . LYS B 1 192 ? -5.375 -39.844 -13.438 1 81.31 192 LYS B CA 1
ATOM 5600 C C . LYS B 1 192 ? -4.613 -40.25 -12.172 1 81.31 192 LYS B C 1
ATOM 5602 O O . LYS B 1 192 ? -3.883 -39.438 -11.602 1 81.31 192 LYS B O 1
ATOM 5607 N N . GLY B 1 193 ? -4.836 -41.531 -11.75 1 78.88 193 GLY B N 1
ATOM 5608 C CA . GLY B 1 193 ? -3.977 -42.031 -10.703 1 78.88 193 GLY B CA 1
ATOM 5609 C C . GLY B 1 193 ? -4.73 -42.406 -9.438 1 78.88 193 GLY B C 1
ATOM 5610 O O . GLY B 1 193 ? -4.176 -43.031 -8.539 1 78.88 193 GLY B O 1
ATOM 5611 N N . TRP B 1 194 ? -6.031 -42.062 -9.484 1 82.25 194 TRP B N 1
ATOM 5612 C CA . TRP B 1 194 ? -6.828 -42.312 -8.289 1 82.25 194 TRP B CA 1
ATOM 5613 C C . TRP B 1 194 ? -7.309 -43.781 -8.266 1 82.25 194 TRP B C 1
ATOM 5615 O O . TRP B 1 194 ? -7.691 -44.312 -9.305 1 82.25 194 TRP B O 1
ATOM 5625 N N . SER B 1 195 ? -7.312 -44.281 -7.059 1 81.25 195 SER B N 1
ATOM 5626 C CA . SER B 1 195 ? -7.887 -45.625 -6.922 1 81.25 195 SER B CA 1
ATOM 5627 C C . SER B 1 195 ? -9.398 -45.625 -7.125 1 81.25 195 SER B C 1
ATOM 5629 O O . SER B 1 195 ? -10.055 -44.625 -6.801 1 81.25 195 SER B O 1
ATOM 5631 N N . ALA B 1 196 ? -9.773 -46.75 -7.582 1 82.88 196 ALA B N 1
ATOM 5632 C CA . ALA B 1 196 ? -11.219 -46.875 -7.785 1 82.88 196 ALA B CA 1
ATOM 5633 C C . ALA B 1 196 ? -11.969 -46.688 -6.469 1 82.88 196 ALA B C 1
ATOM 5635 O O . ALA B 1 196 ? -13.031 -46.062 -6.434 1 82.88 196 ALA B O 1
ATOM 5636 N N . VAL B 1 197 ? -11.438 -47.188 -5.504 1 83.69 197 VAL B N 1
ATOM 5637 C CA . VAL B 1 197 ? -12.07 -47.125 -4.188 1 83.69 197 VAL B CA 1
ATOM 5638 C C . VAL B 1 197 ? -12.18 -45.656 -3.73 1 83.69 197 VAL B C 1
ATOM 5640 O O . VAL B 1 197 ? -13.203 -45.25 -3.17 1 83.69 197 VAL B O 1
ATOM 5643 N N . PHE B 1 198 ? -11.211 -44.938 -3.941 1 83.25 198 PHE B N 1
ATOM 5644 C CA . PHE B 1 198 ? -11.195 -43.531 -3.531 1 83.25 198 PHE B CA 1
ATOM 5645 C C . PHE B 1 198 ? -12.242 -42.75 -4.297 1 83.25 198 PHE B C 1
ATOM 5647 O O . PHE B 1 198 ? -12.977 -41.938 -3.711 1 83.25 198 PHE B O 1
ATOM 5654 N N . LEU B 1 199 ? -12.32 -42.938 -5.555 1 86.44 199 LEU B N 1
ATOM 5655 C CA . LEU B 1 199 ? -13.289 -42.219 -6.387 1 86.44 199 LEU B CA 1
ATOM 5656 C C . LEU B 1 199 ? -14.719 -42.594 -5.984 1 86.44 199 LEU B C 1
ATOM 5658 O O . LEU B 1 199 ? -15.594 -41.719 -5.926 1 86.44 199 LEU B O 1
ATOM 5662 N N . ASP B 1 200 ? -14.859 -43.844 -5.727 1 87.56 200 ASP B N 1
ATOM 5663 C CA . ASP B 1 200 ? -16.188 -44.312 -5.312 1 87.56 200 ASP B CA 1
ATOM 5664 C C . ASP B 1 200 ? -16.609 -43.656 -4 1 87.56 200 ASP B C 1
ATOM 5666 O O . ASP B 1 200 ? -17.781 -43.312 -3.824 1 87.56 200 ASP B O 1
ATOM 5670 N N . LYS B 1 201 ? -15.695 -43.562 -3.172 1 85.62 201 LYS B N 1
ATOM 5671 C CA . LYS B 1 201 ? -15.961 -42.938 -1.885 1 85.62 201 LYS B CA 1
ATOM 5672 C C . LYS B 1 201 ? -16.422 -41.5 -2.068 1 85.62 201 LYS B C 1
ATOM 5674 O O . LYS B 1 201 ? -17.219 -40.969 -1.274 1 85.62 201 LYS B O 1
ATOM 5679 N N . LEU B 1 202 ? -15.961 -40.875 -3.066 1 86.75 202 LEU B N 1
ATOM 5680 C CA . LEU B 1 202 ? -16.297 -39.469 -3.314 1 86.75 202 LEU B CA 1
ATOM 5681 C C . LEU B 1 202 ? -17.531 -39.375 -4.188 1 86.75 202 LEU B C 1
ATOM 5683 O O . LEU B 1 202 ? -17.969 -38.25 -4.527 1 86.75 202 LEU B O 1
ATOM 5687 N N . GLY B 1 203 ? -18.062 -40.469 -4.566 1 88.62 203 GLY B N 1
ATOM 5688 C CA . GLY B 1 203 ? -19.234 -40.469 -5.414 1 88.62 203 GLY B CA 1
ATOM 5689 C C . GLY B 1 203 ? -18.938 -40.094 -6.852 1 88.62 203 GLY B C 1
ATOM 5690 O O . GLY B 1 203 ? -19.812 -39.562 -7.543 1 88.62 203 GLY B O 1
ATOM 5691 N N . ILE B 1 204 ? -17.75 -40.281 -7.238 1 90.69 204 ILE B N 1
ATOM 5692 C CA . ILE B 1 204 ? -17.375 -39.969 -8.609 1 90.69 204 ILE B CA 1
ATOM 5693 C C . ILE B 1 204 ? -17.422 -41.25 -9.461 1 90.69 204 ILE B C 1
ATOM 5695 O O . ILE B 1 204 ? -16.625 -42.156 -9.273 1 90.69 204 ILE B O 1
ATOM 5699 N N . GLY B 1 205 ? -18.359 -41.219 -10.391 1 90.25 205 GLY B N 1
ATOM 5700 C CA . GLY B 1 205 ? -18.562 -42.406 -11.227 1 90.25 205 GLY B CA 1
ATOM 5701 C C . GLY B 1 205 ? -18.016 -42.219 -12.633 1 90.25 205 GLY B C 1
ATOM 5702 O O . GLY B 1 205 ? -17.984 -43.188 -13.414 1 90.25 205 GLY B O 1
ATOM 5703 N N . ILE B 1 206 ? -17.469 -41.125 -12.922 1 93 206 ILE B N 1
ATOM 5704 C CA . ILE B 1 206 ? -16.938 -40.844 -14.258 1 93 206 ILE B CA 1
ATOM 5705 C C . ILE B 1 206 ? -15.727 -41.719 -14.531 1 93 206 ILE B C 1
ATOM 5707 O O . ILE B 1 206 ? -14.891 -41.938 -13.648 1 93 206 ILE B O 1
ATOM 5711 N N . GLU B 1 207 ? -15.672 -42.312 -15.719 1 92.56 207 GLU B N 1
ATOM 5712 C CA . GLU B 1 207 ? -14.531 -43.125 -16.109 1 92.56 207 GLU B CA 1
ATOM 5713 C C . GLU B 1 207 ? -13.336 -42.281 -16.5 1 92.56 207 GLU B C 1
ATOM 5715 O O . GLU B 1 207 ? -13.5 -41.219 -17.141 1 92.56 207 GLU B O 1
ATOM 5720 N N . ILE B 1 208 ? -12.18 -42.781 -16.094 1 92.56 208 ILE B N 1
ATOM 5721 C CA . ILE B 1 208 ? -10.938 -42.094 -16.438 1 92.56 208 ILE B CA 1
ATOM 5722 C C . ILE B 1 208 ? -10.203 -42.875 -17.531 1 92.56 208 ILE B C 1
ATOM 5724 O O . ILE B 1 208 ? -9.875 -44.031 -17.359 1 92.56 208 ILE B O 1
ATOM 5728 N N . GLY B 1 209 ? -10.031 -42.156 -18.703 1 92.5 209 GLY B N 1
ATOM 5729 C CA . GLY B 1 209 ? -9.266 -42.781 -19.766 1 92.5 209 GLY B CA 1
ATOM 5730 C C . GLY B 1 209 ? -7.766 -42.625 -19.594 1 92.5 209 GLY B C 1
ATOM 5731 O O . GLY B 1 209 ? -7.309 -41.812 -18.797 1 92.5 209 GLY B O 1
ATOM 5732 N N . ARG B 1 210 ? -6.988 -43.531 -20.328 1 91.56 210 ARG B N 1
ATOM 5733 C CA . ARG B 1 210 ? -5.535 -43.438 -20.312 1 91.56 210 ARG B CA 1
ATOM 5734 C C . ARG B 1 210 ? -4.934 -44.125 -21.531 1 91.56 210 ARG B C 1
ATOM 5736 O O . ARG B 1 210 ? -5.574 -44.969 -22.141 1 91.56 210 ARG B O 1
ATOM 5743 N N . SER B 1 211 ? -3.729 -43.688 -21.781 1 89.75 211 SER B N 1
ATOM 5744 C CA . SER B 1 211 ? -3.049 -44.25 -22.938 1 89.75 211 SER B CA 1
ATOM 5745 C C . SER B 1 211 ? -2.465 -45.625 -22.641 1 89.75 211 SER B C 1
ATOM 5747 O O . SER B 1 211 ? -2.305 -46.438 -23.547 1 89.75 211 SER B O 1
ATOM 5749 N N . GLU B 1 212 ? -2.016 -45.812 -21.391 1 86.88 212 GLU B N 1
ATOM 5750 C CA . GLU B 1 212 ? -1.546 -47.125 -21 1 86.88 212 GLU B CA 1
ATOM 5751 C C . GLU B 1 212 ? -2.695 -48 -20.484 1 86.88 212 GLU B C 1
ATOM 5753 O O . GLU B 1 212 ? -2.893 -48.125 -19.266 1 86.88 212 GLU B O 1
ATOM 5758 N N . VAL B 1 213 ? -3.475 -48.625 -21.281 1 80.06 213 VAL B N 1
ATOM 5759 C CA . VAL B 1 213 ? -4.746 -49.25 -20.984 1 80.06 213 VAL B CA 1
ATOM 5760 C C . VAL B 1 213 ? -4.508 -50.438 -20.047 1 80.06 213 VAL B C 1
ATOM 5762 O O . VAL B 1 213 ? -5.395 -50.844 -19.281 1 80.06 213 VAL B O 1
ATOM 5765 N N . GLU B 1 214 ? -3.334 -50.906 -20.047 1 79.56 214 GLU B N 1
ATOM 5766 C CA . GLU B 1 214 ? -3.057 -52.062 -19.203 1 79.56 214 GLU B CA 1
ATOM 5767 C C . GLU B 1 214 ? -2.27 -51.656 -17.969 1 79.56 214 GLU B C 1
ATOM 5769 O O . GLU B 1 214 ? -1.504 -50.688 -18 1 79.56 214 GLU B O 1
ATOM 5774 N N . GLY B 1 215 ? -2.578 -52.438 -16.906 1 80.56 215 GLY B N 1
ATOM 5775 C CA . GLY B 1 215 ? -1.843 -52.219 -15.672 1 80.56 215 GLY B CA 1
ATOM 5776 C C . GLY B 1 215 ? -2.703 -51.625 -14.562 1 80.56 215 GLY B C 1
ATOM 5777 O O . GLY B 1 215 ? -3.65 -50.875 -14.828 1 80.56 215 GLY B O 1
ATOM 5778 N N . ASP B 1 216 ? -2.34 -51.875 -13.312 1 79.94 216 ASP B N 1
ATOM 5779 C CA . ASP B 1 216 ? -3.148 -51.469 -12.172 1 79.94 216 ASP B CA 1
ATOM 5780 C C . ASP B 1 216 ? -2.443 -50.375 -11.359 1 79.94 216 ASP B C 1
ATOM 5782 O O . ASP B 1 216 ? -2.809 -50.125 -10.211 1 79.94 216 ASP B O 1
ATOM 5786 N N . ARG B 1 217 ? -1.366 -49.906 -11.977 1 80.25 217 ARG B N 1
ATOM 5787 C CA . ARG B 1 217 ? -0.672 -48.781 -11.344 1 80.25 217 ARG B CA 1
ATOM 5788 C C . ARG B 1 217 ? -0.2 -47.781 -12.375 1 80.25 217 ARG B C 1
ATOM 5790 O O . ARG B 1 217 ? -0.087 -48.094 -13.555 1 80.25 217 ARG B O 1
ATOM 5797 N N . LEU B 1 218 ? 0.045 -46.625 -11.891 1 83.44 218 LEU B N 1
ATOM 5798 C CA . LEU B 1 218 ? 0.55 -45.562 -12.766 1 83.44 218 LEU B CA 1
ATOM 5799 C C . LEU B 1 218 ? 1.946 -45.906 -13.273 1 83.44 218 LEU B C 1
ATOM 5801 O O . LEU B 1 218 ? 2.816 -46.281 -12.5 1 83.44 218 LEU B O 1
ATOM 5805 N N . LEU B 1 219 ? 2.148 -45.812 -14.586 1 88.19 219 LEU B N 1
ATOM 5806 C CA . LEU B 1 219 ? 3.469 -46.031 -15.164 1 88.19 219 LEU B CA 1
ATOM 5807 C C . LEU B 1 219 ? 4.375 -44.812 -14.938 1 88.19 219 LEU B C 1
ATOM 5809 O O . LEU B 1 219 ? 3.904 -43.688 -14.898 1 88.19 219 LEU B O 1
ATOM 5813 N N . PRO B 1 220 ? 5.684 -45.125 -14.75 1 91.69 220 PRO B N 1
ATOM 5814 C CA . PRO B 1 220 ? 6.609 -44 -14.672 1 91.69 220 PRO B CA 1
ATOM 5815 C C . PRO B 1 220 ? 6.664 -43.188 -15.961 1 91.69 220 PRO B C 1
ATOM 5817 O O . PRO B 1 220 ? 6.379 -43.719 -17.047 1 91.69 220 PRO B O 1
ATOM 5820 N N . ILE B 1 221 ? 6.992 -42 -15.836 1 94.19 221 ILE B N 1
ATOM 5821 C CA . ILE B 1 221 ? 7.133 -41.156 -17.016 1 94.19 221 ILE B CA 1
ATOM 5822 C C . ILE B 1 221 ? 8.211 -41.719 -17.938 1 94.19 221 ILE B C 1
ATOM 5824 O O . ILE B 1 221 ? 9.195 -42.312 -17.469 1 94.19 221 ILE B O 1
ATOM 5828 N N . GLY B 1 222 ? 7.992 -41.625 -19.188 1 96.25 222 GLY B N 1
ATOM 5829 C CA . GLY B 1 222 ? 8.953 -42.094 -20.172 1 96.25 222 GLY B CA 1
ATOM 5830 C C . GLY B 1 222 ? 8.805 -43.562 -20.531 1 96.25 222 GLY B C 1
ATOM 5831 O O . GLY B 1 222 ? 9.367 -44.031 -21.531 1 96.25 222 GLY B O 1
ATOM 5832 N N . TYR B 1 223 ? 8.07 -44.281 -19.734 1 95.5 223 TYR B N 1
ATOM 5833 C CA . TYR B 1 223 ? 7.855 -45.688 -20.047 1 95.5 223 TYR B CA 1
ATOM 5834 C C . TYR B 1 223 ? 7.078 -45.844 -21.344 1 95.5 223 TYR B C 1
ATOM 5836 O O . TYR B 1 223 ? 6.141 -45.094 -21.609 1 95.5 223 TYR B O 1
ATOM 5844 N N . PRO B 1 224 ? 7.461 -46.812 -22.156 1 96 224 PRO B N 1
ATOM 5845 C CA . PRO B 1 224 ? 6.727 -47 -23.422 1 96 224 PRO B CA 1
ATOM 5846 C C . PRO B 1 224 ? 5.277 -47.438 -23.203 1 96 224 PRO B C 1
ATOM 5848 O O . PRO B 1 224 ? 5.012 -48.344 -22.422 1 96 224 PRO B O 1
ATOM 5851 N N . VAL B 1 225 ? 4.395 -46.781 -23.938 1 95.19 225 VAL B N 1
ATOM 5852 C CA . VAL B 1 225 ? 2.98 -47.094 -23.75 1 95.19 225 VAL B CA 1
ATOM 5853 C C . VAL B 1 225 ? 2.404 -47.688 -25.031 1 95.19 225 VAL B C 1
ATOM 5855 O O . VAL B 1 225 ? 1.219 -48 -25.094 1 95.19 225 VAL B O 1
ATOM 5858 N N . GLY B 1 226 ? 3.102 -47.781 -26.062 1 95.06 226 GLY B N 1
ATOM 5859 C CA . GLY B 1 226 ? 2.68 -48.312 -27.359 1 95.06 226 GLY B CA 1
ATOM 5860 C C . GLY B 1 226 ? 3.418 -47.688 -28.531 1 95.06 226 GLY B C 1
ATOM 5861 O O . GLY B 1 226 ? 4.5 -47.125 -28.359 1 95.06 226 GLY B O 1
ATOM 5862 N N . THR B 1 227 ? 2.885 -47.969 -29.703 1 96.81 227 THR B N 1
ATOM 5863 C CA . THR B 1 227 ? 3.428 -47.406 -30.922 1 96.81 227 THR B CA 1
ATOM 5864 C C . THR B 1 227 ? 2.363 -46.625 -31.672 1 96.81 227 THR B C 1
ATOM 5866 O O . THR B 1 227 ? 1.166 -46.875 -31.516 1 96.81 227 THR B O 1
ATOM 5869 N N . MET B 1 228 ? 2.885 -45.688 -32.406 1 96.56 228 MET B N 1
ATOM 5870 C CA . MET B 1 228 ? 1.978 -44.875 -33.219 1 96.56 228 MET B CA 1
ATOM 5871 C C . MET B 1 228 ? 1.245 -45.719 -34.25 1 96.56 228 MET B C 1
ATOM 5873 O O . MET B 1 228 ? 1.836 -46.625 -34.844 1 96.56 228 MET B O 1
ATOM 5877 N N . HIS B 1 229 ? -0.034 -45.375 -34.438 1 93.88 229 HIS B N 1
ATOM 5878 C CA . HIS B 1 229 ? -0.884 -46.125 -35.344 1 93.88 229 HIS B CA 1
ATOM 5879 C C . HIS B 1 229 ? -0.227 -46.219 -36.719 1 93.88 229 HIS B C 1
ATOM 5881 O O . HIS B 1 229 ? 0.106 -45.219 -37.344 1 93.88 229 HIS B O 1
ATOM 5887 N N . ASN B 1 230 ? -0.002 -47.406 -37.188 1 92.62 230 ASN B N 1
ATOM 5888 C CA . ASN B 1 230 ? 0.521 -47.781 -38.5 1 92.62 230 ASN B CA 1
ATOM 5889 C C . ASN B 1 230 ? 1.965 -47.312 -38.656 1 92.62 230 ASN B C 1
ATOM 5891 O O . ASN B 1 230 ? 2.418 -47.094 -39.781 1 92.62 230 ASN B O 1
ATOM 5895 N N . ARG B 1 231 ? 2.68 -47.062 -37.562 1 95.06 231 ARG B N 1
ATOM 5896 C CA . ARG B 1 231 ? 4.082 -46.656 -37.594 1 95.06 231 ARG B CA 1
ATOM 5897 C C . ARG B 1 231 ? 4.879 -47.312 -36.469 1 95.06 231 ARG B C 1
ATOM 5899 O O . ARG B 1 231 ? 4.336 -47.594 -35.406 1 95.06 231 ARG B O 1
ATOM 5906 N N . ASP B 1 232 ? 6.113 -47.562 -36.781 1 94.62 232 ASP B N 1
ATOM 5907 C CA . ASP B 1 232 ? 7 -48.125 -35.75 1 94.62 232 ASP B CA 1
ATOM 5908 C C . ASP B 1 232 ? 7.676 -47.031 -34.969 1 94.62 232 ASP B C 1
ATOM 5910 O O . ASP B 1 232 ? 8.906 -46.938 -34.906 1 94.62 232 ASP B O 1
ATOM 5914 N N . ILE B 1 233 ? 6.91 -46.156 -34.438 1 97.56 233 ILE B N 1
ATOM 5915 C CA . ILE B 1 233 ? 7.359 -45.062 -33.562 1 97.56 233 ILE B CA 1
ATOM 5916 C C . ILE B 1 233 ? 6.883 -45.312 -32.156 1 97.56 233 ILE B C 1
ATOM 5918 O O . ILE B 1 233 ? 5.68 -45.344 -31.891 1 97.56 233 ILE B O 1
ATOM 5922 N N . VAL B 1 234 ? 7.785 -45.438 -31.203 1 97.81 234 VAL B N 1
ATOM 5923 C CA . VAL B 1 234 ? 7.469 -45.719 -29.797 1 97.81 234 VAL B CA 1
ATOM 5924 C C . VAL B 1 234 ? 6.852 -44.5 -29.156 1 97.81 234 VAL B C 1
ATOM 5926 O O . VAL B 1 234 ? 7.355 -43.375 -29.328 1 97.81 234 VAL B O 1
ATOM 5929 N N . ILE B 1 235 ? 5.758 -44.656 -28.484 1 98.12 235 ILE B N 1
ATOM 5930 C CA . ILE B 1 235 ? 5.152 -43.594 -27.688 1 98.12 235 ILE B CA 1
ATOM 5931 C C . ILE B 1 235 ? 5.523 -43.781 -26.219 1 98.12 235 ILE B C 1
ATOM 5933 O O . ILE B 1 235 ? 5.215 -44.812 -25.609 1 98.12 235 ILE B O 1
ATOM 5937 N N . ALA B 1 236 ? 6.242 -42.812 -25.703 1 97.88 236 ALA B N 1
ATOM 5938 C CA . ALA B 1 236 ? 6.605 -42.812 -24.297 1 97.88 236 ALA B CA 1
ATOM 5939 C C . ALA B 1 236 ? 5.516 -42.156 -23.438 1 97.88 236 ALA B C 1
ATOM 5941 O O . ALA B 1 236 ? 4.832 -41.25 -23.891 1 97.88 236 ALA B O 1
ATOM 5942 N N . HIS B 1 237 ? 5.398 -42.656 -22.188 1 96 237 HIS B N 1
ATOM 5943 C CA . HIS B 1 237 ? 4.438 -42.094 -21.234 1 96 237 HIS B CA 1
ATOM 5944 C C . HIS B 1 237 ? 4.754 -40.656 -20.922 1 96 237 HIS B C 1
ATOM 5946 O O . HIS B 1 237 ? 5.836 -40.344 -20.422 1 96 237 HIS B O 1
ATOM 5952 N N . GLY B 1 238 ? 3.82 -39.75 -21.172 1 94.94 238 GLY B N 1
ATOM 5953 C CA . GLY B 1 238 ? 4 -38.344 -20.953 1 94.94 238 GLY B CA 1
ATOM 5954 C C . GLY B 1 238 ? 3.686 -37.906 -19.531 1 94.94 238 GLY B C 1
ATOM 5955 O O . GLY B 1 238 ? 3.643 -38.75 -18.625 1 94.94 238 GLY B O 1
ATOM 5956 N N . CYS B 1 239 ? 3.594 -36.594 -19.312 1 93.44 239 CYS B N 1
ATOM 5957 C CA . CYS B 1 239 ? 3.309 -36.031 -18 1 93.44 239 CYS B CA 1
ATOM 5958 C C . CYS B 1 239 ? 2.848 -34.594 -18.109 1 93.44 239 CYS B C 1
ATOM 5960 O O . CYS B 1 239 ? 2.76 -34.031 -19.219 1 93.44 239 CYS B O 1
ATOM 5962 N N . ILE B 1 240 ? 2.48 -34.031 -16.969 1 92.25 240 ILE B N 1
ATOM 5963 C CA . ILE B 1 240 ? 2.168 -32.625 -16.891 1 92.25 240 ILE B CA 1
ATOM 5964 C C . ILE B 1 240 ? 3.414 -31.797 -17.203 1 92.25 240 ILE B C 1
ATOM 5966 O O . ILE B 1 240 ? 4.523 -32.156 -16.797 1 92.25 240 ILE B O 1
ATOM 5970 N N . ASP B 1 241 ? 3.289 -30.672 -17.875 1 90.38 241 ASP B N 1
ATOM 5971 C CA . ASP B 1 241 ? 4.359 -29.922 -18.531 1 90.38 241 ASP B CA 1
ATOM 5972 C C . ASP B 1 241 ? 5.441 -29.531 -17.516 1 90.38 241 ASP B C 1
ATOM 5974 O O . ASP B 1 241 ? 6.633 -29.562 -17.844 1 90.38 241 ASP B O 1
ATOM 5978 N N . CYS B 1 242 ? 5.098 -29.266 -16.297 1 88.75 242 CYS B N 1
ATOM 5979 C CA . CYS B 1 242 ? 6.102 -28.828 -15.328 1 88.75 242 CYS B CA 1
ATOM 5980 C C . CYS B 1 242 ? 7.094 -29.953 -15.039 1 88.75 242 CYS B C 1
ATOM 5982 O O . CYS B 1 242 ? 8.273 -29.703 -14.805 1 88.75 242 CYS B O 1
ATOM 5984 N N . TYR B 1 243 ? 6.664 -31.156 -15.125 1 91.62 243 TYR B N 1
ATOM 5985 C CA . TYR B 1 243 ? 7.543 -32.281 -14.859 1 91.62 243 TYR B CA 1
ATOM 5986 C C . TYR B 1 243 ? 8.461 -32.562 -16.047 1 91.62 243 TYR B C 1
ATOM 5988 O O . TYR B 1 243 ? 9.562 -33.094 -15.883 1 91.62 243 TYR B O 1
ATOM 5996 N N . GLY B 1 244 ? 7.91 -32.281 -17.234 1 91.5 244 GLY B N 1
ATOM 5997 C CA . GLY B 1 244 ? 8.82 -32.281 -18.375 1 91.5 244 GLY B CA 1
ATOM 5998 C C . GLY B 1 244 ? 9.953 -31.297 -18.219 1 91.5 244 GLY B C 1
ATOM 5999 O O . GLY B 1 244 ? 11.109 -31.609 -18.531 1 91.5 244 GLY B O 1
ATOM 6000 N N . GLY B 1 245 ? 9.602 -30.141 -17.766 1 89.94 245 GLY B N 1
ATOM 6001 C CA . GLY B 1 245 ? 10.617 -29.141 -17.484 1 89.94 245 GLY B CA 1
ATOM 6002 C C . GLY B 1 245 ? 11.609 -29.578 -16.422 1 89.94 245 GLY B C 1
ATOM 6003 O O . GLY B 1 245 ? 12.812 -29.344 -16.562 1 89.94 245 GLY B O 1
ATOM 6004 N N . TRP B 1 246 ? 11.109 -30.172 -15.375 1 91.56 246 TRP B N 1
ATOM 6005 C CA . TRP B 1 246 ? 11.953 -30.734 -14.32 1 91.56 246 TRP B CA 1
ATOM 6006 C C . TRP B 1 246 ? 12.922 -31.766 -14.883 1 91.56 246 TRP B C 1
ATOM 6008 O O . TRP B 1 246 ? 14.117 -31.734 -14.57 1 91.56 246 TRP B O 1
ATOM 6018 N N . PHE B 1 247 ? 12.406 -32.625 -15.75 1 92.62 247 PHE B N 1
ATOM 6019 C CA . PHE B 1 247 ? 13.211 -33.719 -16.312 1 92.62 247 PHE B CA 1
ATOM 6020 C C . PHE B 1 247 ? 14.344 -33.156 -17.172 1 92.62 247 PHE B C 1
ATOM 6022 O O . PHE B 1 247 ? 15.438 -33.719 -17.203 1 92.62 247 PHE B O 1
ATOM 6029 N N . ASN B 1 248 ? 14.086 -32.094 -17.828 1 92.75 248 ASN B N 1
ATOM 6030 C CA . ASN B 1 248 ? 15.078 -31.406 -18.656 1 92.75 248 ASN B CA 1
ATOM 6031 C C . ASN B 1 248 ? 16.234 -30.859 -17.812 1 92.75 248 ASN B C 1
ATOM 6033 O O . ASN B 1 248 ? 17.328 -30.641 -18.328 1 92.75 248 ASN B O 1
ATOM 6037 N N . ASN B 1 249 ? 16.016 -30.641 -16.562 1 90.44 249 ASN B N 1
ATOM 6038 C CA . ASN B 1 249 ? 17.016 -29.969 -15.727 1 90.44 249 ASN B CA 1
ATOM 6039 C C . ASN B 1 249 ? 17.578 -30.922 -14.672 1 90.44 249 ASN B C 1
ATOM 6041 O O . ASN B 1 249 ? 18.484 -30.531 -13.914 1 90.44 249 ASN B O 1
ATOM 6045 N N . LEU B 1 250 ? 17.094 -32.094 -14.617 1 90.44 250 LEU B N 1
ATOM 6046 C CA . LEU B 1 250 ? 17.531 -33.062 -13.633 1 90.44 250 LEU B CA 1
ATOM 6047 C C . LEU B 1 250 ? 19 -33.438 -13.859 1 90.44 250 LEU B C 1
ATOM 6049 O O . LEU B 1 250 ? 19.438 -33.594 -15 1 90.44 250 LEU B O 1
ATOM 6053 N N . GLN B 1 251 ? 19.734 -33.469 -12.758 1 87.62 251 GLN B N 1
ATOM 6054 C CA . GLN B 1 251 ? 21.141 -33.812 -12.828 1 87.62 251 GLN B CA 1
ATOM 6055 C C . GLN B 1 251 ? 21.438 -35.062 -11.969 1 87.62 251 GLN B C 1
ATOM 6057 O O . GLN B 1 251 ? 20.859 -35.219 -10.891 1 87.62 251 GLN B O 1
ATOM 6062 N N . LEU B 1 252 ? 22.422 -35.875 -12.445 1 78.56 252 LEU B N 1
ATOM 6063 C CA . LEU B 1 252 ? 22.797 -37.094 -11.734 1 78.56 252 LEU B CA 1
ATOM 6064 C C . LEU B 1 252 ? 23.484 -36.75 -10.414 1 78.56 252 LEU B C 1
ATOM 6066 O O . LEU B 1 252 ? 23.375 -37.5 -9.445 1 78.56 252 LEU B O 1
ATOM 6070 N N . SER B 1 253 ? 24.078 -35.688 -10.336 1 73.88 253 SER B N 1
ATOM 6071 C CA . SER B 1 253 ? 24.953 -35.344 -9.219 1 73.88 253 SER B CA 1
ATOM 6072 C C . SER B 1 253 ? 24.141 -34.844 -8.023 1 73.88 253 SER B C 1
ATOM 6074 O O . SER B 1 253 ? 24.672 -34.719 -6.918 1 73.88 253 SER B O 1
ATOM 6076 N N . ALA B 1 254 ? 22.938 -34.688 -8.102 1 72.56 254 ALA B N 1
ATOM 6077 C CA . ALA B 1 254 ? 22.203 -34.062 -7.004 1 72.56 254 ALA B CA 1
ATOM 6078 C C . ALA B 1 254 ? 21.047 -34.969 -6.562 1 72.56 254 ALA B C 1
ATOM 6080 O O . ALA B 1 254 ? 20.172 -35.281 -7.367 1 72.56 254 ALA B O 1
ATOM 6081 N N . SER B 1 255 ? 21.094 -35.344 -5.324 1 79.19 255 SER B N 1
ATOM 6082 C CA . SER B 1 255 ? 20 -36.156 -4.785 1 79.19 255 SER B CA 1
ATOM 6083 C C . SER B 1 255 ? 18.812 -35.312 -4.387 1 79.19 255 SER B C 1
ATOM 6085 O O . SER B 1 255 ? 17.656 -35.719 -4.566 1 79.19 255 SER B O 1
ATOM 6087 N N . ASN B 1 256 ? 19.125 -34.188 -3.805 1 90.88 256 ASN B N 1
ATOM 6088 C CA . ASN B 1 256 ? 18.109 -33.219 -3.41 1 90.88 256 ASN B CA 1
ATOM 6089 C C . ASN B 1 256 ? 18.281 -31.875 -4.129 1 90.88 256 ASN B C 1
ATOM 6091 O O . ASN B 1 256 ? 19.125 -31.062 -3.736 1 90.88 256 ASN B O 1
ATOM 6095 N N . ALA B 1 257 ? 17.5 -31.734 -5.117 1 93 257 ALA B N 1
ATOM 6096 C CA . ALA B 1 257 ? 17.656 -30.531 -5.934 1 93 257 ALA B CA 1
ATOM 6097 C C . ALA B 1 257 ? 16.312 -29.875 -6.211 1 93 257 ALA B C 1
ATOM 6099 O O . ALA B 1 257 ? 15.266 -30.531 -6.184 1 93 257 ALA B O 1
ATOM 6100 N N . VAL B 1 258 ? 16.375 -28.578 -6.434 1 95 258 VAL B N 1
ATOM 6101 C CA . VAL B 1 258 ? 15.18 -27.828 -6.793 1 95 258 VAL B CA 1
ATOM 6102 C C . VAL B 1 258 ? 15.336 -27.25 -8.203 1 95 258 VAL B C 1
ATOM 6104 O O . VAL B 1 258 ? 16.359 -26.656 -8.523 1 95 258 VAL B O 1
ATOM 6107 N N . SER B 1 259 ? 14.383 -27.594 -9 1 93.56 259 SER B N 1
ATOM 6108 C CA . SER B 1 259 ? 14.25 -26.906 -10.273 1 93.56 259 SER B CA 1
ATOM 6109 C C . SER B 1 259 ? 13.266 -25.75 -10.18 1 93.56 259 SER B C 1
ATOM 6111 O O . SER B 1 259 ? 12.125 -25.922 -9.766 1 93.56 259 SER B O 1
ATOM 6113 N N . MET B 1 260 ? 13.75 -24.594 -10.555 1 93.12 260 MET B N 1
ATOM 6114 C CA . MET B 1 260 ? 12.961 -23.375 -10.523 1 93.12 260 MET B CA 1
ATOM 6115 C C . MET B 1 260 ? 12.695 -22.859 -11.93 1 93.12 260 MET B C 1
ATOM 6117 O O . MET B 1 260 ? 13.617 -22.406 -12.617 1 93.12 260 MET B O 1
ATOM 6121 N N . VAL B 1 261 ? 11.469 -22.953 -12.383 1 88.31 261 VAL B N 1
ATOM 6122 C CA . VAL B 1 261 ? 11.07 -22.438 -13.688 1 88.31 261 VAL B CA 1
ATOM 6123 C C . VAL B 1 261 ? 10.336 -21.109 -13.508 1 88.31 261 VAL B C 1
ATOM 6125 O O . VAL B 1 261 ? 9.156 -21.078 -13.156 1 88.31 261 VAL B O 1
ATOM 6128 N N . ALA B 1 262 ? 11.008 -20.078 -13.883 1 86.56 262 ALA B N 1
ATOM 6129 C CA . ALA B 1 262 ? 10.508 -18.734 -13.578 1 86.56 262 ALA B CA 1
ATOM 6130 C C . ALA B 1 262 ? 9.984 -18.047 -14.836 1 86.56 262 ALA B C 1
ATOM 6132 O O . ALA B 1 262 ? 10.711 -17.922 -15.828 1 86.56 262 ALA B O 1
ATOM 6133 N N . GLY B 1 263 ? 8.688 -17.609 -14.859 1 81.81 263 GLY B N 1
ATOM 6134 C CA . GLY B 1 263 ? 8.016 -16.859 -15.914 1 81.81 263 GLY B CA 1
ATOM 6135 C C . GLY B 1 263 ? 6.98 -15.891 -15.391 1 81.81 263 GLY B C 1
ATOM 6136 O O . GLY B 1 263 ? 7.27 -15.086 -14.5 1 81.81 263 GLY B O 1
ATOM 6137 N N . THR B 1 264 ? 5.723 -16.016 -15.992 1 80.12 264 THR B N 1
ATOM 6138 C CA . THR B 1 264 ? 4.602 -15.266 -15.445 1 80.12 264 THR B CA 1
ATOM 6139 C C . THR B 1 264 ? 4.344 -15.656 -13.992 1 80.12 264 THR B C 1
ATOM 6141 O O . THR B 1 264 ? 4.074 -14.805 -13.148 1 80.12 264 THR B O 1
ATOM 6144 N N . SER B 1 265 ? 4.402 -16.922 -13.812 1 85.25 265 SER B N 1
ATOM 6145 C CA . SER B 1 265 ? 4.469 -17.531 -12.492 1 85.25 265 SER B CA 1
ATOM 6146 C C . SER B 1 265 ? 5.754 -18.344 -12.32 1 85.25 265 SER B C 1
ATOM 6148 O O . SER B 1 265 ? 6.527 -18.484 -13.266 1 85.25 265 SER B O 1
ATOM 6150 N N . THR B 1 266 ? 6.082 -18.688 -11.109 1 90.81 266 THR B N 1
ATOM 6151 C CA . THR B 1 266 ? 7.238 -19.547 -10.859 1 90.81 266 THR B CA 1
ATOM 6152 C C . THR B 1 266 ? 6.797 -20.891 -10.297 1 90.81 266 THR B C 1
ATOM 6154 O O . THR B 1 266 ? 6.035 -20.953 -9.328 1 90.81 266 THR B O 1
ATOM 6157 N N . CYS B 1 267 ? 7.234 -21.953 -10.922 1 90.5 267 CYS B N 1
ATOM 6158 C CA . CYS B 1 267 ? 7.008 -23.312 -10.469 1 90.5 267 CYS B CA 1
ATOM 6159 C C . CYS B 1 267 ? 8.289 -23.922 -9.922 1 90.5 267 CYS B C 1
ATOM 6161 O O . CYS B 1 267 ? 9.352 -23.797 -10.531 1 90.5 267 CYS B O 1
ATOM 6163 N N . PHE B 1 268 ? 8.188 -24.484 -8.773 1 94.06 268 PHE B N 1
ATOM 6164 C CA . PHE B 1 268 ? 9.305 -25.188 -8.164 1 94.06 268 PHE B CA 1
ATOM 6165 C C . PHE B 1 268 ? 9.039 -26.688 -8.133 1 94.06 268 PHE B C 1
ATOM 6167 O O . PHE B 1 268 ? 7.949 -27.125 -7.742 1 94.06 268 PHE B O 1
ATOM 6174 N N . ILE B 1 269 ? 10.008 -27.438 -8.547 1 93.81 269 ILE B N 1
ATOM 6175 C CA . ILE B 1 269 ? 9.961 -28.891 -8.383 1 93.81 269 ILE B CA 1
ATOM 6176 C C . ILE B 1 269 ? 11.172 -29.344 -7.562 1 93.81 269 ILE B C 1
ATOM 6178 O O . ILE B 1 269 ? 12.312 -29.125 -7.957 1 93.81 269 ILE B O 1
ATOM 6182 N N . TYR B 1 270 ? 10.891 -29.922 -6.465 1 94.06 270 TYR B N 1
ATOM 6183 C CA . TYR B 1 270 ? 11.898 -30.469 -5.566 1 94.06 270 TYR B CA 1
ATOM 6184 C C . TYR B 1 270 ? 11.953 -31.984 -5.676 1 94.06 270 TYR B C 1
ATOM 6186 O O . TYR B 1 270 ? 10.922 -32.656 -5.602 1 94.06 270 TYR B O 1
ATOM 6194 N N . ASN B 1 271 ? 13.125 -32.531 -5.973 1 93.94 271 ASN B N 1
ATOM 6195 C CA . ASN B 1 271 ? 13.305 -33.969 -5.906 1 93.94 271 ASN B CA 1
ATOM 6196 C C . ASN B 1 271 ? 14.125 -34.375 -4.684 1 93.94 271 ASN B C 1
ATOM 6198 O O . ASN B 1 271 ? 15.07 -33.688 -4.301 1 93.94 271 ASN B O 1
ATOM 6202 N N . SER B 1 272 ? 13.688 -35.438 -4.148 1 92.69 272 SER B N 1
ATOM 6203 C CA . SER B 1 272 ? 14.297 -35.906 -2.914 1 92.69 272 SER B CA 1
ATOM 6204 C C . SER B 1 272 ? 14.383 -37.438 -2.896 1 92.69 272 SER B C 1
ATOM 6206 O O . SER B 1 272 ? 13.602 -38.125 -3.568 1 92.69 272 SER B O 1
ATOM 6208 N N . SER B 1 273 ? 15.312 -37.906 -2.096 1 89.81 273 SER B N 1
ATOM 6209 C CA . SER B 1 273 ? 15.438 -39.344 -1.888 1 89.81 273 SER B CA 1
ATOM 6210 C C . SER B 1 273 ? 14.594 -39.812 -0.704 1 89.81 273 SER B C 1
ATOM 6212 O O . SER B 1 273 ? 14.461 -41 -0.458 1 89.81 273 SER B O 1
ATOM 6214 N N . THR B 1 274 ? 13.977 -38.875 -0.098 1 89 274 THR B N 1
ATOM 6215 C CA . THR B 1 274 ? 13.148 -39.188 1.057 1 89 274 THR B CA 1
ATOM 6216 C C . THR B 1 274 ? 11.672 -38.938 0.745 1 89 274 THR B C 1
ATOM 6218 O O . THR B 1 274 ? 11.328 -37.969 0.046 1 89 274 THR B O 1
ATOM 6221 N N . ASN B 1 275 ? 10.836 -39.844 1.294 1 88.06 275 ASN B N 1
ATOM 6222 C CA . ASN B 1 275 ? 9.398 -39.781 1.028 1 88.06 275 ASN B CA 1
ATOM 6223 C C . ASN B 1 275 ? 8.633 -39.156 2.191 1 88.06 275 ASN B C 1
ATOM 6225 O O . ASN B 1 275 ? 7.703 -39.781 2.721 1 88.06 275 ASN B O 1
ATOM 6229 N N . ASN B 1 276 ? 8.984 -38.062 2.611 1 87.44 276 ASN B N 1
ATOM 6230 C CA . ASN B 1 276 ? 8.289 -37.406 3.709 1 87.44 276 ASN B CA 1
ATOM 6231 C C . ASN B 1 276 ? 7.301 -36.344 3.197 1 87.44 276 ASN B C 1
ATOM 6233 O O . ASN B 1 276 ? 7.543 -35.719 2.17 1 87.44 276 ASN B O 1
ATOM 6237 N N . TYR B 1 277 ? 6.238 -36.312 3.93 1 85.31 277 TYR B N 1
ATOM 6238 C CA . TYR B 1 277 ? 5.324 -35.219 3.637 1 85.31 277 TYR B CA 1
ATOM 6239 C C . TYR B 1 277 ? 5.934 -33.875 4.043 1 85.31 277 TYR B C 1
ATOM 6241 O O . TYR B 1 277 ? 6.555 -33.75 5.102 1 85.31 277 TYR B O 1
ATOM 6249 N N . ILE B 1 278 ? 5.84 -33 3.113 1 85.38 278 ILE B N 1
ATOM 6250 C CA . ILE B 1 278 ? 6.316 -31.656 3.389 1 85.38 278 ILE B CA 1
ATOM 6251 C C . ILE B 1 278 ? 5.141 -30.688 3.379 1 85.38 278 ILE B C 1
ATOM 6253 O O . ILE B 1 278 ? 4.406 -30.594 2.391 1 85.38 278 ILE B O 1
ATOM 6257 N N . THR B 1 279 ? 4.992 -29.938 4.418 1 79.56 279 THR B N 1
ATOM 6258 C CA . THR B 1 279 ? 3.861 -29.031 4.586 1 79.56 279 THR B CA 1
ATOM 6259 C C . THR B 1 279 ? 3.83 -28 3.469 1 79.56 279 THR B C 1
ATOM 6261 O O . THR B 1 279 ? 4.871 -27.453 3.086 1 79.56 279 THR B O 1
ATOM 6264 N N . ASN B 1 280 ? 2.592 -27.797 2.9 1 74.88 280 ASN B N 1
ATOM 6265 C CA . ASN B 1 280 ? 2.289 -26.734 1.941 1 74.88 280 ASN B CA 1
ATOM 6266 C C . ASN B 1 280 ? 2.955 -27 0.593 1 74.88 280 ASN B C 1
ATOM 6268 O O . ASN B 1 280 ? 3.285 -26.047 -0.13 1 74.88 280 ASN B O 1
ATOM 6272 N N . THR B 1 281 ? 3.389 -28.203 0.333 1 82.75 281 THR B N 1
ATOM 6273 C CA . THR B 1 281 ? 3.832 -28.656 -0.982 1 82.75 281 THR B CA 1
ATOM 6274 C C . THR B 1 281 ? 2.945 -29.781 -1.492 1 82.75 281 THR B C 1
ATOM 6276 O O . THR B 1 281 ? 2.207 -30.391 -0.718 1 82.75 281 THR B O 1
ATOM 6279 N N . TRP B 1 282 ? 2.994 -29.906 -2.756 1 84.19 282 TRP B N 1
ATOM 6280 C CA . TRP B 1 282 ? 2.336 -31.062 -3.348 1 84.19 282 TRP B CA 1
ATOM 6281 C C . TRP B 1 282 ? 3.324 -32.219 -3.557 1 84.19 282 TRP B C 1
ATOM 6283 O O . TRP B 1 282 ? 4.332 -32.062 -4.246 1 84.19 282 TRP B O 1
ATOM 6293 N N . GLY B 1 283 ? 3.055 -33.25 -3.051 1 86.06 283 GLY B N 1
ATOM 6294 C CA . GLY B 1 283 ? 3.93 -34.438 -3.053 1 86.06 283 GLY B CA 1
ATOM 6295 C C . GLY B 1 283 ? 3.93 -35.188 -1.733 1 86.06 283 GLY B C 1
ATOM 6296 O O . GLY B 1 283 ? 3.188 -34.812 -0.814 1 86.06 283 GLY B O 1
ATOM 6297 N N . PRO B 1 284 ? 4.668 -36.188 -1.606 1 88.62 284 PRO B N 1
ATOM 6298 C CA . PRO B 1 284 ? 5.621 -36.75 -2.578 1 88.62 284 PRO B CA 1
ATOM 6299 C C . PRO B 1 284 ? 4.941 -37.531 -3.684 1 88.62 284 PRO B C 1
ATOM 6301 O O . PRO B 1 284 ? 3.977 -38.25 -3.422 1 88.62 284 PRO B O 1
ATOM 6304 N N . TYR B 1 285 ? 5.531 -37.344 -4.879 1 86.38 285 TYR B N 1
ATOM 6305 C CA . TYR B 1 285 ? 5.133 -38.156 -6.023 1 86.38 285 TYR B CA 1
ATOM 6306 C C . TYR B 1 285 ? 6.309 -38.969 -6.559 1 86.38 285 TYR B C 1
ATOM 6308 O O . TYR B 1 285 ? 7.402 -38.438 -6.746 1 86.38 285 TYR B O 1
ATOM 6316 N N . GLU B 1 286 ? 6.109 -40.188 -6.699 1 86.81 286 GLU B N 1
ATOM 6317 C CA . GLU B 1 286 ? 7.109 -41.031 -7.359 1 86.81 286 GLU B CA 1
ATOM 6318 C C . GLU B 1 286 ? 6.816 -41.156 -8.852 1 86.81 286 GLU B C 1
ATOM 6320 O O . GLU B 1 286 ? 6.219 -42.156 -9.281 1 86.81 286 GLU B O 1
ATOM 6325 N N . LEU B 1 287 ? 7.301 -40.25 -9.641 1 86.44 287 LEU B N 1
ATOM 6326 C CA . LEU B 1 287 ? 6.906 -40.125 -11.039 1 86.44 287 LEU B CA 1
ATOM 6327 C C . LEU B 1 287 ? 7.852 -40.906 -11.953 1 86.44 287 LEU B C 1
ATOM 6329 O O . LEU B 1 287 ? 7.496 -41.219 -13.086 1 86.44 287 LEU B O 1
ATOM 6333 N N . SER B 1 288 ? 9.039 -41.156 -11.492 1 90.44 288 SER B N 1
ATOM 6334 C CA . SER B 1 288 ? 10.055 -41.75 -12.359 1 90.44 288 SER B CA 1
ATOM 6335 C C . SER B 1 288 ? 10.656 -43 -11.727 1 90.44 288 SER B C 1
ATOM 6337 O O . SER B 1 288 ? 10 -44.031 -11.625 1 90.44 288 SER B O 1
ATOM 6339 N N . LYS B 1 289 ? 11.961 -42.938 -11.531 1 87.44 289 LYS B N 1
ATOM 6340 C CA . LYS B 1 289 ? 12.594 -44.125 -10.992 1 87.44 289 LYS B CA 1
ATOM 6341 C C . LYS B 1 289 ? 12.297 -44.281 -9.508 1 87.44 289 LYS B C 1
ATOM 6343 O O . LYS B 1 289 ? 12.094 -43.312 -8.797 1 87.44 289 LYS B O 1
ATOM 6348 N N . PRO B 1 290 ? 12.211 -45.531 -9.086 1 86.5 290 PRO B N 1
ATOM 6349 C CA . PRO B 1 290 ? 11.953 -45.781 -7.668 1 86.5 290 PRO B CA 1
ATOM 6350 C C . PRO B 1 290 ? 12.938 -45.031 -6.754 1 86.5 290 PRO B C 1
ATOM 6352 O O . PRO B 1 290 ? 14.133 -45 -7.047 1 86.5 290 PRO B O 1
ATOM 6355 N N . GLY B 1 291 ? 12.391 -44.406 -5.73 1 88.06 291 GLY B N 1
ATOM 6356 C CA . GLY B 1 291 ? 13.242 -43.781 -4.746 1 88.06 291 GLY B CA 1
ATOM 6357 C C . GLY B 1 291 ? 13.445 -42.281 -5.008 1 88.06 291 GLY B C 1
ATOM 6358 O O . GLY B 1 291 ? 14.086 -41.594 -4.219 1 88.06 291 GLY B O 1
ATOM 6359 N N . VAL B 1 292 ? 12.969 -41.875 -6.07 1 90 292 VAL B N 1
ATOM 6360 C CA . VAL B 1 292 ? 13.008 -40.438 -6.367 1 90 292 VAL B CA 1
ATOM 6361 C C . VAL B 1 292 ? 11.617 -39.844 -6.207 1 90 292 VAL B C 1
ATOM 6363 O O . VAL B 1 292 ? 10.703 -40.156 -6.973 1 90 292 VAL B O 1
ATOM 6366 N N . TYR B 1 293 ? 11.492 -38.969 -5.25 1 91.31 293 TYR B N 1
ATOM 6367 C CA . TYR B 1 293 ? 10.211 -38.312 -4.961 1 91.31 293 TYR B CA 1
ATOM 6368 C C . TYR B 1 293 ? 10.234 -36.844 -5.371 1 91.31 293 TYR B C 1
ATOM 6370 O O . TYR B 1 293 ? 11.242 -36.156 -5.188 1 91.31 293 TYR B O 1
ATOM 6378 N N . VAL B 1 294 ? 9.109 -36.5 -5.883 1 92.25 294 VAL B N 1
ATOM 6379 C CA . VAL B 1 294 ? 9.062 -35.125 -6.383 1 92.25 294 VAL B CA 1
ATOM 6380 C C . VAL B 1 294 ? 7.984 -34.344 -5.637 1 92.25 294 VAL B C 1
ATOM 6382 O O . VAL B 1 294 ? 6.949 -34.875 -5.266 1 92.25 294 VAL B O 1
ATOM 6385 N N . TYR B 1 295 ? 8.25 -33.094 -5.359 1 91 295 TYR B N 1
ATOM 6386 C CA . TYR B 1 295 ? 7.34 -32.125 -4.758 1 91 295 TYR B CA 1
ATOM 6387 C C . TYR B 1 295 ? 7.172 -30.906 -5.656 1 91 295 TYR B C 1
ATOM 6389 O O . TYR B 1 295 ? 8.133 -30.453 -6.285 1 91 295 TYR B O 1
ATOM 6397 N N . GLU B 1 296 ? 5.98 -30.422 -5.672 1 90.69 296 GLU B N 1
ATOM 6398 C CA . GLU B 1 296 ? 5.715 -29.219 -6.461 1 90.69 296 GLU B CA 1
ATOM 6399 C C . GLU B 1 296 ? 5.188 -28.094 -5.582 1 90.69 296 GLU B C 1
ATOM 6401 O O . GLU B 1 296 ? 4.367 -28.312 -4.691 1 90.69 296 GLU B O 1
ATOM 6406 N N . PHE B 1 297 ? 5.652 -26.938 -5.777 1 89.88 297 PHE B N 1
ATOM 6407 C CA . PHE B 1 297 ? 5.137 -25.719 -5.168 1 89.88 297 PHE B CA 1
ATOM 6408 C C . PHE B 1 297 ? 5.457 -24.5 -6.031 1 89.88 297 PHE B C 1
ATOM 6410 O O . PHE B 1 297 ? 6.117 -24.625 -7.062 1 89.88 297 PHE B O 1
ATOM 6417 N N . GLY B 1 298 ? 4.84 -23.344 -5.691 1 89.25 298 GLY B N 1
ATOM 6418 C CA . GLY B 1 298 ? 5.09 -22.25 -6.625 1 89.25 298 GLY B CA 1
ATOM 6419 C C . GLY B 1 298 ? 4.598 -20.906 -6.121 1 89.25 298 GLY B C 1
ATOM 6420 O O . GLY B 1 298 ? 4.008 -20.828 -5.043 1 89.25 298 GLY B O 1
ATOM 6421 N N . GLN B 1 299 ? 5.012 -19.922 -6.852 1 91.12 299 GLN B N 1
ATOM 6422 C CA . GLN B 1 299 ? 4.559 -18.531 -6.715 1 91.12 299 GLN B CA 1
ATOM 6423 C C . GLN B 1 299 ? 3.617 -18.156 -7.852 1 91.12 299 GLN B C 1
ATOM 6425 O O . GLN B 1 299 ? 4.012 -18.141 -9.023 1 91.12 299 GLN B O 1
ATOM 6430 N N . PRO B 1 300 ? 2.379 -17.812 -7.488 1 85.06 300 PRO B N 1
ATOM 6431 C CA . PRO B 1 300 ? 1.371 -17.594 -8.531 1 85.06 300 PRO B CA 1
ATOM 6432 C C . PRO B 1 300 ? 1.698 -16.422 -9.438 1 85.06 300 PRO B C 1
ATOM 6434 O O . PRO B 1 300 ? 1.248 -16.375 -10.586 1 85.06 300 PRO B O 1
ATOM 6437 N N . ALA B 1 301 ? 2.432 -15.461 -8.914 1 89.44 301 ALA B N 1
ATOM 6438 C CA . ALA B 1 301 ? 2.787 -14.289 -9.711 1 89.44 301 ALA B CA 1
ATOM 6439 C C . ALA B 1 301 ? 4.23 -13.859 -9.445 1 89.44 301 ALA B C 1
ATOM 6441 O O . ALA B 1 301 ? 4.59 -13.539 -8.312 1 89.44 301 ALA B O 1
ATOM 6442 N N . THR B 1 302 ? 5.016 -13.938 -10.508 1 93.69 302 THR B N 1
ATOM 6443 C CA . THR B 1 302 ? 6.383 -13.43 -10.445 1 93.69 302 THR B CA 1
ATOM 6444 C C . THR B 1 302 ? 6.625 -12.391 -11.539 1 93.69 302 THR B C 1
ATOM 6446 O O . THR B 1 302 ? 6.488 -11.188 -11.297 1 93.69 302 THR B O 1
ATOM 6449 N N . GLY B 1 303 ? 6.746 -12.922 -12.844 1 91 303 GLY B N 1
ATOM 6450 C CA . GLY B 1 303 ? 6.734 -11.961 -13.93 1 91 303 GLY B CA 1
ATOM 6451 C C . GLY B 1 303 ? 5.465 -11.133 -13.977 1 91 303 GLY B C 1
ATOM 6452 O O . GLY B 1 303 ? 5.516 -9.93 -14.25 1 91 303 GLY B O 1
ATOM 6453 N N . LYS B 1 304 ? 4.387 -11.781 -13.766 1 87.12 304 LYS B N 1
ATOM 6454 C CA . LYS B 1 304 ? 3.088 -11.117 -13.742 1 87.12 304 LYS B CA 1
ATOM 6455 C C . LYS B 1 304 ? 3.047 -10.039 -12.664 1 87.12 304 LYS B C 1
ATOM 6457 O O . LYS B 1 304 ? 2.395 -9 -12.836 1 87.12 304 LYS B O 1
ATOM 6462 N N . LEU B 1 305 ? 3.664 -10.281 -11.523 1 93.94 305 LEU B N 1
ATOM 6463 C CA . LEU B 1 305 ? 3.709 -9.289 -10.453 1 93.94 305 LEU B CA 1
ATOM 6464 C C . LEU B 1 305 ? 4.402 -8.016 -10.922 1 93.94 305 LEU B C 1
ATOM 6466 O O . LEU B 1 305 ? 3.914 -6.906 -10.68 1 93.94 305 LEU B O 1
ATOM 6470 N N . TYR B 1 306 ? 5.551 -8.148 -11.633 1 95.19 306 TYR B N 1
ATOM 6471 C CA . TYR B 1 306 ? 6.238 -6.988 -12.195 1 95.19 306 TYR B CA 1
ATOM 6472 C C . TYR B 1 306 ? 5.344 -6.254 -13.188 1 95.19 306 TYR B C 1
ATOM 6474 O O . TYR B 1 306 ? 5.305 -5.023 -13.203 1 95.19 306 TYR B O 1
ATOM 6482 N N . GLU B 1 307 ? 4.676 -7.023 -13.969 1 91.88 307 GLU B N 1
ATOM 6483 C CA . GLU B 1 307 ? 3.799 -6.426 -14.977 1 91.88 307 GLU B CA 1
ATOM 6484 C C . GLU B 1 307 ? 2.693 -5.602 -14.328 1 91.88 307 GLU B C 1
ATOM 6486 O O . GLU B 1 307 ? 2.391 -4.496 -14.773 1 91.88 307 GLU B O 1
ATOM 6491 N N . VAL B 1 308 ? 2.088 -6.152 -13.328 1 90.31 308 VAL B N 1
ATOM 6492 C CA . VAL B 1 308 ? 0.973 -5.508 -12.648 1 90.31 308 VAL B CA 1
ATOM 6493 C C . VAL B 1 308 ? 1.453 -4.227 -11.969 1 90.31 308 VAL B C 1
ATOM 6495 O O . VAL B 1 308 ? 0.758 -3.207 -11.992 1 90.31 308 VAL B O 1
ATOM 6498 N N . VAL B 1 309 ? 2.6 -4.234 -11.398 1 94 309 VAL B N 1
ATOM 6499 C CA . VAL B 1 309 ? 3.074 -3.141 -10.555 1 94 309 VAL B CA 1
ATOM 6500 C C . VAL B 1 309 ? 3.805 -2.109 -11.414 1 94 309 VAL B C 1
ATOM 6502 O O . VAL B 1 309 ? 3.674 -0.903 -11.188 1 94 309 VAL B O 1
ATOM 6505 N N . LEU B 1 310 ? 4.547 -2.584 -12.461 1 95 310 LEU B N 1
ATOM 6506 C CA . LEU B 1 310 ? 5.453 -1.689 -13.172 1 95 310 LEU B CA 1
ATOM 6507 C C . LEU B 1 310 ? 5 -1.497 -14.617 1 95 310 LEU B C 1
ATOM 6509 O O . LEU B 1 310 ? 5.461 -0.58 -15.305 1 95 310 LEU B O 1
ATOM 6513 N N . GLY B 1 311 ? 4.117 -2.314 -15.047 1 91.38 311 GLY B N 1
ATOM 6514 C CA . GLY B 1 311 ? 3.666 -2.248 -16.438 1 91.38 311 GLY B CA 1
ATOM 6515 C C . GLY B 1 311 ? 4.379 -3.23 -17.344 1 91.38 311 GLY B C 1
ATOM 6516 O O . GLY B 1 311 ? 5.488 -3.674 -17.031 1 91.38 311 GLY B O 1
ATOM 6517 N N . LYS B 1 312 ? 3.887 -3.453 -18.469 1 86.94 312 LYS B N 1
ATOM 6518 C CA . LYS B 1 312 ? 4.359 -4.461 -19.406 1 86.94 312 LYS B CA 1
ATOM 6519 C C . LYS B 1 312 ? 5.645 -4.008 -20.094 1 86.94 312 LYS B C 1
ATOM 6521 O O . LYS B 1 312 ? 6.449 -4.836 -20.531 1 86.94 312 LYS B O 1
ATOM 6526 N N . GLU B 1 313 ? 5.906 -2.775 -20.141 1 91.38 313 GLU B N 1
ATOM 6527 C CA . GLU B 1 313 ? 7.008 -2.244 -20.938 1 91.38 313 GLU B CA 1
ATOM 6528 C C . GLU B 1 313 ? 8.219 -1.932 -20.062 1 91.38 313 GLU B C 1
ATOM 6530 O O . GLU B 1 313 ? 9.18 -1.307 -20.516 1 91.38 313 GLU B O 1
ATOM 6535 N N . PHE B 1 314 ? 8.125 -2.289 -18.875 1 94.06 314 PHE B N 1
ATOM 6536 C CA . PHE B 1 314 ? 9.242 -2.004 -17.984 1 94.06 314 PHE B CA 1
ATOM 6537 C C . PHE B 1 314 ? 10.531 -2.611 -18.516 1 94.06 314 PHE B C 1
ATOM 6539 O O . PHE B 1 314 ? 10.562 -3.787 -18.891 1 94.06 314 PHE B O 1
ATOM 6546 N N . ASP B 1 315 ? 11.578 -1.873 -18.531 1 95.56 315 ASP B N 1
ATOM 6547 C CA . ASP B 1 315 ? 12.883 -2.297 -19.047 1 95.56 315 ASP B CA 1
ATOM 6548 C C . ASP B 1 315 ? 13.805 -2.709 -17.891 1 95.56 315 ASP B C 1
ATOM 6550 O O . ASP B 1 315 ? 14.492 -1.866 -17.312 1 95.56 315 ASP B O 1
ATOM 6554 N N . PHE B 1 316 ? 14.016 -3.955 -17.734 1 95.56 316 PHE B N 1
ATOM 6555 C CA . PHE B 1 316 ? 14.773 -4.496 -16.609 1 95.56 316 PHE B CA 1
ATOM 6556 C C . PHE B 1 316 ? 16.25 -4.176 -16.75 1 95.56 316 PHE B C 1
ATOM 6558 O O . PHE B 1 316 ? 16.922 -3.85 -15.773 1 95.56 316 PHE B O 1
ATOM 6565 N N . ASP B 1 317 ? 16.797 -4.281 -17.922 1 95.38 317 ASP B N 1
ATOM 6566 C CA . ASP B 1 317 ? 18.219 -4.023 -18.141 1 95.38 317 ASP B CA 1
ATOM 6567 C C . ASP B 1 317 ? 18.578 -2.57 -17.828 1 95.38 317 ASP B C 1
ATOM 6569 O O . ASP B 1 317 ? 19.578 -2.299 -17.172 1 95.38 317 ASP B O 1
ATOM 6573 N N . ARG B 1 318 ? 17.812 -1.766 -18.328 1 97.06 318 ARG B N 1
ATOM 6574 C CA . ARG B 1 318 ? 18.031 -0.35 -18.047 1 97.06 318 ARG B CA 1
ATOM 6575 C C . ARG B 1 318 ? 17.906 -0.058 -16.547 1 97.06 318 ARG B C 1
ATOM 6577 O O . ARG B 1 318 ? 18.672 0.742 -16 1 97.06 318 ARG B O 1
ATOM 6584 N N . ALA B 1 319 ? 16.875 -0.664 -15.953 1 97.62 319 ALA B N 1
ATOM 6585 C CA . ALA B 1 319 ? 16.688 -0.485 -14.516 1 97.62 319 ALA B CA 1
ATOM 6586 C C . ALA B 1 319 ? 17.938 -0.88 -13.742 1 97.62 319 ALA B C 1
ATOM 6588 O O . ALA B 1 319 ? 18.312 -0.199 -12.789 1 97.62 319 ALA B O 1
ATOM 6589 N N . GLU B 1 320 ? 18.594 -1.955 -14.117 1 97.44 320 GLU B N 1
ATOM 6590 C CA . GLU B 1 320 ? 19.781 -2.43 -13.422 1 97.44 320 GLU B CA 1
ATOM 6591 C C . GLU B 1 320 ? 20.922 -1.421 -13.531 1 97.44 320 GLU B C 1
ATOM 6593 O O . GLU B 1 320 ? 21.656 -1.198 -12.57 1 97.44 320 GLU B O 1
ATOM 6598 N N . ILE B 1 321 ? 21.016 -0.863 -14.641 1 97.75 321 ILE B N 1
ATOM 6599 C CA . ILE B 1 321 ? 22.047 0.149 -14.859 1 97.75 321 ILE B CA 1
ATOM 6600 C C . ILE B 1 321 ? 21.766 1.359 -13.969 1 97.75 321 ILE B C 1
ATOM 6602 O O . ILE B 1 321 ? 22.672 1.876 -13.312 1 97.75 321 ILE B O 1
ATOM 6606 N N . GLU B 1 322 ? 20.594 1.774 -13.969 1 98.12 322 GLU B N 1
ATOM 6607 C CA . GLU B 1 322 ? 20.188 2.943 -13.195 1 98.12 322 GLU B CA 1
ATOM 6608 C C . GLU B 1 322 ? 20.359 2.697 -11.695 1 98.12 322 GLU B C 1
ATOM 6610 O O . GLU B 1 322 ? 20.734 3.607 -10.953 1 98.12 322 GLU B O 1
ATOM 6615 N N . ILE B 1 323 ? 20.062 1.559 -11.227 1 97.88 323 ILE B N 1
ATOM 6616 C CA . ILE B 1 323 ? 20.219 1.194 -9.828 1 97.88 323 ILE B CA 1
ATOM 6617 C C . ILE B 1 323 ? 21.703 1.242 -9.453 1 97.88 323 ILE B C 1
ATOM 6619 O O . ILE B 1 323 ? 22.062 1.733 -8.375 1 97.88 323 ILE B O 1
ATOM 6623 N N . GLU B 1 324 ? 22.531 0.707 -10.312 1 96.88 324 GLU B N 1
ATOM 6624 C CA . GLU B 1 324 ? 23.969 0.77 -10.062 1 96.88 324 GLU B CA 1
ATOM 6625 C C . GLU B 1 324 ? 24.453 2.215 -9.945 1 96.88 324 GLU B C 1
ATOM 6627 O O . GLU B 1 324 ? 25.297 2.531 -9.102 1 96.88 324 GLU B O 1
ATOM 6632 N N . GLU B 1 325 ? 23.891 3.016 -10.797 1 97.56 325 GLU B N 1
ATOM 6633 C CA . GLU B 1 325 ? 24.234 4.434 -10.742 1 97.56 325 GLU B CA 1
ATOM 6634 C C . GLU B 1 325 ? 23.781 5.059 -9.422 1 97.56 325 GLU B C 1
ATOM 6636 O O . GLU B 1 325 ? 24.5 5.867 -8.836 1 97.56 325 GLU B O 1
ATOM 6641 N N . MET B 1 326 ? 22.641 4.746 -9.016 1 96.12 326 MET B N 1
ATOM 6642 C CA . MET B 1 326 ? 22.125 5.246 -7.742 1 96.12 326 MET B CA 1
ATOM 6643 C C . MET B 1 326 ? 23 4.793 -6.578 1 96.12 326 MET B C 1
ATOM 6645 O O . MET B 1 326 ? 23.25 5.566 -5.656 1 96.12 326 MET B O 1
ATOM 6649 N N . GLU B 1 327 ? 23.391 3.535 -6.574 1 95.75 327 GLU B N 1
ATOM 6650 C CA . GLU B 1 327 ? 24.266 3.004 -5.535 1 95.75 327 GLU B CA 1
ATOM 6651 C C . GLU B 1 327 ? 25.578 3.762 -5.48 1 95.75 327 GLU B C 1
ATOM 6653 O O . GLU B 1 327 ? 26.062 4.102 -4.402 1 95.75 327 GLU B O 1
ATOM 6658 N N . LYS B 1 328 ? 26.141 4.043 -6.621 1 96.25 328 LYS B N 1
ATOM 6659 C CA . LYS B 1 328 ? 27.391 4.785 -6.695 1 96.25 328 LYS B CA 1
ATOM 6660 C C . LYS B 1 328 ? 27.219 6.211 -6.18 1 96.25 328 LYS B C 1
ATOM 6662 O O . LYS B 1 328 ? 28.047 6.707 -5.418 1 96.25 328 LYS B O 1
ATOM 6667 N N . LYS B 1 329 ? 26.156 6.777 -6.586 1 95.38 329 LYS B N 1
ATOM 6668 C CA . LYS B 1 329 ? 25.875 8.164 -6.215 1 95.38 329 LYS B CA 1
ATOM 6669 C C . LYS B 1 329 ? 25.75 8.305 -4.699 1 95.38 329 LYS B C 1
ATOM 6671 O O . LYS B 1 329 ? 26.203 9.289 -4.121 1 95.38 329 LYS B O 1
ATOM 6676 N N . HIS B 1 330 ? 25.109 7.375 -4.051 1 93.44 330 HIS B N 1
ATOM 6677 C CA . HIS B 1 330 ? 24.828 7.496 -2.623 1 93.44 330 HIS B CA 1
ATOM 6678 C C . HIS B 1 330 ? 25.859 6.75 -1.789 1 93.44 330 HIS B C 1
ATOM 6680 O O . HIS B 1 330 ? 25.891 6.895 -0.564 1 93.44 330 HIS B O 1
ATOM 6686 N N . GLY B 1 331 ? 26.672 5.887 -2.375 1 94.38 331 GLY B N 1
ATOM 6687 C CA . GLY B 1 331 ? 27.656 5.094 -1.66 1 94.38 331 GLY B CA 1
ATOM 6688 C C . GLY B 1 331 ? 27.047 4.016 -0.791 1 94.38 331 GLY B C 1
ATOM 6689 O O . GLY B 1 331 ? 27.594 3.664 0.255 1 94.38 331 GLY B O 1
ATOM 6690 N N . GLN B 1 332 ? 25.859 3.625 -1.089 1 94.25 332 GLN B N 1
ATOM 6691 C CA . GLN B 1 332 ? 25.094 2.596 -0.385 1 94.25 332 GLN B CA 1
ATOM 6692 C C . GLN B 1 332 ? 24.484 1.598 -1.364 1 94.25 332 GLN B C 1
ATOM 6694 O O . GLN B 1 332 ? 24.25 1.926 -2.529 1 94.25 332 GLN B O 1
ATOM 6699 N N . SER B 1 333 ? 24.359 0.309 -0.909 1 95.19 333 SER B N 1
ATOM 6700 C CA . SER B 1 333 ? 23.625 -0.649 -1.732 1 95.19 333 SER B CA 1
ATOM 6701 C C . SER B 1 333 ? 22.156 -0.244 -1.883 1 95.19 333 SER B C 1
ATOM 6703 O O . SER B 1 333 ? 21.641 0.512 -1.065 1 95.19 333 SER B O 1
ATOM 6705 N N . ILE B 1 334 ? 21.531 -0.68 -2.922 1 96.44 334 ILE B N 1
ATOM 6706 C CA . ILE B 1 334 ? 20.109 -0.371 -3.156 1 96.44 334 ILE B CA 1
ATOM 6707 C C . ILE B 1 334 ? 19.281 -0.891 -1.993 1 96.44 334 ILE B C 1
ATOM 6709 O O . ILE B 1 334 ? 18.266 -0.283 -1.627 1 96.44 334 ILE B O 1
ATOM 6713 N N . HIS B 1 335 ? 19.688 -2.014 -1.396 1 96.31 335 HIS B N 1
ATOM 6714 C CA . HIS B 1 335 ? 18.953 -2.588 -0.279 1 96.31 335 HIS B CA 1
ATOM 6715 C C . HIS B 1 335 ? 19.031 -1.699 0.957 1 96.31 335 HIS B C 1
ATOM 6717 O O . HIS B 1 335 ? 18.094 -1.63 1.746 1 96.31 335 HIS B O 1
ATOM 6723 N N . GLU B 1 336 ? 20.156 -1.045 1.139 1 94.75 336 GLU B N 1
ATOM 6724 C CA . GLU B 1 336 ? 20.281 -0.058 2.207 1 94.75 336 GLU B CA 1
ATOM 6725 C C . GLU B 1 336 ? 19.406 1.164 1.942 1 94.75 336 GLU B C 1
ATOM 6727 O O . GLU B 1 336 ? 18.797 1.7 2.863 1 94.75 336 GLU B O 1
ATOM 6732 N N . LEU B 1 337 ? 19.438 1.577 0.728 1 95.19 337 LEU B N 1
ATOM 6733 C CA . LEU B 1 337 ? 18.688 2.771 0.352 1 95.19 337 LEU B CA 1
ATOM 6734 C C . LEU B 1 337 ? 17.188 2.561 0.547 1 95.19 337 LEU B C 1
ATOM 6736 O O . LEU B 1 337 ? 16.469 3.496 0.897 1 95.19 337 LEU B O 1
ATOM 6740 N N . VAL B 1 338 ? 16.703 1.348 0.356 1 96.56 338 VAL B N 1
ATOM 6741 C CA . VAL B 1 338 ? 15.258 1.126 0.389 1 96.56 338 VAL B CA 1
ATOM 6742 C C . VAL B 1 338 ? 14.867 0.458 1.704 1 96.56 338 VAL B C 1
ATOM 6744 O O . VAL B 1 338 ? 13.789 -0.141 1.809 1 96.56 338 VAL B O 1
ATOM 6747 N N . LYS B 1 339 ? 15.656 0.524 2.738 1 95.56 339 LYS B N 1
ATOM 6748 C CA . LYS B 1 339 ? 15.461 -0.222 3.979 1 95.56 339 LYS B CA 1
ATOM 6749 C C . LYS B 1 339 ? 14.203 0.24 4.703 1 95.56 339 LYS B C 1
ATOM 6751 O O . LYS B 1 339 ? 13.664 -0.484 5.543 1 95.56 339 LYS B O 1
ATOM 6756 N N . GLY B 1 340 ? 13.656 1.412 4.391 1 94.69 340 GLY B N 1
ATOM 6757 C CA . GLY B 1 340 ? 12.484 1.938 5.07 1 94.69 340 GLY B CA 1
ATOM 6758 C C . GLY B 1 340 ? 11.18 1.586 4.371 1 94.69 340 GLY B C 1
ATOM 6759 O O . GLY B 1 340 ? 10.102 1.896 4.871 1 94.69 340 GLY B O 1
ATOM 6760 N N . TYR B 1 341 ? 11.273 0.977 3.223 1 96.94 341 TYR B N 1
ATOM 6761 C CA . TYR B 1 341 ? 10.109 0.513 2.475 1 96.94 341 TYR B CA 1
ATOM 6762 C C . TYR B 1 341 ? 9.844 -0.964 2.742 1 96.94 341 TYR B C 1
ATOM 6764 O O . TYR B 1 341 ? 10.773 -1.771 2.785 1 96.94 341 TYR B O 1
ATOM 6772 N N . PHE B 1 342 ? 8.602 -1.326 2.949 1 98.31 342 PHE B N 1
ATOM 6773 C CA . PHE B 1 342 ? 8.273 -2.725 3.189 1 98.31 342 PHE B CA 1
ATOM 6774 C C . PHE B 1 342 ? 7.18 -3.193 2.232 1 98.31 342 PHE B C 1
ATOM 6776 O O . PHE B 1 342 ? 6.211 -2.475 1.985 1 98.31 342 PHE B O 1
ATOM 6783 N N . TYR B 1 343 ? 7.375 -4.387 1.676 1 98.38 343 TYR B N 1
ATOM 6784 C CA . TYR B 1 343 ? 6.496 -4.836 0.603 1 98.38 343 TYR B CA 1
ATOM 6785 C C . TYR B 1 343 ? 6.215 -6.332 0.715 1 98.38 343 TYR B C 1
ATOM 6787 O O . TYR B 1 343 ? 7.125 -7.121 0.959 1 98.38 343 TYR B O 1
ATOM 6795 N N . TYR B 1 344 ? 4.98 -6.711 0.672 1 98.56 344 TYR B N 1
ATOM 6796 C CA . TYR B 1 344 ? 4.465 -8.07 0.515 1 98.56 344 TYR B CA 1
ATOM 6797 C C . TYR B 1 344 ? 3.613 -8.188 -0.744 1 98.56 344 TYR B C 1
ATOM 6799 O O . TYR B 1 344 ? 2.604 -7.492 -0.884 1 98.56 344 TYR B O 1
ATOM 6807 N N . GLY B 1 345 ? 3.941 -9.164 -1.629 1 97.38 345 GLY B N 1
ATOM 6808 C CA . GLY B 1 345 ? 3.471 -9.016 -2.996 1 97.38 345 GLY B CA 1
ATOM 6809 C C . GLY B 1 345 ? 2.557 -10.141 -3.443 1 97.38 345 GLY B C 1
ATOM 6810 O O . GLY B 1 345 ? 2.494 -10.461 -4.633 1 97.38 345 GLY B O 1
ATOM 6811 N N . ASP B 1 346 ? 1.758 -10.789 -2.611 1 95 346 ASP B N 1
ATOM 6812 C CA . ASP B 1 346 ? 0.798 -11.805 -3.023 1 95 346 ASP B CA 1
ATOM 6813 C C . ASP B 1 346 ? -0.486 -11.172 -3.551 1 95 346 ASP B C 1
ATOM 6815 O O . ASP B 1 346 ? -1.567 -11.398 -3.004 1 95 346 ASP B O 1
ATOM 6819 N N . VAL B 1 347 ? -0.376 -10.539 -4.68 1 92.88 347 VAL B N 1
ATOM 6820 C CA . VAL B 1 347 ? -1.46 -9.758 -5.262 1 92.88 347 VAL B CA 1
ATOM 6821 C C . VAL B 1 347 ? -2.615 -10.672 -5.648 1 92.88 347 VAL B C 1
ATOM 6823 O O . VAL B 1 347 ? -3.773 -10.258 -5.664 1 92.88 347 VAL B O 1
ATOM 6826 N N . PHE B 1 348 ? -2.361 -11.945 -5.941 1 83.94 348 PHE B N 1
ATOM 6827 C CA . PHE B 1 348 ? -3.391 -12.891 -6.367 1 83.94 348 PHE B CA 1
ATOM 6828 C C . PHE B 1 348 ? -3.537 -14.016 -5.355 1 83.94 348 PHE B C 1
ATOM 6830 O O . PHE B 1 348 ? -3.881 -15.141 -5.723 1 83.94 348 PHE B O 1
ATOM 6837 N N . GLY B 1 349 ? -3.156 -13.688 -4.148 1 88.06 349 GLY B N 1
ATOM 6838 C CA . GLY B 1 349 ? -3.18 -14.742 -3.145 1 88.06 349 GLY B CA 1
ATOM 6839 C C . GLY B 1 349 ? -1.9 -15.555 -3.104 1 88.06 349 GLY B C 1
ATOM 6840 O O . GLY B 1 349 ? -1.007 -15.359 -3.93 1 88.06 349 GLY B O 1
ATOM 6841 N N . ASN B 1 350 ? -1.834 -16.391 -2.096 1 88.81 350 ASN B N 1
ATOM 6842 C CA . ASN B 1 350 ? -0.642 -17.219 -1.929 1 88.81 350 ASN B CA 1
ATOM 6843 C C . ASN B 1 350 ? -0.954 -18.703 -2.117 1 88.81 350 ASN B C 1
ATOM 6845 O O . ASN B 1 350 ? -1.793 -19.25 -1.406 1 88.81 350 ASN B O 1
ATOM 6849 N N . ARG B 1 351 ? -0.343 -19.281 -3.059 1 82.06 351 ARG B N 1
ATOM 6850 C CA . ARG B 1 351 ? -0.423 -20.719 -3.254 1 82.06 351 ARG B CA 1
ATOM 6851 C C . ARG B 1 351 ? 0.503 -21.453 -2.291 1 82.06 351 ARG B C 1
ATOM 6853 O O . ARG B 1 351 ? 0.06 -22.312 -1.535 1 82.06 351 ARG B O 1
ATOM 6860 N N . SER B 1 352 ? 1.735 -21.344 -2.365 1 84.25 352 SER B N 1
ATOM 6861 C CA . SER B 1 352 ? 2.762 -21.828 -1.443 1 84.25 352 SER B CA 1
ATOM 6862 C C . SER B 1 352 ? 3.617 -20.672 -0.925 1 84.25 352 SER B C 1
ATOM 6864 O O . SER B 1 352 ? 3.846 -19.688 -1.638 1 84.25 352 SER B O 1
ATOM 6866 N N . PRO B 1 353 ? 4.062 -20.672 0.353 1 84.5 353 PRO B N 1
ATOM 6867 C CA . PRO B 1 353 ? 3.904 -21.75 1.318 1 84.5 353 PRO B CA 1
ATOM 6868 C C . PRO B 1 353 ? 2.619 -21.641 2.135 1 84.5 353 PRO B C 1
ATOM 6870 O O . PRO B 1 353 ? 2.314 -22.516 2.945 1 84.5 353 PRO B O 1
ATOM 6873 N N . LEU B 1 354 ? 1.764 -20.656 1.884 1 86.75 354 LEU B N 1
ATOM 6874 C CA . LEU B 1 354 ? 0.711 -20.344 2.85 1 86.75 354 LEU B CA 1
ATOM 6875 C C . LEU B 1 354 ? -0.604 -21 2.439 1 86.75 354 LEU B C 1
ATOM 6877 O O . LEU B 1 354 ? -1.508 -21.156 3.264 1 86.75 354 LEU B O 1
ATOM 6881 N N . GLN B 1 355 ? -0.784 -21.312 1.181 1 81.06 355 GLN B N 1
ATOM 6882 C CA . GLN B 1 355 ? -2.051 -21.812 0.651 1 81.06 355 GLN B CA 1
ATOM 6883 C C . GLN B 1 355 ? -3.219 -20.953 1.119 1 81.06 355 GLN B C 1
ATOM 6885 O O . GLN B 1 355 ? -4.207 -21.469 1.646 1 81.06 355 GLN B O 1
ATOM 6890 N N . ASP B 1 356 ? -3.096 -19.719 1.016 1 85.44 356 ASP B N 1
ATOM 6891 C CA . ASP B 1 356 ? -4.07 -18.734 1.47 1 85.44 356 ASP B CA 1
ATOM 6892 C C . ASP B 1 356 ? -4.457 -17.781 0.338 1 85.44 356 ASP B C 1
ATOM 6894 O O . ASP B 1 356 ? -3.754 -16.812 0.076 1 85.44 356 ASP B O 1
ATOM 6898 N N . PRO B 1 357 ? -5.578 -18.031 -0.287 1 81.06 357 PRO B N 1
ATOM 6899 C CA . PRO B 1 357 ? -5.996 -17.203 -1.417 1 81.06 357 PRO B CA 1
ATOM 6900 C C . PRO B 1 357 ? -6.359 -15.773 -1 1 81.06 357 PRO B C 1
ATOM 6902 O O . PRO B 1 357 ? -6.504 -14.898 -1.854 1 81.06 357 PRO B O 1
ATOM 6905 N N . GLU B 1 358 ? -6.461 -15.547 0.276 1 86.69 358 GLU B N 1
ATOM 6906 C CA . GLU B 1 358 ? -6.895 -14.234 0.748 1 86.69 358 GLU B CA 1
ATOM 6907 C C . GLU B 1 358 ? -5.703 -13.32 1.008 1 86.69 358 GLU B C 1
ATOM 6909 O O . GLU B 1 358 ? -5.875 -12.125 1.267 1 86.69 358 GLU B O 1
ATOM 6914 N N . MET B 1 359 ? -4.516 -13.914 0.975 1 93.31 359 MET B N 1
ATOM 6915 C CA . MET B 1 359 ? -3.352 -13.039 1.081 1 93.31 359 MET B CA 1
ATOM 6916 C C . MET B 1 359 ? -3.371 -11.969 -0.011 1 93.31 359 MET B C 1
ATOM 6918 O O . MET B 1 359 ? -3.834 -12.227 -1.124 1 93.31 359 MET B O 1
ATOM 6922 N N . SER B 1 360 ? -2.938 -10.812 0.333 1 94.88 360 SER B N 1
ATOM 6923 C CA . SER B 1 360 ? -2.99 -9.711 -0.623 1 94.88 360 SER B CA 1
ATOM 6924 C C . SER B 1 360 ? -1.743 -8.836 -0.53 1 94.88 360 SER B C 1
ATOM 6926 O O . SER B 1 360 ? -0.879 -9.07 0.318 1 94.88 360 SER B O 1
ATOM 6928 N N . GLU B 1 361 ? -1.708 -7.891 -1.462 1 97 361 GLU B N 1
ATOM 6929 C CA . GLU B 1 361 ? -0.589 -6.953 -1.484 1 97 361 GLU B CA 1
ATOM 6930 C C . GLU B 1 361 ? -0.607 -6.043 -0.259 1 97 361 GLU B C 1
ATOM 6932 O O . GLU B 1 361 ? -1.671 -5.59 0.169 1 97 361 GLU B O 1
ATOM 6937 N N . MET B 1 362 ? 0.475 -5.867 0.404 1 98.31 362 MET B N 1
ATOM 6938 C CA . MET B 1 362 ? 0.677 -4.973 1.541 1 98.31 362 MET B CA 1
ATOM 6939 C C . MET B 1 362 ? 1.887 -4.074 1.316 1 98.31 362 MET B C 1
ATOM 6941 O O . MET B 1 362 ? 2.967 -4.551 0.965 1 98.31 362 MET B O 1
ATOM 6945 N N . VAL B 1 363 ? 1.729 -2.779 1.459 1 98 363 VAL B N 1
ATOM 6946 C CA . VAL B 1 363 ? 2.811 -1.825 1.243 1 98 363 VAL B CA 1
ATOM 6947 C C . VAL B 1 363 ? 2.885 -0.852 2.418 1 98 363 VAL B C 1
ATOM 6949 O O . VAL B 1 363 ? 1.857 -0.359 2.889 1 98 363 VAL B O 1
ATOM 6952 N N . ILE B 1 364 ? 3.992 -0.663 2.949 1 98 364 ILE B N 1
ATOM 6953 C CA . ILE B 1 364 ? 4.301 0.439 3.855 1 98 364 ILE B CA 1
ATOM 6954 C C . ILE B 1 364 ? 5.328 1.366 3.209 1 98 364 ILE B C 1
ATOM 6956 O O . ILE B 1 364 ? 6.469 0.97 2.975 1 98 364 ILE B O 1
ATOM 6960 N N . ASP B 1 365 ? 4.906 2.521 2.93 1 95.62 365 ASP B N 1
ATOM 6961 C CA . ASP B 1 365 ? 5.75 3.51 2.268 1 95.62 365 ASP B CA 1
ATOM 6962 C C . ASP B 1 365 ? 6.789 4.078 3.232 1 95.62 365 ASP B C 1
ATOM 6964 O O . ASP B 1 365 ? 6.996 3.535 4.32 1 95.62 365 ASP B O 1
ATOM 6968 N N . SER B 1 366 ? 7.574 5.055 2.75 1 90.56 366 SER B N 1
ATOM 6969 C CA . SER B 1 366 ? 8.617 5.637 3.592 1 90.56 366 SER B CA 1
ATOM 6970 C C . SER B 1 366 ? 8.656 7.156 3.449 1 90.56 366 SER B C 1
ATOM 6972 O O . SER B 1 366 ? 8.469 7.688 2.355 1 90.56 366 SER B O 1
ATOM 6974 N N . ASN B 1 367 ? 8.734 7.805 4.574 1 82.19 367 ASN B N 1
ATOM 6975 C CA . ASN B 1 367 ? 8.961 9.25 4.594 1 82.19 367 ASN B CA 1
ATOM 6976 C C . ASN B 1 367 ? 10.422 9.578 4.898 1 82.19 367 ASN B C 1
ATOM 6978 O O . ASN B 1 367 ? 10.703 10.328 5.84 1 82.19 367 ASN B O 1
ATOM 6982 N N . ASN B 1 368 ? 11.258 8.93 4.078 1 78.25 368 ASN B N 1
ATOM 6983 C CA . ASN B 1 368 ? 12.672 9.25 4.266 1 78.25 368 ASN B CA 1
ATOM 6984 C C . ASN B 1 368 ? 13.094 10.438 3.41 1 78.25 368 ASN B C 1
ATOM 6986 O O . ASN B 1 368 ? 12.328 10.898 2.561 1 78.25 368 ASN B O 1
ATOM 6990 N N . GLN B 1 369 ? 14.156 11.094 3.701 1 70.12 369 GLN B N 1
ATOM 6991 C CA . GLN B 1 369 ? 14.586 12.328 3.049 1 70.12 369 GLN B CA 1
ATOM 6992 C C . GLN B 1 369 ? 15.477 12.031 1.845 1 70.12 369 GLN B C 1
ATOM 6994 O O . GLN B 1 369 ? 15.867 12.945 1.115 1 70.12 369 GLN B O 1
ATOM 6999 N N . ILE B 1 370 ? 15.672 10.773 1.569 1 77.75 370 ILE B N 1
ATOM 7000 C CA . ILE B 1 370 ? 16.641 10.398 0.549 1 77.75 370 ILE B CA 1
ATOM 7001 C C . ILE B 1 370 ? 15.922 9.969 -0.725 1 77.75 370 ILE B C 1
ATOM 7003 O O . ILE B 1 370 ? 16.297 10.367 -1.828 1 77.75 370 ILE B O 1
ATOM 7007 N N . LEU B 1 371 ? 14.953 9.164 -0.595 1 88.5 371 LEU B N 1
ATOM 7008 C CA . LEU B 1 371 ? 14.211 8.609 -1.727 1 88.5 371 LEU B CA 1
ATOM 7009 C C . LEU B 1 371 ? 12.742 9 -1.652 1 88.5 371 LEU B C 1
ATOM 7011 O O . LEU B 1 371 ? 12.219 9.266 -0.567 1 88.5 371 LEU B O 1
ATOM 7015 N N . PRO B 1 372 ? 12.133 9.047 -2.766 1 89.19 372 PRO B N 1
ATOM 7016 C CA . PRO B 1 372 ? 10.727 9.469 -2.773 1 89.19 372 PRO B CA 1
ATOM 7017 C C . PRO B 1 372 ? 9.781 8.383 -2.273 1 89.19 372 PRO B C 1
ATOM 7019 O O . PRO B 1 372 ? 10.164 7.207 -2.221 1 89.19 372 PRO B O 1
ATOM 7022 N N . ARG B 1 373 ? 8.57 8.82 -1.931 1 89.38 373 ARG B N 1
ATOM 7023 C CA . ARG B 1 373 ? 7.488 7.879 -1.675 1 89.38 373 ARG B CA 1
ATOM 7024 C C . ARG B 1 373 ? 7.145 7.082 -2.93 1 89.38 373 ARG B C 1
ATOM 7026 O O . ARG B 1 373 ? 7.332 7.566 -4.047 1 89.38 373 ARG B O 1
ATOM 7033 N N . ILE B 1 374 ? 6.566 5.883 -2.674 1 91.56 374 ILE B N 1
ATOM 7034 C CA . ILE B 1 374 ? 6.387 5.031 -3.844 1 91.56 374 ILE B CA 1
ATOM 7035 C C . ILE B 1 374 ? 4.898 4.859 -4.137 1 91.56 374 ILE B C 1
ATOM 7037 O O . ILE B 1 374 ? 4.52 4.418 -5.223 1 91.56 374 ILE B O 1
ATOM 7041 N N . LEU B 1 375 ? 4.18 5.23 -3.072 1 89.38 375 LEU B N 1
ATOM 7042 C CA . LEU B 1 375 ? 2.744 5.172 -3.324 1 89.38 375 LEU B CA 1
ATOM 7043 C C . LEU B 1 375 ? 2.256 6.453 -3.994 1 89.38 375 LEU B C 1
ATOM 7045 O O . LEU B 1 375 ? 2.648 7.555 -3.598 1 89.38 375 LEU B O 1
ATOM 7049 N N . HIS B 1 376 ? 1.614 6.547 -5.023 1 80.44 376 HIS B N 1
ATOM 7050 C CA . HIS B 1 376 ? 0.986 7.641 -5.754 1 80.44 376 HIS B CA 1
ATOM 7051 C C . HIS B 1 376 ? 2.016 8.43 -6.559 1 80.44 376 HIS B C 1
ATOM 7053 O O . HIS B 1 376 ? 1.798 9.602 -6.875 1 80.44 376 HIS B O 1
ATOM 7059 N N . ASN B 1 377 ? 3.24 8.055 -6.594 1 73.06 377 ASN B N 1
ATOM 7060 C CA . ASN B 1 377 ? 4.301 8.609 -7.43 1 73.06 377 ASN B CA 1
ATOM 7061 C C . ASN B 1 377 ? 4.691 7.648 -8.547 1 73.06 377 ASN B C 1
ATOM 7063 O O . ASN B 1 377 ? 4.895 6.457 -8.305 1 73.06 377 ASN B O 1
ATOM 7067 N N . ASP B 1 378 ? 4.676 8.188 -9.742 1 75.06 378 ASP B N 1
ATOM 7068 C CA . ASP B 1 378 ? 4.992 7.305 -10.859 1 75.06 378 ASP B CA 1
ATOM 7069 C C . ASP B 1 378 ? 6.285 7.734 -11.547 1 75.06 378 ASP B C 1
ATOM 7071 O O . ASP B 1 378 ? 6.477 7.465 -12.734 1 75.06 378 ASP B O 1
ATOM 7075 N N . ASP B 1 379 ? 7.117 8.266 -10.742 1 87 379 ASP B N 1
ATOM 7076 C CA . ASP B 1 379 ? 8.383 8.656 -11.352 1 87 379 ASP B CA 1
ATOM 7077 C C . ASP B 1 379 ? 9.328 7.469 -11.461 1 87 379 ASP B C 1
ATOM 7079 O O . ASP B 1 379 ? 9.031 6.379 -10.969 1 87 379 ASP B O 1
ATOM 7083 N N . ARG B 1 380 ? 10.414 7.68 -12.156 1 93.25 380 ARG B N 1
ATOM 7084 C CA . ARG B 1 380 ? 11.336 6.598 -12.484 1 93.25 380 ARG B CA 1
ATOM 7085 C C . ARG B 1 380 ? 11.977 6.02 -11.227 1 93.25 380 ARG B C 1
ATOM 7087 O O . ARG B 1 380 ? 12.109 4.805 -11.094 1 93.25 380 ARG B O 1
ATOM 7094 N N . VAL B 1 381 ? 12.328 6.84 -10.273 1 94.25 381 VAL B N 1
ATOM 7095 C CA . VAL B 1 381 ? 12.977 6.383 -9.055 1 94.25 381 VAL B CA 1
ATOM 7096 C C . VAL B 1 381 ? 12.016 5.5 -8.258 1 94.25 381 VAL B C 1
ATOM 7098 O O . VAL B 1 381 ? 12.414 4.461 -7.73 1 94.25 381 VAL B O 1
ATOM 7101 N N . SER B 1 382 ? 10.82 5.969 -8.203 1 94.62 382 SER B N 1
ATOM 7102 C CA . SER B 1 382 ?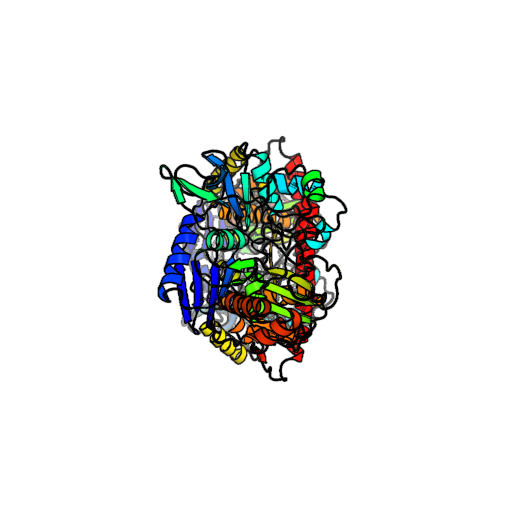 9.812 5.164 -7.52 1 94.62 382 SER B CA 1
ATOM 7103 C C . SER B 1 382 ? 9.664 3.793 -8.172 1 94.62 382 SER B C 1
ATOM 7105 O O . SER B 1 382 ? 9.469 2.791 -7.477 1 94.62 382 SER B O 1
ATOM 7107 N N . GLN B 1 383 ? 9.742 3.729 -9.453 1 96.12 383 GLN B N 1
ATOM 7108 C CA . GLN B 1 383 ? 9.656 2.461 -10.172 1 96.12 383 GLN B CA 1
ATOM 7109 C C . GLN B 1 383 ? 10.836 1.554 -9.828 1 96.12 383 GLN B C 1
ATOM 7111 O O . GLN B 1 383 ? 10.664 0.342 -9.672 1 96.12 383 GLN B O 1
ATOM 7116 N N . LEU B 1 384 ? 11.977 2.158 -9.734 1 97.56 384 LEU B N 1
ATOM 7117 C CA . LEU B 1 384 ? 13.172 1.394 -9.398 1 97.56 384 LEU B CA 1
ATOM 7118 C C . LEU B 1 384 ? 13.055 0.812 -7.992 1 97.56 384 LEU B C 1
ATOM 7120 O O . LEU B 1 384 ? 13.453 -0.33 -7.754 1 97.56 384 LEU B O 1
ATOM 7124 N N . ILE B 1 385 ? 12.508 1.617 -7.102 1 97.38 385 ILE B N 1
ATOM 7125 C CA . ILE B 1 385 ? 12.312 1.15 -5.73 1 97.38 385 ILE B CA 1
ATOM 7126 C C . ILE B 1 385 ? 11.359 -0.043 -5.727 1 97.38 385 ILE B C 1
ATOM 7128 O O . ILE B 1 385 ? 11.648 -1.069 -5.105 1 97.38 385 ILE B O 1
ATOM 7132 N N . LYS B 1 386 ? 10.273 0.097 -6.441 1 97.5 386 LYS B N 1
ATOM 7133 C CA . LYS B 1 386 ? 9.289 -0.983 -6.52 1 97.5 386 LYS B CA 1
ATOM 7134 C C . LYS B 1 386 ? 9.906 -2.242 -7.121 1 97.5 386 LYS B C 1
ATOM 7136 O O . LYS B 1 386 ? 9.633 -3.354 -6.664 1 97.5 386 LYS B O 1
ATOM 7141 N N . TYR B 1 387 ? 10.711 -2.051 -8.125 1 98 387 TYR B N 1
ATOM 7142 C CA . TYR B 1 387 ? 11.406 -3.16 -8.766 1 98 387 TYR B CA 1
ATOM 7143 C C . TYR B 1 387 ? 12.227 -3.953 -7.758 1 98 387 TYR B C 1
ATOM 7145 O O . TYR B 1 387 ? 12.125 -5.18 -7.695 1 98 387 TYR B O 1
ATOM 7153 N N . VAL B 1 388 ? 12.938 -3.314 -6.949 1 98.31 388 VAL B N 1
ATOM 7154 C CA . VAL B 1 388 ? 13.82 -3.943 -5.973 1 98.31 388 VAL B CA 1
ATOM 7155 C C . VAL B 1 388 ? 12.992 -4.594 -4.871 1 98.31 388 VAL B C 1
ATOM 7157 O O . VAL B 1 388 ? 13.312 -5.695 -4.414 1 98.31 388 VAL B O 1
ATOM 7160 N N . LEU B 1 389 ? 11.977 -3.91 -4.438 1 98.5 389 LEU B N 1
ATOM 7161 C CA . LEU B 1 389 ? 11.125 -4.441 -3.379 1 98.5 389 LEU B CA 1
ATOM 7162 C C . LEU B 1 389 ? 10.445 -5.73 -3.822 1 98.5 389 LEU B C 1
ATOM 7164 O O . LEU B 1 389 ? 10.32 -6.672 -3.033 1 98.5 389 LEU B O 1
ATOM 7168 N N . ILE B 1 390 ? 9.969 -5.797 -5.039 1 98.31 390 ILE B N 1
ATOM 7169 C CA . ILE B 1 390 ? 9.375 -7.008 -5.582 1 98.31 390 ILE B CA 1
ATOM 7170 C C . ILE B 1 390 ? 10.406 -8.133 -5.594 1 98.31 390 ILE B C 1
ATOM 7172 O O . ILE B 1 390 ? 10.094 -9.266 -5.215 1 98.31 390 ILE B O 1
ATOM 7176 N N . MET B 1 391 ? 11.602 -7.797 -6.035 1 98.06 391 MET B N 1
ATOM 7177 C CA . MET B 1 391 ? 12.672 -8.789 -6.066 1 98.06 391 MET B CA 1
ATOM 7178 C C . MET B 1 391 ? 12.922 -9.359 -4.672 1 98.06 391 MET B C 1
ATOM 7180 O O . MET B 1 391 ? 13.055 -10.578 -4.512 1 98.06 391 MET B O 1
ATOM 7184 N N . GLU B 1 392 ? 13.008 -8.461 -3.688 1 98.5 392 GLU B N 1
ATOM 7185 C CA . GLU B 1 392 ? 13.188 -8.914 -2.312 1 98.5 392 GLU B CA 1
ATOM 7186 C C . GLU B 1 392 ? 12.062 -9.859 -1.896 1 98.5 392 GLU B C 1
ATOM 7188 O O . GLU B 1 392 ? 12.312 -10.922 -1.323 1 98.5 392 GLU B O 1
ATOM 7193 N N . PHE B 1 393 ? 10.852 -9.5 -2.201 1 98.5 393 PHE B N 1
ATOM 7194 C CA . PHE B 1 393 ? 9.68 -10.297 -1.843 1 98.5 393 PHE B CA 1
ATOM 7195 C C . PHE B 1 393 ? 9.766 -11.688 -2.451 1 98.5 393 PHE B C 1
ATOM 7197 O O . PHE B 1 393 ? 9.547 -12.688 -1.761 1 98.5 393 PHE B O 1
ATOM 7204 N N . LEU B 1 394 ? 10.031 -11.688 -3.689 1 97.81 394 LEU B N 1
ATOM 7205 C CA . LEU B 1 394 ? 10.094 -12.969 -4.391 1 97.81 394 LEU B CA 1
ATOM 7206 C C . LEU B 1 394 ? 11.18 -13.859 -3.803 1 97.81 394 LEU B C 1
ATOM 7208 O O . LEU B 1 394 ? 10.977 -15.062 -3.623 1 97.81 394 LEU B O 1
ATOM 7212 N N . VAL B 1 395 ? 12.32 -13.32 -3.498 1 97.75 395 VAL B N 1
ATOM 7213 C CA . VAL B 1 395 ? 13.422 -14.078 -2.93 1 97.75 395 VAL B CA 1
ATOM 7214 C C . VAL B 1 395 ? 13.062 -14.539 -1.518 1 97.75 395 VAL B C 1
ATOM 7216 O O . VAL B 1 395 ? 13.352 -15.672 -1.134 1 97.75 395 VAL B O 1
ATOM 7219 N N . PHE B 1 396 ? 12.445 -13.648 -0.742 1 98.25 396 PHE B N 1
ATOM 7220 C CA . PHE B 1 396 ? 12.039 -14.008 0.61 1 98.25 396 PHE B CA 1
ATOM 7221 C C . PHE B 1 396 ? 11.039 -15.156 0.584 1 98.25 396 PHE B C 1
ATOM 7223 O O . PHE B 1 396 ? 11.133 -16.094 1.391 1 98.25 396 PHE B O 1
ATOM 7230 N N . GLN B 1 397 ? 10.102 -15.039 -0.295 1 96.81 397 GLN B N 1
ATOM 7231 C CA . GLN B 1 397 ? 9.117 -16.109 -0.396 1 96.81 397 GLN B CA 1
ATOM 7232 C C . GLN B 1 397 ? 9.766 -17.406 -0.852 1 96.81 397 GLN B C 1
ATOM 7234 O O . GLN B 1 397 ? 9.406 -18.484 -0.372 1 96.81 397 GLN B O 1
ATOM 7239 N N . THR B 1 398 ? 10.711 -17.312 -1.759 1 96.12 398 THR B N 1
ATOM 7240 C CA . THR B 1 398 ? 11.461 -18.5 -2.178 1 96.12 398 THR B CA 1
ATOM 7241 C C . THR B 1 398 ? 12.234 -19.094 -1.003 1 96.12 398 THR B C 1
ATOM 7243 O O . THR B 1 398 ? 12.219 -20.297 -0.796 1 96.12 398 THR B O 1
ATOM 7246 N N . LYS B 1 399 ? 12.891 -18.281 -0.276 1 96.5 399 LYS B N 1
ATOM 7247 C CA . LYS B 1 399 ? 13.609 -18.75 0.904 1 96.5 399 LYS B CA 1
ATOM 7248 C C . LYS B 1 399 ? 12.672 -19.469 1.871 1 96.5 399 LYS B C 1
ATOM 7250 O O . LYS B 1 399 ? 13.008 -20.531 2.402 1 96.5 399 LYS B O 1
ATOM 7255 N N . SER B 1 400 ? 11.562 -18.828 2.082 1 95 400 SER B N 1
ATOM 7256 C CA . SER B 1 400 ? 10.586 -19.406 2.996 1 95 400 SER B CA 1
ATOM 7257 C C . SER B 1 400 ? 10.156 -20.797 2.543 1 95 400 SER B C 1
ATOM 7259 O O . SER B 1 400 ? 9.898 -21.672 3.371 1 95 400 SER B O 1
ATOM 7261 N N . LEU B 1 401 ? 10.078 -21 1.312 1 90.31 401 LEU B N 1
ATOM 7262 C CA . LEU B 1 401 ? 9.711 -22.281 0.724 1 90.31 401 LEU B CA 1
ATOM 7263 C C . LEU B 1 401 ? 10.844 -23.297 0.871 1 90.31 401 LEU B C 1
ATOM 7265 O O . LEU B 1 401 ? 10.594 -24.453 1.175 1 90.31 401 LEU B O 1
ATOM 7269 N N . LEU B 1 402 ? 12.023 -22.844 0.731 1 93.62 402 LEU B N 1
ATOM 7270 C CA . LEU B 1 402 ? 13.18 -23.719 0.661 1 93.62 402 LEU B CA 1
ATOM 7271 C C . LEU B 1 402 ? 13.68 -24.078 2.057 1 93.62 402 LEU B C 1
ATOM 7273 O O . LEU B 1 402 ? 14.344 -25.109 2.242 1 93.62 402 LEU B O 1
ATOM 7277 N N . GLU B 1 403 ? 13.398 -23.281 3.027 1 91.44 403 GLU B N 1
ATOM 7278 C CA . GLU B 1 403 ? 13.898 -23.5 4.383 1 91.44 403 GLU B CA 1
ATOM 7279 C C . GLU B 1 403 ? 13.367 -24.812 4.961 1 91.44 403 GLU B C 1
ATOM 7281 O O . GLU B 1 403 ? 13.984 -25.391 5.855 1 91.44 403 GLU B O 1
ATOM 7286 N N . LEU B 1 404 ? 12.344 -25.328 4.43 1 85.06 404 LEU B N 1
ATOM 7287 C CA . LEU B 1 404 ? 11.727 -26.562 4.91 1 85.06 404 LEU B CA 1
ATOM 7288 C C . LEU B 1 404 ? 12.359 -27.781 4.242 1 85.06 404 LEU B C 1
ATOM 7290 O O . LEU B 1 404 ? 12.07 -28.922 4.613 1 85.06 404 LEU B O 1
ATOM 7294 N N . LEU B 1 405 ? 13.297 -27.531 3.346 1 90.94 405 LEU B N 1
ATOM 7295 C CA . LEU B 1 405 ? 13.836 -28.594 2.506 1 90.94 405 LEU B CA 1
ATOM 7296 C C . LEU B 1 405 ? 15.336 -28.734 2.709 1 90.94 405 LEU B C 1
ATOM 7298 O O . LEU B 1 405 ? 15.992 -27.812 3.182 1 90.94 405 LEU B O 1
ATOM 7302 N N . THR B 1 406 ? 15.758 -29.906 2.498 1 91.12 406 THR B N 1
ATOM 7303 C CA . THR B 1 406 ? 17.188 -30.109 2.326 1 91.12 406 THR B CA 1
ATOM 7304 C C . THR B 1 406 ? 17.578 -30 0.855 1 91.12 406 THR B C 1
ATOM 7306 O O . THR B 1 406 ? 17.25 -30.875 0.051 1 91.12 406 THR B O 1
ATOM 7309 N N . VAL B 1 407 ? 18.266 -28.922 0.522 1 93.44 407 VAL B N 1
ATOM 7310 C CA . VAL B 1 407 ? 18.516 -28.641 -0.887 1 93.44 407 VAL B CA 1
ATOM 7311 C C . VAL B 1 407 ? 20.016 -28.562 -1.139 1 93.44 407 VAL B C 1
ATOM 7313 O O . VAL B 1 407 ? 20.719 -27.75 -0.537 1 93.44 407 VAL B O 1
ATOM 7316 N N . ASP B 1 408 ? 20.469 -29.359 -2.053 1 91.62 408 ASP B N 1
ATOM 7317 C CA . ASP B 1 408 ? 21.875 -29.328 -2.449 1 91.62 408 ASP B CA 1
ATOM 7318 C C . ASP B 1 408 ? 22.141 -28.172 -3.406 1 91.62 408 ASP B C 1
ATOM 7320 O O . ASP B 1 408 ? 23.172 -27.5 -3.295 1 91.62 408 ASP B O 1
ATOM 7324 N N . LYS B 1 409 ? 21.25 -28.047 -4.32 1 92.81 409 LYS B N 1
ATOM 7325 C CA . LYS B 1 409 ? 21.406 -26.984 -5.312 1 92.81 409 LYS B CA 1
ATOM 7326 C C . LYS B 1 409 ? 20.062 -26.609 -5.922 1 92.81 409 LYS B C 1
ATOM 7328 O O . LYS B 1 409 ? 19.094 -27.359 -5.84 1 92.81 409 LYS B O 1
ATOM 7333 N N . LEU B 1 410 ? 20.062 -25.469 -6.469 1 94.81 410 LEU B N 1
ATOM 7334 C CA . LEU B 1 410 ? 18.906 -24.938 -7.18 1 94.81 410 LEU B CA 1
ATOM 7335 C C . LEU B 1 410 ? 19.266 -24.609 -8.633 1 94.81 410 LEU B C 1
ATOM 7337 O O . LEU B 1 410 ? 20.25 -23.922 -8.898 1 94.81 410 LEU B O 1
ATOM 7341 N N . VAL B 1 411 ? 18.531 -25.234 -9.531 1 93.12 411 VAL B N 1
ATOM 7342 C CA . VAL B 1 411 ? 18.688 -24.969 -10.961 1 93.12 411 VAL B CA 1
ATOM 7343 C C . VAL B 1 411 ? 17.547 -24.078 -11.453 1 93.12 411 VAL B C 1
ATOM 7345 O O . VAL B 1 411 ? 16.375 -24.469 -11.398 1 93.12 411 VAL B O 1
ATOM 7348 N N . ILE B 1 412 ? 17.891 -22.938 -11.992 1 92.81 412 ILE B N 1
ATOM 7349 C CA . ILE B 1 412 ? 16.875 -21.984 -12.406 1 92.81 412 ILE B CA 1
ATOM 7350 C C . ILE B 1 412 ? 16.891 -21.844 -13.93 1 92.81 412 ILE B C 1
ATOM 7352 O O . ILE B 1 412 ? 17.953 -21.844 -14.547 1 92.81 412 ILE B O 1
ATOM 7356 N N . VAL B 1 413 ? 15.703 -21.766 -14.484 1 88.38 413 VAL B N 1
ATOM 7357 C CA . VAL B 1 413 ? 15.523 -21.469 -15.906 1 88.38 413 VAL B CA 1
ATOM 7358 C C . VAL B 1 413 ? 14.422 -20.438 -16.078 1 88.38 413 VAL B C 1
ATOM 7360 O O . VAL B 1 413 ? 13.688 -20.141 -15.141 1 88.38 413 VAL B O 1
ATOM 7363 N N . GLY B 1 414 ? 14.359 -19.797 -17.328 1 82.19 414 GLY B N 1
ATOM 7364 C CA . GLY B 1 414 ? 13.352 -18.781 -17.594 1 82.19 414 GLY B CA 1
ATOM 7365 C C . GLY B 1 414 ? 13.875 -17.375 -17.5 1 82.19 414 GLY B C 1
ATOM 7366 O O . GLY B 1 414 ? 15.086 -17.156 -17.438 1 82.19 414 GLY B O 1
ATOM 7367 N N . SER B 1 415 ? 12.977 -16.453 -17.422 1 79.94 415 SER B N 1
ATOM 7368 C CA . SER B 1 415 ? 13.328 -15.047 -17.562 1 79.94 415 SER B CA 1
ATOM 7369 C C . SER B 1 415 ? 14.125 -14.547 -16.359 1 79.94 415 SER B C 1
ATOM 7371 O O . SER B 1 415 ? 15.047 -13.742 -16.516 1 79.94 415 SER B O 1
ATOM 7373 N N . GLN B 1 416 ? 13.828 -15.039 -15.203 1 87.75 416 GLN B N 1
ATOM 7374 C CA . GLN B 1 416 ? 14.508 -14.57 -14 1 87.75 416 GLN B CA 1
ATOM 7375 C C . GLN B 1 416 ? 15.953 -15.047 -13.961 1 87.75 416 GLN B C 1
ATOM 7377 O O . GLN B 1 416 ? 16.781 -14.477 -13.25 1 87.75 416 GLN B O 1
ATOM 7382 N N . ALA B 1 417 ? 16.281 -16.094 -14.672 1 89.31 417 ALA B N 1
ATOM 7383 C CA . ALA B 1 417 ? 17.625 -16.641 -14.711 1 89.31 417 ALA B CA 1
ATOM 7384 C C . ALA B 1 417 ? 18.594 -15.648 -15.352 1 89.31 417 ALA B C 1
ATOM 7386 O O . ALA B 1 417 ? 19.812 -15.766 -15.195 1 89.31 417 ALA B O 1
ATOM 7387 N N . LYS B 1 418 ? 18.078 -14.688 -16.016 1 87.06 418 LYS B N 1
ATOM 7388 C CA . LYS B 1 418 ? 18.891 -13.719 -16.734 1 87.06 418 LYS B CA 1
ATOM 7389 C C . LYS B 1 418 ? 19.266 -12.539 -15.836 1 87.06 418 LYS B C 1
ATOM 7391 O O . LYS B 1 418 ? 20.109 -11.727 -16.188 1 87.06 418 LYS B O 1
ATOM 7396 N N . ASN B 1 419 ? 18.641 -12.445 -14.742 1 93.06 419 ASN B N 1
ATOM 7397 C CA . ASN B 1 419 ? 18.875 -11.312 -13.859 1 93.06 419 ASN B CA 1
ATOM 7398 C C . ASN B 1 419 ? 19.922 -11.617 -12.805 1 93.06 419 ASN B C 1
ATOM 7400 O O . ASN B 1 419 ? 19.641 -12.273 -11.805 1 93.06 419 ASN B O 1
ATOM 7404 N N . ALA B 1 420 ? 21.078 -11.039 -12.961 1 93 420 ALA B N 1
ATOM 7405 C CA . ALA B 1 420 ? 22.219 -11.336 -12.102 1 93 420 ALA B CA 1
ATOM 7406 C C . ALA B 1 420 ? 21.938 -10.914 -10.664 1 93 420 ALA B C 1
ATOM 7408 O O . ALA B 1 420 ? 22.359 -11.586 -9.719 1 93 420 ALA B O 1
ATOM 7409 N N . ARG B 1 421 ? 21.344 -9.828 -10.492 1 93.88 421 ARG B N 1
ATOM 7410 C CA . ARG B 1 421 ? 21.031 -9.352 -9.148 1 93.88 421 ARG B CA 1
ATOM 7411 C C . ARG B 1 421 ? 20.109 -10.32 -8.422 1 93.88 421 ARG B C 1
ATOM 7413 O O . ARG B 1 421 ? 20.312 -10.609 -7.238 1 93.88 421 ARG B O 1
ATOM 7420 N N . PHE B 1 422 ? 19.141 -10.766 -9.117 1 95.88 422 PHE B N 1
ATOM 7421 C CA . PHE B 1 422 ? 18.203 -11.719 -8.547 1 95.88 422 PHE B CA 1
ATOM 7422 C C . PHE B 1 422 ? 18.938 -12.984 -8.094 1 95.88 422 PHE B C 1
ATOM 7424 O O . PHE B 1 422 ? 18.719 -13.469 -6.977 1 95.88 422 PHE B O 1
ATOM 7431 N N . LEU B 1 423 ? 19.766 -13.492 -8.914 1 95.38 423 LEU B N 1
ATOM 7432 C CA . LEU B 1 423 ? 20.5 -14.719 -8.617 1 95.38 423 LEU B CA 1
ATOM 7433 C C . LEU B 1 423 ? 21.406 -14.523 -7.414 1 95.38 423 LEU B C 1
ATOM 7435 O O . LEU B 1 423 ? 21.516 -15.406 -6.559 1 95.38 423 LEU B O 1
ATOM 7439 N N . ARG B 1 424 ? 22 -13.438 -7.367 1 93.44 424 ARG B N 1
ATOM 7440 C CA . ARG B 1 424 ? 22.875 -13.133 -6.238 1 93.44 424 ARG B CA 1
ATOM 7441 C C . ARG B 1 424 ? 22.078 -13.055 -4.938 1 93.44 424 ARG B C 1
ATOM 7443 O O . ARG B 1 424 ? 22.531 -13.547 -3.9 1 93.44 424 ARG B O 1
ATOM 7450 N N . LEU B 1 425 ? 21.016 -12.391 -5.016 1 95.31 425 LEU B N 1
ATOM 7451 C CA . LEU B 1 425 ? 20.172 -12.25 -3.838 1 95.31 425 LEU B CA 1
ATOM 7452 C C . LEU B 1 425 ? 19.656 -13.609 -3.373 1 95.31 425 LEU B C 1
ATOM 7454 O O . LEU B 1 425 ? 19.562 -13.867 -2.17 1 95.31 425 LEU B O 1
ATOM 7458 N N . LEU B 1 426 ? 19.25 -14.414 -4.305 1 95.44 426 LEU B N 1
ATOM 7459 C CA . LEU B 1 426 ? 18.781 -15.758 -3.998 1 95.44 426 LEU B CA 1
ATOM 7460 C C . LEU B 1 426 ? 19.859 -16.562 -3.262 1 95.44 426 LEU B C 1
ATOM 7462 O O . LEU B 1 426 ? 19.578 -17.172 -2.232 1 95.44 426 LEU B O 1
ATOM 7466 N N . ASN B 1 427 ? 21.031 -16.531 -3.777 1 94.69 427 ASN B N 1
ATOM 7467 C CA . ASN B 1 427 ? 22.156 -17.203 -3.139 1 94.69 427 ASN B CA 1
ATOM 7468 C C . ASN B 1 427 ? 22.438 -16.641 -1.751 1 94.69 427 ASN B C 1
ATOM 7470 O O . ASN B 1 427 ? 22.641 -17.391 -0.797 1 94.69 427 ASN B O 1
ATOM 7474 N N . LEU B 1 428 ? 22.469 -15.414 -1.669 1 94.5 428 LEU B N 1
ATOM 7475 C CA . LEU B 1 428 ? 22.781 -14.727 -0.418 1 94.5 428 LEU B CA 1
ATOM 7476 C C . LEU B 1 428 ? 21.781 -15.102 0.671 1 94.5 428 LEU B C 1
ATOM 7478 O O . LEU B 1 428 ? 22.172 -15.359 1.813 1 94.5 428 LEU B O 1
ATOM 7482 N N . MET B 1 429 ? 20.547 -15.117 0.361 1 95.56 429 MET B N 1
ATOM 7483 C CA . MET B 1 429 ? 19.5 -15.281 1.367 1 95.56 429 MET B CA 1
ATOM 7484 C C . MET B 1 429 ? 19.266 -16.75 1.681 1 95.56 429 MET B C 1
ATOM 7486 O O . MET B 1 429 ? 18.906 -17.109 2.811 1 95.56 429 MET B O 1
ATOM 7490 N N . THR B 1 430 ? 19.422 -17.625 0.702 1 94.5 430 THR B N 1
ATOM 7491 C CA . THR B 1 430 ? 19.109 -19.031 0.922 1 94.5 430 THR B CA 1
ATOM 7492 C C . THR B 1 430 ? 20.359 -19.812 1.315 1 94.5 430 THR B C 1
ATOM 7494 O O . THR B 1 430 ? 20.25 -20.875 1.938 1 94.5 430 THR B O 1
ATOM 7497 N N . GLY B 1 431 ? 21.516 -19.312 0.871 1 92.81 431 GLY B N 1
ATOM 7498 C CA . GLY B 1 431 ? 22.75 -20.031 1.062 1 92.81 431 GLY B CA 1
ATOM 7499 C C . GLY B 1 431 ? 22.906 -21.219 0.124 1 92.81 431 GLY B C 1
ATOM 7500 O O . GLY B 1 431 ? 23.875 -21.984 0.225 1 92.81 431 GLY B O 1
ATOM 7501 N N . ILE B 1 432 ? 22.016 -21.406 -0.769 1 93.88 432 ILE B N 1
ATOM 7502 C CA . ILE B 1 432 ? 22.016 -22.547 -1.684 1 93.88 432 ILE B CA 1
ATOM 7503 C C . ILE B 1 432 ? 22.734 -22.188 -2.973 1 93.88 432 ILE B C 1
ATOM 7505 O O . ILE B 1 432 ? 22.609 -21.062 -3.471 1 93.88 432 ILE B O 1
ATOM 7509 N N . ASP B 1 433 ? 23.484 -23.141 -3.475 1 93.19 433 ASP B N 1
ATOM 7510 C CA . ASP B 1 433 ? 24.141 -22.938 -4.762 1 93.19 433 ASP B CA 1
ATOM 7511 C C . ASP B 1 433 ? 23.109 -22.812 -5.887 1 93.19 433 ASP B C 1
ATOM 7513 O O . ASP B 1 433 ? 22.188 -23.625 -5.984 1 93.19 433 ASP B O 1
ATOM 7517 N N . VAL B 1 434 ? 23.328 -21.766 -6.738 1 94.31 434 VAL B N 1
ATOM 7518 C CA . VAL B 1 434 ? 22.391 -21.5 -7.832 1 94.31 434 VAL B CA 1
ATOM 7519 C C . VAL B 1 434 ? 23.078 -21.766 -9.172 1 94.31 434 VAL B C 1
ATOM 7521 O O . VAL B 1 434 ? 24.203 -21.312 -9.406 1 94.31 434 VAL B O 1
ATOM 7524 N N . GLU B 1 435 ? 22.422 -22.562 -9.969 1 93.12 435 GLU B N 1
ATOM 7525 C CA . GLU B 1 435 ? 22.891 -22.844 -11.328 1 93.12 435 GLU B CA 1
ATOM 7526 C C . GLU B 1 435 ? 21.844 -22.469 -12.359 1 93.12 435 GLU B C 1
ATOM 7528 O O . GLU B 1 435 ? 20.641 -22.484 -12.078 1 93.12 435 GLU B O 1
ATOM 7533 N N . ILE B 1 436 ? 22.297 -22.062 -13.531 1 91.62 436 ILE B N 1
ATOM 7534 C CA . ILE B 1 436 ? 21.406 -21.734 -14.633 1 91.62 436 ILE B CA 1
ATOM 7535 C C . ILE B 1 436 ? 21.328 -22.922 -15.609 1 91.62 436 ILE B C 1
ATOM 7537 O O . ILE B 1 436 ? 22.375 -23.406 -16.062 1 91.62 436 ILE B O 1
ATOM 7541 N N . GLY B 1 437 ? 20.094 -23.328 -15.82 1 87.31 437 GLY B N 1
ATOM 7542 C CA . GLY B 1 437 ? 19.953 -24.359 -16.828 1 87.31 437 GLY B CA 1
ATOM 7543 C C . GLY B 1 437 ? 20.547 -23.984 -18.172 1 87.31 437 GLY B C 1
ATOM 7544 O O . GLY B 1 437 ? 20.344 -22.859 -18.641 1 87.31 437 GLY B O 1
ATOM 7545 N N . ASP B 1 438 ? 21.422 -24.703 -18.734 1 79.81 438 ASP B N 1
ATOM 7546 C CA . ASP B 1 438 ? 22.156 -24.391 -19.953 1 79.81 438 ASP B CA 1
ATOM 7547 C C . ASP B 1 438 ? 21.906 -25.453 -21.031 1 79.81 438 ASP B C 1
ATOM 7549 O O . ASP B 1 438 ? 22.844 -25.922 -21.672 1 79.81 438 ASP B O 1
ATOM 7553 N N . ASN B 1 439 ? 20.703 -25.734 -21.109 1 73.5 439 ASN B N 1
ATOM 7554 C CA . ASN B 1 439 ? 20.391 -26.734 -22.125 1 73.5 439 ASN B CA 1
ATOM 7555 C C . ASN B 1 439 ? 20.047 -26.078 -23.453 1 73.5 439 ASN B C 1
ATOM 7557 O O . ASN B 1 439 ? 19.625 -24.922 -23.5 1 73.5 439 ASN B O 1
ATOM 7561 N N . GLU B 1 440 ? 20.547 -26.516 -24.562 1 61.5 440 GLU B N 1
ATOM 7562 C CA . GLU B 1 440 ? 20.469 -25.969 -25.922 1 61.5 440 GLU B CA 1
ATOM 7563 C C . GLU B 1 440 ? 19.047 -25.531 -26.25 1 61.5 440 GLU B C 1
ATOM 7565 O O . GLU B 1 440 ? 18.812 -24.875 -27.266 1 61.5 440 GLU B O 1
ATOM 7570 N N . ALA B 1 441 ? 18.125 -25.828 -25.469 1 57.69 441 ALA B N 1
ATOM 7571 C CA . ALA B 1 441 ? 16.734 -25.656 -25.891 1 57.69 441 ALA B CA 1
ATOM 7572 C C . ALA B 1 441 ? 16.219 -24.266 -25.547 1 57.69 441 ALA B C 1
ATOM 7574 O O . ALA B 1 441 ? 15.125 -23.891 -25.969 1 57.69 441 ALA B O 1
ATOM 7575 N N . GLY B 1 442 ? 17.078 -23.422 -25.125 1 57 442 GLY B N 1
ATOM 7576 C CA . GLY B 1 442 ? 16.609 -22.078 -24.797 1 57 442 GLY B CA 1
ATOM 7577 C C . GLY B 1 442 ? 15.445 -22.078 -23.828 1 57 442 GLY B C 1
ATOM 7578 O O . GLY B 1 442 ? 15.516 -22.688 -22.75 1 57 442 GLY B O 1
ATOM 7579 N N . THR B 1 443 ? 14.266 -21.375 -24.281 1 57.59 443 THR B N 1
ATOM 7580 C CA . THR B 1 443 ? 13.055 -21.172 -23.5 1 57.59 443 THR B CA 1
ATOM 7581 C C . THR B 1 443 ? 12.117 -22.359 -23.625 1 57.59 443 THR B C 1
ATOM 7583 O O . THR B 1 443 ? 11.117 -22.453 -22.906 1 57.59 443 THR B O 1
ATOM 7586 N N . ASP B 1 444 ? 12.523 -23.297 -24.281 1 76 444 ASP B N 1
ATOM 7587 C CA . ASP B 1 444 ? 11.555 -24.359 -24.5 1 76 444 ASP B CA 1
ATOM 7588 C C . ASP B 1 444 ? 11.969 -25.641 -23.781 1 76 444 ASP B C 1
ATOM 7590 O O . ASP B 1 444 ? 12.023 -26.719 -24.391 1 76 444 ASP B O 1
ATOM 7594 N N . GLU B 1 445 ? 12.047 -25.516 -22.453 1 83.62 445 GLU B N 1
ATOM 7595 C CA . GLU B 1 445 ? 12.586 -26.531 -21.562 1 83.62 445 GLU B CA 1
ATOM 7596 C C . GLU B 1 445 ? 11.672 -27.766 -21.516 1 83.62 445 GLU B C 1
ATOM 7598 O O . GLU B 1 445 ? 12.148 -28.891 -21.469 1 83.62 445 GLU B O 1
ATOM 7603 N N . VAL B 1 446 ? 10.367 -27.531 -21.656 1 89.44 446 VAL B N 1
ATOM 7604 C CA . VAL B 1 446 ? 9.43 -28.656 -21.516 1 89.44 446 VAL B CA 1
ATOM 7605 C C . VAL B 1 446 ? 9.484 -29.547 -22.75 1 89.44 446 VAL B C 1
ATOM 7607 O O . VAL B 1 446 ? 9.484 -30.766 -22.641 1 89.44 446 VAL B O 1
ATOM 7610 N N . ALA B 1 447 ? 9.586 -28.938 -23.922 1 93.5 447 ALA B N 1
ATOM 7611 C CA . ALA B 1 447 ? 9.641 -29.719 -25.156 1 93.5 447 ALA B CA 1
ATOM 7612 C C . ALA B 1 447 ? 10.891 -30.594 -25.188 1 93.5 447 ALA B C 1
ATOM 7614 O O . ALA B 1 447 ? 10.836 -31.75 -25.609 1 93.5 447 ALA B O 1
ATOM 7615 N N . ARG B 1 448 ? 11.922 -30.047 -24.75 1 93.69 448 ARG B N 1
ATOM 7616 C CA . ARG B 1 448 ? 13.141 -30.844 -24.703 1 93.69 448 ARG B CA 1
ATOM 7617 C C . ARG B 1 448 ? 13.031 -31.938 -23.641 1 93.69 448 ARG B C 1
ATOM 7619 O O . ARG B 1 448 ? 13.531 -33.031 -23.828 1 93.69 448 ARG B O 1
ATOM 7626 N N . GLY B 1 449 ? 12.484 -31.578 -22.516 1 94.75 449 GLY B N 1
ATOM 7627 C CA . GLY B 1 449 ? 12.211 -32.625 -21.531 1 94.75 449 GLY B CA 1
ATOM 7628 C C . GLY B 1 449 ? 11.406 -33.781 -22.078 1 94.75 449 GLY B C 1
ATOM 7629 O O . GLY B 1 449 ? 11.727 -34.938 -21.828 1 94.75 449 GLY B O 1
ATOM 7630 N N . ALA B 1 450 ? 10.375 -33.438 -22.828 1 96.38 450 ALA B N 1
ATOM 7631 C CA . ALA B 1 450 ? 9.57 -34.438 -23.484 1 96.38 450 ALA B CA 1
ATOM 7632 C C . ALA B 1 450 ? 10.414 -35.281 -24.469 1 96.38 450 ALA B C 1
ATOM 7634 O O . ALA B 1 450 ? 10.234 -36.469 -24.594 1 96.38 450 ALA B O 1
ATOM 7635 N N . PHE B 1 451 ? 11.312 -34.594 -25.172 1 96.25 451 PHE B N 1
ATOM 7636 C CA . PHE B 1 451 ? 12.242 -35.25 -26.078 1 96.25 451 PHE B CA 1
ATOM 7637 C C . PHE B 1 451 ? 13.086 -36.281 -25.328 1 96.25 451 PHE B C 1
ATOM 7639 O O . PHE B 1 451 ? 13.258 -37.406 -25.797 1 96.25 451 PHE B O 1
ATOM 7646 N N . LEU B 1 452 ? 13.594 -35.906 -24.219 1 95.75 452 LEU B N 1
ATOM 7647 C CA . LEU B 1 452 ? 14.391 -36.812 -23.391 1 95.75 452 LEU B CA 1
ATOM 7648 C C . LEU B 1 452 ? 13.555 -38 -22.938 1 95.75 452 LEU B C 1
ATOM 7650 O O . LEU B 1 452 ? 14.047 -39.125 -22.891 1 95.75 452 LEU B O 1
ATOM 7654 N N . LEU B 1 453 ? 12.359 -37.75 -22.594 1 97.5 453 LEU B N 1
ATOM 7655 C CA . LEU B 1 453 ? 11.461 -38.812 -22.188 1 97.5 453 LEU B CA 1
ATOM 7656 C C . LEU B 1 453 ? 11.195 -39.781 -23.359 1 97.5 453 LEU B C 1
ATOM 7658 O O . LEU B 1 453 ? 11.094 -41 -23.156 1 97.5 453 LEU B O 1
ATOM 7662 N N . ALA B 1 454 ? 11.023 -39.219 -24.547 1 98.25 454 ALA B N 1
ATOM 7663 C CA . ALA B 1 454 ? 10.867 -40.062 -25.734 1 98.25 454 ALA B CA 1
ATOM 7664 C C . ALA B 1 454 ? 12.07 -40.969 -25.922 1 98.25 454 ALA B C 1
ATOM 7666 O O . ALA B 1 454 ? 11.914 -42.156 -26.234 1 98.25 454 ALA B O 1
ATOM 7667 N N . ARG B 1 455 ? 13.203 -40.438 -25.688 1 97.19 455 ARG B N 1
ATOM 7668 C CA . ARG B 1 455 ? 14.43 -41.219 -25.781 1 97.19 455 ARG B CA 1
ATOM 7669 C C . ARG B 1 455 ? 14.461 -42.312 -24.734 1 97.19 455 ARG B C 1
ATOM 7671 O O . ARG B 1 455 ? 14.852 -43.438 -25.016 1 97.19 455 ARG B O 1
ATOM 7678 N N . LEU B 1 456 ? 14.094 -41.938 -23.578 1 97.38 456 LEU B N 1
ATOM 7679 C CA . LEU B 1 456 ? 13.984 -42.906 -22.5 1 97.38 456 LEU B CA 1
ATOM 7680 C C . LEU B 1 456 ? 13.07 -44.062 -22.891 1 97.38 456 LEU B C 1
ATOM 7682 O O . LEU B 1 456 ? 13.422 -45.25 -22.719 1 97.38 456 LEU B O 1
ATOM 7686 N N . GLY B 1 457 ? 11.906 -43.75 -23.422 1 97.31 457 GLY B N 1
ATOM 7687 C CA . GLY B 1 457 ? 10.961 -44.781 -23.859 1 97.31 457 GLY B CA 1
ATOM 7688 C C . GLY B 1 457 ? 11.531 -45.719 -24.906 1 97.31 457 GLY B C 1
ATOM 7689 O O . GLY B 1 457 ? 11.297 -46.906 -24.859 1 97.31 457 GLY B O 1
ATOM 7690 N N . LYS B 1 458 ? 12.242 -45.156 -25.812 1 97.62 458 LYS B N 1
ATOM 7691 C CA . LYS B 1 458 ? 12.867 -45.969 -26.859 1 97.62 458 LYS B CA 1
ATOM 7692 C C . LYS B 1 458 ? 13.875 -46.938 -26.266 1 97.62 458 LYS B C 1
ATOM 7694 O O . LYS B 1 458 ? 13.875 -48.125 -26.625 1 97.62 458 LYS B O 1
ATOM 7699 N N . LEU B 1 459 ? 14.672 -46.438 -25.375 1 97.06 459 LEU B N 1
ATOM 7700 C CA . LEU B 1 459 ? 15.68 -47.281 -24.75 1 97.06 459 LEU B CA 1
ATOM 7701 C C . LEU B 1 459 ? 15.016 -48.406 -23.969 1 97.06 459 LEU B C 1
ATOM 7703 O O . LEU B 1 459 ? 15.461 -49.562 -24.047 1 97.06 459 LEU B O 1
ATOM 7707 N N . VAL B 1 460 ? 14.023 -48.094 -23.266 1 96.44 460 VAL B N 1
ATOM 7708 C CA . VAL B 1 460 ? 13.32 -49.125 -22.484 1 96.44 460 VAL B CA 1
ATOM 7709 C C . VAL B 1 460 ? 12.672 -50.125 -23.406 1 96.44 460 VAL B C 1
ATOM 7711 O O . VAL B 1 460 ? 12.664 -51.344 -23.125 1 96.44 460 VAL B O 1
ATOM 7714 N N . SER B 1 461 ? 12.102 -49.688 -24.516 1 95.5 461 SER B N 1
ATOM 7715 C CA . SER B 1 461 ? 11.469 -50.562 -25.469 1 95.5 461 SER B CA 1
ATOM 7716 C C . SER B 1 461 ? 12.477 -51.562 -26.062 1 95.5 461 SER B C 1
ATOM 7718 O O . SER B 1 461 ? 12.094 -52.625 -26.562 1 95.5 461 SER B O 1
ATOM 7720 N N . LEU B 1 462 ? 13.773 -51.25 -26 1 94.12 462 LEU B N 1
ATOM 7721 C CA . LEU B 1 462 ? 14.844 -52.094 -26.484 1 94.12 462 LEU B CA 1
ATOM 7722 C C . LEU B 1 462 ? 15.43 -52.938 -25.344 1 94.12 462 LEU B C 1
ATOM 7724 O O . LEU B 1 462 ? 16.578 -53.375 -25.422 1 94.12 462 LEU B O 1
ATOM 7728 N N . SER B 1 463 ? 14.742 -53.062 -24.312 1 90.38 463 SER B N 1
ATOM 7729 C CA . SER B 1 463 ? 14.977 -54 -23.203 1 90.38 463 SER B CA 1
ATOM 7730 C C . SER B 1 463 ? 16.047 -53.438 -22.25 1 90.38 463 SER B C 1
ATOM 7732 O O . SER B 1 463 ? 16.688 -54.219 -21.531 1 90.38 463 SER B O 1
ATOM 7734 N N . HIS B 1 464 ? 16.203 -52.188 -22.281 1 89.31 464 HIS B N 1
ATOM 7735 C CA . HIS B 1 464 ? 17.031 -51.562 -21.234 1 89.31 464 HIS B CA 1
ATOM 7736 C C . HIS B 1 464 ? 16.25 -51.438 -19.938 1 89.31 464 HIS B C 1
ATOM 7738 O O . HIS B 1 464 ? 15.047 -51.188 -19.938 1 89.31 464 HIS B O 1
ATOM 7744 N N . ASP B 1 465 ? 17.047 -51.625 -18.891 1 94.31 465 ASP B N 1
ATOM 7745 C CA . ASP B 1 465 ? 16.453 -51.344 -17.578 1 94.31 465 ASP B CA 1
ATOM 7746 C C . ASP B 1 465 ? 16.078 -49.875 -17.453 1 94.31 465 ASP B C 1
ATOM 7748 O O . ASP B 1 465 ? 16.812 -49 -17.922 1 94.31 465 ASP B O 1
ATOM 7752 N N . TYR B 1 466 ? 14.961 -49.562 -16.859 1 95.19 466 TYR B N 1
ATOM 7753 C CA . TYR B 1 466 ? 14.422 -48.219 -16.766 1 95.19 466 TYR B CA 1
ATOM 7754 C C . TYR B 1 466 ? 15.422 -47.25 -16.094 1 95.19 466 TYR B C 1
ATOM 7756 O O . TYR B 1 466 ? 15.68 -46.156 -16.609 1 95.19 466 TYR B O 1
ATOM 7764 N N . THR B 1 467 ? 16 -47.688 -15 1 94.25 467 THR B N 1
ATOM 7765 C CA . THR B 1 467 ? 16.891 -46.812 -14.227 1 94.25 467 THR B CA 1
ATOM 7766 C C . THR B 1 467 ? 18.141 -46.5 -15.023 1 94.25 467 THR B C 1
ATOM 7768 O O . THR B 1 467 ? 18.609 -45.344 -15.031 1 94.25 467 THR B O 1
ATOM 7771 N N . THR B 1 468 ? 18.672 -47.469 -15.656 1 94.56 468 THR B N 1
ATOM 7772 C CA . THR B 1 468 ? 19.859 -47.281 -16.484 1 94.56 468 THR B CA 1
ATOM 7773 C C . THR B 1 468 ? 19.562 -46.312 -17.641 1 94.56 468 THR B C 1
ATOM 7775 O O . THR B 1 468 ? 20.344 -45.406 -17.906 1 94.56 468 THR B O 1
ATOM 7778 N N . ALA B 1 469 ? 18.453 -46.594 -18.297 1 95.69 469 ALA B N 1
ATOM 7779 C CA . ALA B 1 469 ? 18.031 -45.719 -19.422 1 95.69 469 ALA B CA 1
ATOM 7780 C C . ALA B 1 469 ? 17.797 -44.312 -18.953 1 95.69 469 ALA B C 1
ATOM 7782 O O . ALA B 1 469 ? 18.188 -43.344 -19.625 1 95.69 469 ALA B O 1
ATOM 7783 N N . PHE B 1 470 ? 17.141 -44.219 -17.812 1 95.06 470 PHE B N 1
ATOM 7784 C CA . PHE B 1 470 ? 16.859 -42.938 -17.188 1 95.06 470 PHE B CA 1
ATOM 7785 C C . PHE B 1 470 ? 18.141 -42.125 -16.969 1 95.06 470 PHE B C 1
ATOM 7787 O O . PHE B 1 470 ? 18.234 -40.969 -17.391 1 95.06 470 PHE B O 1
ATOM 7794 N N . ASN B 1 471 ? 19.125 -42.688 -16.406 1 93.5 471 ASN B N 1
ATOM 7795 C CA . ASN B 1 471 ? 20.406 -42.031 -16.125 1 93.5 471 ASN B CA 1
ATOM 7796 C C . ASN B 1 471 ? 21.125 -41.656 -17.406 1 93.5 471 ASN B C 1
ATOM 7798 O O . ASN B 1 471 ? 21.766 -40.594 -17.484 1 93.5 471 ASN B O 1
ATOM 7802 N N . GLN B 1 472 ? 21 -42.469 -18.359 1 94.12 472 GLN B N 1
ATOM 7803 C CA . GLN B 1 472 ? 21.672 -42.25 -19.641 1 94.12 472 GLN B CA 1
ATOM 7804 C C . GLN B 1 472 ? 21.109 -41 -20.328 1 94.12 472 GLN B C 1
ATOM 7806 O O . GLN B 1 472 ? 21.859 -40.188 -20.859 1 94.12 472 GLN B O 1
ATOM 7811 N N . VAL B 1 473 ? 19.812 -40.875 -20.297 1 94.44 473 VAL B N 1
ATOM 7812 C CA . VAL B 1 473 ? 19.188 -39.812 -21.094 1 94.44 473 VAL B CA 1
ATOM 7813 C C . VAL B 1 473 ? 19.406 -38.469 -20.406 1 94.44 473 VAL B C 1
ATOM 7815 O O . VAL B 1 473 ? 19.484 -37.438 -21.078 1 94.44 473 VAL B O 1
ATOM 7818 N N . ILE B 1 474 ? 19.578 -38.438 -19.078 1 92.25 474 ILE B N 1
ATOM 7819 C CA . ILE B 1 474 ? 19.703 -37.156 -18.406 1 92.25 474 ILE B CA 1
ATOM 7820 C C . ILE B 1 474 ? 21.188 -36.812 -18.234 1 92.25 474 ILE B C 1
ATOM 7822 O O . ILE B 1 474 ? 21.516 -35.75 -17.734 1 92.25 474 ILE B O 1
ATOM 7826 N N . GLN B 1 475 ? 22.062 -37.656 -18.609 1 91 475 GLN B N 1
ATOM 7827 C CA . GLN B 1 475 ? 23.5 -37.469 -18.422 1 91 475 GLN B CA 1
ATOM 7828 C C . GLN B 1 475 ? 23.984 -36.219 -19.141 1 91 475 GLN B C 1
ATOM 7830 O O . GLN B 1 475 ? 24.938 -35.594 -18.688 1 91 475 GLN B O 1
ATOM 7835 N N . GLN B 1 476 ? 23.297 -35.844 -20.141 1 84.75 476 GLN B N 1
ATOM 7836 C CA . GLN B 1 476 ? 23.766 -34.719 -20.922 1 84.75 476 GLN B CA 1
ATOM 7837 C C . GLN B 1 476 ? 23.141 -33.406 -20.438 1 84.75 476 GLN B C 1
ATOM 7839 O O . GLN B 1 476 ? 23.453 -32.312 -20.938 1 84.75 476 GLN B O 1
ATOM 7844 N N . ASN B 1 477 ? 22.25 -33.531 -19.5 1 89.69 477 ASN B N 1
ATOM 7845 C CA . ASN B 1 477 ? 21.719 -32.312 -18.922 1 89.69 477 ASN B CA 1
ATOM 7846 C C . ASN B 1 477 ? 22.828 -31.469 -18.266 1 89.69 477 ASN B C 1
ATOM 7848 O O . ASN B 1 477 ? 23.703 -32 -17.609 1 89.69 477 ASN B O 1
ATOM 7852 N N . ARG B 1 478 ? 22.812 -30.156 -18.578 1 86 478 ARG B N 1
ATOM 7853 C CA . ARG B 1 478 ? 23.875 -29.281 -18.094 1 86 478 ARG B CA 1
ATOM 7854 C C . ARG B 1 478 ? 23.297 -28.047 -17.406 1 86 478 ARG B C 1
ATOM 7856 O O . ARG B 1 478 ? 22.203 -27.594 -17.75 1 86 478 ARG B O 1
ATOM 7863 N N . ALA B 1 479 ? 23.969 -27.688 -16.406 1 87.56 479 ALA B N 1
ATOM 7864 C CA . ALA B 1 479 ? 23.703 -26.406 -15.75 1 87.56 479 ALA B CA 1
ATOM 7865 C C . ALA B 1 479 ? 25 -25.672 -15.445 1 87.56 479 ALA B C 1
ATOM 7867 O O . ALA B 1 479 ? 26.062 -26.297 -15.305 1 87.56 479 ALA B O 1
ATOM 7868 N N . LYS B 1 480 ? 24.922 -24.359 -15.5 1 88.69 480 LYS B N 1
ATOM 7869 C CA . LYS B 1 480 ? 26.109 -23.547 -15.227 1 88.69 480 LYS B CA 1
ATOM 7870 C C . LYS B 1 480 ? 26.016 -22.906 -13.844 1 88.69 480 LYS B C 1
ATOM 7872 O O . LYS B 1 480 ? 25.047 -22.219 -13.531 1 88.69 480 LYS B O 1
ATOM 7877 N N . LYS B 1 481 ? 27.062 -23.141 -13.109 1 88.88 481 LYS B N 1
ATOM 7878 C CA . LYS B 1 481 ? 27.125 -22.531 -11.773 1 88.88 481 LYS B CA 1
ATOM 7879 C C . LYS B 1 481 ? 27.297 -21.016 -11.867 1 88.88 481 LYS B C 1
ATOM 7881 O O . LYS B 1 481 ? 28.062 -20.531 -12.703 1 88.88 481 LYS B O 1
ATOM 7886 N N . VAL B 1 482 ? 26.562 -20.359 -11.062 1 87.81 482 VAL B N 1
ATOM 7887 C CA . VAL B 1 482 ? 26.719 -18.906 -10.977 1 87.81 482 VAL B CA 1
ATOM 7888 C C . VAL B 1 482 ? 27.719 -18.547 -9.891 1 87.81 482 VAL B C 1
ATOM 7890 O O . VAL B 1 482 ? 27.578 -18.969 -8.742 1 87.81 482 VAL B O 1
ATOM 7893 N N . GLU B 1 483 ? 28.734 -17.812 -10.188 1 83.62 483 GLU B N 1
ATOM 7894 C CA . GLU B 1 483 ? 29.75 -17.391 -9.219 1 83.62 483 GLU B CA 1
ATOM 7895 C C . GLU B 1 483 ? 29.469 -15.992 -8.695 1 83.62 483 GLU B C 1
ATOM 7897 O O . GLU B 1 483 ? 29.125 -15.086 -9.461 1 83.62 483 GLU B O 1
ATOM 7902 N N . PHE B 1 484 ? 29.391 -15.992 -7.367 1 78.06 484 PHE B N 1
ATOM 7903 C CA . PHE B 1 484 ? 29.141 -14.68 -6.773 1 78.06 484 PHE B CA 1
ATOM 7904 C C . PHE B 1 484 ? 30.375 -14.156 -6.062 1 78.06 484 PHE B C 1
ATOM 7906 O O . PHE B 1 484 ? 31.109 -14.922 -5.438 1 78.06 484 PHE B O 1
ATOM 7913 N N . ALA B 1 485 ? 30.906 -12.922 -6.301 1 61.47 485 ALA B N 1
ATOM 7914 C CA . ALA B 1 485 ? 32.062 -12.305 -5.672 1 61.47 485 ALA B CA 1
ATOM 7915 C C . ALA B 1 485 ? 31.781 -11.992 -4.203 1 61.47 485 ALA B C 1
ATOM 7917 O O . ALA B 1 485 ? 30.672 -11.641 -3.836 1 61.47 485 ALA B O 1
ATOM 7918 N N . GLY B 1 486 ? 32.656 -12.258 -3.016 1 58.66 486 GLY B N 1
ATOM 7919 C CA . GLY B 1 486 ? 32.562 -12.258 -1.563 1 58.66 486 GLY B CA 1
ATOM 7920 C C . GLY B 1 486 ? 32.344 -10.875 -0.976 1 58.66 486 GLY B C 1
ATOM 7921 O O . GLY B 1 486 ? 32.094 -10.742 0.223 1 58.66 486 GLY B O 1
ATOM 7922 N N . GLY B 1 487 ? 32.594 -9.812 -1.432 1 50 487 GLY B N 1
ATOM 7923 C CA . GLY B 1 487 ? 32.906 -8.625 -0.646 1 50 487 GLY B CA 1
ATOM 7924 C C . GLY B 1 487 ? 31.688 -8.078 0.091 1 50 487 GLY B C 1
ATOM 7925 O O . GLY B 1 487 ? 31.719 -7.934 1.315 1 50 487 GLY B O 1
ATOM 7926 N N . LYS B 1 488 ? 30.891 -7.223 -0.279 1 57 488 LYS B N 1
ATOM 7927 C CA . LYS B 1 488 ? 29.797 -6.418 0.257 1 57 488 LYS B CA 1
ATOM 7928 C C . LYS B 1 488 ? 28.641 -7.297 0.707 1 57 488 LYS B C 1
ATOM 7930 O O . LYS B 1 488 ? 27.594 -6.793 1.13 1 57 488 LYS B O 1
ATOM 7935 N N . HIS B 1 489 ? 28.922 -8.547 1.074 1 75.38 489 HIS B N 1
ATOM 7936 C CA . HIS B 1 489 ? 27.922 -9.609 1.194 1 75.38 489 HIS B CA 1
ATOM 7937 C C . HIS B 1 489 ? 27.422 -9.742 2.629 1 75.38 489 HIS B C 1
ATOM 7939 O O . HIS B 1 489 ? 26.234 -9.945 2.857 1 75.38 489 HIS B O 1
ATOM 7945 N N . GLU B 1 490 ? 28.188 -9.188 3.537 1 80.19 490 GLU B N 1
ATOM 7946 C CA . GLU B 1 490 ? 27.781 -9.445 4.914 1 80.19 490 GLU B CA 1
ATOM 7947 C C . GLU B 1 490 ? 26.766 -8.414 5.387 1 80.19 490 GLU B C 1
ATOM 7949 O O . GLU B 1 490 ? 25.781 -8.758 6.047 1 80.19 490 GLU B O 1
ATOM 7954 N N . LYS B 1 491 ? 26.969 -7.117 5.062 1 88 491 LYS B N 1
ATOM 7955 C CA . LYS B 1 491 ? 26.047 -6.055 5.465 1 88 491 LYS B CA 1
ATOM 7956 C C . LYS B 1 491 ? 24.672 -6.258 4.844 1 88 491 LYS B C 1
ATOM 7958 O O . LYS B 1 491 ? 23.641 -6.121 5.52 1 88 491 LYS B O 1
ATOM 7963 N N . ASN B 1 492 ? 24.672 -6.574 3.633 1 92.69 492 ASN B N 1
ATOM 7964 C CA . ASN B 1 492 ? 23.406 -6.828 2.955 1 92.69 492 ASN B CA 1
ATOM 7965 C C . ASN B 1 492 ? 22.703 -8.055 3.525 1 92.69 492 ASN B C 1
ATOM 7967 O O . ASN B 1 492 ? 21.469 -8.062 3.648 1 92.69 492 ASN B O 1
ATOM 7971 N N . HIS B 1 493 ? 23.547 -9.031 3.854 1 94.88 493 HIS B N 1
ATOM 7972 C CA . HIS B 1 493 ? 22.953 -10.234 4.418 1 94.88 493 HIS B CA 1
ATOM 7973 C C . HIS B 1 493 ? 22.25 -9.93 5.738 1 94.88 493 HIS B C 1
ATOM 7975 O O . HIS B 1 493 ? 21.125 -10.398 5.969 1 94.88 493 HIS B O 1
ATOM 7981 N N . THR B 1 494 ? 22.859 -9.188 6.582 1 95.31 494 THR B N 1
ATOM 7982 C CA . THR B 1 494 ? 22.281 -8.82 7.867 1 95.31 494 THR B CA 1
ATOM 7983 C C . THR B 1 494 ? 21 -8.008 7.676 1 95.31 494 THR B C 1
ATOM 7985 O O . THR B 1 494 ? 19.984 -8.289 8.312 1 95.31 494 THR B O 1
ATOM 7988 N N . LEU B 1 495 ? 21.094 -7.027 6.867 1 96.38 495 LEU B N 1
ATOM 7989 C CA . LEU B 1 495 ? 19.953 -6.164 6.574 1 96.38 495 LEU B CA 1
ATOM 7990 C C . LEU B 1 495 ? 18.781 -6.969 6.008 1 96.38 495 LEU B C 1
ATOM 7992 O O . LEU B 1 495 ? 17.641 -6.816 6.453 1 96.38 495 LEU B O 1
ATOM 7996 N N . LEU B 1 496 ? 19.078 -7.793 5.086 1 97.56 496 LEU B N 1
ATOM 7997 C CA . LEU B 1 496 ? 18.031 -8.547 4.398 1 97.56 496 LEU B CA 1
ATOM 7998 C C . LEU B 1 496 ? 17.469 -9.633 5.305 1 97.56 496 LEU B C 1
ATOM 8000 O O . LEU B 1 496 ? 16.297 -10.023 5.156 1 97.56 496 LEU B O 1
ATOM 8004 N N . THR B 1 497 ? 18.234 -10.117 6.219 1 97.38 497 THR B N 1
ATOM 8005 C CA . THR B 1 497 ? 17.719 -11.062 7.207 1 97.38 497 THR B CA 1
ATOM 8006 C C . THR B 1 497 ? 16.656 -10.398 8.086 1 97.38 497 THR B C 1
ATOM 8008 O O . THR B 1 497 ? 15.641 -11.016 8.406 1 97.38 497 THR B O 1
ATOM 8011 N N . LYS B 1 498 ? 16.906 -9.172 8.453 1 97.81 498 LYS B N 1
ATOM 8012 C CA . LYS B 1 498 ? 15.906 -8.414 9.195 1 97.81 498 LYS B CA 1
ATOM 8013 C C . LYS B 1 498 ? 14.641 -8.211 8.359 1 97.81 498 LYS B C 1
ATOM 8015 O O . LYS B 1 498 ? 13.531 -8.359 8.859 1 97.81 498 LYS B O 1
ATOM 8020 N N . LYS B 1 499 ? 14.82 -7.863 7.148 1 98.12 499 LYS B N 1
ATOM 8021 C CA . LYS B 1 499 ? 13.68 -7.676 6.258 1 98.12 499 LYS B CA 1
ATOM 8022 C C . LYS B 1 499 ? 12.906 -8.977 6.066 1 98.12 499 LYS B C 1
ATOM 8024 O O . LYS B 1 499 ? 11.688 -8.969 5.91 1 98.12 499 LYS B O 1
ATOM 8029 N N . TYR B 1 500 ? 13.656 -10.07 6.031 1 98.31 500 TYR B N 1
ATOM 8030 C CA . TYR B 1 500 ? 12.992 -11.367 5.93 1 98.31 500 TYR B CA 1
ATOM 8031 C C . TYR B 1 500 ? 12.094 -11.617 7.137 1 98.31 500 TYR B C 1
ATOM 8033 O O . TYR B 1 500 ? 10.992 -12.148 7 1 98.31 500 TYR B O 1
ATOM 8041 N N . GLU B 1 501 ? 12.539 -11.266 8.32 1 98.12 501 GLU B N 1
ATOM 8042 C CA . GLU B 1 501 ? 11.695 -11.383 9.508 1 98.12 501 GLU B CA 1
ATOM 8043 C C . GLU B 1 501 ? 10.461 -10.492 9.398 1 98.12 501 GLU B C 1
ATOM 8045 O O . GLU B 1 501 ? 9.375 -10.875 9.836 1 98.12 501 GLU B O 1
ATOM 8050 N N . ILE B 1 502 ? 10.641 -9.352 8.914 1 98.56 502 ILE B N 1
ATOM 8051 C CA . ILE B 1 502 ? 9.531 -8.438 8.695 1 98.56 502 ILE B CA 1
ATOM 8052 C C . ILE B 1 502 ? 8.555 -9.031 7.684 1 98.56 502 ILE B C 1
ATOM 8054 O O . ILE B 1 502 ? 7.34 -8.969 7.875 1 98.56 502 ILE B O 1
ATOM 8058 N N . PHE B 1 503 ? 9.133 -9.656 6.656 1 98.25 503 PHE B N 1
ATOM 8059 C CA . PHE B 1 503 ? 8.32 -10.359 5.676 1 98.25 503 PHE B CA 1
ATOM 8060 C C . PHE B 1 503 ? 7.426 -11.391 6.355 1 98.25 503 PHE B C 1
ATOM 8062 O O . PHE B 1 503 ? 6.223 -11.453 6.086 1 98.25 503 PHE B O 1
ATOM 8069 N N . LYS B 1 504 ? 7.973 -12.125 7.152 1 97.88 504 LYS B N 1
ATOM 8070 C CA . LYS B 1 504 ? 7.199 -13.117 7.883 1 97.88 504 LYS B CA 1
ATOM 8071 C C . LYS B 1 504 ? 6.129 -12.461 8.75 1 97.88 504 LYS B C 1
ATOM 8073 O O . LYS B 1 504 ? 5 -12.953 8.836 1 97.88 504 LYS B O 1
ATOM 8078 N N . ASP B 1 505 ? 6.473 -11.391 9.359 1 98.62 505 ASP B N 1
ATOM 8079 C CA . ASP B 1 505 ? 5.512 -10.695 10.211 1 98.62 505 ASP B CA 1
ATOM 8080 C C . ASP B 1 505 ? 4.379 -10.094 9.383 1 98.62 505 ASP B C 1
ATOM 8082 O O . ASP B 1 505 ? 3.242 -10.008 9.852 1 98.62 505 ASP B O 1
ATOM 8086 N N . MET B 1 506 ? 4.664 -9.594 8.242 1 98.62 506 MET B N 1
ATOM 8087 C CA . MET B 1 506 ? 3.635 -9.047 7.363 1 98.62 506 MET B CA 1
ATOM 8088 C C . MET B 1 506 ? 2.568 -10.094 7.055 1 98.62 506 MET B C 1
ATOM 8090 O O . MET B 1 506 ? 1.389 -9.766 6.922 1 98.62 506 MET B O 1
ATOM 8094 N N . ILE B 1 507 ? 2.957 -11.352 6.891 1 97.62 507 ILE B N 1
ATOM 8095 C CA . ILE B 1 507 ? 2.01 -12.453 6.727 1 97.62 507 ILE B CA 1
ATOM 8096 C C . ILE B 1 507 ? 1.091 -12.523 7.945 1 97.62 507 ILE B C 1
ATOM 8098 O O . ILE B 1 507 ? -0.134 -12.57 7.805 1 97.62 507 ILE B O 1
ATOM 8102 N N . ASN B 1 508 ? 1.656 -12.477 9.078 1 97.94 508 ASN B N 1
ATOM 8103 C CA . ASN B 1 508 ? 0.905 -12.586 10.328 1 97.94 508 ASN B CA 1
ATOM 8104 C C . ASN B 1 508 ? -0.051 -11.414 10.508 1 97.94 508 ASN B C 1
ATOM 8106 O O . ASN B 1 508 ? -1.164 -11.586 11.008 1 97.94 508 ASN B O 1
ATOM 8110 N N . VAL B 1 509 ? 0.382 -10.258 10.219 1 98.38 509 VAL B N 1
ATOM 8111 C CA . VAL B 1 509 ? -0.416 -9.047 10.359 1 98.38 509 VAL B CA 1
ATOM 8112 C C . VAL B 1 509 ? -1.677 -9.156 9.5 1 98.38 509 VAL B C 1
ATOM 8114 O O . VAL B 1 509 ? -2.777 -8.852 9.969 1 98.38 509 VAL B O 1
ATOM 8117 N N . GLN B 1 510 ? -1.521 -9.539 8.25 1 97.44 510 GLN B N 1
ATOM 8118 C CA . GLN B 1 510 ? -2.684 -9.688 7.383 1 97.44 510 GLN B CA 1
ATOM 8119 C C . GLN B 1 510 ? -3.668 -10.711 7.945 1 97.44 510 GLN B C 1
ATOM 8121 O O . GLN B 1 510 ? -4.875 -10.461 7.973 1 97.44 510 GLN B O 1
ATOM 8126 N N . ARG B 1 511 ? -3.193 -11.828 8.352 1 95.5 511 ARG B N 1
ATOM 8127 C CA . ARG B 1 511 ? -4.055 -12.875 8.898 1 95.5 511 ARG B CA 1
ATOM 8128 C C . ARG B 1 511 ? -4.73 -12.406 10.188 1 95.5 511 ARG B C 1
ATOM 8130 O O . ARG B 1 511 ? -5.91 -12.695 10.414 1 95.5 511 ARG B O 1
ATOM 8137 N N . LYS B 1 512 ? -4 -11.734 11.016 1 97.75 512 LYS B N 1
ATOM 8138 C CA . LYS B 1 512 ? -4.547 -11.188 12.25 1 97.75 512 LYS B CA 1
ATOM 8139 C C . LYS B 1 512 ? -5.699 -10.227 11.961 1 97.75 512 LYS B C 1
ATOM 8141 O O . LYS B 1 512 ? -6.754 -10.305 12.594 1 97.75 512 LYS B O 1
ATOM 8146 N N . TYR B 1 513 ? -5.52 -9.305 11.078 1 98 513 TYR B N 1
ATOM 8147 C CA . TYR B 1 513 ? -6.539 -8.312 10.758 1 98 513 TYR B CA 1
ATOM 8148 C C . TYR B 1 513 ? -7.789 -8.977 10.195 1 98 513 TYR B C 1
ATOM 8150 O O . TYR B 1 513 ? -8.914 -8.617 10.562 1 98 513 TYR B O 1
ATOM 8158 N N . ARG B 1 514 ? -7.613 -9.953 9.305 1 94.06 514 ARG B N 1
ATOM 8159 C CA . ARG B 1 514 ? -8.758 -10.68 8.766 1 94.06 514 ARG B CA 1
ATOM 8160 C C . ARG B 1 514 ? -9.516 -11.414 9.867 1 94.06 514 ARG B C 1
ATOM 8162 O O . ARG B 1 514 ? -10.742 -11.43 9.875 1 94.06 514 ARG B O 1
ATOM 8169 N N . SER B 1 515 ? -8.742 -12 10.742 1 95 515 SER B N 1
ATOM 8170 C CA . SER B 1 515 ? -9.359 -12.703 11.859 1 95 515 SER B CA 1
ATOM 8171 C C . SER B 1 515 ? -10.164 -11.75 12.742 1 95 515 SER B C 1
ATOM 8173 O O . SER B 1 515 ? -11.25 -12.094 13.203 1 95 515 SER B O 1
ATOM 8175 N N . LEU B 1 516 ? -9.664 -10.594 13.008 1 95.5 516 LEU B N 1
ATOM 8176 C CA . LEU B 1 516 ? -10.352 -9.594 13.812 1 95.5 516 LEU B CA 1
ATOM 8177 C C . LEU B 1 516 ? -11.648 -9.148 13.133 1 95.5 516 LEU B C 1
ATOM 8179 O O . LEU B 1 516 ? -12.656 -8.922 13.797 1 95.5 516 LEU B O 1
ATOM 8183 N N . MET B 1 517 ? -11.656 -9.023 11.844 1 94.38 517 MET B N 1
ATOM 8184 C CA . MET B 1 517 ? -12.828 -8.562 11.102 1 94.38 517 MET B CA 1
ATOM 8185 C C . MET B 1 517 ? -13.898 -9.648 11.039 1 94.38 517 MET B C 1
ATOM 8187 O O . MET B 1 517 ? -15.094 -9.344 11.008 1 94.38 517 MET B O 1
ATOM 8191 N N . ASN B 1 518 ? -13.461 -10.852 10.984 1 86.5 518 ASN B N 1
ATOM 8192 C CA . ASN B 1 518 ? -14.406 -11.953 10.836 1 86.5 518 ASN B CA 1
ATOM 8193 C C . ASN B 1 518 ? -14.906 -12.445 12.195 1 86.5 518 ASN B C 1
ATOM 8195 O O . ASN B 1 518 ? -15.891 -13.188 12.266 1 86.5 518 ASN B O 1
ATOM 8199 N N . GLY B 1 519 ? -14.297 -12.133 13.344 1 77.75 519 GLY B N 1
ATOM 8200 C CA . GLY B 1 519 ? -14.727 -12.531 14.68 1 77.75 519 GLY B CA 1
ATOM 8201 C C . GLY B 1 519 ? -15.578 -11.492 15.367 1 77.75 519 GLY B C 1
ATOM 8202 O O . GLY B 1 519 ? -15.68 -10.352 14.898 1 77.75 519 GLY B O 1
#

InterPro domains:
  IPR018485 Carbohydrate kinase FGGY, C-terminal [PF02782] (259-454)
  IPR043129 ATPase, nucleotide binding domain [SSF53067] (4-246)
  IPR043129 ATPase, nucleotide binding domain [SSF53067] (255-512)

Solvent-accessible surface area (backbone atoms only — not comparable to full-atom values): 53368 Å² total; per-residue (Å²): 137,49,38,28,3,28,23,36,51,89,54,33,36,34,38,22,45,91,90,37,78,47,78,47,80,49,72,72,46,81,50,100,75,54,35,24,23,35,59,63,60,51,48,51,51,53,50,54,59,45,50,74,58,67,68,72,45,44,15,30,15,34,19,8,46,72,20,36,32,37,23,28,67,42,78,57,96,88,37,54,25,34,28,76,36,58,77,46,86,97,47,78,18,17,17,46,38,39,86,35,56,69,20,50,68,42,16,52,48,46,49,67,67,60,63,94,43,74,65,32,46,32,48,36,60,53,66,49,28,57,27,23,54,21,44,49,46,42,48,54,73,71,48,88,67,64,43,36,38,19,41,40,25,34,43,53,50,33,39,45,40,69,37,71,46,73,58,96,88,35,59,34,27,76,58,71,85,44,52,65,28,73,54,57,68,39,55,91,37,38,68,53,43,48,13,49,66,58,35,51,73,70,69,46,76,66,44,67,50,60,44,57,38,68,57,49,54,82,74,36,51,15,40,60,49,50,41,30,57,98,44,89,25,35,29,14,33,47,44,46,33,69,56,22,31,42,53,42,63,39,51,88,88,48,65,23,32,32,34,35,44,30,44,52,34,29,44,34,39,37,36,26,70,60,87,58,79,44,90,37,23,27,20,63,34,72,51,52,55,90,66,41,22,34,31,39,41,36,40,73,53,45,46,44,44,48,31,60,75,64,37,85,78,61,56,65,69,61,48,53,53,52,49,52,50,52,21,63,74,69,74,40,56,65,69,64,72,46,61,64,49,46,59,39,72,32,64,83,13,29,58,36,66,69,62,31,60,62,39,30,30,32,42,34,38,36,52,54,94,84,53,74,45,50,74,83,39,88,47,71,66,28,50,52,52,51,51,52,43,51,51,51,34,54,42,45,54,48,35,64,53,46,70,81,49,78,62,67,32,34,37,28,34,56,67,58,59,71,36,64,67,56,52,48,50,42,28,65,74,58,68,38,50,48,23,35,56,59,50,91,55,70,89,43,41,31,13,46,13,13,20,42,27,3,46,27,9,42,41,35,72,70,72,39,56,62,62,62,30,48,53,58,55,30,63,75,43,43,62,42,77,63,86,77,88,78,74,81,51,61,65,53,44,56,53,49,51,47,51,43,53,48,49,55,47,53,54,50,50,54,53,49,53,53,49,54,68,74,98,136,49,37,29,3,28,22,36,52,90,54,32,36,33,38,25,46,92,92,38,78,47,79,47,80,48,73,74,43,81,50,98,74,53,33,22,24,33,59,64,59,53,47,52,51,50,50,54,58,45,51,74,57,66,66,71,46,42,15,27,14,33,18,8,45,69,19,34,33,36,24,28,67,42,77,56,97,90,39,52,26,35,28,76,38,59,77,45,86,97,46,77,19,17,17,46,38,38,84,34,56,68,22,50,68,42,17,53,49,47,48,67,66,58,64,94,42,74,64,32,46,32,50,36,61,52,65,48,28,57,27,23,55,21,44,50,44,42,47,54,72,72,48,89,69,65,42,37,38,20,41,40,26,34,44,53,50,32,39,45,40,69,38,71,45,75,57,97,87,36,58,34,26,78,58,70,85,44,55,67,27,72,56,57,68,41,56,89,38,38,68,52,43,47,14,49,68,59,35,51,74,72,68,45,79,65,43,66,50,58,43,58,40,67,58,47,56,80,75,37,50,15,41,61,50,49,42,29,57,97,45,90,24,35,30,14,33,46,45,46,33,70,55,22,32,41,54,42,63,38,49,89,89,50,64,24,32,33,35,34,45,29,43,53,36,29,44,35,39,36,36,24,71,59,85,59,78,46,90,39,24,26,19,62,35,72,51,52,54,89,68,40,21,33,31,39,41,36,40,73,51,45,46,44,44,48,30,61,74,64,36,84,76,61,55,65,69,61,47,54,53,51,48,53,49,51,21,63,72,70,73,41,56,63,68,64,73,47,60,65,51,46,59,40,73,31,64,84,13,28,58,36,65,68,61,32,60,61,38,31,32,32,42,33,38,36,51,55,96,84,54,75,47,50,73,82,41,87,47,70,65,28,49,52,51,51,53,50,43,52,51,50,34,54,41,44,52,48,35,63,54,47,70,81,49,77,63,68,34,35,37,28,34,54,68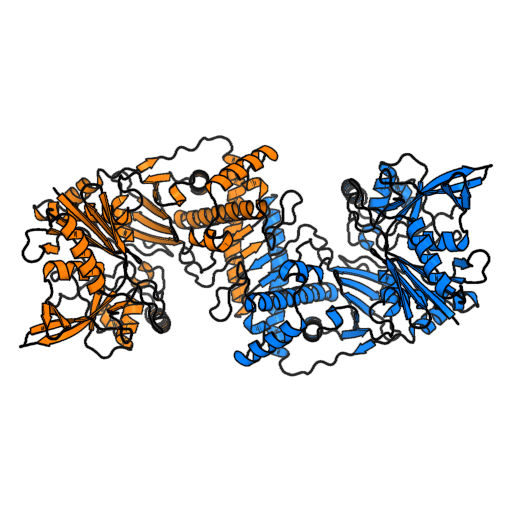,59,59,70,35,65,68,57,52,48,49,41,29,66,74,58,69,37,51,48,23,35,56,57,52,90,54,68,89,43,41,30,12,46,13,14,20,40,28,3,46,27,8,42,40,34,73,70,72,40,55,61,61,61,31,48,53,59,56,31,63,74,40,44,63,42,75,64,85,77,90,78,74,78,50,60,65,52,45,55,54,49,52,48,50,43,53,49,49,56,46,54,56,50,50,55,52,50,52,51,50,55,68,75,98

Nearest PDB structures (foldseek):
  3qdk-assembly2_D  TM=6.985E-01  e=1.972E-23  Halalkalibacterium halodurans
  3qdk-assembly2_C  TM=7.133E-01  e=5.638E-23  Halalkalibacterium halodurans
  3qdk-assembly1_B  TM=7.237E-01  e=3.307E-22  Halalkalibacterium halodurans
  3qdk-assembly1_A  TM=7.306E-01  e=1.471E-21  Halalkalibacterium halodurans
  6k79-assembly1_B-2  TM=7.133E-01  e=2.765E-17  Thermococcus kodakarensis KOD1

Sequence (1038 aa):
MDAVGIDIGTGSIRMYHGSQVQYSPITTTHGNKVITQSSFEIYDKVLGLLSISNFQFDSICVCATCSQVVLEKVIIEGATYLTPYHLNDGVESDVLLWMDNSPVAQCEELNRDVVEDDVLQQIGGKFIPELGLPKLKLLNDTVSSELVVFELYDFISYLLKYSHKVVDGKKLTPYIKPQRFKEGYALDGSVKGWSAVFLDKLGIGIEIGRSEVEGDRLLPIGYPVGTMHNRDIVIAHGCIDCYGGWFNNLQLSASNAVSMVAGTSTCFIYNSSTNNYITNTWGPYELSKPGVYVYEFGQPATGKLYEVVLGKEFDFDRAEIEIEEMEKKHGQSIHELVKGYFYYGDVFGNRSPLQDPEMSEMVIDSNNQILPRILHNDDRVSQLIKYVLIMEFLVFQTKSLLELLTVDKLVIVGSQAKNARFLRLLNLMTGIDVEIGDNEAGTDEVARGAFLLARLGKLVSLSHDYTTAFNQVIQQNRAKKVEFAGGKHEKNHTLLTKKYEIFKDMINVQRKYRSLMNGMDAVGIDIGTGSIRMYHGSQVQYSPITTTHGNKVITQSSFEIYDKVLGLLSISNFQFDSICVCATCSQVVLEKVIIEGATYLTPYHLNDGVESDVLLWMDNSPVAQCEELNRDVVEDDVLQQIGGKFIPELGLPKLKLLNDTVSSELVVFELYDFISYLLKYSHKVVDGKKLTPYIKPQRFKEGYALDGSVKGWSAVFLDKLGIGIEIGRSEVEGDRLLPIGYPVGTMHNRDIVIAHGCIDCYGGWFNNLQLSASNAVSMVAGTSTCFIYNSSTNNYITNTWGPYELSKPGVYVYEFGQPATGKLYEVVLGKEFDFDRAEIEIEEMEKKHGQSIHELVKGYFYYGDVFGNRSPLQDPEMSEMVIDSNNQILPRILHNDDRVSQLIKYVLIMEFLVFQTKSLLELLTVDKLVIVGSQAKNARFLRLLNLMTGIDVEIGDNEAGTDEVARGAFLLARLGKLVSLSHDYTTAFNQVIQQNRAKKVEFAGGKHEKNHTLLTKKYEIFKDMINVQRKYRSLMNG

pLDDT: mean 90.26, std 8.12, range [50.0, 98.62]